Protein AF-A0A7C5DK12-F1 (afdb_monomer)

Foldseek 3Di:
DFDDKAWFKFWEDDFQKIKIWIWIDGPNFIATADIDMDGFPDEQDDPPDPDPPDPPPDDDDDDDDDDDDDDDDDDDDDDPDPPPPPPPPPDRSLVRVLVVPVVDPLLRHEYEYEADPVQKDKDKDQAQDDPVVVVVCCVPPPDDPVQVVVVQKFKWKDADPSNIMMIMMGGHDGSVVVSVQVSCVQPNPHDGHYDFYYHLQLLLLLLCLPQDFDDQQAWEWEFEDAPNWTWIFIDRGSHGDDIDGQDDDDDDPVVVLVSSLVSVVVVCVVVVDDLHAEYEYAADQQDPVSQVSVCVSSDDSHDGHYRARVSNDDYPDDPDDCDSNVCRNCSRRVSRRVCRVPVVDPSHGVTGGPRVVSVVVPDPDPCDPVNVVVVVVVVVCVVVVVVVVVVVVVVVVVVVVVVVVVVVVVVVVVVVVVVVVVVVVVVVVVVVVVVVVCVVCPCVLLVVVVVVLVVVLCVVQVQKDWDDWDDDDFKIKTKIKGLDPVSLVVVQPSAAPKDFPDWDWDADPNRIMIITMIMHGGHDPVVSPCVVPPDDDDDDDDDDDDDDDDDDDDDDDDDDDDDDDDDFFWKKKKFWQFQDPVSVVVVQVVCVVVVFHWDWDWDDDDPGITIMTIGPDIDGPVVSVVVQVVVCVVDVSTPHMDMDRPPPPPPPPLVVLLVVLVVCVSVVVLVSSLVSLVVSCVVPVPDPCVLVSLLSNLVSCVVVLVLVVSLVSLVVSCVDDDDCVLVSLQSNLVSCVSVVNNVSNLVSLVVSCVVPVPDPCNVVSVVSNVVVVVD

pLDDT: mean 76.7, std 19.41, range [23.55, 97.31]

Mean predicted aligned error: 22.56 Å

Radius of gyration: 59.05 Å; Cα contacts (8 Å, |Δi|>4): 1019; chains: 1; bounding box: 171×76×158 Å

Nearest PDB structures (foldseek):
  5eou-assembly1_A  TM=6.798E-01  e=9.961E-12  Pseudomonas aeruginosa PAO1
  3qky-assembly1_A  TM=8.166E-01  e=4.936E-05  Rhodothermus marinus DSM 4252
  5efr-assembly1_A  TM=6.012E-01  e=1.527E-05  Rhodothermus marinus
  4r7s-assembly1_A  TM=8.345E-01  e=3.339E-03  Parabacteroides merdae ATCC 43184
  5a31-assembly1_C  TM=7.356E-01  e=2.697E-03  Homo sapiens

Sequence (775 aa):
MSKKEQFAFGIFQDGLTVKIAQLVSSNEKIKIQQLLDTNLSHHLFLDDKTDEKDFLGLKDIEDEFTGEASPSEEISEFEIAEEVNEEEEEESGKSELQSLLVNFPLDRGKISLNASEEQISYHKFDKSYTKSKIIKYIKKEVLSKDEIKKNNYSFGMIFNKDKSSLAFVHKGENDLLNAVQELNFQYSRKKYIYSYIDTNEISLMNLVRYNYEYTDQDFVMILYIGKEYKSAIVMRGKDHFKTLPIIVPEAEPERTRQSIFSKILLEQDISNFPITQNILIAGEFVSKKDIEFFAKKFGSMSKVSRLELPQIDEIEATEAEITDEKIAQYAIPIALAWKTLDHKNKNFYSTNLLPKDIIERQKHFKVAWHGFVVLAAIFFFALTGTIRNLQINRDIIEVNKIIGTLDGELTQTKQLILKINEVKEKQGHFQKNLELIDKITGNKNQWYYILNVISEAFNKYKISWLNDLKSSANKFQITGYTSNRRNILKFAELFPNGRISRIIKENIEDVEVWKFDISYSYPKKEVSLAKNLNIPEKEPSIMDLGKESEEKTEDETEVPVSSDLSSKSLYEVSFFVGNDHTQAGKTNNILENAGYNSRIEEFTDGDEIAYKLVLNETFSKTEAENMGDQVKKQFNEIDYFQISEKEIQKTVNIPEIYNDIAELFFSRKIDEAYDKLNGFIKDFPGHRLVYNANYLRGECLYYRKEYTAARKIFEKILLQKGNKKPDALMMLGNSYKMENNTEQAVKFWNRLIDEFPENELVEIAEYKIKALKEN

Secondary structure (DSSP, 8-state):
-PPPPEEEEEEEEETTEEEEEEEEEETTEEEEEEEEEEE-SS-SS--S---S----S-----S-----------------------------THHHHHHHHTTS-GGGEEEEEEPPGGGEEEEEE-S---HHHHHHHHHHHTS-HHHHHHT-EEEEEEE-TTS-EEEEEEES--HHHHHHHHHHHHH-SS--EEEEEE-HHHHHHHHHHHH----TT-EEEEEEE-SS-EEEEEEETTEEEEEEE-------HHHHHHHHHHHHHHHHHHHT-PPPSEEEEEES--SHHHHHHHHHHH-TTSEEEE---TT--EE--SSS---HHHHHHTHHHHHHHHHHHSTT-TTS-----S-HHHHHHT-S----HHHHHHHHHHHHHHHHHHHHHHHHHHHHHHHHHHHHHHHHHHHHHHHHHHHHHHHHHHHHHHHHHHHHHHHHHTTHHHHHHHHHHHHHHHHHT-SEEEEEEEE-SSEEEEEEEES-HHHHHHHHTSSTT-EEEEEEEEEETTEEEEEEEEEEEPPPHHHHHHTTS-PPP---------------------------------EEEEEE--S-HHHHHHHHHHHHHTT--EEEEEEEETTEEEEEEEEEEEE-HHHHHHHHHHHHHH-TT---EEEEE--------HHHHHHHHHHHHHTT-HHHHHHHHHHHHHHSTTSTTHHHHHHHHHHHHHHTT-HHHHHHHHHHHHHS-SS-HHHHHHHHHHHHHTTT-HHHHHHHHHHHHHH-TTSTHHHHHHHHHHHTT--

Solvent-accessible surface area (backbone atoms only — not comparable to full-atom values): 44781 Å² total; per-residue (Å²): 133,82,74,79,70,45,42,16,30,3,40,31,74,39,79,49,33,41,34,38,21,37,31,38,37,49,90,90,41,44,28,53,55,50,75,54,72,47,70,36,93,32,55,80,62,84,72,98,69,74,68,104,73,76,96,82,81,85,79,90,86,90,74,90,89,86,82,85,90,86,84,88,89,88,86,82,93,74,84,84,70,82,79,68,79,72,70,78,71,80,69,51,19,53,62,50,51,48,63,58,51,71,78,46,74,54,70,74,27,35,38,15,37,55,51,55,65,94,39,50,49,81,45,80,36,84,56,78,67,56,70,71,56,55,54,55,46,42,67,66,78,72,50,52,77,60,44,64,71,71,57,40,56,31,59,35,62,51,77,37,94,85,38,25,31,45,36,37,36,39,51,58,81,48,60,71,59,50,54,56,47,50,52,35,71,76,72,42,100,50,83,64,42,78,74,42,19,42,48,64,63,61,27,46,49,28,48,48,40,63,57,50,93,60,52,85,82,42,38,36,30,40,40,36,36,49,85,62,58,28,36,40,38,33,27,39,29,81,32,88,71,50,76,43,81,52,92,71,78,93,57,63,70,71,56,38,54,52,50,53,54,53,50,52,51,53,52,37,63,76,64,72,59,78,84,44,40,37,36,32,28,23,22,70,67,42,48,73,68,43,44,52,52,51,28,66,69,69,29,98,73,25,52,52,41,67,43,74,62,85,77,55,75,48,75,56,65,69,95,51,88,84,42,69,56,57,49,14,49,37,42,50,16,43,28,36,11,49,45,65,74,55,66,84,44,84,48,46,74,95,56,50,44,56,52,65,68,61,64,54,72,70,48,93,74,84,74,50,74,66,53,57,52,50,52,52,48,52,51,50,54,51,52,54,50,51,54,50,49,57,48,52,56,50,52,51,53,52,52,51,52,52,50,54,52,51,54,50,52,52,50,54,50,52,53,50,52,51,53,52,50,54,51,50,49,53,49,53,50,52,51,53,51,50,54,52,48,49,70,74,47,61,66,55,55,50,51,53,49,51,53,50,55,49,51,55,50,39,67,73,46,66,65,34,52,82,77,48,78,47,81,51,99,74,35,39,34,45,30,31,40,24,65,50,73,71,52,57,59,60,56,34,67,71,44,53,76,38,40,75,76,45,78,46,82,46,71,57,94,92,39,70,29,36,40,38,34,36,36,27,39,71,70,63,66,66,68,50,48,56,74,74,52,89,74,83,90,82,89,83,88,87,82,92,82,90,87,88,83,88,86,88,88,86,87,90,87,88,85,87,91,84,88,85,91,72,100,68,76,44,21,34,38,31,32,51,48,50,68,41,71,74,52,39,53,53,53,46,53,53,36,42,76,71,71,44,59,58,44,85,40,81,46,72,63,87,96,44,63,34,35,31,40,33,43,75,62,71,29,45,65,72,53,32,55,53,48,45,54,50,52,43,74,74,36,88,83,42,86,52,68,49,76,45,75,60,74,75,73,81,71,80,54,62,69,54,58,53,48,58,38,49,48,31,41,78,68,68,38,37,66,67,19,38,55,49,38,55,48,51,45,69,78,39,68,86,43,84,58,39,62,57,43,49,52,52,43,18,50,33,28,42,77,70,67,38,30,78,60,14,39,63,39,30,57,54,50,63,76,48,92,70,87,60,40,58,60,29,26,48,50,41,12,51,38,28,43,79,70,72,35,55,69,60,12,45,52,30,25,50,49,28,38,72,77,39,71,90,42,84,63,32,65,56,32,52,49,56,51,49,61,67,72,79,107

Structure (mmCIF, N/CA/C/O backbone):
data_AF-A0A7C5DK12-F1
#
_entry.id   AF-A0A7C5DK12-F1
#
loop_
_atom_site.group_PDB
_atom_site.id
_atom_site.type_symbol
_atom_site.label_atom_id
_atom_site.label_alt_id
_atom_site.label_comp_id
_atom_site.label_asym_id
_atom_site.label_entity_id
_atom_site.label_seq_id
_atom_site.pdbx_PDB_ins_code
_atom_site.Cartn_x
_atom_site.Cartn_y
_atom_site.Cartn_z
_atom_site.occupancy
_atom_site.B_iso_or_equiv
_atom_site.auth_seq_id
_atom_site.auth_comp_id
_atom_site.auth_asym_id
_atom_site.auth_atom_id
_atom_site.pdbx_PDB_model_num
ATOM 1 N N . MET A 1 1 ? -23.810 9.285 -14.756 1.00 38.72 1 MET A N 1
ATOM 2 C CA . MET A 1 1 ? -22.566 9.271 -13.952 1.00 38.72 1 MET A CA 1
ATOM 3 C C . MET A 1 1 ? -21.385 9.182 -14.903 1.00 38.72 1 MET A C 1
ATOM 5 O O . MET A 1 1 ? -21.325 8.211 -15.645 1.00 38.72 1 MET A O 1
ATOM 9 N N . SER A 1 2 ? -20.489 10.174 -14.918 1.00 39.16 2 SER A N 1
ATOM 10 C CA . SER A 1 2 ? -19.222 10.053 -15.658 1.00 39.16 2 SER A CA 1
ATOM 11 C C . SER A 1 2 ? -18.292 9.074 -14.931 1.00 39.16 2 SER A C 1
ATOM 13 O O . SER A 1 2 ? -18.246 9.088 -13.697 1.00 39.16 2 SER A O 1
ATOM 15 N N . LYS A 1 3 ? -17.569 8.211 -15.659 1.00 52.38 3 LYS A N 1
ATOM 16 C CA . LYS A 1 3 ? -16.524 7.365 -15.059 1.00 52.38 3 LYS A CA 1
ATOM 17 C C . LYS A 1 3 ? -15.387 8.276 -14.593 1.00 52.38 3 LYS A C 1
ATOM 19 O O . LYS A 1 3 ? -14.833 9.023 -15.388 1.00 52.38 3 LYS A O 1
ATOM 24 N N . LYS A 1 4 ? -15.039 8.204 -13.306 1.00 66.69 4 LYS A N 1
ATOM 25 C CA . LYS A 1 4 ? -13.916 8.959 -12.738 1.00 66.69 4 LYS A CA 1
ATOM 26 C C . LYS A 1 4 ? -12.609 8.528 -13.409 1.00 66.69 4 LYS A C 1
ATOM 28 O O . LYS A 1 4 ? -12.293 7.338 -13.405 1.00 66.69 4 LYS A O 1
ATOM 33 N N . GLU A 1 5 ? -11.875 9.497 -13.943 1.00 80.56 5 GLU A N 1
ATOM 34 C CA . GLU A 1 5 ? -10.579 9.288 -14.591 1.00 80.56 5 GLU A CA 1
ATOM 35 C C . GLU A 1 5 ? -9.564 8.679 -13.620 1.00 80.56 5 GLU A C 1
ATOM 37 O O . GLU A 1 5 ? -9.565 8.977 -12.419 1.00 80.56 5 GLU A O 1
ATOM 42 N N . GLN A 1 6 ? -8.713 7.795 -14.140 1.00 87.88 6 GLN A N 1
ATOM 43 C CA . GLN A 1 6 ? -7.672 7.123 -13.363 1.00 87.88 6 GLN A CA 1
ATOM 44 C C . GLN A 1 6 ? -6.302 7.460 -13.940 1.00 87.88 6 GLN A C 1
ATOM 46 O O . GLN A 1 6 ? -6.025 7.142 -15.094 1.00 87.88 6 GLN A O 1
ATOM 51 N N . PHE A 1 7 ? -5.455 8.069 -13.113 1.00 91.19 7 PHE A N 1
ATOM 52 C CA . PHE A 1 7 ? -4.072 8.399 -13.444 1.00 91.19 7 PHE A CA 1
ATOM 53 C C . PHE A 1 7 ? -3.145 7.239 -13.068 1.00 91.19 7 PHE A C 1
ATOM 55 O O . PHE A 1 7 ? -3.257 6.669 -11.974 1.00 91.19 7 PHE A O 1
ATOM 62 N N . ALA A 1 8 ? -2.207 6.913 -13.951 1.00 93.56 8 ALA A N 1
ATOM 63 C CA . ALA A 1 8 ? -1.102 6.011 -13.668 1.00 93.56 8 ALA A CA 1
ATOM 64 C C . ALA A 1 8 ? 0.223 6.623 -14.122 1.00 93.56 8 ALA A C 1
ATOM 66 O O . ALA A 1 8 ? 0.309 7.236 -15.185 1.00 93.56 8 ALA A O 1
ATOM 67 N N . PHE A 1 9 ? 1.251 6.401 -13.313 1.00 95.81 9 PHE A N 1
ATOM 68 C CA . PHE A 1 9 ? 2.602 6.887 -13.528 1.00 95.81 9 PHE A CA 1
ATOM 69 C C . PHE A 1 9 ? 3.547 5.694 -13.588 1.00 95.81 9 PHE A C 1
ATOM 71 O O . PHE A 1 9 ? 3.549 4.855 -12.685 1.00 95.81 9 PHE A O 1
ATOM 78 N N . GLY A 1 10 ? 4.331 5.608 -14.654 1.00 96.06 10 GLY A N 1
ATOM 79 C CA . GLY A 1 10 ? 5.417 4.648 -14.781 1.00 96.06 10 GLY A CA 1
ATOM 80 C C . GLY A 1 10 ? 6.734 5.393 -14.704 1.00 96.06 10 GLY A C 1
ATOM 81 O O . GLY A 1 10 ? 6.966 6.262 -15.542 1.00 96.06 10 GLY A O 1
ATOM 82 N N . ILE A 1 11 ? 7.564 5.079 -13.712 1.00 96.12 11 ILE A N 1
ATOM 83 C CA . ILE A 1 11 ? 8.901 5.664 -13.552 1.00 96.12 11 ILE A CA 1
ATOM 84 C C . ILE A 1 11 ? 9.927 4.580 -13.877 1.00 96.12 11 ILE A C 1
ATOM 86 O O . ILE A 1 11 ? 9.795 3.436 -13.441 1.00 96.12 11 ILE A O 1
ATOM 90 N N . PHE A 1 12 ? 10.918 4.942 -14.678 1.00 95.69 12 PHE A N 1
ATOM 91 C CA . PHE A 1 12 ? 11.954 4.058 -15.180 1.00 95.69 12 PHE A CA 1
ATOM 92 C C . PHE A 1 12 ? 13.321 4.706 -14.973 1.00 95.69 12 PHE A C 1
ATOM 94 O O . PHE A 1 12 ? 13.553 5.797 -15.490 1.00 95.69 12 PHE A O 1
ATOM 101 N N . GLN A 1 13 ? 14.205 4.031 -14.245 1.00 93.44 13 GLN A N 1
ATOM 102 C CA . GLN A 1 13 ? 15.612 4.397 -14.108 1.00 93.44 13 GLN A CA 1
ATOM 103 C C . GLN A 1 13 ? 16.492 3.485 -14.976 1.00 93.44 13 GLN A C 1
ATOM 105 O O . GLN A 1 13 ? 16.347 2.260 -14.943 1.00 93.44 13 GLN A O 1
ATOM 110 N N . ASP A 1 14 ? 17.409 4.101 -15.717 1.00 90.69 14 ASP A N 1
ATOM 111 C CA . ASP A 1 14 ? 18.430 3.501 -16.580 1.00 90.69 14 ASP A CA 1
ATOM 112 C C . ASP A 1 14 ? 19.748 4.224 -16.278 1.00 90.69 14 ASP A C 1
ATOM 114 O O . ASP A 1 14 ? 20.009 5.310 -16.808 1.00 90.69 14 ASP A O 1
ATOM 118 N N . GLY A 1 15 ? 20.501 3.683 -15.316 1.00 86.38 15 GLY A N 1
ATOM 119 C CA . GLY A 1 15 ? 21.677 4.337 -14.748 1.00 86.38 15 GLY A CA 1
ATOM 120 C C . GLY A 1 15 ? 21.354 5.658 -14.058 1.00 86.38 15 GLY A C 1
ATOM 121 O O . GLY A 1 15 ? 20.461 5.746 -13.207 1.00 86.38 15 GLY A O 1
ATOM 122 N N . LEU A 1 16 ? 22.056 6.705 -14.493 1.00 88.12 16 LEU A N 1
ATOM 123 C CA . LEU A 1 16 ? 21.813 8.103 -14.127 1.00 88.12 16 LEU A CA 1
ATOM 124 C C . LEU A 1 16 ? 20.635 8.751 -14.878 1.00 88.12 16 LEU A C 1
ATOM 126 O O . LEU A 1 16 ? 20.393 9.940 -14.705 1.00 88.12 16 LEU A O 1
ATOM 130 N N . THR A 1 17 ? 19.895 8.038 -15.731 1.00 91.44 17 THR A N 1
ATOM 131 C CA . THR A 1 17 ? 18.758 8.630 -16.461 1.00 91.44 17 THR A CA 1
ATOM 132 C C . THR A 1 17 ? 17.426 8.144 -15.905 1.00 91.44 17 THR A C 1
ATOM 134 O O . THR A 1 17 ? 17.201 6.941 -15.761 1.00 91.44 17 THR A O 1
ATOM 137 N N . VAL A 1 18 ? 16.522 9.075 -15.585 1.00 93.31 18 VAL A N 1
ATOM 138 C CA . VAL A 1 18 ? 15.182 8.762 -15.068 1.00 93.31 18 VAL A CA 1
ATOM 139 C C . VAL A 1 18 ? 14.124 9.304 -16.018 1.00 93.31 18 VAL A C 1
ATOM 141 O O . VAL A 1 18 ? 14.086 10.493 -16.330 1.00 93.31 18 VAL A O 1
ATOM 144 N N . LYS A 1 19 ? 13.231 8.420 -16.463 1.00 94.94 19 LYS A N 1
ATOM 145 C CA . LYS A 1 19 ? 12.109 8.717 -17.356 1.00 94.94 19 LYS A CA 1
ATOM 146 C C . LYS A 1 19 ? 10.789 8.445 -16.650 1.00 94.94 19 LYS A C 1
ATOM 148 O O . LYS A 1 19 ? 10.638 7.428 -15.976 1.00 94.94 19 LYS A O 1
ATOM 153 N N . ILE A 1 20 ? 9.801 9.302 -16.870 1.00 95.56 20 ILE A N 1
ATOM 154 C CA . ILE A 1 20 ? 8.447 9.143 -16.339 1.00 95.56 20 ILE A CA 1
ATOM 155 C C . ILE A 1 20 ? 7.402 9.294 -17.449 1.00 95.56 20 ILE A C 1
ATOM 157 O O . ILE A 1 20 ? 7.504 10.160 -18.320 1.00 95.56 20 ILE A O 1
ATOM 161 N N . ALA A 1 21 ? 6.388 8.429 -17.411 1.00 93.81 21 ALA A N 1
ATOM 162 C CA . ALA A 1 21 ? 5.227 8.475 -18.292 1.00 93.81 21 ALA A CA 1
ATOM 163 C C . ALA A 1 21 ? 3.930 8.577 -17.481 1.00 93.81 21 ALA A C 1
ATOM 165 O O . ALA A 1 21 ? 3.672 7.741 -16.610 1.00 93.81 21 ALA A O 1
ATOM 166 N N . GLN A 1 22 ? 3.101 9.571 -17.805 1.00 93.50 22 GLN A N 1
ATOM 167 C CA . GLN A 1 22 ? 1.757 9.759 -17.259 1.00 93.50 22 GLN A CA 1
ATOM 168 C C . GLN A 1 22 ? 0.709 9.294 -18.269 1.00 93.50 22 GLN A C 1
ATOM 170 O O . GLN A 1 22 ? 0.589 9.849 -19.366 1.00 93.50 22 GLN A O 1
ATOM 175 N N . LEU A 1 23 ? -0.076 8.292 -17.872 1.00 91.56 23 LEU A N 1
ATOM 176 C CA . LEU A 1 23 ? -1.212 7.780 -18.632 1.00 91.56 23 LEU A CA 1
ATOM 177 C C . LEU A 1 23 ? -2.520 8.022 -17.871 1.00 91.56 23 LEU A C 1
ATOM 179 O O . LEU A 1 23 ? -2.575 7.928 -16.640 1.00 91.56 23 LEU A O 1
ATOM 183 N N . VAL A 1 24 ? -3.591 8.263 -18.624 1.00 90.81 24 VAL A N 1
ATOM 184 C CA . VAL A 1 24 ? -4.951 8.448 -18.104 1.00 90.81 24 VAL A CA 1
ATOM 185 C C . VAL A 1 24 ? -5.878 7.413 -18.724 1.00 90.81 24 VAL A C 1
ATOM 187 O O . VAL A 1 24 ? -5.888 7.226 -19.940 1.00 90.81 24 VAL A O 1
ATOM 190 N N . SER A 1 25 ? -6.687 6.753 -17.893 1.00 86.75 25 SER A N 1
ATOM 191 C CA . SER A 1 25 ? -7.834 5.972 -18.358 1.00 86.75 25 SER A CA 1
ATOM 192 C C . SER A 1 25 ? -9.122 6.780 -18.219 1.00 86.75 25 SER A C 1
ATOM 194 O O . SER A 1 25 ? -9.522 7.129 -17.103 1.00 86.75 25 SER A O 1
ATOM 196 N N . SER A 1 26 ? -9.787 7.026 -19.349 1.00 79.81 26 SER A N 1
ATOM 197 C CA . SER A 1 26 ? -11.099 7.672 -19.431 1.00 79.81 26 SER A CA 1
ATOM 198 C C . SER A 1 26 ? -11.993 6.862 -20.372 1.00 79.81 26 SER A C 1
ATOM 200 O O . SER A 1 26 ? -11.602 6.528 -21.486 1.00 79.81 26 SER A O 1
ATOM 202 N N . ASN A 1 27 ? -13.184 6.471 -19.905 1.00 68.94 27 ASN A N 1
ATOM 203 C CA . ASN A 1 27 ? -14.142 5.638 -20.652 1.00 68.94 27 ASN A CA 1
ATOM 204 C C . ASN A 1 27 ? -13.563 4.346 -21.280 1.00 68.94 27 ASN A C 1
ATOM 206 O O . ASN A 1 27 ? -13.951 3.974 -22.379 1.00 68.94 27 ASN A O 1
ATOM 210 N N . GLU A 1 28 ? -12.673 3.645 -20.563 1.00 69.25 28 GLU A N 1
ATOM 211 C CA . GLU A 1 28 ? -11.955 2.425 -21.015 1.00 69.25 28 GLU A CA 1
ATOM 212 C C . GLU A 1 28 ? -10.927 2.642 -22.140 1.00 69.25 28 GLU A C 1
ATOM 214 O O . GLU A 1 28 ? -10.147 1.734 -22.416 1.00 69.25 28 GLU A O 1
ATOM 219 N N . LYS A 1 29 ? -10.815 3.861 -22.678 1.00 79.75 29 LYS A N 1
ATOM 220 C CA . LYS A 1 29 ? -9.680 4.287 -23.500 1.00 79.75 29 LYS A CA 1
ATOM 221 C C . LYS A 1 29 ? -8.498 4.685 -22.616 1.00 79.75 29 LYS A C 1
ATOM 223 O O . LYS A 1 29 ? -8.685 5.201 -21.509 1.00 79.75 29 LYS A O 1
ATOM 228 N N . ILE A 1 30 ? -7.283 4.456 -23.106 1.00 85.75 30 ILE A N 1
ATOM 229 C CA . ILE A 1 30 ? -6.031 4.841 -22.442 1.00 85.75 30 ILE A CA 1
ATOM 230 C C . ILE A 1 30 ? -5.323 5.875 -23.315 1.00 85.75 30 ILE A C 1
ATOM 232 O O . ILE A 1 30 ? -5.121 5.642 -24.507 1.00 85.75 30 ILE A O 1
ATOM 236 N N . LYS A 1 31 ? -4.962 7.008 -22.708 1.00 87.38 31 LYS A N 1
ATOM 237 C CA . LYS A 1 31 ? -4.261 8.128 -23.347 1.00 87.38 31 LYS A CA 1
ATOM 238 C C . LYS A 1 31 ? -2.912 8.363 -22.674 1.00 87.38 31 LYS A C 1
ATOM 240 O O . LYS A 1 31 ? -2.800 8.217 -21.455 1.00 87.38 31 LYS A O 1
ATOM 245 N N . ILE A 1 32 ? -1.907 8.757 -23.454 1.00 87.56 32 ILE A N 1
ATOM 246 C CA . ILE A 1 32 ? -0.654 9.320 -22.930 1.00 87.56 32 ILE A CA 1
ATOM 247 C C . ILE A 1 32 ? -0.875 10.826 -22.776 1.00 87.56 32 ILE A C 1
ATOM 249 O O . ILE A 1 32 ? -1.297 11.473 -23.732 1.00 87.56 32 ILE A O 1
ATOM 253 N N . GLN A 1 33 ? -0.599 11.361 -21.586 1.00 85.81 33 GLN A N 1
ATOM 254 C CA . GLN A 1 33 ? -0.770 12.785 -21.282 1.00 85.81 33 GLN A CA 1
ATOM 255 C C . GLN A 1 33 ? 0.565 13.539 -21.271 1.00 85.81 33 GLN A C 1
ATOM 257 O O . GLN A 1 33 ? 0.643 14.665 -21.753 1.00 85.81 33 GLN A O 1
ATOM 262 N N . GLN A 1 34 ? 1.617 12.931 -20.712 1.00 87.62 34 GLN A N 1
ATOM 263 C CA . GLN A 1 34 ? 2.916 13.586 -20.547 1.00 87.62 34 GLN A CA 1
ATOM 264 C C . GLN A 1 34 ? 4.047 12.556 -20.438 1.00 87.62 34 GLN A C 1
ATOM 266 O O . GLN A 1 34 ? 3.896 11.517 -19.789 1.00 87.62 34 GLN A O 1
ATOM 271 N N . LEU A 1 35 ? 5.181 12.861 -21.071 1.00 90.50 35 LEU A N 1
ATOM 272 C CA . LEU A 1 35 ? 6.425 12.090 -21.040 1.00 90.50 35 LEU A CA 1
ATOM 273 C C . LEU A 1 35 ? 7.566 13.066 -20.722 1.00 90.50 35 LEU A C 1
ATOM 275 O O . LEU A 1 35 ? 7.782 13.994 -21.499 1.00 90.50 35 LEU A O 1
ATOM 279 N N . LEU A 1 36 ? 8.285 12.873 -19.614 1.00 91.50 36 LEU A N 1
ATOM 280 C CA . LEU A 1 36 ? 9.458 13.686 -19.256 1.00 91.50 36 LEU A CA 1
ATOM 281 C C . LEU A 1 36 ? 10.625 12.808 -18.804 1.00 91.50 36 LEU A C 1
ATOM 283 O O . LEU A 1 36 ? 10.439 11.693 -18.317 1.00 91.50 36 LEU A O 1
ATOM 287 N N . ASP A 1 37 ? 11.833 13.314 -19.001 1.00 91.06 37 ASP A N 1
ATOM 288 C CA . ASP A 1 37 ? 13.095 12.694 -18.623 1.00 91.06 37 ASP A CA 1
ATOM 289 C C . ASP A 1 37 ? 14.024 13.695 -17.929 1.00 91.06 37 ASP A C 1
ATOM 291 O O . ASP A 1 37 ? 13.938 14.900 -18.158 1.00 91.06 37 ASP A O 1
ATOM 295 N N . THR A 1 38 ? 14.895 13.182 -17.063 1.00 91.75 38 THR A N 1
ATOM 296 C CA . THR A 1 38 ? 15.993 13.929 -16.443 1.00 91.75 38 THR A CA 1
ATOM 297 C C . THR A 1 38 ? 17.248 13.059 -16.383 1.00 91.75 38 THR A C 1
ATOM 299 O O . THR A 1 38 ? 17.155 11.827 -16.329 1.00 91.75 38 THR A O 1
ATOM 302 N N . ASN A 1 39 ? 18.412 13.703 -16.369 1.00 90.25 39 ASN A N 1
ATOM 303 C CA . ASN A 1 39 ? 19.689 13.061 -16.081 1.00 90.25 39 ASN A CA 1
ATOM 304 C C . ASN A 1 39 ? 20.134 13.531 -14.695 1.00 90.25 39 ASN A C 1
ATOM 306 O O . ASN A 1 39 ? 20.124 14.730 -14.426 1.00 90.25 39 ASN A O 1
ATOM 310 N N . LEU A 1 40 ? 20.498 12.587 -13.839 1.00 87.06 40 LEU A N 1
ATOM 311 C CA . LEU A 1 40 ? 21.022 12.833 -12.505 1.00 87.06 40 LEU A CA 1
ATOM 312 C C . LEU A 1 40 ? 22.519 13.157 -12.603 1.00 87.06 40 LEU A C 1
ATOM 314 O O . LEU A 1 40 ? 23.223 12.550 -13.415 1.00 87.06 40 LEU A O 1
ATOM 318 N N . SER A 1 41 ? 23.002 14.082 -11.777 1.00 81.75 41 SER A N 1
ATOM 319 C CA . SER A 1 41 ? 24.439 14.340 -11.594 1.00 81.75 41 SER A CA 1
ATOM 320 C C . SER A 1 41 ? 25.159 13.124 -10.999 1.00 81.75 41 SER A C 1
ATOM 322 O O . SER A 1 41 ? 26.202 12.708 -11.502 1.00 81.75 41 SER A O 1
ATOM 324 N N . HIS A 1 42 ? 24.545 12.515 -9.983 1.00 82.06 42 HIS A N 1
ATOM 325 C CA . HIS A 1 42 ? 25.078 11.399 -9.207 1.00 82.06 42 HIS A CA 1
ATOM 326 C C . HIS A 1 42 ? 24.040 10.279 -9.039 1.00 82.06 42 HIS A C 1
ATOM 328 O O . HIS A 1 42 ? 22.846 10.449 -9.311 1.00 82.06 42 HIS A O 1
ATOM 334 N N . HIS A 1 43 ? 24.482 9.110 -8.570 1.00 80.25 43 HIS A N 1
ATOM 335 C CA . HIS A 1 43 ? 23.584 7.994 -8.268 1.00 80.25 43 HIS A CA 1
ATOM 336 C C . HIS A 1 43 ? 22.575 8.372 -7.162 1.00 80.25 43 HIS A C 1
ATOM 338 O O . HIS A 1 43 ? 22.831 9.226 -6.313 1.00 80.25 43 HIS A O 1
ATOM 344 N N . LEU A 1 44 ? 21.398 7.730 -7.162 1.00 73.88 44 LEU A N 1
ATOM 345 C CA . LEU A 1 44 ? 20.343 8.005 -6.169 1.00 73.88 44 LEU A CA 1
ATOM 346 C C . LEU A 1 44 ? 20.742 7.625 -4.733 1.00 73.88 44 LEU A C 1
ATOM 348 O O . LEU A 1 44 ? 20.126 8.111 -3.785 1.00 73.88 44 LEU A O 1
ATOM 352 N N . PHE A 1 45 ? 21.746 6.761 -4.585 1.00 65.00 45 PHE A N 1
ATOM 353 C CA . PHE A 1 45 ? 22.355 6.360 -3.323 1.00 65.00 45 PHE A CA 1
ATOM 354 C C . PHE A 1 45 ? 23.869 6.370 -3.496 1.00 65.00 45 PHE A C 1
ATOM 356 O O . PHE A 1 45 ? 24.377 6.039 -4.568 1.00 65.00 45 PHE A O 1
ATOM 363 N N . LEU A 1 46 ? 24.560 6.743 -2.425 1.00 52.34 46 LEU A N 1
ATOM 364 C CA . LEU A 1 46 ? 25.993 6.547 -2.282 1.00 52.34 46 LEU A CA 1
ATOM 365 C C . LEU A 1 46 ? 26.212 5.074 -1.927 1.00 52.34 46 LEU A C 1
ATOM 367 O O . LEU A 1 46 ? 25.555 4.547 -1.025 1.00 52.34 46 LEU A O 1
ATOM 371 N N . ASP A 1 47 ? 27.091 4.395 -2.659 1.00 44.44 47 ASP A N 1
ATOM 372 C CA . ASP A 1 47 ? 27.482 3.030 -2.324 1.00 44.44 47 ASP A CA 1
ATOM 373 C C . ASP A 1 47 ? 28.357 3.067 -1.060 1.00 44.44 47 ASP A C 1
ATOM 375 O O . ASP A 1 47 ? 29.495 3.533 -1.106 1.00 44.44 47 ASP A O 1
ATOM 379 N N . ASP A 1 48 ? 27.874 2.479 0.041 1.00 35.88 48 ASP A N 1
ATOM 380 C CA . ASP A 1 48 ? 28.624 2.167 1.282 1.00 35.88 48 ASP A CA 1
ATOM 381 C C . ASP A 1 48 ? 29.722 1.084 1.043 1.00 35.88 48 ASP A C 1
ATOM 383 O O . ASP A 1 48 ? 29.985 0.199 1.863 1.00 35.88 48 ASP A O 1
ATOM 387 N N . LYS A 1 49 ? 30.325 1.089 -0.152 1.00 34.28 49 LYS A N 1
ATOM 388 C CA . LYS A 1 49 ? 31.317 0.140 -0.670 1.00 34.28 49 LYS A CA 1
ATOM 389 C C . LYS A 1 49 ? 32.483 0.850 -1.357 1.00 34.28 49 LYS A C 1
ATOM 391 O O . LYS A 1 49 ? 33.004 0.372 -2.365 1.00 34.28 49 LYS A O 1
ATOM 396 N N . THR A 1 50 ? 32.949 1.949 -0.782 1.00 26.98 50 THR A N 1
ATOM 397 C CA . THR A 1 50 ? 34.373 2.264 -0.896 1.00 26.98 50 THR A CA 1
ATOM 398 C C . THR A 1 50 ? 35.162 1.216 -0.101 1.00 26.98 50 THR A C 1
ATOM 400 O O . THR A 1 50 ? 34.827 0.877 1.033 1.00 26.98 50 THR A O 1
ATOM 403 N N . ASP A 1 51 ? 36.150 0.605 -0.757 1.00 28.34 51 ASP A N 1
ATOM 404 C CA . ASP A 1 51 ? 36.930 -0.521 -0.233 1.00 28.34 51 ASP A CA 1
ATOM 405 C C . ASP A 1 51 ? 37.629 -0.218 1.111 1.00 28.34 51 ASP A C 1
ATOM 407 O O . ASP A 1 51 ? 37.961 0.925 1.420 1.00 28.34 51 ASP A O 1
ATOM 411 N N . GLU A 1 52 ? 38.001 -1.273 1.854 1.00 31.22 52 GLU A N 1
ATOM 412 C CA . GLU A 1 52 ? 38.914 -1.238 3.021 1.00 31.22 52 GLU A CA 1
ATOM 413 C C . GLU A 1 52 ? 40.371 -0.837 2.648 1.00 31.22 52 GLU A C 1
ATOM 415 O O . GLU A 1 52 ? 41.348 -1.441 3.104 1.00 31.22 52 GLU A O 1
ATOM 420 N N . LYS A 1 53 ? 40.552 0.157 1.773 1.00 31.61 53 LYS A N 1
ATOM 421 C CA . LYS A 1 53 ? 41.841 0.645 1.274 1.00 31.61 53 LYS A CA 1
ATOM 422 C C . LYS A 1 53 ? 41.833 2.161 1.100 1.00 31.61 53 LYS A C 1
ATOM 424 O O . LYS A 1 53 ? 41.704 2.654 -0.010 1.00 31.61 53 LYS A O 1
ATOM 429 N N . ASP A 1 54 ? 42.001 2.863 2.218 1.00 28.88 54 ASP A N 1
ATOM 430 C CA . ASP A 1 54 ? 43.131 3.798 2.388 1.00 28.88 54 ASP A CA 1
ATOM 431 C C . ASP A 1 54 ? 43.300 4.286 3.845 1.00 28.88 54 ASP A C 1
ATOM 433 O O . ASP A 1 54 ? 43.771 5.384 4.123 1.00 28.88 54 ASP A O 1
ATOM 437 N N . PHE A 1 55 ? 43.038 3.412 4.828 1.00 27.11 55 PHE A N 1
ATOM 438 C CA . PHE A 1 55 ? 43.401 3.654 6.236 1.00 27.11 55 PHE A CA 1
ATOM 439 C C . PHE A 1 55 ? 44.858 3.234 6.545 1.00 27.11 55 PHE A C 1
ATOM 441 O O . PHE A 1 55 ? 45.153 2.554 7.529 1.00 27.11 55 PHE A O 1
ATOM 448 N N . LEU A 1 56 ? 45.787 3.620 5.663 1.00 30.36 56 LEU A N 1
ATOM 449 C CA . LEU A 1 56 ? 47.231 3.350 5.750 1.00 30.36 56 LEU A CA 1
ATOM 450 C C . LEU A 1 56 ? 48.040 4.609 5.394 1.00 30.36 56 LEU A C 1
ATOM 452 O O . LEU A 1 56 ? 48.868 4.607 4.487 1.00 30.36 56 LEU A O 1
ATOM 456 N N . GLY A 1 57 ? 47.790 5.701 6.121 1.00 31.45 57 GLY A N 1
ATOM 457 C CA . GLY A 1 57 ? 48.391 6.992 5.784 1.00 31.45 57 GLY A CA 1
ATOM 458 C C . GLY A 1 57 ? 48.383 8.064 6.869 1.00 31.45 57 GLY A C 1
ATOM 459 O O . GLY A 1 57 ? 48.465 9.225 6.507 1.00 31.45 57 GLY A O 1
ATOM 460 N N . LEU A 1 58 ? 48.281 7.711 8.158 1.00 28.48 58 LEU A N 1
ATOM 461 C CA . LEU A 1 58 ? 48.533 8.625 9.290 1.00 28.48 58 LEU A CA 1
ATOM 462 C C . LEU A 1 58 ? 48.826 7.819 10.569 1.00 28.48 58 LEU A C 1
ATOM 464 O O . LEU A 1 58 ? 48.050 7.736 11.519 1.00 28.48 58 LEU A O 1
ATOM 468 N N . LYS A 1 59 ? 49.988 7.172 10.550 1.00 28.28 59 LYS A N 1
ATOM 469 C CA . LYS A 1 59 ? 50.737 6.790 11.745 1.00 28.28 59 LYS A CA 1
ATOM 470 C C . LYS A 1 59 ? 52.095 7.467 11.591 1.00 28.28 59 LYS A C 1
ATOM 472 O O . LYS A 1 59 ? 52.584 7.515 10.467 1.00 28.28 59 LYS A O 1
ATOM 477 N N . ASP A 1 60 ? 52.634 7.987 12.689 1.00 28.66 60 ASP A N 1
ATOM 478 C CA . ASP A 1 60 ? 53.740 8.958 12.740 1.00 28.66 60 ASP A CA 1
ATOM 479 C C . ASP A 1 60 ? 53.269 10.416 12.527 1.00 28.66 60 ASP A C 1
ATOM 481 O O . ASP A 1 60 ? 53.289 10.936 11.418 1.00 28.66 60 ASP A O 1
ATOM 485 N N . ILE A 1 61 ? 52.788 11.041 13.614 1.00 28.41 61 ILE A N 1
ATOM 486 C CA . ILE A 1 61 ? 53.219 12.331 14.212 1.00 28.41 61 ILE A CA 1
ATOM 487 C C . ILE A 1 61 ? 52.456 12.438 15.554 1.00 28.41 61 ILE A C 1
ATOM 489 O O . ILE A 1 61 ? 51.442 13.113 15.688 1.00 28.41 61 ILE A O 1
ATOM 493 N N . GLU A 1 62 ? 52.928 11.689 16.551 1.00 25.56 62 GLU A N 1
ATOM 494 C CA . GLU A 1 62 ? 52.637 11.909 17.977 1.00 25.56 62 GLU A CA 1
ATOM 495 C C . GLU A 1 62 ? 53.951 11.730 18.746 1.00 25.56 62 GLU A C 1
ATOM 497 O O . GLU A 1 62 ? 54.171 10.732 19.422 1.00 25.56 62 GLU A O 1
ATOM 502 N N . ASP A 1 63 ? 54.863 12.682 18.557 1.00 28.22 63 ASP A N 1
ATOM 503 C CA . ASP A 1 63 ? 55.943 13.034 19.482 1.00 28.22 63 ASP A CA 1
ATOM 504 C C . ASP A 1 63 ? 56.512 14.400 19.038 1.00 28.22 63 ASP A C 1
ATOM 506 O O . ASP A 1 63 ? 56.448 14.744 17.861 1.00 28.22 63 ASP A O 1
ATOM 510 N N . GLU A 1 64 ? 57.041 15.180 19.988 1.00 26.45 64 GLU A N 1
ATOM 511 C CA . GLU A 1 64 ? 57.545 16.564 19.827 1.00 26.45 64 GLU A CA 1
ATOM 512 C C . GLU A 1 64 ? 56.509 17.662 19.469 1.00 26.45 64 GLU A C 1
ATOM 514 O O . GLU A 1 64 ? 56.381 18.073 18.322 1.00 26.45 64 GLU A O 1
ATOM 519 N N . PHE A 1 65 ? 55.907 18.302 20.485 1.00 25.28 65 PHE A N 1
ATOM 520 C CA . PHE A 1 65 ? 56.430 19.610 20.937 1.00 25.28 65 PHE A CA 1
ATOM 521 C C . PHE A 1 65 ? 55.845 20.071 22.286 1.00 25.28 65 PHE A C 1
ATOM 523 O O . PHE A 1 65 ? 54.650 20.318 22.433 1.00 25.28 65 PHE A O 1
ATOM 530 N N . THR A 1 66 ? 56.721 20.283 23.268 1.00 27.20 66 THR A N 1
ATOM 531 C CA . THR A 1 66 ? 56.433 21.044 24.496 1.00 27.20 66 THR A CA 1
ATOM 532 C C . THR A 1 66 ? 57.275 22.320 24.487 1.00 27.20 66 THR A C 1
ATOM 534 O O . THR A 1 66 ? 58.499 22.206 24.456 1.00 27.20 66 THR A O 1
ATOM 537 N N . GLY A 1 67 ? 56.678 23.517 24.562 1.00 27.61 67 GLY A N 1
ATOM 538 C CA . GLY A 1 67 ? 57.477 24.751 24.651 1.00 27.61 67 GLY A CA 1
ATOM 539 C C . GLY A 1 67 ? 56.721 26.081 24.533 1.00 27.61 67 GLY A C 1
ATOM 540 O O . GLY A 1 67 ? 56.460 26.536 23.433 1.00 27.61 67 GLY A O 1
ATOM 541 N N . GLU A 1 68 ? 56.423 26.669 25.695 1.00 26.92 68 GLU A N 1
ATOM 542 C CA . GLU A 1 68 ? 56.411 28.101 26.083 1.00 26.92 68 GLU A CA 1
ATOM 543 C C . GLU A 1 68 ? 55.955 29.256 25.139 1.00 26.92 68 GLU A C 1
ATOM 545 O O . GLU A 1 68 ? 56.348 29.407 23.989 1.00 26.92 68 GLU A O 1
ATOM 550 N N . ALA A 1 69 ? 55.181 30.169 25.750 1.00 23.91 69 ALA A N 1
ATOM 551 C CA . ALA A 1 69 ? 54.811 31.532 25.320 1.00 23.91 69 ALA A CA 1
ATOM 552 C C . ALA A 1 69 ? 56.044 32.479 25.197 1.00 23.91 69 ALA A C 1
ATOM 554 O O . ALA A 1 69 ? 57.088 32.154 25.750 1.00 23.91 69 ALA A O 1
ATOM 555 N N . SER A 1 70 ? 56.074 33.697 24.618 1.00 24.27 70 SER A N 1
ATOM 556 C CA . SER A 1 70 ? 55.133 34.738 24.110 1.00 24.27 70 SER A CA 1
ATOM 557 C C . SER A 1 70 ? 56.016 35.859 23.446 1.00 24.27 70 SER A C 1
ATOM 559 O O . SER A 1 70 ? 57.237 35.705 23.483 1.00 24.27 70 SER A O 1
ATOM 561 N N . PRO A 1 71 ? 55.557 37.078 23.058 1.00 41.19 71 PRO A N 1
ATOM 562 C CA . PRO A 1 71 ? 54.404 37.524 22.255 1.00 41.19 71 PRO A CA 1
ATOM 563 C C . PRO A 1 71 ? 54.814 38.537 21.121 1.00 41.19 71 PRO A C 1
ATOM 565 O O . PRO A 1 71 ? 55.994 38.730 20.849 1.00 41.19 71 PRO A O 1
ATOM 568 N N . SER A 1 72 ? 53.824 39.259 20.561 1.00 25.84 72 SER A N 1
ATOM 569 C CA . SER A 1 72 ? 53.874 40.515 19.756 1.00 25.84 72 SER A CA 1
ATOM 570 C C . SER A 1 72 ? 54.368 40.497 18.295 1.00 25.84 72 SER A C 1
ATOM 572 O O . SER A 1 72 ? 55.557 40.353 18.044 1.00 25.84 72 SER A O 1
ATOM 574 N N . GLU A 1 73 ? 53.462 40.822 17.359 1.00 27.83 73 GLU A N 1
ATOM 575 C CA . GLU A 1 73 ? 53.432 42.131 16.665 1.00 27.83 73 GLU A CA 1
ATOM 576 C C . GLU A 1 73 ? 52.020 42.440 16.098 1.00 27.83 73 GLU A C 1
ATOM 578 O O . GLU A 1 73 ? 51.134 41.588 16.126 1.00 27.83 73 GLU A O 1
ATOM 583 N N . GLU A 1 74 ? 51.793 43.686 15.670 1.00 26.11 74 GLU A N 1
ATOM 584 C CA . GLU A 1 74 ? 50.488 44.346 15.427 1.00 26.11 74 GLU A CA 1
ATOM 585 C C . GLU A 1 74 ? 50.600 45.159 14.098 1.00 26.11 74 GLU A C 1
ATOM 587 O O . GLU A 1 74 ? 51.719 45.437 13.673 1.00 26.11 74 GLU A O 1
ATOM 592 N N . ILE A 1 75 ? 49.580 45.594 13.334 1.00 24.86 75 ILE A N 1
ATOM 593 C CA . ILE A 1 75 ? 48.170 45.967 13.586 1.00 24.86 75 ILE A CA 1
ATOM 594 C C . ILE A 1 75 ? 47.311 45.647 12.317 1.00 24.86 75 ILE A C 1
ATOM 596 O O . ILE A 1 75 ? 47.848 45.341 11.256 1.00 24.86 75 ILE A O 1
ATOM 600 N N . SER A 1 76 ? 45.986 45.847 12.404 1.00 23.55 76 SER A N 1
ATOM 601 C CA . SER A 1 76 ? 45.010 46.182 11.330 1.00 23.55 76 SER A CA 1
ATOM 602 C C . SER A 1 76 ? 44.397 45.088 10.433 1.00 23.55 76 SER A C 1
ATOM 604 O O . SER A 1 76 ? 44.890 44.773 9.358 1.00 23.55 76 SER A O 1
ATOM 606 N N . GLU A 1 77 ? 43.197 44.660 10.846 1.00 34.19 77 GLU A N 1
ATOM 607 C CA . GLU A 1 77 ? 41.933 44.989 10.153 1.00 34.19 77 GLU A CA 1
ATOM 608 C C . GLU A 1 77 ? 41.885 44.741 8.630 1.00 34.19 77 GLU A C 1
ATOM 610 O O . GLU A 1 77 ? 42.008 45.657 7.817 1.00 34.19 77 GLU A O 1
ATOM 615 N N . PHE A 1 78 ? 41.593 43.491 8.264 1.00 25.48 78 PHE A N 1
ATOM 616 C CA . PHE A 1 78 ? 40.911 43.153 7.016 1.00 25.48 78 PHE A CA 1
ATOM 617 C C . PHE A 1 78 ? 39.725 42.231 7.315 1.00 25.48 78 PHE A C 1
ATOM 619 O O . PHE A 1 78 ? 39.704 41.543 8.337 1.00 25.48 78 PHE A O 1
ATOM 626 N N . GLU A 1 79 ? 38.714 42.284 6.453 1.00 24.27 79 GLU A N 1
ATOM 627 C CA . GLU A 1 79 ? 37.413 41.642 6.645 1.00 24.27 79 GLU A CA 1
ATOM 628 C C . GLU A 1 79 ? 37.552 40.128 6.859 1.00 24.27 79 GLU A C 1
ATOM 630 O O . GLU A 1 79 ? 38.142 39.428 6.035 1.00 24.27 79 GLU A O 1
ATOM 635 N N . ILE A 1 80 ? 36.963 39.610 7.945 1.00 25.28 80 ILE A N 1
ATOM 636 C CA . ILE A 1 80 ? 36.719 38.171 8.077 1.00 25.28 80 ILE A CA 1
ATOM 637 C C . ILE A 1 80 ? 35.599 37.843 7.093 1.00 25.28 80 ILE A C 1
ATOM 639 O O . ILE A 1 80 ? 34.416 37.974 7.412 1.00 25.28 80 ILE A O 1
ATOM 643 N N . ALA A 1 81 ? 35.989 37.449 5.883 1.00 26.36 81 ALA A N 1
ATOM 644 C CA . ALA A 1 81 ? 35.133 36.628 5.052 1.00 26.36 81 ALA A CA 1
ATOM 645 C C . ALA A 1 81 ? 34.752 35.390 5.869 1.00 26.36 81 ALA A C 1
ATOM 647 O O . ALA A 1 81 ? 35.606 34.781 6.518 1.00 26.36 81 ALA A O 1
ATOM 648 N N . GLU A 1 82 ? 33.470 35.038 5.858 1.00 25.30 82 GLU A N 1
ATOM 649 C CA . GLU A 1 82 ? 33.028 33.752 6.373 1.00 25.30 82 GLU A CA 1
ATOM 650 C C . GLU A 1 82 ? 33.686 32.668 5.510 1.00 25.30 82 GLU A C 1
ATOM 652 O O . GLU A 1 82 ? 33.204 32.358 4.421 1.00 25.30 82 GLU A O 1
ATOM 657 N N . GLU A 1 83 ? 34.782 32.077 5.998 1.00 24.73 83 GLU A N 1
ATOM 658 C CA . GLU A 1 83 ? 35.126 30.699 5.654 1.00 24.73 83 GLU A CA 1
ATOM 659 C C . GLU A 1 83 ? 34.010 29.824 6.224 1.00 24.73 83 GLU A C 1
ATOM 661 O O . GLU A 1 83 ? 34.082 29.253 7.316 1.00 24.73 83 GLU A O 1
ATOM 666 N N . VAL A 1 84 ? 32.918 29.782 5.460 1.00 26.39 84 VAL A N 1
ATOM 667 C CA . VAL A 1 84 ? 32.006 28.658 5.441 1.00 26.39 84 VAL A CA 1
ATOM 668 C C . VAL A 1 84 ? 32.898 27.454 5.185 1.00 26.39 84 VAL A C 1
ATOM 670 O O . VAL A 1 84 ? 33.436 27.294 4.091 1.00 26.39 84 VAL A O 1
ATOM 673 N N . ASN A 1 85 ? 33.078 26.623 6.212 1.00 25.48 85 ASN A N 1
ATOM 674 C CA . ASN A 1 85 ? 33.420 25.233 5.981 1.00 25.48 85 ASN A CA 1
ATOM 675 C C . ASN A 1 85 ? 32.243 24.663 5.188 1.00 25.48 85 ASN A C 1
ATOM 677 O O . ASN A 1 85 ? 31.235 24.244 5.762 1.00 25.48 85 ASN A O 1
ATOM 681 N N . GLU A 1 86 ? 32.364 24.715 3.865 1.00 27.00 86 GLU A N 1
ATOM 682 C CA . GLU A 1 86 ? 31.668 23.812 2.969 1.00 27.00 86 GLU A CA 1
ATOM 683 C C . GLU A 1 86 ? 32.200 22.419 3.330 1.00 27.00 86 GLU A C 1
ATOM 685 O O . GLU A 1 86 ? 33.185 21.931 2.783 1.00 27.00 86 GLU A O 1
ATOM 690 N N . GLU A 1 87 ? 31.569 21.798 4.334 1.00 28.70 87 GLU A N 1
ATOM 691 C CA . GLU A 1 87 ? 31.399 20.351 4.301 1.00 28.70 87 GLU A CA 1
ATOM 692 C C . GLU A 1 87 ? 30.799 20.078 2.922 1.00 28.70 87 GLU A C 1
ATOM 694 O O . GLU A 1 87 ? 29.685 20.528 2.649 1.00 28.70 87 GLU A O 1
ATOM 699 N N . GLU A 1 88 ? 31.580 19.459 2.031 1.00 29.72 88 GLU A N 1
ATOM 700 C CA . GLU A 1 88 ? 31.127 19.080 0.696 1.00 29.72 88 GLU A CA 1
ATOM 701 C C . GLU A 1 88 ? 29.888 18.189 0.876 1.00 29.72 88 GLU A C 1
ATOM 703 O O . GLU A 1 88 ? 30.001 17.006 1.201 1.00 29.72 88 GLU A O 1
ATOM 708 N N . GLU A 1 89 ? 28.688 18.772 0.741 1.00 34.91 89 GLU A N 1
ATOM 709 C CA . GLU A 1 89 ? 27.445 18.009 0.719 1.00 34.91 89 GLU A CA 1
ATOM 710 C C . GLU A 1 89 ? 27.547 17.078 -0.490 1.00 34.91 89 GLU A C 1
ATOM 712 O O . GLU A 1 89 ? 27.472 17.536 -1.629 1.00 34.91 89 GLU A O 1
ATOM 717 N N . GLU A 1 90 ? 27.747 15.777 -0.253 1.00 40.69 90 GLU A N 1
ATOM 718 C CA . GLU A 1 90 ? 27.758 14.773 -1.316 1.00 40.69 90 GLU A CA 1
ATOM 719 C C . GLU A 1 90 ? 26.430 14.863 -2.089 1.00 40.69 90 GLU A C 1
ATOM 721 O O . GLU A 1 90 ? 25.377 14.425 -1.609 1.00 40.69 90 GLU A O 1
ATOM 726 N N . GLU A 1 91 ? 26.473 15.488 -3.272 1.00 50.91 91 GLU A N 1
ATOM 727 C CA . GLU A 1 91 ? 25.302 15.874 -4.061 1.00 50.91 91 GLU A CA 1
ATOM 728 C C . GLU A 1 91 ? 24.526 14.638 -4.540 1.00 50.91 91 GLU A C 1
ATOM 730 O O . GLU A 1 91 ? 24.687 14.165 -5.663 1.00 50.91 91 GLU A O 1
ATOM 735 N N . SER A 1 92 ? 23.641 14.081 -3.713 1.00 64.25 92 SER A N 1
ATOM 736 C CA . SER A 1 92 ? 22.805 12.965 -4.160 1.00 64.25 92 SER A CA 1
ATOM 737 C C . SER A 1 92 ? 21.878 13.422 -5.295 1.00 64.25 92 SER A C 1
ATOM 739 O O . SER A 1 92 ? 21.190 14.439 -5.159 1.00 64.25 92 SER A O 1
ATOM 741 N N . GLY A 1 93 ? 21.742 12.617 -6.358 1.00 72.12 93 GLY A N 1
ATOM 742 C CA . GLY A 1 93 ? 20.866 12.903 -7.513 1.00 72.12 93 GLY A CA 1
ATOM 743 C C . GLY A 1 93 ? 19.357 12.967 -7.196 1.00 72.12 93 GLY A C 1
ATOM 744 O O . GLY A 1 93 ? 18.499 12.911 -8.079 1.00 72.12 93 GLY A O 1
ATOM 745 N N . LYS A 1 94 ? 18.982 13.029 -5.916 1.00 80.19 94 LYS A N 1
ATOM 746 C CA . LYS A 1 94 ? 17.601 13.132 -5.439 1.00 80.19 94 LYS A CA 1
ATOM 747 C C . LYS A 1 94 ? 16.983 14.498 -5.766 1.00 80.19 94 LYS A C 1
ATOM 749 O O . LYS A 1 94 ? 15.760 14.568 -5.895 1.00 80.19 94 LYS A O 1
ATOM 754 N N . SER A 1 95 ? 17.786 15.553 -5.948 1.00 81.31 95 SER A N 1
ATOM 755 C CA . SER A 1 95 ? 17.295 16.908 -6.259 1.00 81.31 95 SER A CA 1
ATOM 756 C C . SER A 1 95 ? 16.689 17.000 -7.671 1.00 81.31 95 SER A C 1
ATOM 758 O O . SER A 1 95 ? 15.616 17.574 -7.881 1.00 81.31 95 SER A O 1
ATOM 760 N N . GLU A 1 96 ? 17.315 16.335 -8.639 1.00 85.50 96 GLU A N 1
ATOM 761 C CA . GLU A 1 96 ? 16.904 16.285 -10.039 1.00 85.50 96 GLU A CA 1
ATOM 762 C C . GLU A 1 96 ? 15.745 15.305 -10.231 1.00 85.50 96 GLU A C 1
ATOM 764 O O . GLU A 1 96 ? 14.836 15.550 -11.029 1.00 85.50 96 GLU A O 1
ATOM 769 N N . LEU A 1 97 ? 15.711 14.230 -9.436 1.00 86.81 97 LEU A N 1
ATOM 770 C CA . LEU A 1 97 ? 14.527 13.384 -9.319 1.00 86.81 97 LEU A CA 1
ATOM 771 C C . LEU A 1 97 ? 13.341 14.175 -8.739 1.00 86.81 97 LEU A C 1
ATOM 773 O O . LEU A 1 97 ? 12.229 14.077 -9.260 1.00 86.81 97 LEU A O 1
ATOM 777 N N . GLN A 1 98 ? 13.551 14.986 -7.697 1.00 85.06 98 GLN A N 1
ATOM 778 C CA . GLN A 1 98 ? 12.505 15.833 -7.120 1.00 85.06 98 GLN A CA 1
ATOM 779 C C . GLN A 1 98 ? 11.962 16.830 -8.153 1.00 85.06 98 GLN A C 1
ATOM 781 O O . GLN A 1 98 ? 10.742 16.915 -8.325 1.00 85.06 98 GLN A O 1
ATOM 786 N N . SER A 1 99 ? 12.837 17.555 -8.859 1.00 84.69 99 SER A N 1
ATOM 787 C CA . SER A 1 99 ? 12.421 18.551 -9.854 1.00 84.69 99 SER A CA 1
ATOM 788 C C . SER A 1 99 ? 11.646 17.919 -11.016 1.00 84.69 99 SER A C 1
ATOM 790 O O . SER A 1 99 ? 10.660 18.503 -11.470 1.00 84.69 99 SER A O 1
ATOM 792 N N . LEU A 1 100 ? 11.993 16.691 -11.425 1.00 87.75 100 LEU A N 1
ATOM 793 C CA . LEU A 1 100 ? 11.207 15.905 -12.377 1.00 87.75 100 LEU A CA 1
ATOM 794 C C . LEU A 1 100 ? 9.817 15.552 -11.817 1.00 87.75 100 LEU A C 1
ATOM 796 O O . LEU A 1 100 ? 8.815 15.783 -12.499 1.00 87.75 100 LEU A O 1
ATOM 800 N N . LEU A 1 101 ? 9.739 15.006 -10.597 1.00 87.56 101 LEU A N 1
ATOM 801 C CA . LEU A 1 101 ? 8.493 14.488 -10.011 1.00 87.56 101 LEU A CA 1
ATOM 802 C C . LEU A 1 101 ? 7.469 15.577 -9.659 1.00 87.56 101 LEU A C 1
ATOM 804 O O . LEU A 1 101 ? 6.270 15.305 -9.726 1.00 87.56 101 LEU A O 1
ATOM 808 N N . VAL A 1 102 ? 7.905 16.802 -9.344 1.00 87.00 102 VAL A N 1
ATOM 809 C CA . VAL A 1 102 ? 7.011 17.951 -9.074 1.00 87.00 102 VAL A CA 1
ATOM 810 C C . VAL A 1 102 ? 6.106 18.284 -10.271 1.00 87.00 102 VAL A C 1
ATOM 812 O O . VAL A 1 102 ? 4.995 18.776 -10.076 1.00 87.00 102 VAL A O 1
ATOM 815 N N . ASN A 1 103 ? 6.517 17.948 -11.498 1.00 86.19 103 ASN A N 1
ATOM 816 C CA . ASN A 1 103 ? 5.708 18.167 -12.704 1.00 86.19 103 ASN A CA 1
ATOM 817 C C . ASN A 1 103 ? 4.483 17.236 -12.810 1.00 86.19 103 ASN A C 1
ATOM 819 O O . ASN A 1 103 ? 3.657 17.426 -13.701 1.00 86.19 103 ASN A O 1
ATOM 823 N N . PHE A 1 104 ? 4.349 16.234 -11.931 1.00 87.12 104 PHE A N 1
ATOM 824 C CA . PHE A 1 104 ? 3.345 15.174 -12.033 1.00 87.12 104 PHE A CA 1
ATOM 825 C C . PHE A 1 104 ? 2.431 15.123 -10.794 1.00 87.12 104 PHE A C 1
ATOM 827 O O . PHE A 1 104 ? 2.920 15.103 -9.664 1.00 87.12 104 PHE A O 1
ATOM 834 N N . PRO A 1 105 ? 1.093 15.015 -10.949 1.00 86.31 105 PRO A N 1
ATOM 835 C CA . PRO A 1 105 ? 0.158 14.909 -9.825 1.00 86.31 105 PRO A CA 1
ATOM 836 C C . PRO A 1 105 ? 0.120 13.479 -9.248 1.00 86.31 105 PRO A C 1
ATOM 838 O O . PRO A 1 105 ? -0.910 12.793 -9.276 1.00 86.31 105 PRO A O 1
ATOM 841 N N . LEU A 1 106 ? 1.264 13.021 -8.728 1.00 86.75 106 LEU A N 1
ATOM 842 C CA . LEU A 1 106 ? 1.497 11.666 -8.209 1.00 86.75 106 LEU A CA 1
ATOM 843 C C . LEU A 1 106 ? 0.507 11.261 -7.102 1.00 86.75 106 LEU A C 1
ATOM 845 O O . LEU A 1 106 ? 0.150 10.088 -6.985 1.00 86.75 106 LEU A O 1
ATOM 849 N N . ASP A 1 107 ? -0.009 12.230 -6.340 1.00 83.62 107 ASP A N 1
ATOM 850 C CA . ASP A 1 107 ? -0.998 12.030 -5.276 1.00 83.62 107 ASP A CA 1
ATOM 851 C C . ASP A 1 107 ? -2.397 11.612 -5.775 1.00 83.62 107 ASP A C 1
ATOM 853 O O . ASP A 1 107 ? -3.228 11.154 -4.983 1.00 83.62 107 ASP A O 1
ATOM 857 N N . ARG A 1 108 ? -2.683 11.788 -7.073 1.00 85.50 108 ARG A N 1
ATOM 858 C CA . ARG A 1 108 ? -3.988 11.485 -7.694 1.00 85.50 108 ARG A CA 1
ATOM 859 C C . ARG A 1 108 ? -4.029 10.144 -8.418 1.00 85.50 108 ARG A C 1
ATOM 861 O O . ARG A 1 108 ? -5.111 9.721 -8.831 1.00 85.50 108 ARG A O 1
ATOM 868 N N . GLY A 1 109 ? -2.882 9.494 -8.589 1.00 87.31 109 GLY A N 1
ATOM 869 C CA . GLY A 1 109 ? -2.750 8.274 -9.376 1.00 87.31 109 GLY A CA 1
ATOM 870 C C . GLY A 1 109 ? -2.069 7.133 -8.637 1.00 87.31 109 GLY A C 1
ATOM 871 O O . GLY A 1 109 ? -1.924 7.129 -7.416 1.00 87.31 109 GLY A O 1
ATOM 872 N N . LYS A 1 110 ? -1.678 6.129 -9.417 1.00 93.00 110 LYS A N 1
ATOM 873 C CA . LYS A 1 110 ? -0.890 4.986 -8.956 1.00 93.00 110 LYS A CA 1
ATOM 874 C C . LYS A 1 110 ? 0.469 4.984 -9.636 1.00 93.00 110 LYS A C 1
ATOM 876 O O . LYS A 1 110 ? 0.538 5.174 -10.847 1.00 93.00 110 LYS A O 1
ATOM 881 N N . ILE A 1 111 ? 1.515 4.721 -8.869 1.00 94.94 111 ILE A N 1
ATOM 882 C CA . ILE A 1 111 ? 2.899 4.678 -9.335 1.00 94.94 111 ILE A CA 1
ATOM 883 C C . ILE A 1 111 ? 3.319 3.220 -9.531 1.00 94.94 111 ILE A C 1
ATOM 885 O O . ILE A 1 111 ? 3.039 2.368 -8.681 1.00 94.94 111 ILE A O 1
ATOM 889 N N . SER A 1 112 ? 4.015 2.942 -10.627 1.00 96.38 112 SER A N 1
ATOM 890 C CA . SER A 1 112 ? 4.728 1.687 -10.856 1.00 96.38 112 SER A CA 1
ATOM 891 C C . SER A 1 112 ? 6.148 1.96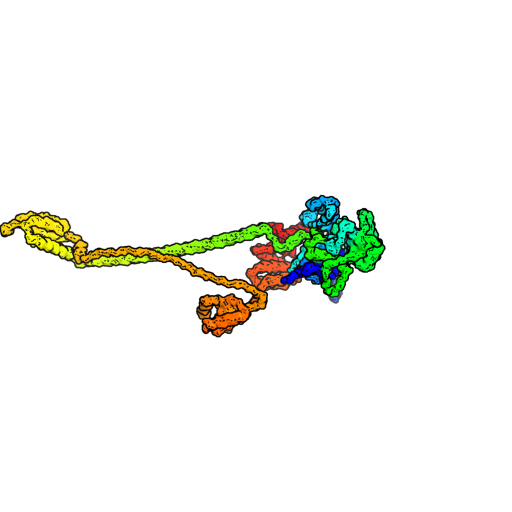2 -11.343 1.00 96.38 112 SER A C 1
ATOM 893 O O . SER A 1 112 ? 6.380 2.941 -12.051 1.00 96.38 112 SER A O 1
ATOM 895 N N . LEU A 1 113 ? 7.091 1.116 -10.934 1.00 96.19 113 LEU A N 1
ATOM 896 C CA . LEU A 1 113 ? 8.534 1.339 -11.085 1.00 96.19 113 LEU A CA 1
ATOM 897 C C . LEU A 1 113 ? 9.204 0.148 -11.783 1.00 96.19 113 LEU A C 1
ATOM 899 O O . LEU A 1 113 ? 8.673 -0.968 -11.743 1.00 96.19 113 LEU A O 1
ATOM 903 N N . ASN A 1 114 ? 10.384 0.346 -12.369 1.00 95.44 114 ASN A N 1
ATOM 904 C CA . ASN A 1 114 ? 11.238 -0.782 -12.736 1.00 95.44 114 ASN A CA 1
ATOM 905 C C . ASN A 1 114 ? 12.017 -1.330 -11.528 1.00 95.44 114 ASN A C 1
ATOM 907 O O . ASN A 1 114 ? 12.283 -0.638 -10.546 1.00 95.44 114 ASN A O 1
ATOM 911 N N . ALA A 1 115 ? 12.371 -2.609 -11.600 1.00 91.62 115 ALA A N 1
ATOM 912 C CA . ALA A 1 115 ? 13.294 -3.240 -10.667 1.00 91.62 115 ALA A CA 1
ATOM 913 C C . ALA A 1 115 ? 14.754 -2.838 -10.976 1.00 91.62 115 ALA A C 1
ATOM 915 O O . ALA A 1 115 ? 15.135 -2.876 -12.145 1.00 91.62 115 ALA A O 1
ATOM 916 N N . SER A 1 116 ? 15.561 -2.505 -9.953 1.00 86.75 116 SER A N 1
ATOM 917 C CA . SER A 1 116 ? 17.009 -2.256 -10.082 1.00 86.75 116 SER A CA 1
ATOM 918 C C . SER A 1 116 ? 17.688 -3.472 -10.711 1.00 86.75 116 SER A C 1
ATOM 920 O O . SER A 1 116 ? 17.626 -4.563 -10.145 1.00 86.75 116 SER A O 1
ATOM 922 N N . GLU A 1 117 ? 18.288 -3.318 -11.891 1.00 81.12 117 GLU A N 1
ATOM 923 C CA . GLU A 1 117 ? 18.672 -4.459 -12.733 1.00 81.12 117 GLU A CA 1
ATOM 924 C C . GLU A 1 117 ? 19.784 -5.319 -12.122 1.00 81.12 117 GLU A C 1
ATOM 926 O O . GLU A 1 117 ? 19.684 -6.546 -12.120 1.00 81.12 117 GLU A O 1
ATOM 931 N N . GLU A 1 118 ? 20.785 -4.680 -11.516 1.00 80.38 118 GLU A N 1
ATOM 932 C CA . GLU A 1 118 ? 21.923 -5.330 -10.849 1.00 80.38 118 GLU A CA 1
ATOM 933 C C . GLU A 1 118 ? 21.501 -6.277 -9.714 1.00 80.38 118 GLU A C 1
ATOM 935 O O . GLU A 1 118 ? 22.189 -7.245 -9.385 1.00 80.38 118 GLU A O 1
ATOM 940 N N . GLN A 1 119 ? 20.327 -6.021 -9.136 1.00 83.69 119 GLN A N 1
ATOM 941 C CA . GLN A 1 119 ? 19.745 -6.783 -8.038 1.00 83.69 119 GLN A CA 1
ATOM 942 C C . GLN A 1 119 ? 18.859 -7.954 -8.514 1.00 83.69 119 GLN A C 1
ATOM 944 O O . GLN A 1 119 ? 18.325 -8.699 -7.683 1.00 83.69 119 GLN A O 1
ATOM 949 N N . ILE A 1 120 ? 18.671 -8.143 -9.830 1.00 87.88 120 ILE A N 1
ATOM 950 C CA . ILE A 1 120 ? 17.800 -9.184 -10.400 1.00 87.88 120 ILE A CA 1
ATOM 951 C C . ILE A 1 120 ? 18.605 -10.418 -10.819 1.00 87.88 120 ILE A C 1
ATOM 953 O O . ILE A 1 120 ? 19.565 -10.359 -11.580 1.00 87.88 120 ILE A O 1
ATOM 957 N N . SER A 1 121 ? 18.137 -11.591 -10.393 1.00 85.50 121 SER A N 1
ATOM 958 C CA . SER A 1 121 ? 18.670 -12.893 -10.809 1.00 85.50 121 SER A CA 1
ATOM 959 C C . SER A 1 121 ? 17.619 -13.716 -11.561 1.00 85.50 121 SER A C 1
ATOM 961 O O . SER A 1 121 ? 16.520 -13.962 -11.056 1.00 85.50 121 SER A O 1
ATOM 963 N N . TYR A 1 122 ? 17.955 -14.145 -12.784 1.00 86.44 122 TYR A N 1
ATOM 964 C CA . TYR A 1 122 ? 17.072 -14.892 -13.688 1.00 86.44 122 TYR A CA 1
ATOM 965 C C . TYR A 1 122 ? 17.346 -16.400 -13.664 1.00 86.44 122 TYR A C 1
ATOM 967 O O . TYR A 1 122 ? 18.473 -16.850 -13.862 1.00 86.44 122 TYR A O 1
ATOM 975 N N . HIS A 1 123 ? 16.288 -17.199 -13.508 1.00 85.94 123 HIS A N 1
ATOM 976 C CA . HIS A 1 123 ? 16.355 -18.660 -13.452 1.00 85.94 123 HIS A CA 1
ATOM 977 C C . HIS A 1 123 ? 15.313 -19.291 -14.385 1.00 85.94 123 HIS A C 1
ATOM 979 O O . HIS A 1 123 ? 14.105 -19.232 -14.136 1.00 85.94 123 HIS A O 1
ATOM 985 N N . LYS A 1 124 ? 15.784 -19.916 -15.470 1.00 82.44 124 LYS A N 1
ATOM 986 C CA . LYS A 1 124 ? 14.946 -20.648 -16.430 1.00 82.44 124 LYS A CA 1
ATOM 987 C C . LYS A 1 124 ? 14.808 -22.117 -16.021 1.00 82.44 124 LYS A C 1
ATOM 989 O O . LYS A 1 124 ? 15.780 -22.755 -15.627 1.00 82.44 124 LYS A O 1
ATOM 994 N N . PHE A 1 125 ? 13.600 -22.657 -16.156 1.00 82.19 125 PHE A N 1
ATOM 995 C CA . PHE A 1 125 ? 13.289 -24.063 -15.917 1.00 82.19 125 PHE A CA 1
ATOM 996 C C . PHE A 1 125 ? 12.596 -24.656 -17.147 1.00 82.19 125 PHE A C 1
ATOM 998 O O . PHE A 1 125 ? 11.476 -24.268 -17.480 1.00 82.19 125 PHE A O 1
ATOM 1005 N N . ASP A 1 126 ? 13.228 -25.637 -17.792 1.00 74.38 126 ASP A N 1
ATOM 1006 C CA . ASP A 1 126 ? 12.700 -26.276 -19.012 1.00 74.38 126 ASP A CA 1
ATOM 1007 C C . ASP A 1 126 ? 11.692 -27.407 -18.733 1.00 74.38 126 ASP A C 1
ATOM 1009 O O . ASP A 1 126 ? 11.113 -27.986 -19.650 1.00 74.38 126 ASP A O 1
ATOM 1013 N N . LYS A 1 127 ? 11.476 -27.752 -17.457 1.00 73.31 127 LYS A N 1
ATOM 1014 C CA . LYS A 1 127 ? 10.521 -28.781 -17.020 1.00 73.31 127 LYS A CA 1
ATOM 1015 C C . LYS A 1 127 ? 9.369 -28.147 -16.252 1.00 73.31 127 LYS A C 1
ATOM 1017 O O . LYS A 1 127 ? 9.561 -27.194 -15.505 1.00 73.31 127 LYS A O 1
ATOM 1022 N N . SER A 1 128 ? 8.190 -28.758 -16.361 1.00 72.62 128 SER A N 1
ATOM 1023 C CA . SER A 1 128 ? 6.993 -28.334 -15.630 1.00 72.62 128 SER A CA 1
ATOM 1024 C C . SER A 1 128 ? 7.163 -28.524 -14.117 1.00 72.62 128 SER A C 1
ATOM 1026 O O . SER A 1 128 ? 6.950 -29.614 -13.577 1.00 72.62 128 SER A O 1
ATOM 1028 N N . TYR A 1 129 ? 7.554 -27.458 -13.418 1.00 74.44 129 TYR A N 1
ATOM 1029 C CA . TYR A 1 129 ? 7.611 -27.421 -11.960 1.00 74.44 129 TYR A CA 1
ATOM 1030 C C . TYR A 1 129 ? 6.409 -26.668 -11.390 1.00 74.44 129 TYR A C 1
ATOM 1032 O O . TYR A 1 129 ? 6.057 -25.573 -11.817 1.00 74.44 129 TYR A O 1
ATOM 1040 N N . THR A 1 130 ? 5.794 -27.235 -10.352 1.00 76.50 130 THR A N 1
ATOM 1041 C CA . THR A 1 130 ? 4.784 -26.533 -9.554 1.00 76.50 130 THR A CA 1
ATOM 1042 C C . THR A 1 130 ? 5.409 -25.310 -8.878 1.00 76.50 130 THR A C 1
ATOM 1044 O O . THR A 1 130 ? 6.512 -25.417 -8.337 1.00 76.50 130 THR A O 1
ATOM 1047 N N . LYS A 1 131 ? 4.670 -24.194 -8.800 1.00 78.31 131 LYS A N 1
ATOM 1048 C CA . LYS A 1 131 ? 5.056 -22.946 -8.108 1.00 78.31 131 LYS A CA 1
ATOM 1049 C C . LYS A 1 131 ? 5.801 -23.174 -6.781 1.00 78.31 131 LYS A C 1
ATOM 1051 O O . LYS A 1 131 ? 6.873 -22.618 -6.572 1.00 78.31 131 LYS A O 1
ATOM 1056 N N . SER A 1 132 ? 5.303 -24.063 -5.919 1.00 78.94 132 SER A N 1
ATOM 1057 C CA . SER A 1 132 ? 5.924 -24.378 -4.621 1.00 78.94 132 SER A CA 1
ATOM 1058 C C . SER A 1 132 ? 7.321 -25.014 -4.717 1.00 78.94 132 SER A C 1
ATOM 1060 O O . SER A 1 132 ? 8.146 -24.797 -3.832 1.00 78.94 132 SER A O 1
ATOM 1062 N N . LYS A 1 133 ? 7.615 -25.786 -5.777 1.00 80.56 133 LYS A N 1
ATOM 1063 C CA . LYS A 1 133 ? 8.948 -26.375 -6.007 1.00 80.56 133 LYS A CA 1
ATOM 1064 C C . LYS A 1 133 ? 9.952 -25.311 -6.454 1.00 80.56 133 LYS A C 1
ATOM 1066 O O . LYS A 1 133 ? 11.054 -25.285 -5.920 1.00 80.56 133 LYS A O 1
ATOM 1071 N N . ILE A 1 134 ? 9.541 -24.409 -7.350 1.00 79.81 134 ILE A N 1
ATOM 1072 C CA . ILE A 1 134 ? 10.354 -23.269 -7.810 1.00 79.81 134 ILE A CA 1
ATOM 1073 C C . ILE A 1 134 ? 10.699 -22.353 -6.624 1.00 79.81 134 ILE A C 1
ATOM 1075 O O . ILE A 1 134 ? 11.860 -22.022 -6.410 1.00 79.81 134 ILE A O 1
ATOM 1079 N N . ILE A 1 135 ? 9.717 -22.031 -5.774 1.00 82.25 135 ILE A N 1
ATOM 1080 C CA . ILE A 1 135 ? 9.941 -21.225 -4.560 1.00 82.25 135 ILE A CA 1
ATOM 1081 C C . ILE A 1 135 ? 10.918 -21.919 -3.597 1.00 82.25 135 ILE A C 1
ATOM 1083 O O . ILE A 1 135 ? 11.791 -21.264 -3.030 1.00 82.25 135 ILE A O 1
ATOM 1087 N N . LYS A 1 136 ? 10.802 -23.243 -3.414 1.00 81.94 136 LYS A N 1
ATOM 1088 C CA . LYS A 1 136 ? 11.723 -24.010 -2.559 1.00 81.94 136 LYS A CA 1
ATOM 1089 C C . LYS A 1 136 ? 13.146 -24.062 -3.127 1.00 81.94 136 LYS A C 1
ATOM 1091 O O . LYS A 1 136 ? 14.088 -24.076 -2.344 1.00 81.94 136 LYS A O 1
ATOM 1096 N N . TYR A 1 137 ? 13.293 -24.084 -4.452 1.00 83.00 137 TYR A N 1
ATOM 1097 C CA . TYR A 1 137 ? 14.582 -23.991 -5.137 1.00 83.00 137 TYR A CA 1
ATOM 1098 C C . TYR A 1 137 ? 15.242 -22.628 -4.883 1.00 83.00 137 TYR A C 1
ATOM 1100 O O . TYR A 1 137 ? 16.328 -22.570 -4.310 1.00 83.00 137 TYR A O 1
ATOM 1108 N N . ILE A 1 138 ? 14.529 -21.535 -5.181 1.00 82.50 138 ILE A N 1
ATOM 1109 C CA . ILE A 1 138 ? 14.991 -20.151 -4.970 1.00 82.50 138 ILE A CA 1
ATOM 1110 C C . ILE A 1 138 ? 15.451 -19.928 -3.520 1.00 82.50 138 ILE A C 1
ATOM 1112 O O . ILE A 1 138 ? 16.571 -19.483 -3.278 1.00 82.50 138 ILE A O 1
ATOM 1116 N N . LYS A 1 139 ? 14.631 -20.330 -2.540 1.00 80.44 139 LYS A N 1
ATOM 1117 C CA . LYS A 1 139 ? 14.947 -20.196 -1.105 1.00 80.44 139 LYS A CA 1
ATOM 1118 C C . LYS A 1 139 ? 16.098 -21.070 -0.597 1.00 80.44 139 LYS A C 1
ATOM 1120 O O . LYS A 1 139 ? 16.459 -20.944 0.568 1.00 80.44 139 LYS A O 1
ATOM 1125 N N . LYS A 1 140 ? 16.615 -21.996 -1.405 1.00 79.62 140 LYS A N 1
ATOM 1126 C CA . LYS A 1 140 ? 17.694 -22.912 -1.012 1.00 79.62 140 LYS A CA 1
ATOM 1127 C C . LYS A 1 140 ? 19.005 -22.613 -1.742 1.00 79.62 140 LYS A C 1
ATOM 1129 O O . LYS A 1 140 ? 20.061 -22.801 -1.151 1.00 79.62 140 LYS A O 1
ATOM 1134 N N . GLU A 1 141 ? 18.930 -22.216 -3.011 1.00 77.44 141 GLU A N 1
ATOM 1135 C CA . GLU A 1 141 ? 20.096 -22.129 -3.905 1.00 77.44 141 GLU A CA 1
ATOM 1136 C C . GLU A 1 141 ? 20.367 -20.713 -4.431 1.00 77.44 141 GLU A C 1
ATOM 1138 O O . GLU A 1 141 ? 21.459 -20.468 -4.929 1.00 77.44 141 GLU A O 1
ATOM 1143 N N . VAL A 1 142 ? 19.417 -19.776 -4.300 1.00 76.62 142 VAL A N 1
ATOM 1144 C CA . VAL A 1 142 ? 19.545 -18.405 -4.836 1.00 76.62 142 VAL A CA 1
ATOM 1145 C C . VAL A 1 142 ? 19.669 -17.358 -3.728 1.00 76.62 142 VAL A C 1
ATOM 1147 O O . VAL A 1 142 ? 20.448 -16.417 -3.872 1.00 76.62 142 VAL A O 1
ATOM 1150 N N . LEU A 1 143 ? 18.916 -17.508 -2.634 1.00 78.00 143 LEU A N 1
ATOM 1151 C CA . LEU A 1 143 ? 18.890 -16.556 -1.517 1.00 78.00 143 LEU A CA 1
ATOM 1152 C C . LEU A 1 143 ? 19.864 -16.938 -0.392 1.00 78.00 143 LEU A C 1
ATOM 1154 O O . LEU A 1 143 ? 19.989 -18.113 -0.033 1.00 78.00 143 LEU A O 1
ATOM 1158 N N . SER A 1 144 ? 20.504 -15.934 0.206 1.00 75.81 144 SER A N 1
ATOM 1159 C CA . SER A 1 144 ? 21.352 -16.090 1.390 1.00 75.81 144 SER A CA 1
ATOM 1160 C C . SER A 1 144 ? 20.515 -16.317 2.658 1.00 75.81 144 SER A C 1
ATOM 1162 O O . SER A 1 144 ? 19.320 -16.014 2.721 1.00 75.81 144 SER A O 1
ATOM 1164 N N . LYS A 1 145 ? 21.139 -16.851 3.718 1.00 68.88 145 LYS A N 1
ATOM 1165 C CA . LYS A 1 145 ? 20.440 -17.081 4.996 1.00 68.88 145 LYS A CA 1
ATOM 1166 C C . LYS A 1 145 ? 19.934 -15.785 5.629 1.00 68.88 145 LYS A C 1
ATOM 1168 O O . LYS A 1 145 ? 18.913 -15.825 6.312 1.00 68.88 145 LYS A O 1
ATOM 1173 N N . ASP A 1 146 ? 20.618 -14.667 5.407 1.00 65.88 146 ASP A N 1
ATOM 1174 C CA . ASP A 1 146 ? 20.299 -13.394 6.051 1.00 65.88 146 ASP A CA 1
ATOM 1175 C C . ASP A 1 146 ? 19.308 -12.556 5.226 1.00 65.88 146 ASP A C 1
ATOM 1177 O O . ASP A 1 146 ? 18.414 -11.953 5.816 1.00 65.88 146 ASP A O 1
ATOM 1181 N N . GLU A 1 147 ? 19.327 -12.653 3.888 1.00 71.94 147 GLU A N 1
ATOM 1182 C CA . GLU A 1 147 ? 18.231 -12.182 3.012 1.00 71.94 147 GLU A CA 1
ATOM 1183 C C . GLU A 1 147 ? 16.891 -12.836 3.400 1.00 71.94 147 GLU A C 1
ATOM 1185 O O . GLU A 1 147 ? 15.855 -12.174 3.492 1.00 71.94 147 GLU A O 1
ATOM 1190 N N . ILE A 1 148 ? 16.910 -14.146 3.689 1.00 73.12 148 ILE A N 1
ATOM 1191 C CA . ILE A 1 148 ? 15.717 -14.898 4.106 1.00 73.12 148 ILE A CA 1
ATOM 1192 C C . ILE A 1 148 ? 15.211 -14.444 5.484 1.00 73.12 148 ILE A C 1
ATOM 1194 O O . ILE A 1 148 ? 13.995 -14.382 5.669 1.00 73.12 148 ILE A O 1
ATOM 1198 N N . LYS A 1 149 ? 16.108 -14.126 6.433 1.00 71.62 149 LYS A N 1
ATOM 1199 C CA . LYS A 1 149 ? 15.740 -13.606 7.766 1.00 71.62 149 LYS A CA 1
ATOM 1200 C C . LYS A 1 149 ? 15.165 -12.193 7.692 1.00 71.62 149 LYS A C 1
ATOM 1202 O O . LYS A 1 149 ? 14.106 -11.957 8.259 1.00 71.62 149 LYS A O 1
ATOM 1207 N N . LYS A 1 150 ? 15.842 -11.283 6.979 1.00 72.50 150 LYS A N 1
ATOM 1208 C CA . LYS A 1 150 ? 15.404 -9.888 6.786 1.00 72.50 150 LYS A CA 1
ATOM 1209 C C . LYS A 1 150 ? 14.159 -9.770 5.895 1.00 72.50 150 LYS A C 1
ATOM 1211 O O . LYS A 1 150 ? 13.598 -8.691 5.784 1.00 72.50 150 LYS A O 1
ATOM 1216 N N . ASN A 1 151 ? 13.739 -10.861 5.241 1.00 74.69 151 ASN A N 1
ATOM 1217 C CA . ASN A 1 151 ? 12.637 -10.905 4.272 1.00 74.69 151 ASN A CA 1
ATOM 1218 C C . ASN A 1 151 ? 12.810 -9.927 3.084 1.00 74.69 151 ASN A C 1
ATOM 1220 O O . ASN A 1 151 ? 11.852 -9.638 2.370 1.00 74.69 151 ASN A O 1
ATOM 1224 N N . ASN A 1 152 ? 14.042 -9.468 2.841 1.00 77.69 152 ASN A N 1
ATOM 1225 C CA . ASN A 1 152 ? 14.367 -8.437 1.858 1.00 77.69 152 ASN A CA 1
ATOM 1226 C C . ASN A 1 152 ? 14.627 -9.045 0.467 1.00 77.69 152 ASN A C 1
ATOM 1228 O O . ASN A 1 152 ? 15.747 -9.069 -0.045 1.00 77.69 152 ASN A O 1
ATOM 1232 N N . TYR A 1 153 ? 13.582 -9.665 -0.083 1.00 83.75 153 TYR A N 1
ATOM 1233 C CA . TYR A 1 153 ? 13.573 -10.232 -1.428 1.00 83.75 153 TYR A CA 1
ATOM 1234 C C . TYR A 1 153 ? 12.148 -10.280 -1.984 1.00 83.75 153 TYR A C 1
ATOM 1236 O O . TYR A 1 153 ? 11.177 -10.585 -1.278 1.00 83.75 153 TYR A O 1
ATOM 1244 N N . SER A 1 154 ? 12.022 -10.091 -3.292 1.00 85.62 154 SER A N 1
ATOM 1245 C CA . SER A 1 154 ? 10.787 -10.352 -4.027 1.00 85.62 154 SER A CA 1
ATOM 1246 C C . SER A 1 154 ? 11.071 -11.255 -5.226 1.00 85.62 154 SER A C 1
ATOM 1248 O O . SER A 1 154 ? 12.207 -11.405 -5.671 1.00 85.62 154 SER A O 1
ATOM 1250 N N . PHE A 1 155 ? 10.053 -11.963 -5.719 1.00 86.56 155 PHE A N 1
ATOM 1251 C CA . PHE A 1 155 ? 10.235 -12.839 -6.874 1.00 86.56 155 PHE A CA 1
ATOM 1252 C C . PHE A 1 155 ? 8.990 -12.901 -7.752 1.00 86.56 155 PHE A C 1
ATOM 1254 O O . PHE A 1 155 ? 7.863 -13.079 -7.276 1.00 86.56 155 PHE A O 1
ATOM 1261 N N . GLY A 1 156 ? 9.220 -12.808 -9.056 1.00 85.56 156 GLY A N 1
ATOM 1262 C CA . GLY A 1 156 ? 8.233 -13.036 -10.095 1.00 85.56 156 GLY A CA 1
ATOM 1263 C C . GLY A 1 156 ? 8.430 -14.393 -10.761 1.00 85.56 156 GLY A C 1
ATOM 1264 O O . GLY A 1 156 ? 9.456 -15.061 -10.617 1.00 85.56 156 GLY A O 1
ATOM 1265 N N . MET A 1 157 ? 7.401 -14.834 -11.477 1.00 87.25 157 MET A N 1
ATOM 1266 C CA . MET A 1 157 ? 7.467 -16.025 -12.316 1.00 87.25 157 MET A CA 1
ATOM 1267 C C . MET A 1 157 ? 6.460 -15.926 -13.452 1.00 87.25 157 MET A C 1
ATOM 1269 O O . MET A 1 157 ? 5.316 -15.516 -13.237 1.00 87.25 157 MET A O 1
ATOM 1273 N N . ILE A 1 158 ? 6.882 -16.356 -14.632 1.00 87.06 158 ILE A N 1
ATOM 1274 C CA . ILE A 1 158 ? 6.029 -16.561 -15.799 1.00 87.06 158 ILE A CA 1
ATOM 1275 C C . ILE A 1 158 ? 6.018 -18.048 -16.160 1.00 87.06 158 ILE A C 1
ATOM 1277 O O . ILE A 1 158 ? 7.010 -18.756 -15.979 1.00 87.06 158 ILE A O 1
ATOM 1281 N N . PHE A 1 159 ? 4.871 -18.521 -16.641 1.00 83.69 159 PHE A N 1
ATOM 1282 C CA . PHE A 1 159 ? 4.661 -19.898 -17.079 1.00 83.69 159 PHE A CA 1
ATOM 1283 C C . PHE A 1 159 ? 4.229 -19.866 -18.542 1.00 83.69 159 PHE A C 1
ATOM 1285 O O . PHE A 1 159 ? 3.191 -19.286 -18.856 1.00 83.69 159 PHE A O 1
ATOM 1292 N N . ASN A 1 160 ? 5.022 -20.489 -19.407 1.00 81.06 160 ASN A N 1
ATOM 1293 C CA . ASN A 1 160 ? 4.752 -20.581 -20.838 1.00 81.06 160 ASN A CA 1
ATOM 1294 C C . ASN A 1 160 ? 3.814 -21.769 -21.136 1.00 81.06 160 ASN A C 1
ATOM 1296 O O . ASN A 1 160 ? 3.751 -22.738 -20.366 1.00 81.06 160 ASN A O 1
ATOM 1300 N N . LYS A 1 161 ? 3.146 -21.755 -22.295 1.00 75.19 161 LYS A N 1
ATOM 1301 C CA . LYS A 1 161 ? 2.334 -22.878 -22.812 1.00 75.19 161 LYS A CA 1
ATOM 1302 C C . LYS A 1 161 ? 3.145 -24.173 -22.916 1.00 75.19 161 LYS A C 1
ATOM 1304 O O . LYS A 1 161 ? 2.655 -25.240 -22.546 1.00 75.19 161 LYS A O 1
ATOM 1309 N N . ASP A 1 162 ? 4.411 -24.054 -23.322 1.00 71.06 162 ASP A N 1
ATOM 1310 C CA . ASP A 1 162 ? 5.385 -25.151 -23.453 1.00 71.06 162 ASP A CA 1
ATOM 1311 C C . ASP A 1 162 ? 5.801 -25.774 -22.095 1.00 71.06 162 ASP A C 1
ATOM 1313 O O . ASP A 1 162 ? 6.663 -26.649 -22.038 1.00 71.06 162 ASP A O 1
ATOM 1317 N N . LYS A 1 163 ? 5.173 -25.355 -20.983 1.00 72.75 163 LYS A N 1
ATOM 1318 C CA . LYS A 1 163 ? 5.419 -25.783 -19.592 1.00 72.75 163 LYS A CA 1
ATOM 1319 C C . LYS A 1 163 ? 6.789 -25.404 -19.024 1.00 72.75 163 LYS A C 1
ATOM 1321 O O . LYS A 1 163 ? 7.068 -25.756 -17.875 1.00 72.75 163 LYS A O 1
ATOM 1326 N N . SER A 1 164 ? 7.610 -24.691 -19.790 1.00 81.25 164 SER A N 1
ATOM 1327 C CA . SER A 1 164 ? 8.772 -23.979 -19.269 1.00 81.25 164 SER A CA 1
ATOM 1328 C C . SER A 1 164 ? 8.327 -22.798 -18.403 1.00 81.25 164 SER A C 1
ATOM 1330 O O . SER A 1 164 ? 7.236 -22.244 -18.571 1.00 81.25 164 SER A O 1
ATOM 1332 N N . SER A 1 165 ? 9.166 -22.419 -17.445 1.00 83.44 165 SER A N 1
ATOM 1333 C CA . SER A 1 165 ? 8.929 -21.252 -16.596 1.00 83.44 165 SER A CA 1
ATOM 1334 C C . SER A 1 165 ? 10.212 -20.465 -16.395 1.00 83.44 165 SER A C 1
ATOM 1336 O O . SER A 1 165 ? 11.258 -21.056 -16.123 1.00 83.44 165 SER A O 1
ATOM 1338 N N . LEU A 1 166 ? 10.115 -19.142 -16.462 1.00 86.12 166 LEU A N 1
ATOM 1339 C CA . LEU A 1 166 ? 11.166 -18.227 -16.032 1.00 86.12 166 LEU A CA 1
ATOM 1340 C C . LEU A 1 166 ? 10.759 -17.671 -14.668 1.00 86.12 166 LEU A C 1
ATOM 1342 O O . LEU A 1 166 ? 9.677 -17.097 -14.531 1.00 86.12 166 LEU A O 1
ATOM 1346 N N . ALA A 1 167 ? 11.613 -17.848 -13.667 1.00 87.06 167 ALA A N 1
ATOM 1347 C CA . ALA A 1 167 ? 11.511 -17.145 -12.397 1.00 87.06 167 ALA A CA 1
ATOM 1348 C C . ALA A 1 167 ? 12.607 -16.084 -12.321 1.00 87.06 167 ALA A C 1
ATOM 1350 O O . ALA A 1 167 ? 13.701 -16.275 -12.851 1.00 87.06 167 ALA A O 1
ATOM 1351 N N . PHE A 1 168 ? 12.310 -14.981 -11.650 1.00 89.50 168 PHE A N 1
ATOM 1352 C CA . PHE A 1 168 ? 13.255 -13.896 -11.435 1.00 89.50 168 PHE A CA 1
ATOM 1353 C C . PHE A 1 168 ? 13.123 -13.383 -10.008 1.00 89.50 168 PHE A C 1
ATOM 1355 O O . PHE A 1 168 ? 12.013 -13.309 -9.474 1.00 89.50 168 PHE A O 1
ATOM 1362 N N . VAL A 1 169 ? 14.258 -13.100 -9.377 1.00 88.25 169 VAL A N 1
ATOM 1363 C CA . VAL A 1 169 ? 14.355 -12.752 -7.957 1.00 88.25 169 VAL A CA 1
ATOM 1364 C C . VAL A 1 169 ? 15.091 -11.429 -7.844 1.00 88.25 169 VAL A C 1
ATOM 1366 O O . VAL A 1 169 ? 16.233 -11.340 -8.287 1.00 88.25 169 VAL A O 1
ATOM 1369 N N . HIS A 1 170 ? 14.430 -10.437 -7.258 1.00 89.00 170 HIS A N 1
ATOM 1370 C CA . HIS A 1 170 ? 15.019 -9.158 -6.876 1.00 89.00 170 HIS A CA 1
ATOM 1371 C C . HIS A 1 170 ? 15.485 -9.269 -5.417 1.00 89.00 170 HIS A C 1
ATOM 1373 O O . HIS A 1 170 ? 14.757 -9.806 -4.569 1.00 89.00 170 HIS A O 1
ATOM 1379 N N . LYS A 1 171 ? 16.732 -8.874 -5.160 1.00 85.12 171 LYS A N 1
ATOM 1380 C CA . LYS A 1 171 ? 17.422 -9.023 -3.873 1.00 85.12 171 LYS A CA 1
ATOM 1381 C C . LYS A 1 171 ? 17.777 -7.658 -3.301 1.00 85.12 171 LYS A C 1
ATOM 1383 O O . LYS A 1 171 ? 18.405 -6.869 -3.993 1.00 85.12 171 LYS A O 1
ATOM 1388 N N . GLY A 1 172 ? 17.494 -7.441 -2.021 1.00 80.31 172 GLY A N 1
ATOM 1389 C CA . GLY A 1 172 ? 17.723 -6.134 -1.413 1.00 80.31 172 GLY A CA 1
ATOM 1390 C C . GLY A 1 172 ? 16.628 -5.130 -1.769 1.00 80.31 172 GLY A C 1
ATOM 1391 O O . GLY A 1 172 ? 15.555 -5.495 -2.257 1.00 80.31 172 GLY A O 1
ATOM 1392 N N . GLU A 1 173 ? 16.894 -3.865 -1.461 1.00 81.88 173 GLU A N 1
ATOM 1393 C CA . GLU A 1 173 ? 15.924 -2.781 -1.602 1.00 81.88 173 GLU A CA 1
ATOM 1394 C C . GLU A 1 173 ? 16.040 -2.119 -2.969 1.00 81.88 173 GLU A C 1
ATOM 1396 O O . GLU A 1 173 ? 17.127 -1.983 -3.516 1.00 81.88 173 GLU A O 1
ATOM 1401 N N . ASN A 1 174 ? 14.902 -1.712 -3.525 1.00 87.31 174 ASN A N 1
ATOM 1402 C CA . ASN A 1 174 ? 14.867 -1.033 -4.809 1.00 87.31 174 ASN A CA 1
ATOM 1403 C C . ASN A 1 174 ? 15.151 0.459 -4.602 1.00 87.31 174 ASN A C 1
ATOM 1405 O O . ASN A 1 174 ? 14.364 1.164 -3.972 1.00 87.31 174 ASN A O 1
ATOM 1409 N N . ASP A 1 175 ? 16.253 0.925 -5.168 1.00 86.81 175 ASP A N 1
ATOM 1410 C CA . ASP A 1 175 ? 16.796 2.269 -4.963 1.00 86.81 175 ASP A CA 1
ATOM 1411 C C . ASP A 1 175 ? 15.791 3.345 -5.403 1.00 86.81 175 ASP A C 1
ATOM 1413 O O . ASP A 1 175 ? 15.400 4.216 -4.624 1.00 86.81 175 ASP A O 1
ATOM 1417 N N . LEU A 1 176 ? 15.252 3.217 -6.620 1.00 89.56 176 LEU A N 1
ATOM 1418 C CA . LEU A 1 176 ? 14.226 4.119 -7.147 1.00 89.56 176 LEU A CA 1
ATOM 1419 C C . LEU A 1 176 ? 12.977 4.178 -6.245 1.00 89.56 176 LEU A C 1
ATOM 1421 O O . LEU A 1 176 ? 12.416 5.251 -6.023 1.00 89.56 176 LEU A O 1
ATOM 1425 N N . LEU A 1 177 ? 12.533 3.043 -5.701 1.00 91.19 177 LEU A N 1
ATOM 1426 C CA . LEU A 1 177 ? 11.405 2.969 -4.768 1.00 91.19 177 LEU A CA 1
ATOM 1427 C C . LEU A 1 177 ? 11.707 3.696 -3.461 1.00 91.19 177 LEU A C 1
ATOM 1429 O O . LEU A 1 177 ? 10.844 4.437 -2.988 1.00 91.19 177 LEU A O 1
ATOM 1433 N N . ASN A 1 178 ? 12.901 3.499 -2.903 1.00 89.62 178 ASN A N 1
ATOM 1434 C CA . ASN A 1 178 ? 13.337 4.150 -1.673 1.00 89.62 178 ASN A CA 1
ATOM 1435 C C . ASN A 1 178 ? 13.424 5.671 -1.869 1.00 89.62 178 ASN A C 1
ATOM 1437 O O . ASN A 1 178 ? 12.783 6.410 -1.124 1.00 89.62 178 ASN A O 1
ATOM 1441 N N . ALA A 1 179 ? 14.078 6.142 -2.935 1.00 87.19 179 ALA A N 1
ATOM 1442 C CA . ALA A 1 179 ? 14.161 7.568 -3.261 1.00 87.19 179 ALA A CA 1
ATOM 1443 C C . ALA A 1 179 ? 12.768 8.205 -3.456 1.00 87.19 179 ALA A C 1
ATOM 1445 O O . ALA A 1 179 ? 12.469 9.257 -2.890 1.00 87.19 179 ALA A O 1
ATOM 1446 N N . VAL A 1 180 ? 11.855 7.545 -4.183 1.00 89.44 180 VAL A N 1
ATOM 1447 C CA . VAL A 1 180 ? 10.473 8.039 -4.353 1.00 89.44 180 VAL A CA 1
ATOM 1448 C C . VAL A 1 180 ? 9.671 7.975 -3.038 1.00 89.44 180 VAL A C 1
ATOM 1450 O O . VAL A 1 180 ? 8.743 8.765 -2.855 1.00 89.44 180 VAL A O 1
ATOM 1453 N N . GLN A 1 181 ? 9.984 7.064 -2.110 1.00 88.75 181 GLN A N 1
ATOM 1454 C CA . GLN A 1 181 ? 9.358 7.006 -0.780 1.00 88.75 181 GLN A CA 1
ATOM 1455 C C . GLN A 1 181 ? 9.865 8.096 0.168 1.00 88.75 181 GLN A C 1
ATOM 1457 O O . GLN A 1 181 ? 9.047 8.695 0.869 1.00 88.75 181 GLN A O 1
ATOM 1462 N N . GLU A 1 182 ? 11.162 8.390 0.157 1.00 84.81 182 GLU A N 1
ATOM 1463 C CA . GLU A 1 182 ? 11.758 9.504 0.898 1.00 84.81 182 GLU A CA 1
ATOM 1464 C C . GLU A 1 182 ? 11.178 10.841 0.422 1.00 84.81 182 GLU A C 1
ATOM 1466 O O . GLU A 1 182 ? 10.628 11.590 1.229 1.00 84.81 182 GLU A O 1
ATOM 1471 N N . LEU A 1 183 ? 11.158 11.089 -0.895 1.00 83.88 183 LEU A N 1
ATOM 1472 C CA . LEU A 1 183 ? 10.572 12.306 -1.471 1.00 83.88 183 LEU A CA 1
ATOM 1473 C C . LEU A 1 183 ? 9.064 12.437 -1.168 1.00 83.88 183 LEU A C 1
ATOM 1475 O O . LEU A 1 183 ? 8.573 13.532 -0.897 1.00 83.88 183 LEU A O 1
ATOM 1479 N N . ASN A 1 184 ? 8.315 11.329 -1.156 1.00 84.69 184 ASN A N 1
ATOM 1480 C CA . ASN A 1 184 ? 6.908 11.300 -0.728 1.00 84.69 184 ASN A CA 1
ATOM 1481 C C . ASN A 1 184 ? 6.758 11.685 0.755 1.00 84.69 184 ASN A C 1
ATOM 1483 O O . ASN A 1 184 ? 5.902 12.501 1.087 1.00 84.69 184 ASN A O 1
ATOM 1487 N N . PHE A 1 185 ? 7.599 11.138 1.639 1.00 79.06 185 PHE A N 1
ATOM 1488 C CA . PHE A 1 185 ? 7.592 11.456 3.071 1.00 79.06 185 PHE A CA 1
ATOM 1489 C C . PHE A 1 185 ? 7.989 12.913 3.355 1.00 79.06 185 PHE A C 1
ATOM 1491 O O . PHE A 1 185 ? 7.396 13.547 4.226 1.00 79.06 185 PHE A O 1
ATOM 1498 N N . GLN A 1 186 ? 8.960 13.442 2.610 1.00 72.62 186 GLN A N 1
ATOM 1499 C CA . GLN A 1 186 ? 9.526 14.773 2.812 1.00 72.62 186 GLN A CA 1
ATOM 1500 C C . GLN A 1 186 ? 8.663 15.899 2.217 1.00 72.62 186 GLN A C 1
ATOM 1502 O O . GLN A 1 186 ? 8.612 16.982 2.797 1.00 72.62 186 GLN A O 1
ATOM 1507 N N . TYR A 1 187 ? 7.969 15.659 1.093 1.00 64.50 187 TYR A N 1
ATOM 1508 C CA . TYR A 1 187 ? 7.298 16.724 0.329 1.00 64.50 187 TYR A CA 1
ATOM 1509 C C . TYR A 1 187 ? 5.790 16.528 0.083 1.00 64.50 187 TYR A C 1
ATOM 1511 O O . TYR A 1 187 ? 5.116 17.496 -0.274 1.00 64.50 187 TYR A O 1
ATOM 1519 N N . SER A 1 188 ? 5.212 15.331 0.270 1.00 59.78 188 SER A N 1
ATOM 1520 C CA . SER A 1 188 ? 3.790 15.088 -0.035 1.00 59.78 188 SER A CA 1
ATOM 1521 C C . SER A 1 188 ? 2.909 14.935 1.208 1.00 59.78 188 SER A C 1
ATOM 1523 O O . SER A 1 188 ? 3.016 13.982 1.979 1.00 59.78 188 SER A O 1
ATOM 1525 N N . ARG A 1 189 ? 1.893 15.803 1.335 1.00 59.22 189 ARG A N 1
ATOM 1526 C CA . ARG A 1 189 ? 0.840 15.673 2.366 1.00 59.22 189 ARG A CA 1
ATOM 1527 C C . ARG A 1 189 ? -0.053 14.429 2.185 1.00 59.22 189 ARG A C 1
ATOM 1529 O O . ARG A 1 189 ? -0.816 14.088 3.090 1.00 59.22 189 ARG A O 1
ATOM 1536 N N . LYS A 1 190 ? -0.014 13.760 1.024 1.00 69.69 190 LYS A N 1
ATOM 1537 C CA . LYS A 1 190 ? -0.788 12.539 0.732 1.00 69.69 190 LYS A CA 1
ATOM 1538 C C . LYS A 1 190 ? 0.136 11.396 0.334 1.00 69.69 190 LYS A C 1
ATOM 1540 O O . LYS A 1 190 ? 0.946 11.531 -0.575 1.00 69.69 190 LYS A O 1
ATOM 1545 N N . LYS A 1 191 ? -0.077 10.228 0.938 1.00 80.25 191 LYS A N 1
ATOM 1546 C CA . LYS A 1 191 ? 0.684 9.018 0.616 1.00 80.25 191 LYS A CA 1
ATOM 1547 C C . LYS A 1 191 ? 0.462 8.606 -0.841 1.00 80.25 191 LYS A C 1
ATOM 1549 O O . LYS A 1 191 ? -0.664 8.265 -1.207 1.00 80.25 191 LYS A O 1
ATOM 1554 N N . TYR A 1 192 ? 1.534 8.580 -1.630 1.00 88.88 192 TYR A N 1
ATOM 1555 C CA . TYR A 1 192 ? 1.531 7.946 -2.951 1.00 88.88 192 TYR A CA 1
ATOM 1556 C C . TYR A 1 192 ? 1.123 6.468 -2.870 1.00 88.88 192 TYR A C 1
ATOM 1558 O O . TYR A 1 192 ? 1.377 5.792 -1.869 1.00 88.88 192 TYR A O 1
ATOM 1566 N N . ILE A 1 193 ? 0.494 5.974 -3.941 1.00 88.81 193 ILE A N 1
ATOM 1567 C CA . ILE A 1 193 ? 0.008 4.595 -4.041 1.00 88.81 193 ILE A CA 1
ATOM 1568 C C . ILE A 1 193 ? 0.870 3.826 -5.046 1.00 88.81 193 ILE A C 1
ATOM 1570 O O . ILE A 1 19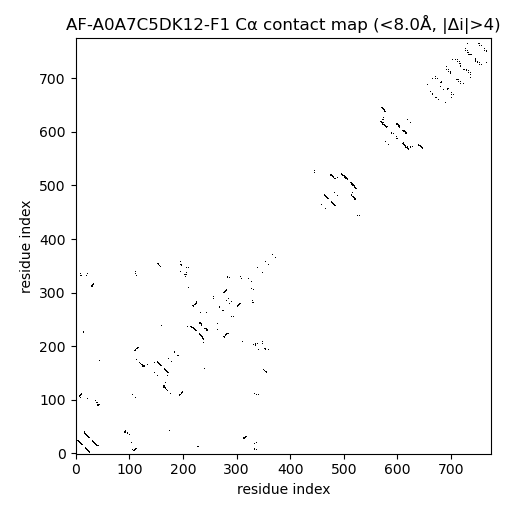3 ? 0.742 4.012 -6.254 1.00 88.81 193 ILE A O 1
ATOM 1574 N N . TYR A 1 194 ? 1.715 2.927 -4.553 1.00 92.62 194 TYR A N 1
ATOM 1575 C CA . TYR A 1 194 ? 2.562 2.041 -5.350 1.00 92.62 194 TYR A CA 1
ATOM 1576 C C . TYR A 1 194 ? 1.791 0.773 -5.735 1.00 92.62 194 TYR A C 1
ATOM 1578 O O . TYR A 1 194 ? 1.266 0.069 -4.864 1.00 92.62 194 TYR A O 1
ATOM 1586 N N . SER A 1 195 ? 1.730 0.472 -7.033 1.00 90.12 195 SER A N 1
ATOM 1587 C CA . SER A 1 195 ? 0.943 -0.637 -7.584 1.00 90.12 195 SER A CA 1
ATOM 1588 C C . SER A 1 195 ? 1.809 -1.820 -8.021 1.00 90.12 195 SER A C 1
ATOM 1590 O O . SER A 1 195 ? 1.566 -2.946 -7.573 1.00 90.12 195 SER A O 1
ATOM 1592 N N . TYR A 1 196 ? 2.811 -1.589 -8.874 1.00 91.69 196 TYR A N 1
ATOM 1593 C CA . TYR A 1 196 ? 3.672 -2.641 -9.419 1.00 91.69 196 TYR A CA 1
ATOM 1594 C C . TYR A 1 196 ? 5.150 -2.254 -9.411 1.00 91.69 196 TYR A C 1
ATOM 1596 O O . TYR A 1 196 ? 5.508 -1.102 -9.641 1.00 91.69 196 TYR A O 1
ATOM 1604 N N . ILE A 1 197 ? 6.001 -3.256 -9.206 1.00 94.12 197 ILE A N 1
ATOM 1605 C CA . ILE A 1 197 ? 7.388 -3.235 -9.673 1.00 94.12 197 ILE A CA 1
ATOM 1606 C C . ILE A 1 197 ? 7.555 -4.430 -10.611 1.00 94.12 197 ILE A C 1
ATOM 1608 O O . ILE A 1 197 ? 7.094 -5.528 -10.292 1.00 94.12 197 ILE A O 1
ATOM 1612 N N . ASP A 1 198 ? 8.174 -4.233 -11.768 1.00 93.69 198 ASP A N 1
ATOM 1613 C CA . ASP A 1 198 ? 8.456 -5.289 -12.748 1.00 93.69 198 ASP A CA 1
ATOM 1614 C C . ASP A 1 198 ? 9.858 -5.123 -13.341 1.00 93.69 198 ASP A C 1
ATOM 1616 O O . ASP A 1 198 ? 10.474 -4.064 -13.238 1.00 93.69 198 ASP A O 1
ATOM 1620 N N . THR A 1 199 ? 10.366 -6.175 -13.985 1.00 94.06 199 THR A N 1
ATOM 1621 C CA . THR A 1 199 ? 11.613 -6.082 -14.753 1.00 94.06 199 THR A CA 1
ATOM 1622 C C . THR A 1 199 ? 11.376 -5.387 -16.096 1.00 94.06 199 THR A C 1
ATOM 1624 O O . THR A 1 199 ? 10.249 -5.353 -16.619 1.00 94.06 199 THR A O 1
ATOM 1627 N N . ASN A 1 200 ? 12.449 -4.858 -16.679 1.00 94.44 200 ASN A N 1
ATOM 1628 C CA . ASN A 1 200 ? 12.422 -4.173 -17.968 1.00 94.44 200 ASN A CA 1
ATOM 1629 C C . ASN A 1 200 ? 11.915 -5.102 -19.092 1.00 94.44 200 ASN A C 1
ATOM 1631 O O . ASN A 1 200 ? 11.081 -4.713 -19.909 1.00 94.44 200 ASN A O 1
ATOM 1635 N N . GLU A 1 201 ? 12.349 -6.363 -19.095 1.00 92.88 201 GLU A N 1
ATOM 1636 C CA . GLU A 1 201 ? 11.956 -7.399 -20.053 1.00 92.88 201 GLU A CA 1
ATOM 1637 C C . GLU A 1 201 ? 10.469 -7.706 -19.981 1.00 92.88 201 GLU A C 1
ATOM 1639 O O . GLU A 1 201 ? 9.791 -7.709 -21.005 1.00 92.88 201 GLU A O 1
ATOM 1644 N N . ILE A 1 202 ? 9.947 -7.948 -18.776 1.00 93.25 202 ILE A N 1
ATOM 1645 C CA . ILE A 1 202 ? 8.529 -8.259 -18.591 1.00 93.25 202 ILE A CA 1
ATOM 1646 C C . ILE A 1 202 ? 7.667 -7.068 -19.018 1.00 93.25 202 ILE A C 1
ATOM 1648 O O . ILE A 1 202 ? 6.631 -7.266 -19.654 1.00 93.25 202 ILE A O 1
ATOM 1652 N N . SER A 1 203 ? 8.119 -5.844 -18.743 1.00 94.69 203 SER A N 1
ATOM 1653 C CA . SER A 1 203 ? 7.463 -4.601 -19.164 1.00 94.69 203 SER A CA 1
ATOM 1654 C C . SER A 1 203 ? 7.426 -4.453 -20.694 1.00 94.69 203 SER A C 1
ATOM 1656 O O . SER A 1 203 ? 6.364 -4.211 -21.266 1.00 94.69 203 SER A O 1
ATOM 1658 N N . LEU A 1 204 ? 8.538 -4.708 -21.386 1.00 94.81 204 LEU A N 1
ATOM 1659 C CA . LEU A 1 204 ? 8.599 -4.685 -22.854 1.00 94.81 204 LEU A CA 1
ATOM 1660 C C . LEU A 1 204 ? 7.761 -5.801 -23.498 1.00 94.81 204 LEU A C 1
ATOM 1662 O O . LEU A 1 204 ? 6.970 -5.548 -24.408 1.00 94.81 204 LEU A O 1
ATOM 1666 N N . MET A 1 205 ? 7.866 -7.031 -22.989 1.00 93.75 205 MET A N 1
ATOM 1667 C CA . MET A 1 205 ? 7.048 -8.159 -23.441 1.00 93.75 205 MET A CA 1
ATOM 1668 C C . MET A 1 205 ? 5.548 -7.899 -23.253 1.00 93.75 205 MET A C 1
ATOM 1670 O O . MET A 1 205 ? 4.742 -8.312 -24.085 1.00 93.75 205 MET A O 1
ATOM 1674 N N . ASN A 1 206 ? 5.163 -7.225 -22.167 1.00 93.50 206 ASN A N 1
ATOM 1675 C CA . ASN A 1 206 ? 3.781 -6.848 -21.880 1.00 93.50 206 ASN A CA 1
ATOM 1676 C C . ASN A 1 206 ? 3.195 -5.942 -22.975 1.00 93.50 206 ASN A C 1
ATOM 1678 O O . ASN A 1 206 ? 2.071 -6.192 -23.412 1.00 93.50 206 ASN A O 1
ATOM 1682 N N . LEU A 1 207 ? 3.953 -4.955 -23.474 1.00 92.69 207 LEU A N 1
ATOM 1683 C CA . LEU A 1 207 ? 3.515 -4.126 -24.605 1.00 92.69 207 LEU A CA 1
ATOM 1684 C C . LEU A 1 207 ? 3.309 -4.954 -25.871 1.00 92.69 207 LEU A C 1
ATOM 1686 O O . LEU A 1 207 ? 2.284 -4.798 -26.538 1.00 92.69 207 LEU A O 1
ATOM 1690 N N . VAL A 1 208 ? 4.244 -5.857 -26.180 1.00 92.69 208 VAL A N 1
ATOM 1691 C CA . VAL A 1 208 ? 4.171 -6.675 -27.398 1.00 92.69 208 VAL A CA 1
ATOM 1692 C C . VAL A 1 208 ? 2.995 -7.651 -27.351 1.00 92.69 208 VAL A C 1
ATOM 1694 O O . VAL A 1 208 ? 2.239 -7.736 -28.315 1.00 92.69 208 VAL A O 1
ATOM 1697 N N . ARG A 1 209 ? 2.758 -8.318 -26.212 1.00 91.31 209 ARG A N 1
ATOM 1698 C CA . ARG A 1 209 ? 1.611 -9.233 -26.018 1.00 91.31 209 ARG A CA 1
ATOM 1699 C C . ARG A 1 209 ? 0.249 -8.542 -26.128 1.00 91.31 209 ARG A C 1
ATOM 1701 O O . ARG A 1 209 ? -0.734 -9.231 -26.429 1.00 91.31 209 ARG A O 1
ATOM 1708 N N . TYR A 1 210 ? 0.196 -7.238 -25.843 1.00 90.25 210 TYR A N 1
ATOM 1709 C CA . TYR A 1 210 ? -1.006 -6.408 -25.915 1.00 90.25 210 TYR A CA 1
ATOM 1710 C C . TYR A 1 210 ? -1.250 -5.851 -27.323 1.00 90.25 210 TYR A C 1
ATOM 1712 O O . TYR A 1 210 ? -2.370 -5.924 -27.814 1.00 90.25 210 TYR A O 1
ATOM 1720 N N . ASN A 1 211 ? -0.213 -5.307 -27.967 1.00 89.56 211 ASN A N 1
ATOM 1721 C CA . ASN A 1 211 ? -0.345 -4.539 -29.209 1.00 89.56 211 ASN A CA 1
ATOM 1722 C C . ASN A 1 211 ? -0.193 -5.370 -30.490 1.00 89.56 211 ASN A C 1
ATOM 1724 O O . ASN A 1 211 ? -0.635 -4.924 -31.546 1.00 89.56 211 ASN A O 1
ATOM 1728 N N . TYR A 1 212 ? 0.414 -6.559 -30.413 1.00 89.88 212 TYR A N 1
ATOM 1729 C CA . TYR A 1 212 ? 0.713 -7.388 -31.579 1.00 89.88 212 TYR A CA 1
ATOM 1730 C C . TYR A 1 212 ? 0.156 -8.810 -31.435 1.00 89.88 212 TYR A C 1
ATOM 1732 O O . TYR A 1 212 ? 0.201 -9.434 -30.367 1.00 89.88 212 TYR A O 1
ATOM 1740 N N . GLU A 1 213 ? -0.334 -9.355 -32.548 1.00 85.81 213 GLU A N 1
ATOM 1741 C CA . GLU A 1 213 ? -0.773 -10.745 -32.653 1.00 85.81 213 GLU A CA 1
ATOM 1742 C C . GLU A 1 213 ? 0.207 -11.545 -33.514 1.00 85.81 213 GLU A C 1
ATOM 1744 O O . GLU A 1 213 ? 0.265 -11.392 -34.731 1.00 85.81 213 GLU A O 1
ATOM 1749 N N . TYR A 1 214 ? 0.979 -12.405 -32.852 1.00 86.62 214 TYR A N 1
ATOM 1750 C CA . TYR A 1 214 ? 1.925 -13.335 -33.464 1.00 86.62 214 TYR A CA 1
ATOM 1751 C C . TYR A 1 214 ? 1.496 -14.778 -33.185 1.00 86.62 214 TYR A C 1
ATOM 1753 O O . TYR A 1 214 ? 0.926 -15.073 -32.127 1.00 86.62 214 TYR A O 1
ATOM 1761 N N . THR A 1 215 ? 1.780 -15.686 -34.115 1.00 83.19 215 THR A N 1
ATOM 1762 C CA . THR A 1 215 ? 1.490 -17.115 -33.963 1.00 83.19 215 THR A CA 1
ATOM 1763 C C . THR A 1 215 ? 2.520 -17.793 -33.055 1.00 83.19 215 THR A C 1
ATOM 1765 O O . THR A 1 215 ? 3.647 -17.326 -32.905 1.00 83.19 215 THR A O 1
ATOM 1768 N N . ASP A 1 216 ? 2.180 -18.951 -32.479 1.00 78.88 216 ASP A N 1
ATOM 1769 C CA . ASP A 1 216 ? 3.089 -19.725 -31.609 1.00 78.88 216 ASP A CA 1
ATOM 1770 C C . ASP A 1 216 ? 4.323 -20.319 -32.352 1.00 78.88 216 ASP A C 1
ATOM 1772 O O . ASP A 1 216 ? 5.144 -21.029 -31.758 1.00 78.88 216 ASP A O 1
ATOM 1776 N N . GLN A 1 217 ? 4.471 -20.052 -33.655 1.00 81.06 217 GLN A N 1
ATOM 1777 C CA . GLN A 1 217 ? 5.642 -20.413 -34.464 1.00 81.06 217 GLN A CA 1
ATOM 1778 C C . GLN A 1 217 ? 6.564 -19.219 -34.761 1.00 81.06 217 GLN A C 1
ATOM 1780 O O . GLN A 1 217 ? 7.724 -19.436 -35.116 1.00 81.06 217 GLN A O 1
ATOM 1785 N N . ASP A 1 218 ? 6.091 -17.985 -34.578 1.00 86.62 218 ASP A N 1
ATOM 1786 C CA . ASP A 1 218 ? 6.836 -16.784 -34.952 1.00 86.62 218 ASP A CA 1
ATOM 1787 C C . ASP A 1 218 ? 7.856 -16.413 -33.870 1.00 86.62 218 ASP A C 1
ATOM 1789 O O . ASP A 1 218 ? 7.530 -16.323 -32.682 1.00 86.62 218 ASP A O 1
ATOM 1793 N N . PHE A 1 219 ? 9.096 -16.161 -34.294 1.00 88.25 219 PHE A N 1
ATOM 1794 C CA . PHE A 1 219 ? 10.156 -15.642 -33.432 1.00 88.25 219 PHE A CA 1
ATOM 1795 C C . PHE A 1 219 ? 10.236 -14.121 -33.560 1.00 88.25 219 PHE A C 1
ATOM 1797 O O . PHE A 1 219 ? 10.545 -13.586 -34.632 1.00 88.25 219 PHE A O 1
ATOM 1804 N N . VAL A 1 220 ? 9.977 -13.439 -32.447 1.00 91.69 220 VAL A N 1
ATOM 1805 C CA . VAL A 1 220 ? 9.929 -11.976 -32.341 1.00 91.69 220 VAL A CA 1
ATOM 1806 C C . VAL A 1 220 ? 11.042 -11.525 -31.407 1.00 91.69 220 VAL A C 1
ATOM 1808 O O . VAL A 1 220 ? 11.158 -12.038 -30.296 1.00 91.69 220 VAL A O 1
ATOM 1811 N N . MET A 1 221 ? 11.860 -10.572 -31.839 1.00 92.38 221 MET A N 1
ATOM 1812 C CA . MET A 1 221 ? 12.868 -9.929 -31.000 1.00 92.38 221 MET A CA 1
ATOM 1813 C C . MET A 1 221 ? 12.400 -8.533 -30.607 1.00 92.38 221 MET A C 1
ATOM 1815 O O . MET A 1 221 ? 12.015 -7.746 -31.467 1.00 92.38 221 MET A O 1
ATOM 1819 N N . ILE A 1 222 ? 12.494 -8.208 -29.323 1.00 94.81 222 ILE A N 1
ATOM 1820 C CA . ILE A 1 222 ? 12.443 -6.837 -28.826 1.00 94.81 222 ILE A CA 1
ATOM 1821 C C . ILE A 1 222 ? 13.883 -6.422 -28.549 1.00 94.81 222 ILE A C 1
ATOM 1823 O O . ILE A 1 222 ? 14.522 -6.987 -27.663 1.00 94.81 222 ILE A O 1
ATOM 1827 N N . LEU A 1 223 ? 14.399 -5.474 -29.321 1.00 94.19 223 LEU A N 1
ATOM 1828 C CA . LEU A 1 223 ? 15.721 -4.895 -29.130 1.00 94.19 223 LEU A CA 1
ATOM 1829 C C . LEU A 1 223 ? 15.559 -3.561 -28.399 1.00 94.19 223 LEU A C 1
ATOM 1831 O O . LEU A 1 223 ? 15.168 -2.562 -29.004 1.00 94.19 223 LEU A O 1
ATOM 1835 N N . TYR A 1 224 ? 15.838 -3.559 -27.097 1.00 94.62 224 TYR A N 1
ATOM 1836 C CA . TYR A 1 224 ? 15.875 -2.341 -26.297 1.00 94.62 224 TYR A CA 1
ATOM 1837 C C . TYR A 1 224 ? 17.317 -1.855 -26.158 1.00 94.62 224 TYR A C 1
ATOM 1839 O O . TYR A 1 224 ? 18.195 -2.620 -25.749 1.00 94.62 224 TYR A O 1
ATOM 1847 N N . ILE A 1 225 ? 17.559 -0.592 -26.506 1.00 92.56 225 ILE A N 1
ATOM 1848 C CA . ILE A 1 225 ? 18.880 0.041 -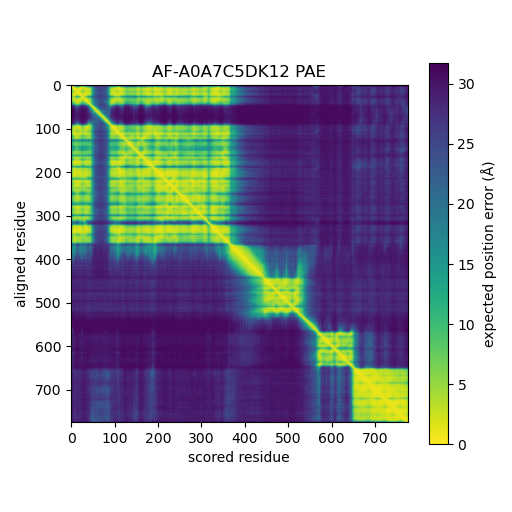26.428 1.00 92.56 225 ILE A CA 1
ATOM 1849 C C . ILE A 1 225 ? 18.748 1.326 -25.604 1.00 92.56 225 ILE A C 1
ATOM 1851 O O . ILE A 1 225 ? 18.461 2.391 -26.149 1.00 92.56 225 ILE A O 1
ATOM 1855 N N . GLY A 1 226 ? 18.905 1.202 -24.290 1.00 88.94 226 GLY A N 1
ATOM 1856 C CA . GLY A 1 226 ? 18.973 2.310 -23.342 1.00 88.94 226 GLY A CA 1
ATOM 1857 C C . GLY A 1 226 ? 20.378 2.897 -23.203 1.00 88.94 226 GLY A C 1
ATOM 1858 O O . GLY A 1 226 ? 21.263 2.644 -24.032 1.00 88.94 226 GLY A O 1
ATOM 1859 N N . LYS A 1 227 ? 20.568 3.680 -22.139 1.00 86.00 227 LYS A N 1
ATOM 1860 C CA . LYS A 1 227 ? 21.850 4.305 -21.779 1.00 86.00 227 LYS A CA 1
ATOM 1861 C C . LYS A 1 227 ? 22.795 3.268 -21.200 1.00 86.00 227 LYS A C 1
ATOM 1863 O O . LYS A 1 227 ? 23.826 2.983 -21.807 1.00 86.00 227 LYS A O 1
ATOM 1868 N N . GLU A 1 228 ? 22.385 2.592 -20.135 1.00 86.19 228 GLU A N 1
ATOM 1869 C CA . GLU A 1 228 ? 23.100 1.456 -19.562 1.00 86.19 228 GLU A CA 1
ATOM 1870 C C . GLU A 1 228 ? 22.425 0.155 -20.001 1.00 86.19 228 GLU A C 1
ATOM 1872 O O . GLU A 1 228 ? 23.064 -0.645 -20.699 1.00 86.19 228 GLU A O 1
ATOM 1877 N N . TYR A 1 229 ? 21.120 0.009 -19.740 1.00 90.38 229 TYR A N 1
ATOM 1878 C CA . TYR A 1 229 ? 20.341 -1.188 -20.059 1.00 90.38 229 TYR A CA 1
ATOM 1879 C C . TYR A 1 229 ? 20.196 -1.417 -21.568 1.00 90.38 229 TYR A C 1
ATOM 1881 O O . TYR A 1 229 ? 19.512 -0.682 -22.286 1.00 90.38 229 TYR A O 1
ATOM 1889 N N . LYS A 1 230 ? 20.797 -2.501 -22.065 1.00 91.56 230 LYS A N 1
ATOM 1890 C CA . LYS A 1 230 ? 20.733 -2.911 -23.475 1.00 91.56 230 LYS A CA 1
ATOM 1891 C C . LYS A 1 230 ? 20.469 -4.412 -23.544 1.00 91.56 230 LYS A C 1
ATOM 1893 O O . LYS A 1 230 ? 21.243 -5.211 -23.017 1.00 91.56 230 LYS A O 1
ATOM 1898 N N . SER A 1 231 ? 19.380 -4.813 -24.195 1.00 92.06 231 SER A N 1
ATOM 1899 C CA . SER A 1 231 ? 18.909 -6.202 -24.169 1.00 92.06 231 SER A CA 1
ATOM 1900 C C . SER A 1 231 ? 18.115 -6.571 -25.421 1.00 92.06 231 SER A C 1
ATOM 1902 O O . SER A 1 231 ? 17.286 -5.795 -25.903 1.00 92.06 231 SER A O 1
ATOM 1904 N N . ALA A 1 232 ? 18.350 -7.779 -25.936 1.00 92.00 232 ALA A N 1
ATOM 1905 C CA . ALA A 1 232 ? 17.528 -8.407 -26.966 1.00 92.00 232 ALA A CA 1
ATOM 1906 C C . ALA A 1 232 ? 16.674 -9.520 -26.340 1.00 92.00 232 ALA A C 1
ATOM 1908 O O . ALA A 1 232 ? 17.168 -10.583 -25.954 1.00 92.00 232 ALA A O 1
ATOM 1909 N N . ILE A 1 233 ? 15.369 -9.281 -26.247 1.00 92.44 233 ILE A N 1
ATOM 1910 C CA . ILE A 1 233 ? 14.393 -10.206 -25.666 1.00 92.44 233 ILE A CA 1
ATOM 1911 C C . ILE A 1 233 ? 13.717 -10.961 -26.803 1.00 92.44 233 ILE A C 1
ATOM 1913 O O . ILE A 1 233 ? 13.007 -10.376 -27.616 1.00 92.44 233 ILE A O 1
ATOM 1917 N N . VAL A 1 234 ? 13.921 -12.271 -26.859 1.00 91.62 234 VAL A N 1
ATOM 1918 C CA . VAL A 1 234 ? 13.329 -13.148 -27.869 1.00 91.62 234 VAL A CA 1
ATOM 1919 C C . VAL A 1 234 ? 12.088 -13.817 -27.293 1.00 91.62 234 VAL A C 1
ATOM 1921 O O . VAL A 1 234 ? 12.129 -14.495 -26.259 1.00 91.62 234 VAL A O 1
ATOM 1924 N N . MET A 1 235 ? 10.984 -13.641 -28.003 1.00 91.00 235 MET A N 1
ATOM 1925 C CA . MET A 1 235 ? 9.689 -14.254 -27.752 1.00 91.00 235 MET A CA 1
ATOM 1926 C C . MET A 1 235 ? 9.367 -15.281 -28.836 1.00 91.00 235 MET A C 1
ATOM 1928 O O . MET A 1 235 ? 9.793 -15.147 -29.986 1.00 91.00 235 MET A O 1
ATOM 1932 N N . ARG A 1 236 ? 8.572 -16.284 -28.465 1.00 89.25 236 ARG A N 1
ATOM 1933 C CA . ARG A 1 236 ? 7.950 -17.231 -29.394 1.00 89.25 236 ARG A CA 1
ATOM 1934 C C . ARG A 1 236 ? 6.436 -17.067 -29.280 1.00 89.25 236 ARG A C 1
ATOM 1936 O O . ARG A 1 236 ? 5.861 -17.384 -28.236 1.00 89.25 236 ARG A O 1
ATOM 1943 N N . GLY A 1 237 ? 5.801 -16.514 -30.310 1.00 86.31 237 GLY A N 1
ATOM 1944 C CA . GLY A 1 237 ? 4.421 -16.031 -30.216 1.00 86.31 237 GLY A CA 1
ATOM 1945 C C . GLY A 1 237 ? 4.254 -15.038 -29.060 1.00 86.31 237 GLY A C 1
ATOM 1946 O O . GLY A 1 237 ? 4.832 -13.953 -29.077 1.00 86.31 237 GLY A O 1
ATOM 1947 N N . LYS A 1 238 ? 3.485 -15.417 -28.028 1.00 85.88 238 LYS A N 1
ATOM 1948 C CA . LYS A 1 238 ? 3.259 -14.592 -26.821 1.00 85.88 238 LYS A CA 1
ATOM 1949 C C . LYS A 1 238 ? 4.117 -14.971 -25.599 1.00 85.88 238 LYS A C 1
ATOM 1951 O O . LYS A 1 238 ? 4.021 -14.276 -24.587 1.00 85.88 238 LYS A O 1
ATOM 1956 N N . ASP A 1 239 ? 4.954 -16.006 -25.687 1.00 87.31 239 ASP A N 1
ATOM 1957 C CA . ASP A 1 239 ? 5.709 -16.570 -24.556 1.00 87.31 239 ASP A CA 1
ATOM 1958 C C . ASP A 1 239 ? 7.202 -16.173 -24.578 1.00 87.31 239 ASP A C 1
ATOM 1960 O O . ASP A 1 239 ? 7.781 -15.909 -25.636 1.00 87.31 239 ASP A O 1
ATOM 1964 N N . HIS A 1 240 ? 7.853 -16.140 -23.405 1.00 90.06 240 HIS A N 1
ATOM 1965 C CA . HIS A 1 240 ? 9.301 -15.884 -23.301 1.00 90.06 240 HIS A CA 1
ATOM 1966 C C . HIS A 1 240 ? 10.108 -17.060 -23.850 1.00 90.06 240 HIS A C 1
ATOM 1968 O O . HIS A 1 240 ? 9.901 -18.198 -23.424 1.00 90.06 240 HIS A O 1
ATOM 1974 N N . PHE A 1 241 ? 11.071 -16.790 -24.734 1.00 86.94 241 PHE A N 1
ATOM 1975 C CA . PHE A 1 241 ? 12.002 -17.807 -25.217 1.00 86.94 241 PHE A CA 1
ATOM 1976 C C . PHE A 1 241 ? 13.396 -17.659 -24.589 1.00 86.94 241 PHE A C 1
ATOM 1978 O O . PHE A 1 241 ? 13.887 -18.599 -23.944 1.00 86.94 241 PHE A O 1
ATOM 1985 N N . LYS A 1 242 ? 14.037 -16.493 -24.760 1.00 87.06 242 LYS A N 1
ATOM 1986 C CA . LYS A 1 242 ? 15.366 -16.176 -24.205 1.00 87.06 242 LYS A CA 1
ATOM 1987 C C . LYS A 1 242 ? 15.574 -14.658 -24.114 1.00 87.06 242 LYS A C 1
ATOM 1989 O O . LYS A 1 242 ? 15.116 -13.933 -24.985 1.00 87.06 242 LYS A O 1
ATOM 1994 N N . THR A 1 243 ? 16.298 -14.193 -23.099 1.00 88.31 243 THR A N 1
ATOM 1995 C CA . THR A 1 243 ? 16.818 -12.814 -23.014 1.00 88.31 243 THR A CA 1
ATOM 1996 C C . THR A 1 243 ? 18.322 -12.837 -23.279 1.00 88.31 243 THR A C 1
ATOM 1998 O O . THR A 1 243 ? 19.001 -13.759 -22.819 1.00 88.31 243 THR A O 1
ATOM 2001 N N . LEU A 1 244 ? 18.827 -11.857 -24.027 1.00 87.38 244 LEU A N 1
ATOM 2002 C CA . LEU A 1 244 ? 20.230 -11.710 -24.411 1.00 87.38 244 LEU A CA 1
ATOM 2003 C C . LEU A 1 244 ? 20.738 -10.328 -23.947 1.00 87.38 244 LEU A C 1
ATOM 2005 O O . LEU A 1 244 ? 20.400 -9.333 -24.591 1.00 87.38 244 LEU A O 1
ATOM 2009 N N . PRO A 1 245 ? 21.516 -10.231 -22.852 1.00 84.88 245 PRO A N 1
ATOM 2010 C CA . PRO A 1 245 ? 22.086 -8.960 -22.407 1.00 84.88 245 PRO A CA 1
ATOM 2011 C C . PRO A 1 245 ? 23.180 -8.481 -23.375 1.00 84.88 245 PRO A C 1
ATOM 2013 O O . PRO A 1 245 ? 23.998 -9.272 -23.857 1.00 84.88 245 PRO A O 1
ATOM 2016 N N . ILE A 1 246 ? 23.205 -7.178 -23.663 1.00 84.69 246 ILE A N 1
ATOM 2017 C CA . ILE A 1 246 ? 24.067 -6.568 -24.685 1.00 84.69 246 ILE A CA 1
ATOM 2018 C C . ILE A 1 246 ? 25.051 -5.603 -24.019 1.00 84.69 246 ILE A C 1
ATOM 2020 O O . ILE A 1 246 ? 24.887 -4.386 -24.034 1.00 84.69 246 ILE A O 1
ATOM 2024 N N . ILE A 1 247 ? 26.121 -6.159 -23.455 1.00 81.69 247 ILE A N 1
ATOM 2025 C CA . ILE A 1 247 ? 27.220 -5.366 -22.894 1.00 81.69 247 ILE A CA 1
ATOM 2026 C C . ILE A 1 247 ? 28.108 -4.893 -24.053 1.00 81.69 247 ILE A C 1
ATOM 2028 O O . ILE A 1 247 ? 28.834 -5.683 -24.659 1.00 81.69 247 ILE A O 1
ATOM 2032 N N . VAL A 1 248 ? 28.009 -3.606 -24.384 1.00 81.56 248 VAL A N 1
ATOM 2033 C CA . VAL A 1 248 ? 28.788 -2.919 -25.426 1.00 81.56 248 VAL A CA 1
ATOM 2034 C C . VAL A 1 248 ? 29.288 -1.598 -24.831 1.00 81.56 248 VAL A C 1
ATOM 2036 O O . VAL A 1 248 ? 28.460 -0.859 -24.295 1.00 81.56 248 VAL A O 1
ATOM 2039 N N . PRO A 1 249 ? 30.601 -1.294 -24.897 1.00 73.12 249 PRO A N 1
ATOM 2040 C CA . PRO A 1 249 ? 31.145 -0.041 -24.378 1.00 73.12 249 PRO A CA 1
ATOM 2041 C C . PRO A 1 249 ? 30.627 1.155 -25.179 1.00 73.12 249 PRO A C 1
ATOM 2043 O O . PRO A 1 249 ? 30.345 1.033 -26.375 1.00 73.12 249 PRO A O 1
ATOM 2046 N N . GLU A 1 250 ? 30.538 2.315 -24.532 1.00 71.75 250 GLU A N 1
ATOM 2047 C CA . GLU A 1 250 ? 30.123 3.541 -25.207 1.00 71.75 250 GLU A CA 1
ATOM 2048 C C . GLU A 1 250 ? 31.113 3.939 -26.309 1.00 71.75 250 GLU A C 1
ATOM 2050 O O . GLU A 1 250 ? 32.334 3.924 -26.141 1.00 71.75 250 GLU A O 1
ATOM 2055 N N . ALA A 1 251 ? 30.564 4.261 -27.477 1.00 76.81 251 ALA A N 1
ATOM 2056 C CA . ALA A 1 251 ? 31.303 4.629 -28.673 1.00 76.81 251 ALA A CA 1
ATOM 2057 C C . ALA A 1 251 ? 30.416 5.482 -29.593 1.00 76.81 251 ALA A C 1
ATOM 2059 O O . ALA A 1 251 ? 29.211 5.626 -29.369 1.00 76.81 251 ALA A O 1
ATOM 2060 N N . GLU A 1 252 ? 31.003 6.003 -30.677 1.00 80.44 252 GLU A N 1
ATOM 2061 C CA . GLU A 1 252 ? 30.260 6.676 -31.750 1.00 80.44 252 GLU A CA 1
ATOM 2062 C C . GLU A 1 252 ? 29.026 5.848 -32.175 1.00 80.44 252 GLU A C 1
ATOM 2064 O O . GLU A 1 252 ? 29.164 4.635 -32.374 1.00 80.44 252 GLU A O 1
ATOM 2069 N N . PRO A 1 253 ? 27.843 6.461 -32.394 1.00 81.75 253 PRO A N 1
ATOM 2070 C CA . PRO A 1 253 ? 26.599 5.729 -32.642 1.00 81.75 253 PRO A CA 1
ATOM 2071 C C . PRO A 1 253 ? 26.669 4.658 -33.745 1.00 81.75 253 PRO A C 1
ATOM 2073 O O . PRO A 1 253 ? 26.074 3.595 -33.594 1.00 81.75 253 PRO A O 1
ATOM 2076 N N . GLU A 1 254 ? 27.437 4.879 -34.821 1.00 83.75 254 GLU A N 1
ATOM 2077 C CA . GLU A 1 254 ? 27.665 3.867 -35.872 1.00 83.75 254 GLU A CA 1
ATOM 2078 C C . GLU A 1 254 ? 28.419 2.626 -35.370 1.00 83.75 254 GLU A C 1
ATOM 2080 O O . GLU A 1 254 ? 28.074 1.493 -35.716 1.00 83.75 254 GLU A O 1
ATOM 2085 N N . ARG A 1 255 ? 29.447 2.821 -34.533 1.00 83.44 255 ARG A N 1
ATOM 2086 C CA . ARG A 1 255 ? 30.216 1.717 -33.940 1.00 83.44 255 ARG A CA 1
ATOM 2087 C C . ARG A 1 255 ? 29.351 0.951 -32.951 1.00 83.44 255 ARG A C 1
ATOM 2089 O O . ARG A 1 255 ? 29.328 -0.275 -32.998 1.00 83.44 255 ARG A O 1
ATOM 2096 N N . THR A 1 256 ? 28.587 1.666 -32.129 1.00 83.88 256 THR A N 1
ATOM 2097 C CA . THR A 1 256 ? 27.633 1.087 -31.175 1.00 83.88 256 THR A CA 1
ATOM 2098 C C . THR A 1 256 ? 26.586 0.233 -31.897 1.00 83.88 256 THR A C 1
ATOM 2100 O O . THR A 1 256 ? 26.438 -0.945 -31.570 1.00 83.88 256 THR A O 1
ATOM 2103 N N . ARG A 1 257 ? 25.960 0.749 -32.968 1.00 86.12 257 ARG A N 1
ATOM 2104 C CA . ARG A 1 257 ? 25.048 -0.014 -33.845 1.00 86.12 257 ARG A CA 1
ATOM 2105 C C . ARG A 1 257 ? 25.684 -1.297 -34.400 1.00 86.12 257 ARG A C 1
ATOM 2107 O O . ARG A 1 257 ? 25.080 -2.370 -34.327 1.00 86.12 257 ARG A O 1
ATOM 2114 N N . GLN A 1 258 ? 26.906 -1.213 -34.932 1.00 85.94 258 GLN A N 1
ATOM 2115 C CA . GLN A 1 258 ? 27.619 -2.369 -35.489 1.00 85.94 258 GLN A CA 1
ATOM 2116 C C . GLN A 1 258 ? 27.986 -3.409 -34.415 1.00 85.94 258 GLN A C 1
ATOM 2118 O O . GLN A 1 258 ? 27.847 -4.610 -34.665 1.00 85.94 258 GLN A O 1
ATOM 2123 N N . SER A 1 259 ? 28.422 -2.977 -33.231 1.00 86.19 259 SER A N 1
ATOM 2124 C CA . SER A 1 259 ? 28.746 -3.859 -32.102 1.00 86.19 259 SER A CA 1
A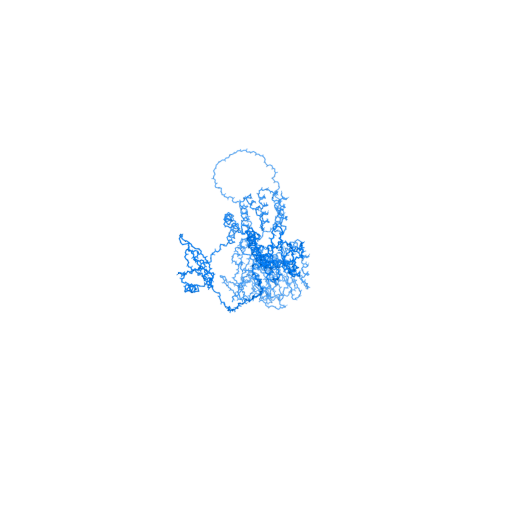TOM 2125 C C . SER A 1 259 ? 27.507 -4.581 -31.569 1.00 86.19 259 SER A C 1
ATOM 2127 O O . SER A 1 259 ? 27.543 -5.802 -31.413 1.00 86.19 259 SER A O 1
ATOM 2129 N N . ILE A 1 260 ? 26.391 -3.863 -31.389 1.00 87.31 260 ILE A N 1
ATOM 2130 C CA . ILE A 1 260 ? 25.092 -4.428 -30.986 1.00 87.31 260 ILE A CA 1
ATOM 2131 C C . ILE A 1 260 ? 24.650 -5.516 -31.975 1.00 87.31 260 ILE A C 1
ATOM 2133 O O . ILE A 1 260 ? 24.396 -6.648 -31.568 1.00 87.31 260 ILE A O 1
ATOM 2137 N N . PHE A 1 261 ? 24.636 -5.214 -33.278 1.00 87.69 261 PHE A N 1
ATOM 2138 C CA . PHE A 1 261 ? 24.281 -6.185 -34.319 1.00 87.69 261 PHE A CA 1
ATOM 2139 C C . PHE A 1 261 ? 25.169 -7.441 -34.278 1.00 87.69 261 PHE A C 1
ATOM 2141 O O . PHE A 1 261 ? 24.666 -8.563 -34.304 1.00 87.69 261 PHE A O 1
ATOM 2148 N N . SER A 1 262 ? 26.488 -7.256 -34.159 1.00 85.62 262 SER A N 1
ATOM 2149 C CA . SER A 1 262 ? 27.453 -8.365 -34.144 1.00 85.62 262 SER A CA 1
ATOM 2150 C C . SER A 1 262 ? 27.291 -9.253 -32.902 1.00 85.62 262 SER A C 1
ATOM 2152 O O . SER A 1 262 ? 27.391 -10.475 -33.002 1.00 85.62 262 SER A O 1
ATOM 2154 N N . LYS A 1 263 ? 26.991 -8.654 -31.741 1.00 85.31 263 LYS A N 1
ATOM 2155 C CA . LYS A 1 263 ? 26.716 -9.373 -30.489 1.00 85.31 263 LYS A CA 1
ATOM 2156 C C . LYS A 1 263 ? 25.405 -10.160 -30.560 1.00 85.31 263 LYS A C 1
ATOM 2158 O O . LYS A 1 263 ? 25.381 -11.303 -30.115 1.00 85.31 263 LYS A O 1
ATOM 2163 N N . ILE A 1 264 ? 24.351 -9.594 -31.155 1.00 86.75 264 ILE A N 1
ATOM 2164 C CA . ILE A 1 264 ? 23.065 -10.285 -31.345 1.00 86.75 264 ILE A CA 1
ATOM 2165 C C . ILE A 1 264 ? 23.233 -11.535 -32.217 1.00 86.75 264 ILE A C 1
ATOM 2167 O O . ILE A 1 264 ? 22.762 -12.597 -31.819 1.00 86.75 264 ILE A O 1
ATOM 2171 N N . LEU A 1 265 ? 23.931 -11.435 -33.357 1.00 83.94 265 LEU A N 1
ATOM 2172 C CA . LEU A 1 265 ? 24.190 -12.595 -34.221 1.00 83.94 265 LEU A CA 1
ATOM 2173 C C . LEU A 1 265 ? 24.991 -13.685 -33.495 1.00 83.94 265 LEU A C 1
ATOM 2175 O O . LEU A 1 265 ? 24.593 -14.845 -33.503 1.00 83.94 265 LEU A O 1
ATOM 2179 N N . LEU A 1 266 ? 26.070 -13.308 -32.803 1.00 83.88 266 LEU A N 1
ATOM 2180 C CA . LEU A 1 266 ? 26.888 -14.246 -32.030 1.00 83.88 266 LEU A CA 1
ATOM 2181 C C . LEU A 1 266 ? 26.068 -14.974 -30.950 1.00 83.88 266 LEU A C 1
ATOM 2183 O O . LEU A 1 266 ? 26.205 -16.183 -30.775 1.00 83.88 266 LEU A O 1
ATOM 2187 N N . GLU A 1 267 ? 25.183 -14.265 -30.248 1.00 79.69 267 GLU A N 1
ATOM 2188 C CA . GLU A 1 267 ? 24.286 -14.878 -29.265 1.00 79.69 267 GLU A CA 1
ATOM 2189 C C . GLU A 1 267 ? 23.188 -15.743 -29.907 1.00 79.69 267 GLU A C 1
ATOM 2191 O O . GLU A 1 267 ? 22.804 -16.758 -29.320 1.00 79.69 267 GLU A O 1
ATOM 2196 N N . GLN A 1 268 ? 22.691 -15.391 -31.100 1.00 81.00 268 GLN A N 1
ATOM 2197 C CA . GLN A 1 268 ? 21.769 -16.230 -31.879 1.00 81.00 268 GLN A CA 1
ATOM 2198 C C . GLN A 1 268 ? 22.431 -17.557 -32.272 1.00 81.00 268 GLN A C 1
ATOM 2200 O O . GLN A 1 268 ? 21.874 -18.616 -31.969 1.00 81.00 268 GLN A O 1
ATOM 2205 N N . ASP A 1 269 ? 23.640 -17.504 -32.836 1.00 81.69 269 ASP A N 1
ATOM 2206 C CA . ASP A 1 269 ? 24.416 -18.676 -33.257 1.00 81.69 269 ASP A CA 1
ATOM 2207 C C . ASP A 1 269 ? 24.740 -19.603 -32.072 1.00 81.69 269 ASP A C 1
ATOM 2209 O O . ASP A 1 269 ? 24.472 -20.805 -32.131 1.00 81.69 269 ASP A O 1
ATOM 2213 N N . ILE A 1 270 ? 25.227 -19.051 -30.949 1.00 81.50 270 ILE A N 1
ATOM 2214 C CA . ILE A 1 270 ? 25.488 -19.810 -29.706 1.00 81.50 270 ILE A CA 1
ATOM 2215 C C . ILE A 1 270 ? 24.215 -20.490 -29.183 1.00 81.50 270 ILE A C 1
ATOM 2217 O O . ILE A 1 270 ? 24.264 -21.586 -28.621 1.00 81.50 270 ILE A O 1
ATOM 2221 N N . SER A 1 271 ? 23.067 -19.832 -29.335 1.00 76.75 271 SER A N 1
ATOM 2222 C CA . SER A 1 271 ? 21.786 -20.302 -28.802 1.00 76.75 271 SER A CA 1
ATOM 2223 C C . SER A 1 271 ? 21.022 -21.236 -29.744 1.00 76.75 271 SER A C 1
ATOM 2225 O O . SER A 1 271 ? 20.024 -21.815 -29.313 1.00 76.75 271 SER A O 1
ATOM 2227 N N . ASN A 1 272 ? 21.467 -21.367 -30.999 1.00 77.31 272 ASN A N 1
ATOM 2228 C CA . ASN A 1 272 ? 20.916 -22.242 -32.034 1.00 77.31 272 ASN A CA 1
ATOM 2229 C C . ASN A 1 272 ? 19.379 -22.150 -32.186 1.00 77.31 272 ASN A C 1
ATOM 2231 O O . ASN A 1 272 ? 18.679 -23.167 -32.204 1.00 77.31 272 ASN A O 1
ATOM 2235 N N . PHE A 1 273 ? 18.842 -20.925 -32.261 1.00 77.56 273 PHE A N 1
ATOM 2236 C CA . PHE A 1 273 ? 17.429 -20.673 -32.584 1.00 77.56 273 PHE A CA 1
ATOM 2237 C C . PHE A 1 273 ? 17.282 -19.922 -33.919 1.00 77.56 273 PHE A C 1
ATOM 2239 O O . PHE A 1 273 ? 18.238 -19.287 -34.364 1.00 77.56 273 PHE A O 1
ATOM 2246 N N . PRO A 1 274 ? 16.114 -19.995 -34.590 1.00 74.06 274 PRO A N 1
ATOM 2247 C CA . PRO A 1 274 ? 15.931 -19.392 -35.909 1.00 74.06 274 PRO A CA 1
ATOM 2248 C C . PRO A 1 274 ? 16.116 -17.872 -35.909 1.00 74.06 274 PRO A C 1
ATOM 2250 O O . PRO A 1 274 ? 15.783 -17.198 -34.932 1.00 74.06 274 PRO A O 1
ATOM 2253 N N . ILE A 1 275 ? 16.556 -17.329 -37.048 1.00 73.31 27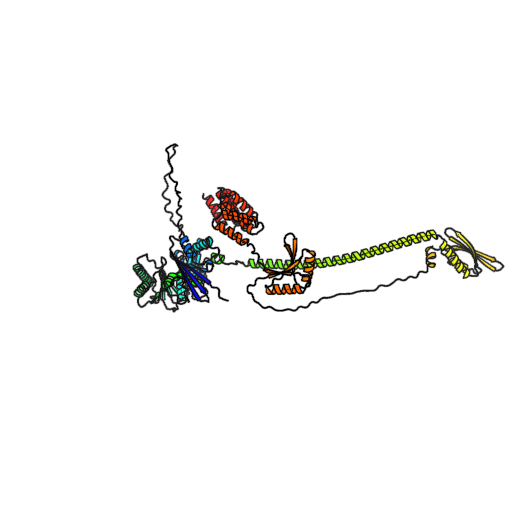5 ILE A N 1
ATOM 2254 C CA . ILE A 1 275 ? 16.605 -15.880 -37.278 1.00 73.31 275 ILE A CA 1
ATOM 2255 C C . ILE A 1 275 ? 15.214 -15.287 -37.010 1.00 73.31 275 ILE A C 1
ATOM 2257 O O . ILE A 1 275 ? 14.203 -15.742 -37.549 1.00 73.31 275 ILE A O 1
ATOM 2261 N N . THR A 1 276 ? 15.167 -14.276 -36.147 1.00 78.81 276 THR A N 1
ATOM 2262 C CA . THR A 1 276 ? 13.931 -13.616 -35.717 1.00 78.81 276 THR A CA 1
ATOM 2263 C C . THR A 1 276 ? 13.304 -12.842 -36.870 1.00 78.81 276 THR A C 1
ATOM 2265 O O . THR A 1 276 ? 13.922 -11.941 -37.439 1.00 78.81 276 THR A O 1
ATOM 2268 N N . GLN A 1 277 ? 12.065 -13.193 -37.205 1.00 82.38 277 GLN A N 1
ATOM 2269 C CA . GLN A 1 277 ? 11.350 -12.688 -38.381 1.00 82.38 277 GLN A CA 1
ATOM 2270 C C . GLN A 1 277 ? 10.844 -11.258 -38.182 1.00 82.38 277 GLN A C 1
ATOM 2272 O O . GLN A 1 277 ? 10.761 -10.493 -39.137 1.00 82.38 277 GLN A O 1
ATOM 2277 N N . ASN A 1 278 ? 10.513 -10.896 -36.942 1.00 88.62 278 ASN A N 1
ATOM 2278 C CA . ASN A 1 278 ? 10.072 -9.558 -36.563 1.00 88.62 278 ASN A CA 1
ATOM 2279 C C . ASN A 1 278 ? 11.016 -9.023 -35.484 1.00 88.62 278 ASN A C 1
ATOM 2281 O O . ASN A 1 278 ? 11.240 -9.696 -34.477 1.00 88.62 278 ASN A O 1
ATOM 2285 N N . ILE A 1 279 ? 11.572 -7.832 -35.697 1.00 91.31 279 ILE A N 1
ATOM 2286 C CA . ILE A 1 279 ? 12.477 -7.159 -34.762 1.00 91.31 279 ILE A CA 1
ATOM 2287 C C . ILE A 1 279 ? 11.886 -5.782 -34.455 1.00 91.31 279 ILE A C 1
ATOM 2289 O O . ILE A 1 279 ? 11.817 -4.921 -35.331 1.00 91.31 279 ILE A O 1
ATOM 2293 N N . LEU A 1 280 ? 11.445 -5.597 -33.213 1.00 93.75 280 LEU A N 1
ATOM 2294 C CA . LEU A 1 280 ? 10.873 -4.358 -32.693 1.00 93.75 280 LEU A CA 1
ATOM 2295 C C . LEU A 1 280 ? 11.951 -3.606 -31.910 1.00 93.75 280 LEU A C 1
ATOM 2297 O O . LEU A 1 280 ? 12.492 -4.150 -30.946 1.00 93.75 280 LEU A O 1
ATOM 2301 N N . ILE A 1 281 ? 12.268 -2.376 -32.313 1.00 94.25 281 ILE A N 1
ATOM 2302 C CA . ILE A 1 281 ? 13.313 -1.558 -31.678 1.00 94.25 281 ILE A CA 1
ATOM 2303 C C . ILE A 1 281 ? 12.689 -0.496 -30.760 1.00 94.25 281 ILE A C 1
ATOM 2305 O O . ILE A 1 281 ? 11.744 0.195 -31.151 1.00 94.25 281 ILE A O 1
ATOM 2309 N N . ALA A 1 282 ? 13.233 -0.373 -29.547 1.00 94.50 282 ALA A N 1
ATOM 2310 C CA . ALA A 1 282 ? 12.830 0.575 -28.506 1.00 94.50 282 ALA A CA 1
ATOM 2311 C C . ALA A 1 282 ? 14.057 1.133 -27.745 1.00 94.50 282 ALA A C 1
ATOM 2313 O O . ALA A 1 282 ? 15.163 0.600 -27.856 1.00 94.50 282 ALA A O 1
ATOM 2314 N N . GLY A 1 283 ? 13.863 2.193 -26.957 1.00 91.81 283 GLY A N 1
ATOM 2315 C CA . GLY A 1 283 ? 14.950 2.924 -26.290 1.00 91.81 283 GLY A CA 1
ATOM 2316 C C . GLY A 1 283 ? 15.474 4.089 -27.137 1.00 91.81 283 GLY A C 1
ATOM 2317 O O . GLY A 1 283 ? 14.713 4.695 -27.883 1.00 91.81 283 GLY A O 1
ATOM 2318 N N . GLU A 1 284 ? 16.758 4.417 -27.022 1.00 89.62 284 GLU A N 1
ATOM 2319 C CA . GLU A 1 284 ? 17.378 5.613 -27.614 1.00 89.62 284 GLU A CA 1
ATOM 2320 C C . GLU A 1 284 ? 17.575 5.503 -29.139 1.00 89.62 284 GLU A C 1
ATOM 2322 O O . GLU A 1 284 ? 17.334 6.455 -29.880 1.00 89.62 284 GLU A O 1
ATOM 2327 N N . PHE A 1 285 ? 17.987 4.328 -29.628 1.00 87.81 285 PHE A N 1
ATOM 2328 C CA . PHE A 1 285 ? 18.374 4.085 -31.030 1.00 87.81 285 PHE A CA 1
ATOM 2329 C C . PHE A 1 285 ? 17.165 3.739 -31.916 1.00 87.81 285 PHE A C 1
ATOM 2331 O O . PHE A 1 285 ? 17.105 2.684 -32.550 1.00 87.81 285 PHE A O 1
ATOM 2338 N N . VAL A 1 286 ? 16.170 4.625 -31.932 1.00 89.75 286 VAL A N 1
ATOM 2339 C CA . VAL A 1 286 ? 14.882 4.432 -32.625 1.00 89.75 286 VAL A CA 1
ATOM 2340 C C . VAL A 1 286 ? 14.669 5.380 -33.807 1.00 89.75 286 VAL A C 1
ATOM 2342 O O . VAL A 1 286 ? 13.585 5.369 -34.401 1.00 89.75 286 VAL A O 1
ATOM 2345 N N . SER A 1 287 ? 15.663 6.192 -34.178 1.00 88.75 287 SER A N 1
ATOM 2346 C CA . SER A 1 287 ? 15.543 7.135 -35.297 1.00 88.75 287 SER A CA 1
ATOM 2347 C C . SER A 1 287 ? 15.414 6.403 -36.636 1.00 88.75 287 SER A C 1
ATOM 2349 O O . SER A 1 287 ? 15.804 5.241 -36.771 1.00 88.75 287 SER A O 1
ATOM 2351 N N . LYS A 1 288 ? 14.913 7.082 -37.678 1.00 88.00 288 LYS A N 1
ATOM 2352 C CA . LYS A 1 288 ? 14.791 6.482 -39.026 1.00 88.00 288 LYS A CA 1
ATOM 2353 C C . LYS A 1 288 ? 16.110 5.869 -39.524 1.00 88.00 288 LYS A C 1
ATOM 2355 O O . LYS A 1 288 ? 16.096 4.782 -40.093 1.00 88.00 288 LYS A O 1
ATOM 2360 N N . LYS A 1 289 ? 17.248 6.512 -39.224 1.00 88.88 289 LYS A N 1
ATOM 2361 C CA . LYS A 1 289 ? 18.593 6.023 -39.578 1.00 88.88 289 LYS A CA 1
ATOM 2362 C C . LYS A 1 289 ? 18.954 4.718 -38.863 1.00 88.88 289 LYS A C 1
ATOM 2364 O O . LYS A 1 289 ? 19.598 3.861 -39.463 1.00 88.88 289 LYS A O 1
ATOM 2369 N N . ASP A 1 290 ? 18.540 4.557 -37.606 1.00 89.81 290 ASP A N 1
ATOM 2370 C CA . ASP A 1 290 ? 18.788 3.336 -36.831 1.00 89.81 290 ASP A CA 1
ATOM 2371 C C . ASP A 1 290 ? 17.981 2.163 -37.391 1.00 89.81 290 ASP A C 1
ATOM 2373 O O . ASP A 1 290 ? 18.540 1.097 -37.659 1.00 89.81 290 ASP A O 1
ATOM 2377 N N . ILE A 1 291 ? 16.685 2.382 -37.648 1.00 89.94 291 ILE A N 1
ATOM 2378 C CA . ILE A 1 291 ? 15.807 1.368 -38.244 1.00 89.94 291 ILE A CA 1
ATOM 2379 C C . ILE A 1 291 ? 16.335 0.944 -39.624 1.00 89.94 291 ILE A C 1
ATOM 2381 O O . ILE A 1 291 ? 16.448 -0.252 -39.889 1.00 89.94 291 ILE A O 1
ATOM 2385 N N . GLU A 1 292 ? 16.732 1.896 -40.477 1.00 90.25 292 GLU A N 1
ATOM 2386 C CA . GLU A 1 292 ? 17.336 1.618 -41.790 1.00 90.25 292 GLU A CA 1
ATOM 2387 C C . GLU A 1 292 ? 18.660 0.840 -41.686 1.00 90.25 292 GLU A C 1
ATOM 2389 O O . GLU A 1 292 ? 18.879 -0.100 -42.457 1.00 90.25 292 GLU A O 1
ATOM 2394 N N . PHE A 1 293 ? 19.531 1.179 -40.725 1.00 90.62 293 PHE A N 1
ATOM 2395 C CA . PHE A 1 293 ? 20.777 0.446 -40.480 1.00 90.62 293 PHE A CA 1
ATOM 2396 C C . PHE A 1 293 ? 20.497 -1.016 -40.118 1.00 90.62 293 PHE A C 1
ATOM 2398 O O . PHE A 1 293 ? 21.035 -1.924 -40.760 1.00 90.62 293 PHE A O 1
ATOM 2405 N N . PHE A 1 294 ? 19.648 -1.256 -39.114 1.00 88.94 294 PHE A N 1
ATOM 2406 C CA . PHE A 1 294 ? 19.358 -2.610 -38.650 1.00 88.94 294 PHE A CA 1
ATOM 2407 C C . PHE A 1 294 ? 18.595 -3.410 -39.716 1.00 88.94 294 PHE A C 1
ATOM 2409 O O . PHE A 1 294 ? 18.979 -4.548 -39.990 1.00 88.94 294 PHE A O 1
ATOM 2416 N N . ALA A 1 295 ? 17.615 -2.815 -40.407 1.00 90.00 295 ALA A N 1
ATOM 2417 C CA . ALA A 1 295 ? 16.914 -3.449 -41.529 1.00 90.00 295 ALA A CA 1
ATOM 2418 C C . ALA A 1 295 ? 17.881 -3.902 -42.637 1.00 90.00 295 ALA A C 1
ATOM 2420 O O . ALA A 1 295 ? 17.812 -5.038 -43.109 1.00 90.00 295 ALA A O 1
ATOM 2421 N N . LYS A 1 296 ? 18.842 -3.048 -43.013 1.00 88.62 296 LYS A N 1
ATOM 2422 C CA . LYS A 1 296 ? 19.863 -3.378 -44.018 1.00 88.62 296 LYS A CA 1
ATOM 2423 C C . LYS A 1 296 ? 20.818 -4.488 -43.562 1.00 88.62 296 LYS A C 1
ATOM 2425 O O . LYS A 1 296 ? 21.332 -5.219 -44.407 1.00 88.62 296 LYS A O 1
ATOM 2430 N N . LYS A 1 297 ? 21.087 -4.594 -42.257 1.00 87.75 297 LYS A N 1
ATOM 2431 C CA . LYS A 1 297 ? 22.041 -5.551 -41.672 1.00 87.75 297 LYS A CA 1
ATOM 2432 C C . LYS A 1 297 ? 21.433 -6.932 -41.421 1.00 87.75 297 LYS A C 1
ATOM 2434 O O . LYS A 1 297 ? 22.077 -7.920 -41.758 1.00 87.75 297 LYS A O 1
ATOM 2439 N N . PHE A 1 298 ? 20.209 -7.007 -40.894 1.00 83.88 298 PHE A N 1
ATOM 2440 C CA . PHE A 1 298 ? 19.473 -8.273 -40.756 1.00 83.88 298 PHE A CA 1
ATOM 2441 C C . PHE A 1 298 ? 18.939 -8.792 -42.106 1.00 83.88 298 PHE A C 1
ATOM 2443 O O . PHE A 1 298 ? 18.789 -9.999 -42.291 1.00 83.88 298 PHE A O 1
ATOM 2450 N N . GLY A 1 299 ? 18.723 -7.901 -43.080 1.00 80.88 299 GLY A N 1
ATOM 2451 C CA . GLY A 1 299 ? 18.346 -8.259 -44.446 1.00 80.88 299 GLY A CA 1
ATOM 2452 C C . GLY A 1 299 ? 16.885 -8.696 -44.593 1.00 80.88 299 GLY A C 1
ATOM 2453 O O . GLY A 1 299 ? 16.087 -8.645 -43.661 1.00 80.88 299 GLY A O 1
ATOM 2454 N N . SER A 1 300 ? 16.518 -9.143 -45.796 1.00 71.88 300 SER A N 1
ATOM 2455 C CA . SER A 1 300 ? 15.116 -9.338 -46.204 1.00 71.88 300 SER A CA 1
ATOM 2456 C C . SER A 1 300 ? 14.347 -10.455 -45.482 1.00 71.88 300 SER A C 1
ATOM 2458 O O . SER A 1 300 ? 13.159 -10.622 -45.742 1.00 71.88 300 SER A O 1
ATOM 2460 N N . MET A 1 301 ? 14.999 -11.241 -44.618 1.00 69.50 301 MET A N 1
ATOM 2461 C CA . MET A 1 301 ? 14.352 -12.292 -43.815 1.00 69.50 301 MET A CA 1
ATOM 2462 C C . MET A 1 301 ? 13.778 -11.770 -42.487 1.00 69.50 301 MET A C 1
ATOM 2464 O O . MET A 1 301 ? 12.981 -12.468 -41.863 1.00 69.50 301 MET A O 1
ATOM 2468 N N . SER A 1 302 ? 14.147 -10.553 -42.076 1.00 81.62 302 SER A N 1
ATOM 2469 C CA . SER A 1 302 ? 13.703 -9.934 -40.826 1.00 81.62 302 SER A CA 1
ATOM 2470 C C . SER A 1 302 ? 13.054 -8.579 -41.094 1.00 81.62 302 SER A C 1
ATOM 2472 O O . SER A 1 302 ? 13.698 -7.640 -41.562 1.00 81.62 302 SER A O 1
ATOM 2474 N N . LYS A 1 303 ? 11.777 -8.440 -40.736 1.00 87.25 303 LYS A N 1
ATOM 2475 C CA . LYS A 1 303 ? 11.100 -7.146 -40.680 1.00 87.25 303 LYS A CA 1
ATOM 2476 C C . LYS A 1 303 ? 11.568 -6.404 -39.429 1.00 87.25 303 LYS A C 1
ATOM 2478 O O . LYS A 1 303 ? 11.177 -6.756 -38.318 1.00 87.25 303 LYS A O 1
ATOM 2483 N N . VAL A 1 304 ? 12.388 -5.376 -39.618 1.00 90.44 304 VAL A N 1
ATOM 2484 C CA . VAL A 1 304 ? 12.776 -4.445 -38.552 1.00 90.44 304 VAL A CA 1
ATOM 2485 C C . VAL A 1 304 ? 11.818 -3.257 -38.559 1.00 90.44 304 VAL A C 1
ATOM 2487 O O . VAL A 1 304 ? 11.627 -2.624 -39.599 1.00 90.44 304 VAL A O 1
ATOM 2490 N N . SER A 1 305 ? 11.219 -2.943 -37.415 1.00 91.00 305 SER A N 1
ATOM 2491 C CA . SER A 1 305 ? 10.408 -1.739 -37.224 1.00 91.00 305 SER A CA 1
ATOM 2492 C C . SER A 1 305 ? 10.623 -1.146 -35.836 1.00 91.00 305 SER A C 1
ATOM 2494 O O . SER A 1 305 ? 11.162 -1.785 -34.931 1.00 91.00 305 SER A O 1
ATOM 2496 N N . ARG A 1 306 ? 10.179 0.096 -35.657 1.00 93.12 306 ARG A N 1
ATOM 2497 C CA . ARG A 1 306 ? 10.038 0.691 -34.330 1.00 93.12 306 ARG A CA 1
ATOM 2498 C C . ARG A 1 306 ? 8.947 -0.058 -33.546 1.00 93.12 306 ARG A C 1
ATOM 2500 O O . ARG A 1 306 ? 8.058 -0.666 -34.149 1.00 93.12 306 ARG A O 1
ATOM 2507 N N . LEU A 1 307 ? 9.030 -0.046 -32.217 1.00 90.69 307 LEU A N 1
ATOM 2508 C CA . LEU A 1 307 ? 7.919 -0.452 -31.359 1.00 90.69 307 LEU A CA 1
ATOM 2509 C C . LEU A 1 307 ? 6.831 0.632 -31.406 1.00 90.69 307 LEU A C 1
ATOM 2511 O O . LEU A 1 307 ? 7.072 1.780 -31.045 1.00 90.69 307 LEU A O 1
ATOM 2515 N N . GLU A 1 308 ? 5.641 0.245 -31.851 1.00 87.44 308 GLU A N 1
ATOM 2516 C CA . GLU A 1 308 ? 4.459 1.094 -32.010 1.00 87.44 308 GLU A CA 1
ATOM 2517 C C . GLU A 1 308 ? 3.358 0.610 -31.056 1.00 87.44 308 GLU A C 1
ATOM 2519 O O . GLU A 1 308 ? 3.304 -0.573 -30.704 1.00 87.44 308 GLU A O 1
ATOM 2524 N N . LEU A 1 309 ? 2.471 1.514 -30.631 1.00 86.88 309 LEU A N 1
ATOM 2525 C CA . LEU A 1 309 ? 1.398 1.224 -29.671 1.00 86.88 309 LEU A CA 1
ATOM 2526 C C . LEU A 1 309 ? 0.006 1.474 -30.290 1.00 86.88 309 LEU A C 1
ATOM 2528 O O . LEU A 1 309 ? -0.712 2.364 -29.837 1.00 86.88 309 LEU A O 1
ATOM 2532 N N . PRO A 1 310 ? -0.401 0.705 -31.323 1.00 76.31 310 PRO A N 1
ATOM 2533 C CA . PRO A 1 310 ? -1.646 0.916 -32.074 1.00 76.31 310 PRO A CA 1
ATOM 2534 C C . PRO A 1 310 ? -2.938 0.786 -31.250 1.00 76.31 310 PRO A C 1
ATOM 2536 O O . PRO A 1 310 ? -4.003 1.113 -31.760 1.00 76.31 310 PRO A O 1
ATOM 2539 N N . GLN A 1 311 ? -2.872 0.285 -30.011 1.00 76.00 311 GLN A N 1
ATOM 2540 C CA . GLN A 1 311 ? -4.019 0.195 -29.096 1.00 76.00 311 GLN A CA 1
ATOM 2541 C C . GLN A 1 311 ? -4.127 1.398 -28.131 1.00 76.00 311 GLN A C 1
ATOM 2543 O O . GLN A 1 311 ? -4.945 1.367 -27.212 1.00 76.00 311 GLN A O 1
ATOM 2548 N N . ILE A 1 312 ? -3.302 2.442 -28.294 1.00 78.31 312 ILE A N 1
ATOM 2549 C CA . ILE A 1 312 ? -3.457 3.722 -27.583 1.00 78.31 312 ILE A CA 1
ATOM 2550 C C . ILE A 1 312 ? -4.346 4.634 -28.428 1.00 78.31 312 ILE A C 1
ATOM 2552 O O . ILE A 1 312 ? -4.003 5.003 -29.546 1.00 78.31 312 ILE A O 1
ATOM 2556 N N . ASP A 1 313 ? -5.511 4.961 -27.878 1.00 60.34 313 ASP A N 1
ATOM 2557 C CA . ASP A 1 313 ? -6.654 5.461 -28.646 1.00 60.34 313 ASP A CA 1
ATOM 2558 C C . ASP A 1 313 ? -6.556 6.946 -29.035 1.00 60.34 313 ASP A C 1
ATOM 2560 O O . ASP A 1 313 ? -7.090 7.340 -30.065 1.00 60.34 313 ASP A O 1
ATOM 2564 N N . GLU A 1 314 ? -5.923 7.779 -28.202 1.00 57.62 314 GLU A N 1
ATOM 2565 C CA . GLU A 1 314 ? -5.803 9.230 -28.399 1.00 57.62 314 GLU A CA 1
ATOM 2566 C C . GLU A 1 314 ? -4.585 9.776 -27.631 1.00 57.62 314 GLU A C 1
ATOM 2568 O O . GLU A 1 314 ? -4.376 9.456 -26.458 1.00 57.62 314 GLU A O 1
ATOM 2573 N N . ILE A 1 315 ? -3.801 10.635 -28.284 1.00 59.34 315 ILE A N 1
ATOM 2574 C CA . ILE A 1 315 ? -2.708 11.403 -27.675 1.00 59.34 315 ILE A CA 1
ATOM 2575 C C . ILE A 1 315 ? -3.248 12.807 -27.383 1.00 59.34 315 ILE A C 1
ATOM 2577 O O . ILE A 1 315 ? -3.436 13.603 -28.303 1.00 59.34 315 ILE A O 1
ATOM 2581 N N . GLU A 1 316 ? -3.497 13.128 -26.113 1.00 50.19 316 GLU A N 1
ATOM 2582 C CA . GLU A 1 316 ? -3.806 14.504 -25.702 1.00 50.19 316 GLU A CA 1
ATOM 2583 C C . GLU A 1 316 ? -2.493 15.274 -25.545 1.00 50.19 316 GLU A C 1
ATOM 2585 O O . GLU A 1 316 ? -1.899 15.338 -24.471 1.00 50.19 316 GLU A O 1
ATOM 2590 N N . ALA A 1 317 ? -2.012 15.815 -26.666 1.00 46.38 317 ALA A N 1
ATOM 2591 C CA . ALA A 1 317 ? -0.766 16.563 -26.736 1.00 46.38 317 ALA A CA 1
ATOM 2592 C C . ALA A 1 317 ? -0.891 17.934 -26.049 1.00 46.38 317 ALA A C 1
ATOM 2594 O O . ALA A 1 317 ? -1.214 18.943 -26.679 1.00 46.38 317 ALA A O 1
ATOM 2595 N N . THR A 1 318 ? -0.586 17.982 -24.753 1.00 44.94 318 THR A N 1
ATOM 2596 C CA . THR A 1 318 ? -0.198 19.230 -24.087 1.00 44.94 318 THR A CA 1
ATOM 2597 C C . THR A 1 318 ? 1.236 19.595 -24.489 1.00 44.94 318 THR A C 1
ATOM 2599 O O . THR A 1 318 ? 2.195 18.953 -24.072 1.00 44.94 318 THR A O 1
ATOM 2602 N N . GLU A 1 319 ? 1.352 20.628 -25.328 1.00 46.97 319 GLU A N 1
ATOM 2603 C CA . GLU A 1 319 ? 2.556 21.419 -25.665 1.00 46.97 319 GLU A CA 1
ATOM 2604 C C . GLU A 1 319 ? 3.739 20.736 -26.388 1.00 46.97 319 GLU A C 1
ATOM 2606 O O . GLU A 1 319 ? 4.522 21.444 -27.020 1.00 46.97 319 GLU A O 1
ATOM 2611 N N . ALA A 1 320 ? 3.845 19.404 -26.418 1.00 49.53 320 ALA A N 1
ATOM 2612 C CA . ALA A 1 320 ? 4.847 18.690 -27.221 1.00 49.53 320 ALA A CA 1
ATOM 2613 C C . ALA A 1 320 ? 4.214 17.650 -28.163 1.00 49.53 320 ALA A C 1
ATOM 2615 O O . ALA A 1 320 ? 3.372 16.851 -27.752 1.00 49.53 320 ALA A O 1
ATOM 2616 N N . GLU A 1 321 ? 4.659 17.612 -29.426 1.00 62.44 321 GLU A N 1
ATOM 2617 C CA . GLU A 1 321 ? 4.281 16.559 -30.378 1.00 62.44 321 GLU A CA 1
ATOM 2618 C C . GLU A 1 321 ? 4.852 15.204 -29.919 1.00 62.44 321 GLU A C 1
ATOM 2620 O O . GLU A 1 321 ? 6.022 14.884 -30.145 1.00 62.44 321 GLU A O 1
ATOM 2625 N N . ILE A 1 322 ? 4.024 14.383 -29.263 1.00 74.50 322 ILE A N 1
ATOM 2626 C CA . ILE A 1 322 ? 4.382 13.007 -28.896 1.00 74.50 322 ILE A CA 1
ATOM 2627 C C . ILE A 1 322 ? 4.427 12.171 -30.181 1.00 74.50 322 ILE A C 1
ATOM 2629 O O . ILE A 1 322 ? 3.418 11.664 -30.665 1.00 74.50 322 ILE A O 1
ATOM 2633 N N . THR A 1 323 ? 5.623 12.060 -30.752 1.00 83.50 323 THR A N 1
ATOM 2634 C CA . THR A 1 323 ? 5.902 11.236 -31.933 1.00 83.50 323 THR A CA 1
ATOM 2635 C C . THR A 1 323 ? 6.060 9.759 -31.567 1.00 83.50 323 THR A C 1
ATOM 2637 O O . THR A 1 323 ? 6.461 9.426 -30.449 1.00 83.50 323 THR A O 1
ATOM 2640 N N . ASP A 1 324 ? 5.876 8.862 -32.543 1.00 83.62 324 ASP A N 1
ATOM 2641 C CA . ASP A 1 324 ? 6.168 7.424 -32.390 1.00 83.62 324 ASP A CA 1
ATOM 2642 C C . ASP A 1 324 ? 7.603 7.162 -31.898 1.00 83.62 324 ASP A C 1
ATOM 2644 O O . ASP A 1 324 ? 7.884 6.154 -31.254 1.00 83.62 324 ASP A O 1
ATOM 2648 N N . GLU A 1 325 ? 8.531 8.076 -32.199 1.00 88.12 325 GLU A N 1
ATOM 2649 C CA . GLU A 1 325 ? 9.920 8.020 -31.745 1.00 88.12 325 GLU A CA 1
ATOM 2650 C C . GLU A 1 325 ? 10.030 8.236 -30.229 1.00 88.12 325 GLU A C 1
ATOM 2652 O O . GLU A 1 325 ? 10.648 7.420 -29.542 1.00 88.12 325 GLU A O 1
ATOM 2657 N N . LYS A 1 326 ? 9.345 9.255 -29.685 1.00 88.38 326 LYS A N 1
ATOM 2658 C CA . LYS A 1 326 ? 9.262 9.483 -28.232 1.00 88.38 326 LYS A CA 1
ATOM 2659 C C . LYS A 1 326 ? 8.479 8.352 -27.545 1.00 88.38 326 LYS A C 1
ATOM 2661 O O . LYS A 1 326 ? 8.872 7.925 -26.466 1.00 88.38 326 LYS A O 1
ATOM 2666 N N . ILE A 1 327 ? 7.450 7.779 -28.179 1.00 89.88 327 ILE A N 1
ATOM 2667 C CA . ILE A 1 327 ? 6.747 6.590 -27.651 1.00 89.88 327 ILE A CA 1
ATOM 2668 C C . ILE A 1 327 ? 7.714 5.402 -27.492 1.00 89.88 327 ILE A C 1
ATOM 2670 O O . ILE A 1 327 ? 7.768 4.788 -26.426 1.00 89.88 327 ILE A O 1
ATOM 2674 N N . ALA A 1 328 ? 8.529 5.106 -28.508 1.00 91.19 328 ALA A N 1
ATOM 2675 C CA . ALA A 1 328 ? 9.492 4.004 -28.454 1.00 91.19 328 ALA A CA 1
ATOM 2676 C C . ALA A 1 328 ? 10.652 4.248 -27.464 1.00 91.19 328 ALA A C 1
ATOM 2678 O O . ALA A 1 328 ? 11.119 3.299 -26.827 1.00 91.19 328 ALA A O 1
ATOM 2679 N N . GLN A 1 329 ? 11.071 5.505 -27.267 1.00 92.81 329 GLN A N 1
ATOM 2680 C CA . GLN A 1 329 ? 12.033 5.911 -26.225 1.00 92.81 329 GLN A CA 1
ATOM 2681 C C . GLN A 1 329 ? 11.503 5.726 -24.792 1.00 92.81 329 GLN A C 1
ATOM 2683 O O . GLN A 1 329 ? 12.301 5.610 -23.858 1.00 92.81 329 GLN A O 1
ATOM 2688 N N . TYR A 1 330 ? 10.176 5.703 -24.613 1.00 94.19 330 TYR A N 1
ATOM 2689 C CA . TYR A 1 330 ? 9.483 5.620 -23.319 1.00 94.19 330 TYR A CA 1
ATOM 2690 C C . TYR A 1 330 ? 8.717 4.304 -23.147 1.00 94.19 330 TYR A C 1
ATOM 2692 O O . TYR A 1 330 ? 7.872 4.186 -22.259 1.00 94.19 330 TYR A O 1
ATOM 2700 N N . ALA A 1 331 ? 9.026 3.285 -23.953 1.00 94.62 331 ALA A N 1
ATOM 2701 C CA . ALA A 1 331 ? 8.316 2.009 -23.940 1.00 94.62 331 ALA A CA 1
ATOM 2702 C C . ALA A 1 331 ? 8.221 1.389 -22.528 1.00 94.62 331 ALA A C 1
ATOM 2704 O O . ALA A 1 331 ? 7.138 0.989 -22.112 1.00 94.62 331 ALA A O 1
ATOM 2705 N N . ILE A 1 332 ? 9.309 1.360 -21.746 1.00 95.94 332 ILE A N 1
ATOM 2706 C CA . ILE A 1 332 ? 9.291 0.793 -20.382 1.00 95.94 332 ILE A CA 1
ATOM 2707 C C . ILE A 1 332 ? 8.387 1.595 -19.419 1.00 95.94 332 ILE A C 1
ATOM 2709 O O . ILE A 1 332 ? 7.462 0.991 -18.867 1.00 95.94 332 ILE A O 1
ATOM 2713 N N . PRO A 1 333 ? 8.559 2.920 -19.217 1.00 95.88 333 PRO A N 1
ATOM 2714 C CA . PRO A 1 333 ? 7.668 3.675 -18.332 1.00 95.88 333 PRO A CA 1
ATOM 2715 C C . PRO A 1 333 ? 6.205 3.680 -18.820 1.00 95.88 333 PRO A C 1
ATOM 2717 O O . PRO A 1 333 ? 5.294 3.541 -18.003 1.00 95.88 333 PRO A O 1
ATOM 2720 N N . ILE A 1 334 ? 5.945 3.712 -20.135 1.00 94.25 334 ILE A N 1
ATOM 2721 C CA . ILE A 1 334 ? 4.582 3.551 -20.678 1.00 94.25 334 ILE A CA 1
ATOM 2722 C C . ILE A 1 334 ? 4.004 2.172 -20.312 1.00 94.25 334 ILE A C 1
ATOM 2724 O O . ILE A 1 334 ? 2.853 2.089 -19.886 1.00 94.25 334 ILE A O 1
ATOM 2728 N N . ALA A 1 335 ? 4.785 1.091 -20.408 1.00 94.56 335 ALA A N 1
ATOM 2729 C CA . ALA A 1 335 ? 4.344 -0.257 -20.042 1.00 94.56 335 ALA A CA 1
ATOM 2730 C C . ALA A 1 335 ? 3.969 -0.385 -18.557 1.00 94.56 335 ALA A C 1
ATOM 2732 O O . ALA A 1 335 ? 2.942 -0.987 -18.227 1.00 94.56 335 ALA A O 1
ATOM 2733 N N . LEU A 1 336 ? 4.779 0.201 -17.668 1.00 95.50 336 LEU A N 1
ATOM 2734 C CA . LEU A 1 336 ? 4.544 0.221 -16.220 1.00 95.50 336 LEU A CA 1
ATOM 2735 C C . LEU A 1 336 ? 3.250 0.979 -15.874 1.00 95.50 336 LEU A C 1
ATOM 2737 O O . LEU A 1 336 ? 2.415 0.486 -15.104 1.00 95.50 336 LEU A O 1
ATOM 2741 N N . ALA A 1 337 ? 3.034 2.141 -16.496 1.00 94.56 337 ALA A N 1
ATOM 2742 C CA . ALA A 1 337 ? 1.802 2.913 -16.349 1.00 94.56 337 ALA A CA 1
ATOM 2743 C C . ALA A 1 337 ? 0.577 2.162 -16.913 1.00 94.56 337 ALA A C 1
ATOM 2745 O O . ALA A 1 337 ? -0.441 2.021 -16.233 1.00 94.56 337 ALA A O 1
ATOM 2746 N N . TRP A 1 338 ? 0.679 1.597 -18.120 1.00 92.88 338 TRP A N 1
ATOM 2747 C CA . TRP A 1 338 ? -0.423 0.892 -18.791 1.00 92.88 338 TRP A CA 1
ATOM 2748 C C . TRP A 1 338 ? -0.860 -0.350 -18.008 1.00 92.88 338 TRP A C 1
ATOM 2750 O O . TRP A 1 338 ? -2.049 -0.508 -17.711 1.00 92.88 338 TRP A O 1
ATOM 2760 N N . LYS A 1 339 ? 0.092 -1.187 -17.570 1.00 92.69 339 LYS A N 1
ATOM 2761 C CA . LYS A 1 339 ? -0.197 -2.352 -16.718 1.00 92.69 339 LYS A CA 1
ATOM 2762 C C . LYS A 1 339 ? -0.925 -1.955 -15.431 1.00 92.69 339 LYS A C 1
ATOM 2764 O O . LYS A 1 339 ? -1.737 -2.727 -14.931 1.00 92.69 339 LYS A O 1
ATOM 2769 N N . THR A 1 340 ? -0.679 -0.757 -14.906 1.00 91.56 340 THR A N 1
ATOM 2770 C CA . THR A 1 340 ? -1.349 -0.249 -13.701 1.00 91.56 340 THR A CA 1
ATOM 2771 C C . THR A 1 340 ? -2.833 0.055 -13.936 1.00 91.56 340 THR A C 1
ATOM 2773 O O . THR A 1 340 ? -3.664 -0.227 -13.064 1.00 91.56 340 THR A O 1
ATOM 2776 N N . LEU A 1 341 ? -3.178 0.578 -15.118 1.00 89.50 341 LEU A N 1
ATOM 2777 C CA . LEU A 1 341 ? -4.557 0.872 -15.522 1.00 89.50 341 LEU A CA 1
ATOM 2778 C C . LEU A 1 341 ? -5.336 -0.416 -15.841 1.00 89.50 341 LEU A C 1
ATOM 2780 O O . LEU A 1 341 ? -6.374 -0.667 -15.226 1.00 89.50 341 LEU A O 1
ATOM 2784 N N . ASP A 1 342 ? -4.805 -1.277 -16.716 1.00 85.88 342 ASP A N 1
ATOM 2785 C CA . ASP A 1 342 ? -5.497 -2.478 -17.226 1.00 85.88 342 ASP A CA 1
ATOM 2786 C C . ASP A 1 342 ? -4.893 -3.807 -16.709 1.00 85.88 342 ASP A C 1
ATOM 2788 O O . ASP A 1 342 ? -4.775 -4.811 -17.410 1.00 85.88 342 ASP A O 1
ATOM 2792 N N . HIS A 1 343 ? -4.530 -3.849 -15.423 1.00 79.00 343 HIS A N 1
ATOM 2793 C CA . HIS A 1 343 ? -3.931 -5.020 -14.753 1.00 79.00 343 HIS A CA 1
ATOM 2794 C C . HIS A 1 343 ? -4.757 -6.323 -14.805 1.00 79.00 343 HIS A C 1
ATOM 2796 O O . HIS A 1 343 ? -4.262 -7.383 -14.415 1.00 79.00 343 HIS A O 1
ATOM 2802 N N . LYS A 1 344 ? -6.031 -6.262 -15.215 1.00 79.00 344 LYS A N 1
ATOM 2803 C CA . LYS A 1 344 ? -6.922 -7.432 -15.327 1.00 79.00 344 LYS A CA 1
ATOM 2804 C C . LYS A 1 344 ? -6.816 -8.130 -16.684 1.00 79.00 344 LYS A C 1
ATOM 2806 O O . LYS A 1 344 ? -7.350 -9.231 -16.838 1.00 79.00 344 LYS A O 1
ATOM 2811 N N . ASN A 1 345 ? -6.148 -7.513 -17.655 1.00 84.12 345 ASN A N 1
ATOM 2812 C CA . ASN A 1 345 ? -6.023 -8.046 -18.999 1.00 84.12 345 ASN A CA 1
ATOM 2813 C C . ASN A 1 345 ? -5.106 -9.277 -19.045 1.00 84.12 345 ASN A C 1
ATOM 2815 O O . ASN A 1 345 ? -3.986 -9.269 -18.535 1.00 84.12 345 ASN A O 1
ATOM 2819 N N . LYS A 1 346 ? -5.563 -10.340 -19.716 1.00 81.12 346 LYS A N 1
ATOM 2820 C CA . LYS A 1 346 ? -4.814 -11.602 -19.869 1.00 81.12 346 LYS A CA 1
ATOM 2821 C C . LYS A 1 346 ? -3.556 -11.452 -20.741 1.00 81.12 346 LYS A C 1
ATOM 2823 O O . LYS A 1 346 ? -2.669 -12.310 -20.688 1.00 81.12 346 LYS A O 1
ATOM 2828 N N . ASN A 1 347 ? -3.473 -10.380 -21.532 1.00 84.25 347 ASN A N 1
ATOM 2829 C CA . ASN A 1 347 ? -2.292 -10.052 -22.329 1.00 84.25 347 ASN A CA 1
ATOM 2830 C C . ASN A 1 347 ? -1.110 -9.560 -21.474 1.00 84.25 347 ASN A C 1
ATOM 2832 O O . ASN A 1 347 ? 0.022 -9.645 -21.940 1.00 84.25 347 ASN A O 1
ATOM 2836 N N . PHE A 1 348 ? -1.326 -9.138 -20.223 1.00 87.19 348 PHE A N 1
ATOM 2837 C CA . PHE A 1 348 ? -0.240 -8.822 -19.293 1.00 87.19 348 PHE A CA 1
ATOM 2838 C C . PHE A 1 348 ? 0.204 -10.039 -18.475 1.00 87.19 348 PHE A C 1
ATOM 2840 O O . PHE A 1 348 ? -0.544 -10.995 -18.260 1.00 87.19 348 PHE A O 1
ATOM 2847 N N . TYR A 1 349 ? 1.464 -10.050 -18.043 1.00 87.88 349 TYR A N 1
ATOM 2848 C CA . TYR A 1 349 ? 1.970 -11.023 -17.078 1.00 87.88 349 TYR A CA 1
ATOM 2849 C C . TYR A 1 349 ? 1.574 -10.607 -15.658 1.00 87.88 349 TYR A C 1
ATOM 2851 O O . TYR A 1 349 ? 1.793 -9.467 -15.243 1.00 87.88 349 TYR A O 1
ATOM 2859 N N . SER A 1 350 ? 1.031 -11.553 -14.884 1.00 84.12 350 SER A N 1
ATOM 2860 C CA . SER A 1 350 ? 0.591 -11.358 -13.493 1.00 84.12 350 SER A CA 1
ATOM 2861 C C . SER A 1 350 ? 1.759 -11.368 -12.491 1.00 84.12 350 SER A C 1
ATOM 2863 O O . SER A 1 350 ? 1.726 -12.060 -11.469 1.00 84.12 350 SER A O 1
ATOM 2865 N N . THR A 1 351 ? 2.828 -10.660 -12.830 1.00 88.31 351 THR A N 1
ATOM 2866 C CA . THR A 1 351 ? 4.047 -10.471 -12.040 1.00 88.31 351 THR A CA 1
ATOM 2867 C C . THR A 1 351 ? 3.920 -9.224 -11.166 1.00 88.31 351 THR A C 1
ATOM 2869 O O . THR A 1 351 ? 3.188 -8.294 -11.513 1.00 88.31 351 THR A O 1
ATOM 2872 N N . ASN A 1 352 ? 4.577 -9.223 -10.007 1.00 91.62 352 ASN A N 1
ATOM 2873 C CA . ASN A 1 352 ? 4.787 -8.029 -9.192 1.00 91.62 352 ASN A CA 1
ATOM 2874 C C . ASN A 1 352 ? 5.959 -8.287 -8.233 1.00 91.62 352 ASN A C 1
ATOM 2876 O O . ASN A 1 352 ? 5.927 -9.268 -7.486 1.00 91.62 352 ASN A O 1
ATOM 2880 N N . LEU A 1 353 ? 6.968 -7.423 -8.272 1.00 91.06 353 LEU A N 1
ATOM 2881 C CA . LEU A 1 353 ? 8.145 -7.412 -7.403 1.00 91.06 353 LEU A CA 1
ATOM 2882 C C . LEU A 1 353 ? 8.017 -6.411 -6.241 1.00 91.06 353 LEU A C 1
ATOM 2884 O O . LEU A 1 353 ? 8.915 -6.344 -5.407 1.00 91.06 353 LEU A O 1
ATOM 2888 N N . LEU A 1 354 ? 6.912 -5.661 -6.147 1.00 90.12 354 LEU A N 1
ATOM 2889 C CA . LEU A 1 354 ? 6.669 -4.729 -5.043 1.00 90.12 354 LEU A CA 1
ATOM 2890 C C . LEU A 1 354 ? 6.711 -5.481 -3.693 1.00 90.12 354 LEU A C 1
ATOM 2892 O O . LEU A 1 354 ? 5.952 -6.446 -3.519 1.00 90.12 354 LEU A O 1
ATOM 2896 N N . PRO A 1 355 ? 7.562 -5.063 -2.733 1.00 87.94 355 PRO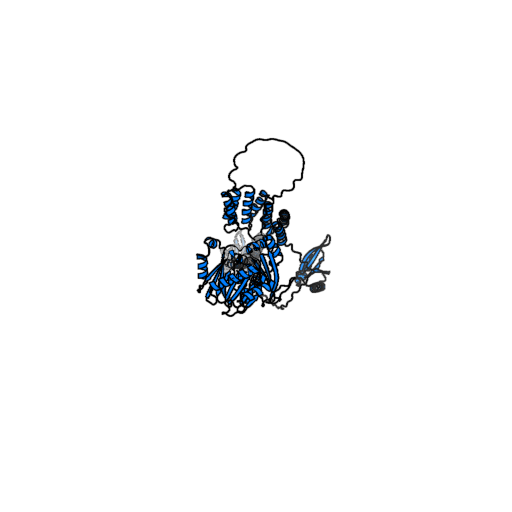 A N 1
ATOM 2897 C CA . PRO A 1 355 ? 7.665 -5.709 -1.430 1.00 87.94 355 PRO A CA 1
ATOM 2898 C C . PRO A 1 355 ? 6.316 -5.843 -0.718 1.00 87.94 355 PRO A C 1
ATOM 2900 O O . PRO A 1 355 ? 5.480 -4.932 -0.709 1.00 87.94 355 PRO A O 1
ATOM 2903 N N . LYS A 1 356 ? 6.097 -7.002 -0.087 1.00 83.06 356 LYS A N 1
ATOM 2904 C CA . LYS A 1 356 ? 4.824 -7.323 0.581 1.00 83.06 356 LYS A CA 1
ATOM 2905 C C . LYS A 1 356 ? 4.486 -6.331 1.682 1.00 83.06 356 LYS A C 1
ATOM 2907 O O . LYS A 1 356 ? 3.320 -5.979 1.835 1.00 83.06 356 LYS A O 1
ATOM 2912 N N . ASP A 1 357 ? 5.493 -5.857 2.399 1.00 81.31 357 ASP A N 1
ATOM 2913 C CA . ASP A 1 357 ? 5.328 -4.925 3.508 1.00 81.31 357 ASP A CA 1
ATOM 2914 C C . ASP A 1 357 ? 4.759 -3.585 3.022 1.00 81.31 357 ASP A C 1
ATOM 2916 O O . ASP A 1 357 ? 3.873 -3.022 3.663 1.00 81.31 357 ASP A O 1
ATOM 2920 N N . ILE A 1 358 ? 5.141 -3.136 1.821 1.00 85.12 358 ILE A N 1
ATOM 2921 C CA . ILE A 1 358 ? 4.575 -1.950 1.161 1.00 85.12 358 ILE A CA 1
ATOM 2922 C C . ILE A 1 358 ? 3.140 -2.226 0.684 1.00 85.12 358 ILE A C 1
ATOM 2924 O O . ILE A 1 358 ? 2.243 -1.413 0.917 1.00 85.12 358 ILE A O 1
ATOM 2928 N N . ILE A 1 359 ? 2.868 -3.395 0.089 1.00 85.31 359 ILE A N 1
ATOM 2929 C CA . ILE A 1 359 ? 1.497 -3.814 -0.276 1.00 85.31 359 ILE A CA 1
ATOM 2930 C C . ILE A 1 359 ? 0.580 -3.850 0.961 1.00 85.31 359 ILE A C 1
ATOM 2932 O O . ILE A 1 359 ? -0.612 -3.552 0.871 1.00 85.31 359 ILE A O 1
ATOM 2936 N N . GLU A 1 360 ? 1.107 -4.214 2.129 1.00 80.44 360 GLU A N 1
ATOM 2937 C CA . GLU A 1 360 ? 0.347 -4.266 3.374 1.00 80.44 360 GLU A CA 1
ATOM 2938 C C . GLU A 1 360 ? 0.206 -2.924 4.094 1.00 80.44 360 GLU A C 1
ATOM 2940 O O . GLU A 1 360 ? -0.867 -2.667 4.645 1.00 80.44 360 GLU A O 1
ATOM 2945 N N . ARG A 1 361 ? 1.237 -2.069 4.087 1.00 80.75 361 ARG A N 1
ATOM 2946 C CA . ARG A 1 361 ? 1.187 -0.699 4.638 1.00 80.75 361 ARG A CA 1
ATOM 2947 C C . ARG A 1 361 ? 0.141 0.169 3.923 1.00 80.75 361 ARG A C 1
ATOM 2949 O O . ARG A 1 361 ? -0.419 1.070 4.538 1.00 80.75 361 ARG A O 1
ATOM 2956 N N . GLN A 1 362 ? -0.169 -0.135 2.661 1.00 84.38 362 GLN A N 1
ATOM 2957 C CA . GLN A 1 362 ? -1.164 0.580 1.848 1.00 84.38 362 GLN A CA 1
ATOM 2958 C C . GLN A 1 362 ? -2.624 0.116 2.049 1.00 84.38 362 GLN A C 1
ATOM 2960 O O . GLN A 1 362 ? -3.542 0.686 1.459 1.00 84.38 362 GLN A O 1
ATOM 2965 N N . LYS A 1 363 ? -2.892 -0.904 2.879 1.00 78.94 363 LYS A N 1
ATOM 2966 C CA . LYS A 1 363 ? -4.267 -1.369 3.152 1.00 78.94 363 LYS A CA 1
ATOM 2967 C C . LYS A 1 363 ? -4.913 -0.528 4.256 1.00 78.94 363 LYS A C 1
ATOM 2969 O O . LYS A 1 363 ? -4.561 -0.675 5.422 1.00 78.94 363 LYS A O 1
ATOM 2974 N N . HIS A 1 364 ? -5.923 0.273 3.905 1.00 58.19 364 HIS A N 1
ATOM 2975 C CA . HIS A 1 364 ? -6.645 1.148 4.846 1.00 58.19 364 HIS A CA 1
ATOM 2976 C C . HIS A 1 364 ? -7.257 0.435 6.067 1.00 58.19 364 HIS A C 1
ATOM 2978 O O . HIS A 1 364 ? -7.374 1.045 7.124 1.00 58.19 364 HIS A O 1
ATOM 2984 N N . PHE A 1 365 ? -7.640 -0.841 5.942 1.00 58.44 365 PHE A N 1
ATOM 2985 C CA . PHE A 1 365 ? -8.252 -1.614 7.025 1.00 58.44 365 PHE A CA 1
ATOM 2986 C C . PHE A 1 365 ? -7.547 -2.961 7.218 1.00 58.44 365 PHE A C 1
ATOM 2988 O O . PHE A 1 365 ? -7.846 -3.940 6.534 1.00 58.44 365 PHE A O 1
ATOM 2995 N N . LYS A 1 366 ? -6.645 -3.033 8.204 1.00 57.50 366 LYS A N 1
ATOM 2996 C CA . LYS A 1 366 ? -6.103 -4.294 8.740 1.00 57.50 366 LYS A CA 1
ATOM 2997 C C . LYS A 1 366 ? -6.999 -4.842 9.865 1.00 57.50 366 LYS A C 1
ATOM 2999 O O . LYS A 1 366 ? -6.540 -5.034 10.989 1.00 57.50 366 LYS A O 1
ATOM 3004 N N . VAL A 1 367 ? -8.283 -5.097 9.592 1.00 59.09 367 VAL A N 1
ATOM 3005 C CA . VAL A 1 367 ? -9.140 -5.788 10.574 1.00 59.09 367 VAL A CA 1
ATOM 3006 C C . VAL A 1 367 ? -8.797 -7.278 10.552 1.00 59.09 367 VAL A C 1
ATOM 3008 O O . VAL A 1 367 ? -9.314 -8.044 9.740 1.00 59.09 367 VAL A O 1
ATOM 3011 N N . ALA A 1 368 ? -7.887 -7.689 11.437 1.00 65.31 368 ALA A N 1
ATOM 3012 C CA . ALA A 1 368 ? -7.661 -9.100 11.734 1.00 65.31 368 ALA A CA 1
ATOM 3013 C C . ALA A 1 368 ? -8.967 -9.748 12.226 1.00 65.31 368 ALA A C 1
ATOM 3015 O O . ALA A 1 368 ? -9.821 -9.067 12.792 1.00 65.31 368 ALA A O 1
ATOM 3016 N N . TRP A 1 369 ? -9.123 -11.065 12.065 1.00 74.88 369 TRP A N 1
ATOM 3017 C CA . TRP A 1 369 ? -10.377 -11.753 12.411 1.00 74.88 369 TRP A CA 1
ATOM 3018 C C . TRP A 1 369 ? -10.810 -11.530 13.874 1.00 74.88 369 TRP A C 1
ATOM 3020 O O . TRP A 1 369 ? -11.994 -11.337 14.141 1.00 74.88 369 TRP A O 1
ATOM 3030 N N . HIS A 1 370 ? -9.851 -11.428 14.802 1.00 80.06 370 HIS A N 1
ATOM 3031 C CA . HIS A 1 370 ? -10.086 -11.045 16.198 1.00 80.06 370 HIS A CA 1
ATOM 3032 C C . HIS A 1 370 ? -10.779 -9.677 16.357 1.00 80.06 370 HIS A C 1
ATOM 3034 O O . HIS A 1 370 ? -11.576 -9.503 17.271 1.00 80.06 370 HIS A O 1
ATOM 3040 N N . GLY A 1 371 ? -10.524 -8.711 15.469 1.00 80.94 371 GLY A N 1
ATOM 3041 C CA . GLY A 1 371 ? -11.164 -7.392 15.497 1.00 80.94 371 GLY A CA 1
ATOM 3042 C C . GLY A 1 371 ? -12.672 -7.464 15.247 1.00 80.94 371 GLY A C 1
ATOM 3043 O O . GLY A 1 371 ? -13.435 -6.770 15.915 1.00 80.94 371 GLY A O 1
ATOM 3044 N N . PHE A 1 372 ? -13.120 -8.368 14.368 1.00 85.62 372 PHE A N 1
ATOM 3045 C CA . PHE A 1 372 ? -14.549 -8.650 14.190 1.00 85.62 372 PHE A CA 1
ATOM 3046 C C . PHE A 1 372 ? -15.157 -9.340 15.420 1.00 85.62 372 PHE A C 1
ATOM 3048 O O . PHE A 1 372 ? -16.284 -9.025 15.793 1.00 85.62 372 PHE A O 1
ATOM 3055 N N . VAL A 1 373 ? -14.405 -10.219 16.096 1.00 89.31 373 VAL A N 1
ATOM 3056 C CA . VAL A 1 373 ? -14.839 -10.848 17.359 1.00 89.31 373 VAL A CA 1
ATOM 3057 C C . VAL A 1 373 ? -14.986 -9.807 18.475 1.00 89.31 373 VAL A C 1
ATOM 3059 O O . VAL A 1 373 ? -15.993 -9.811 19.179 1.00 89.31 373 VAL A O 1
ATOM 3062 N N . VAL A 1 374 ? -14.038 -8.874 18.605 1.00 90.06 374 VAL A N 1
ATOM 3063 C CA . VAL A 1 374 ? -14.116 -7.766 19.575 1.00 90.06 374 VAL A CA 1
ATOM 3064 C C . VAL A 1 374 ? -15.290 -6.837 19.258 1.00 90.06 374 VAL A C 1
ATOM 3066 O O . VAL A 1 374 ? -16.031 -6.476 20.169 1.00 90.06 374 VAL A O 1
ATOM 3069 N N . LEU A 1 375 ? -15.521 -6.497 17.986 1.00 90.00 375 LEU A N 1
ATOM 3070 C CA . LEU A 1 375 ? -16.667 -5.677 17.578 1.00 90.00 375 LEU A CA 1
ATOM 3071 C C . LEU A 1 375 ? -18.006 -6.360 17.911 1.00 90.00 375 LEU A C 1
ATOM 3073 O O . LEU A 1 375 ? -18.901 -5.723 18.467 1.00 90.00 375 LEU A O 1
ATOM 3077 N N . ALA A 1 376 ? -18.124 -7.664 17.639 1.00 92.50 376 ALA A N 1
ATOM 3078 C CA . ALA A 1 376 ? -19.297 -8.457 17.998 1.00 92.50 376 ALA A CA 1
ATOM 3079 C C . ALA A 1 376 ? -19.496 -8.545 19.523 1.00 92.50 376 ALA A C 1
ATOM 3081 O O . ALA A 1 376 ? -20.626 -8.439 19.999 1.00 92.50 376 ALA A O 1
ATOM 3082 N N . ALA A 1 377 ? -18.414 -8.671 20.299 1.00 94.62 377 ALA A N 1
ATOM 3083 C CA . ALA A 1 377 ? -18.471 -8.655 21.759 1.00 94.62 377 ALA A CA 1
ATOM 3084 C C . ALA A 1 377 ? -18.938 -7.293 22.302 1.00 94.62 377 ALA A C 1
ATOM 3086 O O . ALA A 1 377 ? -19.829 -7.256 23.147 1.00 94.62 377 ALA A O 1
ATOM 3087 N N . ILE A 1 378 ? -18.406 -6.176 21.786 1.00 94.88 378 ILE A N 1
ATOM 3088 C CA . ILE A 1 378 ? -18.847 -4.817 22.151 1.00 94.88 378 ILE A CA 1
ATOM 3089 C C . ILE A 1 378 ? -20.345 -4.648 21.869 1.00 94.88 378 ILE A C 1
ATOM 3091 O O . ILE A 1 378 ? -21.083 -4.191 22.741 1.00 94.88 378 ILE A O 1
ATOM 3095 N N . PHE A 1 379 ? -20.808 -5.072 20.689 1.00 96.31 379 PHE A N 1
ATOM 3096 C CA . PHE A 1 379 ? -22.226 -5.025 20.331 1.00 96.31 379 PHE A CA 1
ATOM 3097 C C . PHE A 1 379 ? -23.091 -5.884 21.269 1.00 96.31 379 PHE A C 1
ATOM 3099 O O . PHE A 1 379 ? -24.127 -5.423 21.746 1.00 96.31 379 PHE A O 1
ATOM 3106 N N . PHE A 1 380 ? -22.647 -7.099 21.603 1.00 96.31 380 PHE A N 1
ATOM 3107 C CA . PHE A 1 380 ? -23.346 -7.987 22.535 1.00 96.31 380 PHE A CA 1
ATOM 3108 C C . PHE A 1 380 ? -23.441 -7.400 23.954 1.00 96.31 380 PHE A C 1
ATOM 3110 O O . PHE A 1 380 ? -24.516 -7.429 24.558 1.00 96.31 380 PHE A O 1
ATOM 3117 N N . PHE A 1 381 ? -22.357 -6.824 24.484 1.00 96.50 381 PHE A N 1
ATOM 3118 C CA . PHE A 1 381 ? -22.366 -6.167 25.797 1.00 96.50 381 PHE A CA 1
ATOM 3119 C C . PHE A 1 381 ? -23.237 -4.904 25.811 1.00 96.50 381 PHE A C 1
ATOM 3121 O O . PHE A 1 381 ? -23.972 -4.689 26.774 1.00 96.50 381 PHE A O 1
ATOM 3128 N N . ALA A 1 382 ? -23.223 -4.105 24.740 1.00 95.69 382 ALA A N 1
ATOM 3129 C CA . ALA A 1 382 ? -24.108 -2.949 24.608 1.00 95.69 382 ALA A CA 1
ATOM 3130 C C . ALA A 1 382 ? -25.589 -3.370 24.559 1.00 95.69 382 ALA A C 1
ATOM 3132 O O . ALA A 1 382 ? -26.409 -2.826 25.294 1.00 95.69 382 ALA A O 1
ATOM 3133 N N . LEU A 1 383 ? -25.931 -4.380 23.753 1.00 96.44 383 LEU A N 1
ATOM 3134 C CA . LEU A 1 383 ? -27.300 -4.881 23.619 1.00 96.44 383 LEU A CA 1
ATOM 3135 C C . LEU A 1 383 ? -27.827 -5.474 24.936 1.00 96.44 383 LEU A C 1
ATOM 3137 O O . LEU A 1 383 ? -28.916 -5.118 25.384 1.00 96.44 383 LEU A O 1
ATOM 3141 N N . THR A 1 384 ? -27.046 -6.343 25.584 1.00 96.19 384 THR A N 1
ATOM 3142 C CA . THR A 1 384 ? -27.424 -6.950 26.873 1.00 96.19 384 THR A CA 1
ATOM 3143 C C . THR A 1 384 ? -27.502 -5.919 28.001 1.00 96.19 384 THR A C 1
ATOM 3145 O O . THR A 1 384 ? -28.423 -5.986 28.815 1.00 96.19 384 THR A O 1
ATOM 3148 N N . GLY A 1 385 ? -26.607 -4.925 28.018 1.00 96.00 385 GLY A N 1
ATOM 3149 C CA . GLY A 1 385 ? -26.673 -3.782 28.930 1.00 96.00 385 GLY A CA 1
ATOM 3150 C C . GLY A 1 385 ? -27.954 -2.962 28.752 1.00 96.00 385 GLY A C 1
ATOM 3151 O O . GLY A 1 385 ? -28.639 -2.682 29.735 1.00 96.00 385 GLY A O 1
ATOM 3152 N N . THR A 1 386 ? -28.331 -2.649 27.509 1.00 96.25 386 THR A N 1
ATOM 3153 C CA . THR A 1 386 ? -29.569 -1.918 27.191 1.00 96.25 386 THR A CA 1
ATOM 3154 C C . THR A 1 386 ? -30.817 -2.700 27.603 1.00 96.25 386 THR A C 1
ATOM 3156 O O . THR A 1 386 ? -31.683 -2.142 28.276 1.00 96.25 386 THR A O 1
ATOM 3159 N N . ILE A 1 387 ? -30.897 -3.998 27.284 1.00 95.12 387 ILE A N 1
ATOM 3160 C CA . ILE A 1 387 ? -32.022 -4.861 27.693 1.00 95.12 387 ILE A CA 1
ATOM 3161 C C . ILE A 1 387 ? -32.146 -4.902 29.222 1.00 95.12 387 ILE A C 1
ATOM 3163 O O . ILE A 1 387 ? -33.240 -4.721 29.756 1.00 95.12 387 ILE A O 1
ATOM 3167 N N . ARG A 1 388 ? -31.026 -5.074 29.937 1.00 94.44 388 ARG A N 1
ATOM 3168 C CA . ARG A 1 388 ? -31.010 -5.102 31.404 1.00 94.44 388 ARG A CA 1
ATOM 3169 C C . ARG A 1 388 ? -31.415 -3.760 32.020 1.00 94.44 388 ARG A C 1
ATOM 3171 O O . ARG A 1 388 ? -32.119 -3.751 33.023 1.00 94.44 388 ARG A O 1
ATOM 3178 N N . ASN A 1 389 ? -31.014 -2.638 31.421 1.00 95.25 389 ASN A N 1
ATOM 3179 C CA . ASN A 1 389 ? -31.429 -1.304 31.861 1.00 95.25 389 ASN A CA 1
ATOM 3180 C C . ASN A 1 389 ? -32.949 -1.104 31.690 1.00 95.25 389 ASN A C 1
ATOM 3182 O O . ASN A 1 389 ? -33.624 -0.640 32.604 1.00 95.25 389 ASN A O 1
ATOM 3186 N N . LEU A 1 390 ? -33.515 -1.536 30.556 1.00 94.12 390 LEU A N 1
ATOM 3187 C CA . LEU A 1 390 ? -34.964 -1.498 30.319 1.00 94.12 390 LEU A CA 1
ATOM 3188 C C . LEU A 1 390 ? -35.752 -2.393 31.293 1.00 94.12 390 LEU A C 1
ATOM 3190 O O . LEU A 1 390 ? -36.847 -2.012 31.705 1.00 94.12 390 LEU A O 1
ATOM 3194 N N . GLN A 1 391 ? -35.203 -3.548 31.685 1.00 93.44 391 GLN A N 1
ATOM 3195 C CA . GLN A 1 391 ? -35.782 -4.403 32.730 1.00 93.44 391 GLN A CA 1
ATOM 3196 C C . GLN A 1 391 ? -35.768 -3.705 34.096 1.00 93.44 391 GLN A C 1
ATOM 3198 O O . GLN A 1 391 ? -36.827 -3.526 34.684 1.00 93.44 391 GLN A O 1
ATOM 3203 N N . ILE A 1 392 ? -34.612 -3.201 34.543 1.00 92.00 392 ILE A N 1
ATOM 3204 C CA . ILE A 1 392 ? -34.485 -2.487 35.827 1.00 92.00 392 ILE A CA 1
ATOM 3205 C C . ILE A 1 392 ? -35.444 -1.287 35.899 1.00 92.00 392 ILE A C 1
ATOM 3207 O O . ILE A 1 392 ? -36.094 -1.077 36.921 1.00 92.00 392 ILE A O 1
ATOM 3211 N N . ASN A 1 393 ? -35.591 -0.523 34.812 1.00 91.38 393 ASN A N 1
ATOM 3212 C CA . ASN A 1 393 ? -36.525 0.604 34.770 1.00 91.38 393 ASN A CA 1
ATOM 3213 C C . ASN A 1 393 ? -37.997 0.164 34.884 1.00 91.38 393 ASN A C 1
ATOM 3215 O O . ASN A 1 393 ? -38.791 0.877 35.494 1.00 91.38 393 ASN A O 1
ATOM 3219 N N . ARG A 1 394 ? -38.369 -1.009 34.350 1.00 91.69 394 ARG A N 1
ATOM 3220 C CA . ARG A 1 394 ? -39.704 -1.596 34.558 1.00 91.69 394 ARG A CA 1
ATOM 3221 C C . ARG A 1 394 ? -39.910 -2.039 36.005 1.00 91.69 394 ARG A C 1
ATOM 3223 O O . ARG A 1 394 ? -40.926 -1.673 36.590 1.00 91.69 394 ARG A O 1
ATOM 3230 N N . ASP A 1 395 ? -38.933 -2.729 36.589 1.00 92.19 395 ASP A N 1
ATOM 3231 C CA . ASP A 1 395 ? -38.989 -3.190 37.981 1.00 92.19 395 ASP A CA 1
ATOM 3232 C C . ASP A 1 395 ? -39.143 -2.000 38.952 1.00 92.19 395 ASP A C 1
ATOM 3234 O O . ASP A 1 395 ? -39.941 -2.049 39.886 1.00 92.19 395 ASP A O 1
ATOM 3238 N N . ILE A 1 396 ? -38.447 -0.882 38.697 1.00 90.56 396 ILE A N 1
ATOM 3239 C CA . ILE A 1 396 ? -38.583 0.368 39.468 1.00 90.56 396 ILE A CA 1
ATOM 3240 C C . ILE A 1 396 ? -40.012 0.930 39.386 1.00 90.56 396 ILE A C 1
ATOM 3242 O O . ILE A 1 396 ? -40.555 1.372 40.400 1.00 90.56 396 ILE A O 1
ATOM 3246 N N . ILE A 1 397 ? -40.643 0.914 38.206 1.00 91.31 397 ILE A N 1
ATOM 3247 C CA . ILE A 1 397 ? -42.030 1.382 38.032 1.00 91.31 397 ILE A CA 1
ATOM 3248 C C . ILE A 1 397 ? -43.007 0.483 38.807 1.00 91.31 397 ILE A C 1
ATOM 3250 O O . ILE A 1 397 ? -43.909 0.995 39.474 1.00 91.31 397 ILE A O 1
ATOM 3254 N N . GLU A 1 398 ? -42.817 -0.838 38.770 1.00 90.75 398 GLU A N 1
ATOM 3255 C CA . GLU A 1 398 ? -43.655 -1.788 39.510 1.00 90.75 398 GLU A CA 1
ATOM 3256 C C . GLU A 1 398 ? -43.496 -1.636 41.033 1.00 90.75 398 GLU A C 1
ATOM 3258 O O . GLU A 1 398 ? -44.494 -1.525 41.749 1.00 90.75 398 GLU A O 1
ATOM 3263 N N . VAL A 1 399 ? -42.262 -1.518 41.532 1.00 90.06 399 VAL A N 1
ATOM 3264 C CA . VAL A 1 399 ? -41.987 -1.272 42.959 1.00 90.06 399 VAL A CA 1
ATOM 3265 C C . VAL A 1 399 ? -42.587 0.059 43.423 1.00 90.06 399 VAL A C 1
ATOM 3267 O O . VAL A 1 399 ? -43.225 0.102 44.475 1.00 90.06 399 VAL A O 1
ATOM 3270 N N . ASN A 1 400 ? -42.473 1.132 42.633 1.00 88.81 400 ASN A N 1
ATOM 3271 C CA . ASN A 1 400 ? -43.100 2.418 42.959 1.00 88.81 400 ASN A CA 1
ATOM 3272 C C . ASN A 1 400 ? -44.636 2.331 42.990 1.00 88.81 400 ASN A C 1
ATOM 3274 O O . ASN A 1 400 ? -45.269 2.954 43.845 1.00 88.81 400 ASN A O 1
ATOM 3278 N N . LYS A 1 401 ? -45.249 1.519 42.117 1.00 88.38 401 LYS A N 1
ATOM 3279 C CA . LYS A 1 401 ? -46.693 1.243 42.154 1.00 88.38 401 LYS A CA 1
ATOM 3280 C C . LYS A 1 401 ? -47.093 0.512 43.443 1.00 88.38 401 LYS A C 1
ATOM 3282 O O . LYS A 1 401 ? -48.086 0.894 44.060 1.00 88.38 401 LYS A O 1
ATOM 3287 N N . ILE A 1 402 ? -46.303 -0.474 43.877 1.00 91.38 402 ILE A N 1
ATOM 3288 C CA . ILE A 1 402 ? -46.512 -1.201 45.143 1.00 91.38 402 ILE A CA 1
ATOM 3289 C C . ILE A 1 402 ? -46.399 -0.252 46.350 1.00 91.38 402 ILE A C 1
ATOM 3291 O O . ILE A 1 402 ? -47.268 -0.269 47.226 1.00 91.38 402 ILE A O 1
ATOM 3295 N N . ILE A 1 403 ? -45.387 0.624 46.374 1.00 88.06 403 ILE A N 1
ATOM 3296 C CA . ILE A 1 403 ? -45.231 1.660 47.411 1.00 88.06 403 ILE A CA 1
ATOM 3297 C C . ILE A 1 403 ? -46.469 2.569 47.452 1.00 88.06 403 ILE A C 1
ATOM 3299 O O . ILE A 1 403 ? -47.053 2.751 48.519 1.00 88.06 403 ILE A O 1
ATOM 3303 N N . GLY A 1 404 ? -46.938 3.050 46.295 1.00 86.12 404 GLY A N 1
ATOM 3304 C CA . GLY A 1 404 ? -48.152 3.868 46.206 1.00 86.12 404 GLY A CA 1
ATOM 3305 C C . GLY A 1 404 ? -49.409 3.169 46.741 1.00 86.12 404 GLY A C 1
ATOM 3306 O O . GLY A 1 404 ? -50.218 3.800 47.424 1.00 86.12 404 GLY A O 1
ATOM 3307 N N . THR A 1 405 ? -49.568 1.860 46.502 1.00 88.88 405 THR A N 1
ATOM 3308 C CA . THR A 1 405 ? -50.684 1.092 47.088 1.00 88.88 405 THR A CA 1
ATOM 3309 C C . THR A 1 405 ? -50.570 0.952 48.609 1.00 88.88 405 THR A C 1
ATOM 3311 O O . THR A 1 405 ? -51.560 1.169 49.308 1.00 88.88 405 THR A O 1
ATOM 3314 N N . LEU A 1 406 ? -49.368 0.686 49.134 1.00 88.44 406 LEU A N 1
ATOM 3315 C CA . LEU A 1 406 ? -49.108 0.575 50.576 1.00 88.44 406 LEU A CA 1
ATOM 3316 C C . LEU A 1 406 ? -49.335 1.903 51.315 1.00 88.44 406 LEU A C 1
ATOM 3318 O O . LEU A 1 406 ? -49.918 1.909 52.400 1.00 88.44 406 LEU A O 1
ATOM 3322 N N . ASP A 1 407 ? -48.945 3.037 50.728 1.00 87.06 407 ASP A N 1
ATOM 3323 C CA . ASP A 1 407 ? -49.237 4.364 51.289 1.00 87.06 407 ASP A CA 1
ATOM 3324 C C . ASP A 1 407 ? -50.745 4.672 51.296 1.00 87.06 407 ASP A C 1
ATOM 3326 O O . ASP A 1 407 ? -51.254 5.294 52.240 1.00 87.06 407 ASP A O 1
ATOM 3330 N N . GLY A 1 408 ? -51.487 4.178 50.299 1.00 86.50 408 GLY A N 1
ATOM 3331 C CA . GLY A 1 408 ? -52.951 4.202 50.281 1.00 86.50 408 GLY A CA 1
ATOM 3332 C C . GLY A 1 408 ? -53.564 3.426 51.453 1.00 86.50 408 GLY A C 1
ATOM 3333 O O . GLY A 1 408 ? -54.359 3.983 52.217 1.00 86.50 408 GLY A O 1
ATOM 3334 N N . GLU A 1 409 ? -53.149 2.173 51.653 1.00 87.75 409 GLU A N 1
ATOM 3335 C CA . GLU A 1 409 ? -53.591 1.323 52.772 1.00 87.75 409 GLU A CA 1
ATOM 3336 C C . GLU A 1 409 ? -53.219 1.915 54.142 1.00 87.75 409 GLU A C 1
ATOM 3338 O O . GLU A 1 409 ? -54.046 1.953 55.062 1.00 87.75 409 GLU A O 1
ATOM 3343 N N . LEU A 1 410 ? -52.002 2.453 54.285 1.00 85.19 410 LEU A N 1
ATOM 3344 C CA . LEU A 1 410 ? -51.564 3.161 55.490 1.00 85.19 410 LEU A CA 1
ATOM 3345 C C . LEU A 1 410 ? -52.420 4.401 55.761 1.00 85.19 410 LEU A C 1
ATOM 3347 O O . LEU A 1 410 ? -52.743 4.684 56.918 1.00 85.19 410 LEU A O 1
ATOM 3351 N N . THR A 1 411 ? -52.812 5.138 54.722 1.00 86.81 411 THR A N 1
ATOM 3352 C CA . THR A 1 411 ? -53.680 6.317 54.850 1.00 86.81 411 THR A CA 1
ATOM 3353 C C . THR A 1 411 ? -55.087 5.926 55.299 1.00 86.81 411 THR A C 1
ATOM 3355 O O . THR A 1 411 ? -55.608 6.525 56.244 1.00 86.81 411 THR A O 1
ATOM 3358 N N . GLN A 1 412 ? -55.675 4.875 54.719 1.00 84.62 412 GLN A N 1
ATOM 3359 C CA . GLN A 1 412 ? -56.959 4.325 55.175 1.00 84.62 412 GLN A CA 1
ATOM 3360 C C . GLN A 1 412 ? -56.882 3.835 56.629 1.00 84.62 412 GLN A C 1
ATOM 3362 O O . GLN A 1 412 ? -57.740 4.169 57.449 1.00 84.62 412 GLN A O 1
ATOM 3367 N N . THR A 1 413 ? -55.816 3.118 56.989 1.00 84.88 413 THR A N 1
ATOM 3368 C CA . THR A 1 413 ? -55.594 2.613 58.353 1.00 84.88 413 THR A CA 1
ATOM 3369 C C . THR A 1 413 ? -55.465 3.758 59.363 1.00 84.88 413 THR A C 1
ATOM 3371 O O . THR A 1 413 ? -56.091 3.723 60.424 1.00 84.88 413 THR A O 1
ATOM 3374 N N . LYS A 1 414 ? -54.738 4.833 59.023 1.00 86.25 414 LYS A N 1
ATOM 3375 C CA . LYS A 1 414 ? -54.663 6.061 59.838 1.00 86.25 414 LYS A CA 1
ATOM 3376 C C . LYS A 1 414 ? -56.041 6.713 60.015 1.00 86.25 414 LYS A C 1
ATOM 3378 O O . LYS A 1 414 ? -56.383 7.098 61.132 1.00 86.25 414 LYS A O 1
ATOM 3383 N N . GLN A 1 415 ? -56.860 6.791 58.963 1.00 82.19 415 GLN A N 1
ATOM 3384 C CA . GLN A 1 415 ? -58.232 7.313 59.063 1.00 82.19 415 GLN A CA 1
ATOM 3385 C C . GLN A 1 415 ? -59.133 6.444 59.958 1.00 82.19 415 GLN A C 1
ATOM 3387 O O . GLN A 1 415 ? -59.933 6.984 60.725 1.00 82.19 415 GLN A O 1
ATOM 3392 N N . LEU A 1 416 ? -58.994 5.115 59.913 1.00 85.12 416 LEU A N 1
ATOM 3393 C CA . LEU A 1 416 ? -59.704 4.207 60.822 1.00 85.12 416 LEU A CA 1
ATOM 3394 C C . LEU A 1 416 ? -59.278 4.421 62.282 1.00 85.12 416 LEU A C 1
ATOM 3396 O O . LEU A 1 416 ? -60.141 4.503 63.154 1.00 85.12 416 LEU A O 1
ATOM 3400 N N . ILE A 1 417 ? -57.981 4.599 62.552 1.00 84.88 417 ILE A N 1
ATOM 3401 C CA . ILE A 1 417 ? -57.469 4.918 63.897 1.00 84.88 417 ILE A CA 1
ATOM 3402 C C . ILE A 1 417 ? -58.046 6.248 64.412 1.00 84.88 417 ILE A C 1
ATOM 3404 O O . ILE A 1 417 ? -58.461 6.322 65.570 1.00 84.88 417 ILE A O 1
ATOM 3408 N N . LEU A 1 418 ? -58.142 7.280 63.565 1.00 85.06 418 LEU A N 1
ATOM 3409 C CA . LEU A 1 418 ? -58.775 8.553 63.938 1.00 85.06 418 LEU A CA 1
ATOM 3410 C C . LEU A 1 418 ? -60.260 8.372 64.299 1.00 85.06 418 LEU A C 1
ATOM 3412 O O . LEU A 1 418 ? -60.685 8.854 65.348 1.00 85.06 418 LEU A O 1
ATOM 3416 N N . LYS A 1 419 ? -61.025 7.609 63.503 1.00 85.44 419 LYS A N 1
ATOM 3417 C CA . LYS A 1 419 ? -62.431 7.276 63.813 1.00 85.44 419 LYS A CA 1
ATOM 3418 C C . LYS A 1 419 ? -62.568 6.492 65.125 1.00 85.44 419 LYS A C 1
ATOM 3420 O O . LYS A 1 419 ? -63.463 6.779 65.916 1.00 85.44 419 LYS A O 1
ATOM 3425 N N . ILE A 1 420 ? -61.676 5.534 65.390 1.00 86.94 420 ILE A N 1
ATOM 3426 C CA . ILE A 1 420 ? -61.649 4.775 66.653 1.00 86.94 420 ILE A CA 1
ATOM 3427 C C . ILE A 1 420 ? -61.394 5.710 67.843 1.00 86.94 420 ILE A C 1
ATOM 3429 O O . ILE A 1 420 ? -62.074 5.594 68.865 1.00 86.94 420 ILE A O 1
ATOM 3433 N N . ASN A 1 421 ? -60.463 6.658 67.715 1.00 83.88 421 ASN A N 1
ATOM 3434 C CA . ASN A 1 421 ? -60.184 7.639 68.765 1.00 83.88 421 ASN A CA 1
ATOM 3435 C C . ASN A 1 421 ? -61.386 8.566 69.016 1.00 83.88 421 ASN A C 1
ATOM 3437 O O . ASN A 1 421 ? -61.767 8.745 70.170 1.00 83.88 421 ASN A O 1
ATOM 3441 N N . GLU A 1 422 ? -62.045 9.065 67.967 1.00 86.19 422 GLU A N 1
ATOM 3442 C CA . GLU A 1 422 ? -63.264 9.882 68.084 1.00 86.19 422 GLU A CA 1
ATOM 3443 C C . GLU A 1 422 ? -64.402 9.122 68.800 1.00 86.19 422 GLU A C 1
ATOM 3445 O O . GLU A 1 422 ? -65.071 9.656 69.689 1.00 86.19 422 GLU A O 1
ATOM 3450 N N . VAL A 1 423 ? -64.605 7.841 68.464 1.00 86.94 423 VAL A N 1
ATOM 3451 C CA . VAL A 1 423 ? -65.579 6.970 69.148 1.00 86.94 423 VAL A CA 1
ATOM 3452 C C . VAL A 1 423 ? -65.197 6.754 70.616 1.00 86.94 423 VAL A C 1
ATOM 3454 O O . VAL A 1 423 ? -66.068 6.802 71.487 1.00 86.94 423 VAL A O 1
ATOM 3457 N N . LYS A 1 424 ? -63.907 6.576 70.917 1.00 80.94 424 LYS A N 1
ATOM 3458 C CA . LYS A 1 424 ? -63.397 6.399 72.284 1.00 80.94 424 LYS A CA 1
ATOM 3459 C C . LYS A 1 424 ? -63.550 7.665 73.136 1.00 80.94 424 LYS A C 1
ATOM 3461 O O . LYS A 1 424 ? -63.889 7.564 74.315 1.00 80.94 424 LYS A O 1
ATOM 3466 N N . GLU A 1 425 ? -63.374 8.850 72.554 1.00 84.38 425 GLU A N 1
ATOM 3467 C CA . GLU A 1 425 ? -63.677 10.120 73.225 1.00 84.38 425 GLU A CA 1
ATOM 3468 C C . GLU A 1 425 ? -65.175 10.261 73.506 1.00 84.38 425 GLU A C 1
ATOM 3470 O O . GLU A 1 425 ? -65.555 10.542 74.646 1.00 84.38 425 GLU A O 1
ATOM 3475 N N . LYS A 1 426 ? -66.039 9.976 72.520 1.00 84.00 426 LYS A N 1
ATOM 3476 C CA . LYS A 1 426 ? -67.500 9.949 72.718 1.00 84.00 426 LYS A CA 1
ATOM 3477 C C . LYS A 1 426 ? -67.893 8.975 73.830 1.00 84.00 426 LYS A C 1
ATOM 3479 O O . LYS A 1 426 ? -68.666 9.351 74.710 1.00 84.00 426 LYS A O 1
ATOM 3484 N N . GLN A 1 427 ? -67.319 7.770 73.859 1.00 83.94 427 GLN A N 1
ATOM 3485 C CA . GLN A 1 427 ? -67.523 6.795 74.935 1.00 83.94 427 GLN A CA 1
ATOM 3486 C C . GLN A 1 427 ? -67.110 7.364 76.303 1.00 83.94 427 GLN A C 1
ATOM 3488 O O . GLN A 1 427 ? -67.884 7.279 77.256 1.00 83.94 427 GLN A O 1
ATOM 3493 N N . GLY A 1 428 ? -65.939 8.002 76.401 1.00 78.62 428 GLY A N 1
ATOM 3494 C CA . GLY A 1 428 ? -65.479 8.661 77.627 1.00 78.62 428 GLY A CA 1
ATOM 3495 C C . GLY A 1 428 ? -66.394 9.808 78.082 1.00 78.62 428 GLY A C 1
ATOM 3496 O O . GLY A 1 428 ? -66.638 9.965 79.280 1.00 78.62 428 GLY A O 1
ATOM 3497 N N . HIS A 1 429 ? -66.956 10.576 77.145 1.00 77.50 429 HIS A N 1
ATOM 3498 C CA . HIS A 1 429 ? -67.968 11.595 77.431 1.00 77.50 429 HIS A CA 1
ATOM 3499 C C . HIS A 1 429 ? -69.287 10.987 77.927 1.00 77.50 429 HIS A C 1
ATOM 3501 O O . HIS A 1 429 ? -69.820 11.449 78.937 1.00 77.50 429 HIS A O 1
ATOM 3507 N N . PHE A 1 430 ? -69.792 9.925 77.290 1.00 74.81 430 PHE A N 1
ATOM 3508 C CA . PHE A 1 430 ? -70.979 9.211 77.772 1.00 74.81 430 PHE A CA 1
ATOM 3509 C C . PHE A 1 430 ? -70.761 8.616 79.166 1.00 74.81 430 PHE A C 1
ATOM 3511 O O . PHE A 1 430 ? -71.636 8.744 80.018 1.00 74.81 430 PHE A O 1
ATOM 3518 N N . GLN A 1 431 ? -69.588 8.042 79.440 1.00 72.00 431 GLN A N 1
ATOM 3519 C CA . GLN A 1 431 ? -69.262 7.473 80.746 1.00 72.00 431 GLN A CA 1
ATOM 3520 C C . GLN A 1 431 ? -69.198 8.549 81.845 1.00 72.00 431 GLN A C 1
ATOM 3522 O O . GLN A 1 431 ? -69.828 8.385 82.889 1.00 72.00 431 GLN A O 1
ATOM 3527 N N . LYS A 1 432 ? -68.562 9.702 81.583 1.00 74.56 432 LYS A N 1
ATOM 3528 C CA . LYS A 1 432 ? -68.599 10.869 82.490 1.00 74.56 432 LYS A CA 1
ATOM 3529 C C . LYS A 1 432 ? -70.024 11.384 82.719 1.00 74.56 432 LYS A C 1
ATOM 3531 O O . LYS A 1 432 ? -70.385 11.695 83.852 1.00 74.56 432 LYS A O 1
ATOM 3536 N N . ASN A 1 433 ? -70.845 11.449 81.672 1.00 74.75 433 ASN A N 1
ATOM 3537 C CA . ASN A 1 433 ? -72.242 11.871 81.789 1.00 74.75 433 ASN A CA 1
ATOM 3538 C C . ASN A 1 433 ? -73.066 10.875 82.622 1.00 74.75 433 ASN A C 1
ATOM 3540 O O . ASN A 1 433 ? -73.862 11.303 83.455 1.00 74.75 433 ASN A O 1
ATOM 3544 N N . LEU A 1 434 ? -72.841 9.567 82.469 1.00 71.62 434 LEU A N 1
ATOM 3545 C CA . LEU A 1 434 ? -73.467 8.531 83.296 1.00 71.62 434 LEU A CA 1
ATOM 3546 C C . LEU A 1 434 ? -73.034 8.625 84.768 1.00 71.62 434 LEU A C 1
ATOM 3548 O O . LEU A 1 434 ? -73.887 8.533 85.647 1.00 71.62 434 LEU A O 1
ATOM 3552 N N . GLU A 1 435 ? -71.756 8.885 85.059 1.00 72.56 435 GLU A N 1
ATOM 3553 C CA . GLU A 1 435 ? -71.281 9.124 86.432 1.00 72.56 435 GLU A CA 1
ATOM 3554 C C . GLU A 1 435 ? -71.898 10.382 87.066 1.00 72.56 435 GLU A C 1
ATOM 3556 O O . GLU A 1 435 ? -72.237 10.380 88.253 1.00 72.56 435 GLU A O 1
ATOM 3561 N N . LEU A 1 436 ? -72.062 11.461 86.293 1.00 69.75 436 LEU A N 1
ATOM 3562 C CA . LEU A 1 436 ? -72.757 12.669 86.745 1.00 69.75 436 LEU A CA 1
ATOM 3563 C C . LEU A 1 436 ? -74.243 12.388 87.007 1.00 69.75 436 LEU A C 1
ATOM 3565 O O . LEU A 1 436 ? -74.764 12.793 88.047 1.00 69.75 436 LEU A O 1
ATOM 3569 N N . ILE A 1 437 ? -74.910 11.643 86.121 1.00 63.00 437 ILE A N 1
ATOM 3570 C CA . ILE A 1 437 ? -76.298 11.203 86.312 1.00 63.00 437 ILE A CA 1
ATOM 3571 C C . ILE A 1 437 ? -76.420 10.330 87.568 1.00 63.00 437 ILE A C 1
ATOM 3573 O O . ILE A 1 437 ? -77.346 10.549 88.349 1.00 63.00 437 ILE A O 1
ATOM 3577 N N . ASP A 1 438 ? -75.496 9.400 87.826 1.00 63.88 438 ASP A N 1
ATOM 3578 C CA . ASP A 1 438 ? -75.545 8.548 89.025 1.00 63.88 438 ASP A CA 1
ATOM 3579 C C . ASP A 1 438 ? -75.363 9.357 90.322 1.00 63.88 438 ASP A C 1
ATOM 3581 O O . ASP A 1 438 ? -76.097 9.156 91.294 1.00 63.88 438 ASP A O 1
ATOM 3585 N N . LYS A 1 439 ? -74.460 10.348 90.313 1.00 64.50 439 LYS A N 1
ATOM 3586 C CA . LYS A 1 439 ? -74.267 11.293 91.430 1.00 64.50 439 LYS A CA 1
ATOM 3587 C C . LYS A 1 439 ? -75.495 12.178 91.682 1.00 64.50 439 LYS A C 1
ATOM 3589 O O . LYS A 1 439 ? -75.813 12.446 92.838 1.00 64.50 439 LYS A O 1
ATOM 3594 N N . ILE A 1 440 ? -76.192 12.620 90.632 1.00 63.84 440 ILE A N 1
ATOM 3595 C CA . ILE A 1 440 ? -77.375 13.497 90.736 1.00 63.84 440 ILE A CA 1
ATOM 3596 C C . ILE A 1 440 ? -78.642 12.710 91.118 1.00 63.84 440 ILE A C 1
ATOM 3598 O O . ILE A 1 440 ? -79.479 13.198 91.885 1.00 63.84 440 ILE A O 1
ATOM 3602 N N . THR A 1 441 ? -78.807 11.494 90.591 1.00 57.69 441 THR A N 1
ATOM 3603 C CA . THR A 1 441 ? -80.024 10.686 90.787 1.00 57.69 441 THR A CA 1
ATOM 3604 C C . THR A 1 441 ? -79.975 9.815 92.044 1.00 57.69 441 THR A C 1
ATOM 3606 O O . THR A 1 441 ? -81.014 9.622 92.687 1.00 57.69 441 THR A O 1
ATOM 3609 N N . GLY A 1 442 ? -78.795 9.331 92.450 1.00 65.12 442 GLY A N 1
ATOM 3610 C CA . GLY A 1 442 ? -78.622 8.489 93.634 1.00 65.12 442 GLY A CA 1
ATOM 3611 C C . GLY A 1 442 ? -79.563 7.277 93.620 1.00 65.12 442 GLY A C 1
ATOM 3612 O O . GLY A 1 442 ? -79.702 6.589 92.612 1.00 65.12 442 GLY A O 1
ATOM 3613 N N . ASN A 1 443 ? -80.269 7.038 94.729 1.00 60.28 443 ASN A N 1
ATOM 3614 C CA . ASN A 1 443 ? -81.232 5.931 94.831 1.00 60.28 443 ASN A CA 1
ATOM 3615 C C . ASN A 1 443 ? -82.672 6.324 94.416 1.00 60.28 443 ASN A C 1
ATOM 3617 O O . ASN A 1 443 ? -83.590 5.515 94.564 1.00 60.28 443 ASN A O 1
ATOM 3621 N N . LYS A 1 444 ? -82.913 7.543 93.900 1.00 62.75 444 LYS A N 1
ATOM 3622 C CA . LYS A 1 444 ? -84.278 8.029 93.588 1.00 62.75 444 LYS A CA 1
ATOM 3623 C C . LYS A 1 444 ? -84.962 7.186 92.503 1.00 62.75 444 LYS A C 1
ATOM 3625 O O . LYS A 1 444 ? -86.118 6.801 92.666 1.00 62.75 444 LYS A O 1
ATOM 3630 N N . ASN A 1 445 ? -84.225 6.815 91.453 1.00 64.19 445 ASN A N 1
ATOM 3631 C CA . ASN A 1 445 ? -84.742 5.981 90.359 1.00 64.19 445 ASN A CA 1
ATOM 3632 C C . ASN A 1 445 ? -85.067 4.545 90.810 1.00 64.19 445 ASN A C 1
ATOM 3634 O O . ASN A 1 445 ? -86.029 3.950 90.326 1.00 64.19 445 ASN A O 1
ATOM 3638 N N . GLN A 1 446 ? -84.312 3.998 91.772 1.00 70.62 446 GLN A N 1
ATOM 3639 C CA . GLN A 1 446 ? -84.594 2.675 92.340 1.00 70.62 446 GLN A CA 1
ATOM 3640 C C . GLN A 1 446 ? -85.900 2.684 93.142 1.00 70.62 446 GLN A C 1
ATOM 3642 O O . GLN A 1 446 ? -86.696 1.760 93.006 1.00 70.62 446 GLN A O 1
ATOM 3647 N N . TRP A 1 447 ? -86.157 3.733 93.932 1.00 76.94 447 TRP A N 1
ATOM 3648 C CA . TRP A 1 447 ? -87.416 3.862 94.673 1.00 76.94 447 TRP A CA 1
ATOM 3649 C C . TRP A 1 447 ? -88.625 4.074 93.767 1.00 76.94 447 TRP A C 1
ATOM 3651 O O . TRP A 1 447 ? -89.658 3.465 94.024 1.00 76.94 447 TRP A O 1
ATOM 3661 N N . TYR A 1 448 ? -88.498 4.844 92.681 1.00 77.75 448 TYR A N 1
ATOM 3662 C CA . TYR A 1 448 ? -89.559 4.948 91.673 1.00 77.75 448 TYR A CA 1
ATOM 3663 C C . TYR A 1 448 ? -89.913 3.573 91.079 1.00 77.75 448 TYR A C 1
ATOM 3665 O O . TYR A 1 448 ? -91.080 3.184 91.081 1.00 77.75 448 TYR A O 1
ATOM 3673 N N . TYR A 1 449 ? -88.907 2.792 90.665 1.00 77.12 449 TYR A N 1
ATOM 3674 C CA . TYR A 1 449 ? -89.115 1.431 90.160 1.00 77.12 449 TYR A CA 1
ATOM 3675 C C . TYR A 1 449 ? -89.747 0.502 91.213 1.00 77.12 449 TYR A C 1
ATOM 3677 O O . TYR A 1 449 ? -90.713 -0.198 90.914 1.00 77.12 449 TYR A O 1
ATOM 3685 N N . ILE A 1 450 ? -89.238 0.512 92.452 1.00 82.31 450 ILE A N 1
ATOM 3686 C CA . ILE A 1 450 ? -89.765 -0.310 93.555 1.00 82.31 450 ILE A CA 1
ATOM 3687 C C . ILE A 1 450 ? -91.229 0.036 93.844 1.00 82.31 450 ILE A C 1
ATOM 3689 O O . ILE A 1 450 ? -92.061 -0.866 93.917 1.00 82.31 450 ILE A O 1
ATOM 3693 N N . LEU A 1 451 ? -91.560 1.322 93.975 1.00 83.12 451 LEU A N 1
ATOM 3694 C CA . LEU A 1 451 ? -92.922 1.767 94.263 1.00 83.12 451 LEU A CA 1
ATOM 3695 C C . LEU A 1 451 ? -93.880 1.449 93.111 1.00 83.12 451 LEU A C 1
ATOM 3697 O O . LEU A 1 451 ? -94.989 0.989 93.379 1.00 83.12 451 LEU A O 1
ATOM 3701 N N . ASN A 1 452 ? -93.461 1.613 91.851 1.00 83.19 452 ASN A N 1
ATOM 3702 C CA . ASN A 1 452 ? -94.316 1.282 90.711 1.00 83.19 452 ASN A CA 1
ATOM 3703 C C . ASN A 1 452 ? -94.577 -0.233 90.606 1.00 83.19 452 ASN A C 1
ATOM 3705 O O . ASN A 1 452 ? -95.727 -0.647 90.489 1.00 83.19 452 ASN A O 1
ATOM 3709 N N . VAL A 1 453 ? -93.546 -1.074 90.757 1.00 83.19 453 VAL A N 1
ATOM 3710 C CA . VAL A 1 453 ? -93.700 -2.544 90.741 1.00 83.19 453 VAL A CA 1
ATOM 3711 C C . VAL A 1 453 ? -94.538 -3.047 91.923 1.00 83.19 453 VAL A C 1
ATOM 3713 O O . VAL A 1 453 ? -95.363 -3.944 91.746 1.00 83.19 453 VAL A O 1
ATOM 3716 N N . ILE A 1 454 ? -94.387 -2.462 93.119 1.00 85.31 454 ILE A N 1
ATOM 3717 C CA . ILE A 1 454 ? -95.268 -2.756 94.263 1.00 85.31 454 ILE A CA 1
ATOM 3718 C C . ILE A 1 454 ? -96.710 -2.339 93.936 1.00 85.31 454 ILE A C 1
ATOM 3720 O O . ILE A 1 454 ? -97.623 -3.144 94.110 1.00 85.31 454 ILE A O 1
ATOM 3724 N N . SER A 1 455 ? -96.926 -1.127 93.420 1.00 84.81 455 SER A N 1
ATOM 3725 C CA . SER A 1 455 ? -98.256 -0.619 93.055 1.00 84.81 455 SER A CA 1
ATOM 3726 C C . SER A 1 455 ? -98.965 -1.531 92.044 1.00 84.81 455 SER A C 1
ATOM 3728 O O . SER A 1 455 ? -100.081 -1.994 92.297 1.00 84.81 455 SER A O 1
ATOM 3730 N N . GLU A 1 456 ? -98.291 -1.889 90.946 1.00 84.88 456 GLU A N 1
ATOM 3731 C CA . GLU A 1 456 ? -98.804 -2.821 89.934 1.00 84.88 456 GLU A CA 1
ATOM 3732 C C . GLU A 1 456 ? -99.128 -4.202 90.528 1.00 84.88 456 GLU A C 1
ATOM 3734 O O . GLU A 1 456 ? -100.187 -4.770 90.245 1.00 84.88 456 GLU A O 1
ATOM 3739 N N . ALA A 1 457 ? -98.254 -4.740 91.386 1.00 84.69 457 ALA A N 1
ATOM 3740 C CA . ALA A 1 457 ? -98.448 -6.051 91.999 1.00 84.69 457 ALA A CA 1
ATOM 3741 C C . ALA A 1 457 ? -99.647 -6.086 92.960 1.00 84.69 457 ALA A C 1
ATOM 3743 O O . ALA A 1 457 ? -100.458 -7.012 92.894 1.00 84.69 457 ALA A O 1
ATOM 3744 N N . PHE A 1 458 ? -99.799 -5.087 93.831 1.00 84.44 458 PHE A N 1
ATOM 3745 C CA . PHE A 1 458 ? -100.929 -5.027 94.763 1.00 84.44 458 PHE A CA 1
ATOM 3746 C C . PHE A 1 458 ? -102.252 -4.700 94.043 1.00 84.44 458 PHE A C 1
ATOM 3748 O O . PHE A 1 458 ? -103.276 -5.300 94.370 1.00 84.44 458 PHE A O 1
ATOM 3755 N N . ASN A 1 459 ? -102.236 -3.878 92.984 1.00 84.94 459 ASN A N 1
ATOM 3756 C CA . ASN A 1 459 ? -103.405 -3.665 92.118 1.00 84.94 459 ASN A CA 1
ATOM 3757 C C . ASN A 1 459 ? -103.827 -4.955 91.377 1.00 84.94 459 ASN A C 1
ATOM 3759 O O . ASN A 1 459 ? -105.018 -5.234 91.218 1.00 84.94 459 ASN A O 1
ATOM 3763 N N . LYS A 1 460 ? -102.863 -5.793 90.970 1.00 84.06 460 LYS A N 1
ATOM 3764 C CA . LYS A 1 460 ? -103.129 -7.108 90.361 1.00 84.06 460 LYS A CA 1
ATOM 3765 C C . LYS A 1 460 ? -103.687 -8.129 91.363 1.00 84.06 460 LYS A C 1
ATOM 3767 O O . LYS A 1 460 ? -104.542 -8.931 90.994 1.00 84.06 460 LYS A O 1
ATOM 3772 N N . TYR A 1 461 ? -103.248 -8.093 92.622 1.00 84.56 461 TYR A N 1
ATOM 3773 C CA . TYR A 1 461 ? -103.635 -9.045 93.675 1.00 84.56 461 TYR A CA 1
ATOM 3774 C C . TYR A 1 461 ? -104.498 -8.398 94.777 1.00 84.56 461 TYR A C 1
ATOM 3776 O O . TYR A 1 461 ? -104.189 -8.522 95.964 1.00 84.56 461 TYR A O 1
ATOM 3784 N N . LYS A 1 462 ? -105.612 -7.767 94.371 1.00 80.69 462 LYS A N 1
ATOM 3785 C CA . LYS A 1 462 ? -106.502 -6.875 95.158 1.00 80.69 462 LYS A CA 1
ATOM 3786 C C . LYS A 1 462 ? -106.924 -7.324 96.567 1.00 80.69 462 LYS A C 1
ATOM 3788 O O . LYS A 1 462 ? -107.277 -6.484 97.382 1.00 80.69 462 LYS A O 1
ATOM 3793 N N . ILE A 1 463 ? -106.885 -8.620 96.877 1.00 82.75 463 ILE A N 1
ATOM 3794 C CA . ILE A 1 463 ? -107.145 -9.189 98.219 1.00 82.75 463 ILE A CA 1
ATOM 3795 C C . ILE A 1 463 ? -105.901 -9.159 99.130 1.00 82.75 463 ILE A C 1
ATOM 3797 O O . ILE A 1 463 ? -105.652 -10.073 99.924 1.00 82.75 463 ILE A O 1
ATOM 3801 N N . SER A 1 464 ? -105.055 -8.150 98.943 1.00 85.44 464 SER A N 1
ATOM 3802 C CA . SER A 1 464 ? -103.787 -7.972 99.644 1.00 85.44 464 SER A CA 1
ATOM 3803 C C . SER A 1 464 ? -103.512 -6.482 99.791 1.00 85.44 464 SER A C 1
ATOM 3805 O O . SER A 1 464 ? -103.784 -5.726 98.859 1.00 85.44 464 SER A O 1
ATOM 3807 N N . TRP A 1 465 ? -102.928 -6.059 100.909 1.00 87.31 465 TRP A N 1
ATOM 3808 C CA . TRP A 1 465 ? -102.528 -4.665 101.117 1.00 87.31 465 TRP A CA 1
ATOM 3809 C C . TRP A 1 465 ? -101.189 -4.558 101.845 1.00 87.31 465 TRP A C 1
ATOM 3811 O O . TRP A 1 465 ? -100.747 -5.483 102.533 1.00 87.31 465 TRP A O 1
ATOM 3821 N N . LEU A 1 466 ? -100.527 -3.421 101.646 1.00 86.56 466 LEU A N 1
ATOM 3822 C CA . LEU A 1 466 ? -99.260 -3.069 102.274 1.00 86.56 466 LEU A CA 1
ATOM 3823 C C . LEU A 1 466 ? -99.535 -2.247 103.541 1.00 86.56 466 LEU A C 1
ATOM 3825 O O . LEU A 1 466 ? -100.402 -1.378 103.526 1.00 86.56 466 LEU A O 1
ATOM 3829 N N . ASN A 1 467 ? -98.798 -2.517 104.618 1.00 85.12 467 ASN A N 1
ATOM 3830 C CA . ASN A 1 467 ? -98.967 -1.850 105.912 1.00 85.12 467 ASN A CA 1
ATOM 3831 C C . ASN A 1 467 ? -97.736 -1.031 106.333 1.00 85.12 467 ASN A C 1
ATOM 3833 O O . ASN A 1 467 ? -97.880 0.034 106.919 1.00 85.12 467 ASN A O 1
ATOM 3837 N N . ASP A 1 468 ? -96.525 -1.519 106.047 1.00 82.50 468 ASP A N 1
ATOM 3838 C CA . ASP A 1 468 ? -95.273 -0.829 106.390 1.00 82.50 468 ASP A CA 1
ATOM 3839 C C . ASP A 1 468 ? -94.198 -1.135 105.333 1.00 82.50 468 ASP A C 1
ATOM 3841 O O . ASP A 1 468 ? -94.148 -2.246 104.790 1.00 82.50 468 ASP A O 1
ATOM 3845 N N . LEU A 1 469 ? -93.341 -0.156 105.052 1.00 85.38 469 LEU A N 1
ATOM 3846 C CA . LEU A 1 469 ? -92.256 -0.212 104.074 1.00 85.38 469 LEU A CA 1
ATOM 3847 C C . LEU A 1 469 ? -91.003 0.402 104.704 1.00 85.38 469 LEU A C 1
ATOM 3849 O O . LEU A 1 469 ? -90.879 1.622 104.809 1.00 85.38 469 LEU A O 1
ATOM 3853 N N . LYS A 1 470 ? -90.049 -0.446 105.103 1.00 83.12 470 LYS A N 1
ATOM 3854 C CA . LYS A 1 470 ? -88.821 -0.008 105.782 1.00 83.12 470 LYS A CA 1
ATOM 3855 C C . LYS A 1 470 ? -87.623 -0.061 104.853 1.00 83.12 470 LYS A C 1
ATOM 3857 O O . LYS A 1 470 ? -87.296 -1.106 104.291 1.00 83.12 470 LYS A O 1
ATOM 3862 N N . SER A 1 471 ? -86.949 1.078 104.745 1.00 82.00 471 SER A N 1
ATOM 3863 C CA . SER A 1 471 ? -85.663 1.225 104.071 1.00 82.00 471 SER A CA 1
ATOM 3864 C C . SER A 1 471 ? -84.513 0.935 105.039 1.00 82.00 471 SER A C 1
ATOM 3866 O O . SER A 1 471 ? -84.520 1.388 106.183 1.00 82.00 471 SER A O 1
ATOM 3868 N N . SER A 1 472 ? -83.508 0.201 104.572 1.00 76.62 472 SER A N 1
ATOM 3869 C CA . SER A 1 472 ? -82.197 0.059 105.207 1.00 76.62 472 SER A CA 1
ATOM 3870 C C . SER A 1 472 ? -81.104 0.210 104.140 1.00 76.62 472 SER A C 1
ATOM 3872 O O . SER A 1 472 ? -81.401 0.240 102.944 1.00 76.62 472 SER A O 1
ATOM 3874 N N . ALA A 1 473 ? -79.835 0.303 104.545 1.00 66.81 473 ALA A N 1
ATOM 3875 C CA . ALA A 1 473 ? -78.728 0.676 103.657 1.00 66.81 473 ALA A CA 1
ATOM 3876 C C . ALA A 1 473 ? -78.597 -0.222 102.407 1.00 66.81 473 ALA A C 1
ATOM 3878 O O . ALA A 1 473 ? -78.440 0.292 101.306 1.00 66.81 473 ALA A O 1
ATOM 3879 N N . ASN A 1 474 ? -78.737 -1.548 102.563 1.00 70.50 474 ASN A N 1
ATOM 3880 C CA . ASN A 1 474 ? -78.567 -2.531 101.476 1.00 70.50 474 ASN A CA 1
ATOM 3881 C C . ASN A 1 474 ? -79.806 -3.407 101.197 1.00 70.50 474 ASN A C 1
ATOM 3883 O O . ASN A 1 474 ? -79.764 -4.278 100.323 1.00 70.50 474 ASN A O 1
ATOM 3887 N N . LYS A 1 475 ? -80.897 -3.223 101.947 1.00 81.38 475 LYS A N 1
ATOM 3888 C CA . LYS A 1 475 ? -82.141 -3.998 101.825 1.00 81.38 475 LYS A CA 1
ATOM 3889 C C . LYS A 1 475 ? -83.346 -3.123 102.140 1.00 81.38 475 LYS A C 1
ATOM 3891 O O . LYS A 1 475 ? -83.230 -2.196 102.937 1.00 81.38 475 LYS A O 1
ATOM 3896 N N . PHE A 1 476 ? -84.502 -3.482 101.601 1.00 86.06 476 PHE A N 1
ATOM 3897 C CA . PHE A 1 476 ? -85.787 -2.953 102.055 1.00 86.06 476 PHE A CA 1
ATOM 3898 C C . PHE A 1 476 ? -86.715 -4.101 102.457 1.00 86.06 476 PHE A C 1
ATOM 3900 O O . PHE A 1 476 ? -86.564 -5.233 101.988 1.00 86.06 476 PHE A O 1
ATOM 3907 N N . GLN A 1 477 ? -87.649 -3.822 103.359 1.00 86.00 477 GLN A N 1
ATOM 3908 C CA . GLN A 1 477 ? -88.606 -4.797 103.872 1.00 86.00 477 GLN A CA 1
ATOM 3909 C C . GLN A 1 477 ? -90.026 -4.267 103.704 1.00 86.00 477 GLN A C 1
ATOM 3911 O O . GLN A 1 477 ? -90.313 -3.132 104.084 1.00 86.00 477 GLN A O 1
ATOM 3916 N N . ILE A 1 478 ? -90.905 -5.112 103.170 1.00 88.38 478 ILE A N 1
ATOM 3917 C CA . ILE A 1 478 ? -92.346 -4.870 103.144 1.00 88.38 478 ILE A CA 1
ATOM 3918 C C . ILE A 1 478 ? -93.017 -5.692 104.238 1.00 88.38 478 ILE A C 1
ATOM 3920 O O . ILE A 1 478 ? -92.640 -6.844 104.477 1.00 88.38 478 ILE A O 1
ATOM 3924 N N . THR A 1 479 ? -94.033 -5.113 104.868 1.00 86.94 479 THR A N 1
ATOM 3925 C CA . THR A 1 479 ? -94.980 -5.848 105.710 1.00 86.94 479 THR A CA 1
ATOM 3926 C C . THR A 1 479 ? -96.383 -5.614 105.171 1.00 86.94 479 THR A C 1
ATOM 3928 O O . THR A 1 479 ? -96.748 -4.482 104.839 1.00 86.94 479 THR A O 1
ATOM 3931 N N . GLY A 1 480 ? -97.159 -6.680 105.032 1.00 87.69 480 GLY A N 1
ATOM 3932 C CA . GLY A 1 480 ? -98.486 -6.618 104.436 1.00 87.69 480 GLY A CA 1
ATOM 3933 C C . GLY A 1 480 ? -99.355 -7.791 104.852 1.00 87.69 480 GLY A C 1
ATOM 3934 O O . GLY A 1 480 ? -98.923 -8.685 105.583 1.00 87.69 480 GLY A O 1
ATOM 3935 N N . TYR A 1 481 ? -100.589 -7.773 104.373 1.00 85.94 481 TYR A N 1
ATOM 3936 C CA . TYR A 1 481 ? -101.597 -8.782 104.662 1.00 85.94 481 TYR A CA 1
ATOM 3937 C C . TYR A 1 481 ? -102.207 -9.298 103.363 1.00 85.94 481 TYR A C 1
ATOM 3939 O O . TYR A 1 481 ? -102.278 -8.578 102.364 1.00 85.94 481 TYR A O 1
ATOM 3947 N N . THR A 1 482 ? -102.655 -10.551 103.360 1.00 86.38 482 THR A N 1
ATOM 3948 C CA . THR A 1 482 ? -103.468 -11.107 102.273 1.00 86.38 482 THR A CA 1
ATOM 3949 C C . THR A 1 482 ? -104.376 -12.226 102.765 1.00 86.38 482 THR A C 1
ATOM 3951 O O . THR A 1 482 ? -103.974 -13.041 103.596 1.00 86.38 482 THR A O 1
ATOM 3954 N N . SER A 1 483 ? -105.584 -12.320 102.212 1.00 82.25 483 SER A N 1
ATOM 3955 C CA . SER A 1 483 ? -106.483 -13.456 102.463 1.00 82.25 483 SER A CA 1
ATOM 3956 C C . SER A 1 483 ? -106.036 -14.728 101.722 1.00 82.25 483 SER A C 1
ATOM 3958 O O . SER A 1 483 ? -106.425 -15.831 102.097 1.00 82.25 483 SER A O 1
ATOM 3960 N N . ASN A 1 484 ? -105.187 -14.620 100.687 1.00 83.44 484 ASN A N 1
ATOM 3961 C CA . ASN A 1 484 ? -104.700 -15.771 99.920 1.00 83.44 484 ASN A CA 1
ATOM 3962 C C . ASN A 1 484 ? -103.190 -15.974 100.091 1.00 83.44 484 ASN A C 1
ATOM 3964 O O . ASN A 1 484 ? -102.370 -15.291 99.476 1.00 83.44 484 ASN A O 1
ATOM 3968 N N . ARG A 1 485 ? -102.820 -17.009 100.854 1.00 81.06 485 ARG A N 1
ATOM 3969 C CA . ARG A 1 485 ? -101.426 -17.392 101.136 1.00 81.06 485 ARG A CA 1
ATOM 3970 C C . ARG A 1 485 ? -100.549 -17.562 99.882 1.00 81.06 485 ARG A C 1
ATOM 3972 O O . ARG A 1 485 ? -99.341 -17.352 99.970 1.00 81.06 485 ARG A O 1
ATOM 3979 N N . ARG A 1 486 ? -101.113 -17.903 98.711 1.00 84.12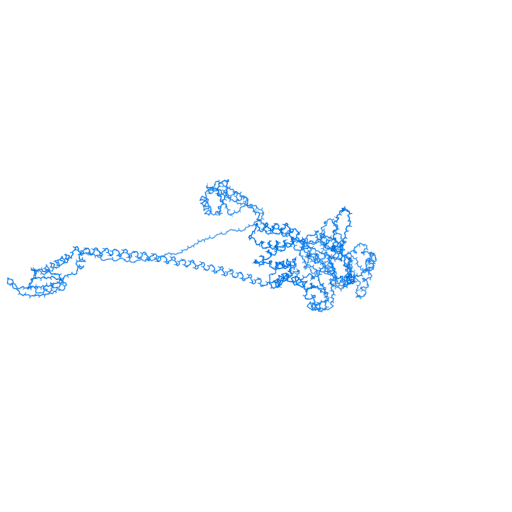 486 ARG A N 1
ATOM 3980 C CA . ARG A 1 486 ? -100.341 -18.029 97.454 1.00 84.12 486 ARG A CA 1
ATOM 3981 C C . ARG A 1 486 ? -99.799 -16.686 96.947 1.00 84.12 486 ARG A C 1
ATOM 3983 O O . ARG A 1 486 ? -98.749 -16.680 96.308 1.00 84.12 486 ARG A O 1
ATOM 3990 N N . ASN A 1 487 ? -100.444 -15.563 97.271 1.00 86.00 487 ASN A N 1
ATOM 3991 C CA . ASN A 1 487 ? -99.984 -14.234 96.855 1.00 86.00 487 ASN A CA 1
ATOM 3992 C C . ASN A 1 487 ? -98.641 -13.869 97.509 1.00 86.00 487 ASN A C 1
ATOM 3994 O O . ASN A 1 487 ? -97.815 -13.224 96.875 1.00 86.00 487 ASN A O 1
ATOM 3998 N N . ILE A 1 488 ? -98.371 -14.358 98.727 1.00 82.31 488 ILE A N 1
ATOM 3999 C CA . ILE A 1 488 ? -97.112 -14.118 99.460 1.00 82.31 488 ILE A CA 1
ATOM 4000 C C . ILE A 1 488 ? -95.898 -14.618 98.660 1.00 82.31 488 ILE A C 1
ATOM 4002 O O . ILE A 1 488 ? -94.875 -13.939 98.602 1.00 82.31 488 ILE A O 1
ATOM 4006 N N . LEU A 1 489 ? -96.023 -15.771 97.990 1.00 83.25 489 LEU A N 1
ATOM 4007 C CA . LEU A 1 489 ? -94.976 -16.306 97.112 1.00 83.25 489 LEU A CA 1
ATOM 4008 C C . LEU A 1 489 ? -94.745 -15.391 95.901 1.00 83.25 489 LEU A C 1
ATOM 4010 O O . LEU A 1 489 ? -93.605 -15.118 95.544 1.00 83.25 489 LEU A O 1
ATOM 4014 N N . LYS A 1 490 ? -95.821 -14.859 95.308 1.00 83.38 490 LYS A N 1
ATOM 4015 C CA . LYS A 1 490 ? -95.734 -13.937 94.166 1.00 83.38 490 LYS A CA 1
ATOM 4016 C C . LYS A 1 490 ? -95.212 -12.555 94.549 1.00 83.38 490 LYS A C 1
ATOM 4018 O O . LYS A 1 490 ? -94.553 -11.930 93.728 1.00 83.38 490 LYS A O 1
ATOM 4023 N N . PHE A 1 491 ? -95.436 -12.106 95.783 1.00 85.88 491 PHE A N 1
ATOM 4024 C CA . PHE A 1 491 ? -94.780 -10.915 96.315 1.00 85.88 491 PHE A CA 1
ATOM 4025 C C . PHE A 1 491 ? -93.281 -11.160 96.539 1.00 85.88 491 PHE A C 1
ATOM 4027 O O . PHE A 1 491 ? -92.470 -10.356 96.092 1.00 85.88 491 PHE A O 1
ATOM 4034 N N . ALA A 1 492 ? -92.891 -12.305 97.112 1.00 84.25 492 ALA A N 1
ATOM 4035 C CA . ALA A 1 492 ? -91.481 -12.654 97.308 1.00 84.25 492 ALA A CA 1
ATOM 4036 C C . ALA A 1 492 ? -90.666 -12.726 95.998 1.00 84.25 492 ALA A C 1
ATOM 4038 O O . ALA A 1 492 ? -89.468 -12.462 96.012 1.00 84.25 492 ALA A O 1
ATOM 4039 N N . GLU A 1 493 ? -91.306 -13.019 94.865 1.00 83.69 493 GLU A N 1
ATOM 4040 C CA . GLU A 1 493 ? -90.680 -13.026 93.534 1.00 83.69 493 GLU A CA 1
ATOM 4041 C C . GLU A 1 493 ? -90.494 -11.624 92.900 1.00 83.69 493 GLU A C 1
ATOM 4043 O O . GLU A 1 493 ? -89.829 -11.523 91.870 1.00 83.69 493 GLU A O 1
ATOM 4048 N N . LEU A 1 494 ? -91.042 -10.538 93.470 1.00 82.75 494 LEU A N 1
ATOM 4049 C CA . LEU A 1 494 ? -91.051 -9.208 92.823 1.00 82.75 494 LEU A CA 1
ATOM 4050 C C . LEU A 1 494 ? -89.668 -8.565 92.647 1.00 82.75 494 LEU A C 1
ATOM 4052 O O . LEU A 1 494 ? -89.467 -7.795 91.707 1.00 82.75 494 LEU A O 1
ATOM 4056 N N . PHE A 1 495 ? -88.728 -8.834 93.557 1.00 84.19 495 PHE A N 1
ATOM 4057 C CA . PHE A 1 495 ? -87.406 -8.203 93.562 1.00 84.19 495 PHE A CA 1
ATOM 4058 C C . PHE A 1 495 ? -86.296 -9.205 93.914 1.00 84.19 495 PHE A C 1
ATOM 4060 O O . PHE A 1 495 ? -86.558 -10.211 94.581 1.00 84.19 495 PHE A O 1
ATOM 4067 N N . PRO A 1 496 ? -85.035 -8.937 93.513 1.00 76.50 496 PRO A N 1
ATOM 4068 C CA . PRO A 1 496 ? -83.921 -9.841 93.772 1.00 76.50 496 PRO A CA 1
ATOM 4069 C C . PRO A 1 496 ? -83.753 -10.183 95.257 1.00 76.50 496 PRO A C 1
ATOM 4071 O O . PRO A 1 496 ? -83.839 -9.320 96.134 1.00 76.50 496 PRO A O 1
ATOM 4074 N N . ASN A 1 497 ? -83.447 -11.454 95.529 1.00 78.75 497 ASN A N 1
ATOM 4075 C CA . ASN A 1 497 ? -83.239 -12.001 96.874 1.00 78.75 497 ASN A CA 1
ATOM 4076 C C . ASN A 1 497 ? -84.433 -11.839 97.834 1.00 78.75 497 ASN A C 1
ATOM 4078 O O . ASN A 1 497 ? -84.220 -11.787 99.048 1.00 78.75 497 ASN A O 1
ATOM 4082 N N . GLY A 1 498 ? -85.666 -11.784 97.319 1.00 82.88 498 GLY A N 1
ATOM 4083 C CA . GLY A 1 498 ? -86.874 -11.786 98.139 1.00 82.88 498 GLY A CA 1
ATOM 4084 C C . GLY A 1 498 ? -86.942 -12.998 99.068 1.00 82.88 498 GLY A C 1
ATOM 4085 O O . GLY A 1 498 ? -87.082 -14.140 98.631 1.00 82.88 498 GLY A O 1
ATOM 4086 N N . ARG A 1 499 ? -86.821 -12.754 100.374 1.00 80.88 499 ARG A N 1
ATOM 4087 C CA . ARG A 1 499 ? -86.921 -13.769 101.428 1.00 80.88 499 ARG A CA 1
ATOM 4088 C C . ARG A 1 499 ? -88.074 -13.424 102.350 1.00 80.88 499 ARG A C 1
ATOM 4090 O O . ARG A 1 499 ? -88.079 -12.363 102.977 1.00 80.88 499 ARG A O 1
ATOM 4097 N N . ILE A 1 500 ? -89.030 -14.345 102.439 1.00 85.19 500 ILE A N 1
ATOM 4098 C CA . ILE A 1 500 ? -90.133 -14.273 103.395 1.00 85.19 500 ILE A CA 1
ATOM 4099 C C . ILE A 1 500 ? -89.539 -14.507 104.787 1.00 85.19 500 ILE A C 1
ATOM 4101 O O . ILE A 1 500 ? -89.132 -15.619 105.117 1.00 85.19 500 ILE A O 1
ATOM 4105 N N . SER A 1 501 ? -89.450 -13.444 105.578 1.00 82.06 501 SER A N 1
ATOM 4106 C CA . SER A 1 501 ? -88.861 -13.454 106.917 1.00 82.06 501 SER A CA 1
ATOM 4107 C C . SER A 1 501 ? -89.814 -14.055 107.949 1.00 82.06 501 SER A C 1
ATOM 4109 O O . SER A 1 501 ? -89.367 -14.693 108.899 1.00 82.06 501 SER A O 1
ATOM 4111 N N . ARG A 1 502 ? -91.127 -13.836 107.787 1.00 78.50 502 ARG A N 1
ATOM 4112 C CA . ARG A 1 502 ? -92.157 -14.314 108.717 1.00 78.50 502 ARG A CA 1
ATOM 4113 C C . ARG A 1 502 ? -93.526 -14.381 108.037 1.00 78.50 502 ARG A C 1
ATOM 4115 O O . ARG A 1 502 ? -93.851 -13.526 107.216 1.00 78.50 502 ARG A O 1
ATOM 4122 N N . ILE A 1 503 ? -94.330 -15.378 108.409 1.00 84.31 503 ILE A N 1
ATOM 4123 C CA . ILE A 1 503 ? -95.760 -15.469 108.085 1.00 84.31 503 ILE A CA 1
ATOM 4124 C C . ILE A 1 503 ? -96.508 -15.759 109.389 1.00 84.31 503 ILE A C 1
ATOM 4126 O O . ILE A 1 503 ? -96.135 -16.687 110.104 1.00 84.31 503 ILE A O 1
ATOM 4130 N N . ILE A 1 504 ? -97.554 -14.990 109.686 1.00 83.00 504 ILE A N 1
ATOM 4131 C CA . ILE A 1 504 ? -98.446 -15.193 110.838 1.00 83.00 504 ILE A CA 1
ATOM 4132 C C . ILE A 1 504 ? -99.888 -15.252 110.326 1.00 83.00 504 ILE A C 1
ATOM 4134 O O . ILE A 1 504 ? -100.256 -14.505 109.420 1.00 83.00 504 ILE A O 1
ATOM 4138 N N . LYS A 1 505 ? -100.691 -16.155 110.895 1.00 81.88 505 LYS A N 1
ATOM 4139 C CA . LYS A 1 505 ? -102.140 -16.198 110.680 1.00 81.88 505 LYS A CA 1
ATOM 4140 C C . LYS A 1 505 ? -102.811 -15.320 111.737 1.00 81.88 505 LYS A C 1
ATOM 4142 O O . LYS A 1 505 ? -102.531 -15.490 112.921 1.00 81.88 505 LYS A O 1
ATOM 4147 N N . GLU A 1 506 ? -103.650 -14.392 111.309 1.00 81.75 506 GLU A N 1
ATOM 4148 C CA . GLU A 1 506 ? -104.302 -13.394 112.159 1.00 81.75 506 GLU A CA 1
ATOM 4149 C C . GLU A 1 506 ? -105.753 -13.248 111.676 1.00 81.75 506 GLU A C 1
ATOM 4151 O O . GLU A 1 506 ? -105.997 -13.258 110.469 1.00 81.75 506 GLU A O 1
ATOM 4156 N N . ASN A 1 507 ? -106.723 -13.162 112.588 1.00 78.44 507 ASN A N 1
ATOM 4157 C CA . ASN A 1 507 ? -108.117 -12.913 112.216 1.00 78.44 507 ASN A CA 1
ATOM 4158 C C . ASN A 1 507 ? -108.400 -11.421 112.372 1.00 78.44 507 ASN A C 1
ATOM 4160 O O . ASN A 1 507 ? -108.185 -10.863 113.448 1.00 78.44 507 ASN A O 1
ATOM 4164 N N . ILE A 1 508 ? -108.884 -10.793 111.304 1.00 77.06 508 ILE A N 1
ATOM 4165 C CA . ILE A 1 508 ? -109.334 -9.401 111.306 1.00 77.06 508 ILE A CA 1
ATOM 4166 C C . ILE A 1 508 ? -110.823 -9.436 110.975 1.00 77.06 508 ILE A C 1
ATOM 4168 O O . ILE A 1 508 ? -111.187 -9.905 109.901 1.00 77.06 508 ILE A O 1
ATOM 4172 N N . GLU A 1 509 ? -111.661 -8.987 111.914 1.00 68.88 509 GLU A N 1
ATOM 4173 C CA . GLU A 1 509 ? -113.126 -8.891 111.758 1.00 68.88 509 GLU A CA 1
ATOM 4174 C C . GLU A 1 509 ? -113.756 -10.186 111.195 1.00 68.88 509 GLU A C 1
ATOM 4176 O O . GLU A 1 509 ? -114.429 -10.191 110.170 1.00 68.88 509 GLU A O 1
ATOM 4181 N N . ASP A 1 510 ? -113.462 -11.310 111.861 1.00 68.25 510 ASP A N 1
ATOM 4182 C CA . ASP A 1 510 ? -113.886 -12.681 111.516 1.00 68.25 510 ASP A CA 1
ATOM 4183 C C . ASP A 1 510 ? -113.438 -13.222 110.138 1.00 68.25 510 ASP A C 1
ATOM 4185 O O . ASP A 1 510 ? -113.823 -14.325 109.741 1.00 68.25 510 ASP A O 1
ATOM 4189 N N . VAL A 1 511 ? -112.530 -12.527 109.442 1.00 73.06 511 VAL A N 1
ATOM 4190 C CA . VAL A 1 511 ? -111.868 -13.015 108.221 1.00 73.06 511 VAL A CA 1
ATOM 4191 C C . VAL A 1 511 ? -110.439 -13.476 108.524 1.00 73.06 511 VAL A C 1
ATOM 4193 O O . VAL A 1 511 ? -109.621 -12.732 109.071 1.00 73.06 511 VAL A O 1
ATOM 4196 N N . GLU A 1 512 ? -110.103 -14.706 108.121 1.00 78.81 512 GLU A N 1
ATOM 4197 C CA . GLU A 1 512 ? -108.738 -15.229 108.239 1.00 78.81 512 GLU A CA 1
ATOM 4198 C C . GLU A 1 512 ? -107.794 -14.546 107.235 1.00 78.81 512 GLU A C 1
ATOM 4200 O O . GLU A 1 512 ? -107.954 -14.679 106.016 1.00 78.81 512 GLU A O 1
ATOM 4205 N N . VAL A 1 513 ? -106.759 -13.863 107.729 1.00 86.19 513 VAL A N 1
ATOM 4206 C CA . VAL A 1 513 ? -105.720 -13.242 106.896 1.00 86.19 513 VAL A CA 1
ATOM 4207 C C . VAL A 1 513 ? -104.316 -13.693 107.290 1.00 86.19 513 VAL A C 1
ATOM 4209 O O . VAL A 1 513 ? -104.036 -14.152 108.399 1.00 86.19 513 VAL A O 1
ATOM 4212 N N . TRP A 1 514 ? -103.398 -13.575 106.336 1.00 85.44 514 TRP A N 1
ATOM 4213 C CA . TRP A 1 514 ? -101.995 -13.922 106.500 1.00 85.44 514 TRP A CA 1
ATOM 4214 C C . TRP A 1 514 ? -101.154 -12.653 106.474 1.00 85.44 514 TRP A C 1
ATOM 4216 O O . TRP A 1 514 ? -101.005 -12.022 105.424 1.00 85.44 514 TRP A O 1
ATOM 4226 N N . LYS A 1 515 ? -100.583 -12.302 107.625 1.00 86.75 515 LYS A N 1
ATOM 4227 C CA . LYS A 1 515 ? -99.578 -11.248 107.753 1.00 86.75 515 LYS A CA 1
ATOM 4228 C C . LYS A 1 515 ? -98.235 -11.781 107.277 1.00 86.75 515 LYS A C 1
ATOM 4230 O O . LYS A 1 515 ? -97.802 -12.846 107.724 1.00 86.75 515 LYS A O 1
ATOM 4235 N N . PHE A 1 516 ? -97.570 -11.051 106.391 1.00 88.00 516 PHE A N 1
ATOM 4236 C CA . PHE A 1 516 ? -96.271 -11.422 105.845 1.00 88.00 516 PHE A CA 1
ATOM 4237 C C . PHE A 1 516 ? -95.248 -10.300 105.999 1.00 88.00 516 PHE A C 1
ATOM 4239 O O . PHE A 1 516 ? -95.536 -9.134 105.739 1.00 88.00 516 PHE A O 1
ATOM 4246 N N . ASP A 1 517 ? -94.029 -10.694 106.356 1.00 87.25 517 ASP A N 1
ATOM 4247 C CA . ASP A 1 517 ? -92.843 -9.845 106.371 1.00 87.25 517 ASP A CA 1
ATOM 4248 C C . ASP A 1 517 ? -91.878 -10.374 105.297 1.00 87.25 517 ASP A C 1
ATOM 4250 O O . ASP A 1 517 ? -91.434 -11.521 105.390 1.00 87.25 517 ASP A O 1
ATOM 4254 N N . ILE A 1 518 ? -91.549 -9.578 104.272 1.00 87.25 518 ILE A N 1
ATOM 4255 C CA . ILE A 1 518 ? -90.640 -9.988 103.182 1.00 87.25 518 ILE A CA 1
ATOM 4256 C C . ILE A 1 518 ? -89.518 -8.963 103.029 1.00 87.25 518 ILE A C 1
ATOM 4258 O O . ILE A 1 518 ? -89.772 -7.765 102.909 1.00 87.25 518 ILE A O 1
ATOM 4262 N N . SER A 1 519 ? -88.276 -9.444 103.014 1.00 86.56 519 SER A N 1
ATOM 4263 C CA . SER A 1 519 ? -87.074 -8.632 102.795 1.00 86.56 519 SER A CA 1
ATOM 4264 C C . SER A 1 519 ? -86.501 -8.849 101.393 1.00 86.56 519 SER A C 1
ATOM 4266 O O . SER A 1 519 ? -86.438 -9.984 100.927 1.00 86.56 519 SER A O 1
ATOM 4268 N N . TYR A 1 520 ? -86.051 -7.775 100.742 1.00 88.06 520 TYR A N 1
ATOM 4269 C CA . TYR A 1 520 ? -85.468 -7.792 99.395 1.00 88.06 520 TYR A CA 1
ATOM 4270 C C . TYR A 1 520 ? -84.114 -7.077 99.362 1.00 88.06 520 TYR A C 1
ATOM 4272 O O . TYR A 1 520 ? -83.830 -6.203 100.188 1.00 88.06 520 TYR A O 1
ATOM 4280 N N . SER A 1 521 ? -83.291 -7.405 98.366 1.00 82.62 521 SER A N 1
ATOM 4281 C CA . SER A 1 521 ? -82.175 -6.552 97.944 1.00 82.62 521 SER A CA 1
ATOM 4282 C C . SER A 1 521 ? -82.672 -5.463 96.989 1.00 82.62 521 SER A C 1
ATOM 4284 O O . SER A 1 521 ? -83.625 -5.676 96.239 1.00 82.62 521 SER A O 1
ATOM 4286 N N . TYR A 1 522 ? -82.005 -4.305 96.966 1.00 79.56 522 TYR A N 1
ATOM 4287 C CA . TYR A 1 522 ? -82.281 -3.292 95.943 1.00 79.56 522 TYR A CA 1
ATOM 4288 C C . TYR A 1 522 ? -81.995 -3.837 94.528 1.00 79.56 522 TYR A C 1
ATOM 4290 O O . TYR A 1 522 ? -81.001 -4.546 94.338 1.00 79.56 522 TYR A O 1
ATOM 4298 N N . PRO A 1 523 ? -82.824 -3.505 93.519 1.00 73.38 523 PRO A N 1
ATOM 4299 C CA . PRO A 1 523 ? -82.550 -3.853 92.129 1.00 73.38 523 PRO A CA 1
ATOM 4300 C C . PRO A 1 523 ? -81.322 -3.087 91.611 1.00 73.38 523 PRO A C 1
ATOM 4302 O O . PRO A 1 523 ? -81.055 -1.959 92.033 1.00 73.38 523 PRO A O 1
ATOM 4305 N N . LYS A 1 524 ? -80.573 -3.683 90.672 1.00 67.31 524 LYS A N 1
ATOM 4306 C CA . LYS A 1 524 ? -79.423 -3.020 90.031 1.00 67.31 524 LYS A CA 1
ATOM 4307 C C . LYS A 1 524 ? -79.863 -1.707 89.364 1.00 67.31 524 LYS A C 1
ATOM 4309 O O . LYS A 1 524 ? -80.880 -1.676 88.667 1.00 67.31 524 LYS A O 1
ATOM 4314 N N . LYS A 1 525 ? -79.079 -0.636 89.547 1.00 60.22 525 LYS A N 1
ATOM 4315 C CA . LYS A 1 525 ? -79.388 0.712 89.030 1.00 60.22 525 LYS A CA 1
ATOM 4316 C C . LYS A 1 525 ? -79.626 0.725 87.512 1.00 60.22 525 LYS A C 1
ATOM 4318 O O . LYS A 1 525 ? -80.601 1.310 87.057 1.00 60.22 525 LYS A O 1
ATOM 4323 N N . GLU A 1 526 ? -78.805 0.003 86.752 1.00 58.19 526 GLU A N 1
ATOM 4324 C CA . GLU A 1 526 ? -78.877 -0.110 85.282 1.00 58.19 526 GLU A CA 1
ATOM 4325 C C . GLU A 1 526 ? -80.240 -0.622 84.786 1.00 58.19 526 GLU A C 1
ATOM 4327 O O . GLU A 1 526 ? -80.843 -0.035 83.891 1.00 58.19 526 GLU A O 1
ATOM 4332 N N . VAL A 1 527 ? -80.786 -1.662 85.430 1.00 54.19 527 VAL A N 1
ATOM 4333 C CA . VAL A 1 527 ? -82.103 -2.243 85.092 1.00 54.19 527 VAL A CA 1
ATOM 4334 C C . VAL A 1 527 ? -83.242 -1.253 85.375 1.00 54.19 527 VAL A C 1
ATOM 4336 O O . VAL A 1 527 ? -84.272 -1.275 84.705 1.00 54.19 527 VAL A O 1
ATOM 4339 N N . SER A 1 528 ? -83.037 -0.348 86.338 1.00 52.88 528 SER A N 1
ATOM 4340 C CA . SER A 1 528 ? -83.987 0.722 86.681 1.00 52.88 528 SER A CA 1
ATOM 4341 C C . SER A 1 528 ? -83.999 1.845 85.631 1.00 52.88 528 SER A C 1
ATOM 4343 O O . SER A 1 528 ? -85.002 2.534 85.486 1.00 52.88 528 SER A O 1
ATOM 4345 N N . LEU A 1 529 ? -82.887 2.039 84.911 1.00 51.91 529 LEU A N 1
ATOM 4346 C CA . LEU A 1 529 ? -82.722 3.043 83.853 1.00 51.91 529 LEU A CA 1
ATOM 4347 C C . LEU A 1 529 ? -83.196 2.521 82.491 1.00 51.91 529 LEU A C 1
ATOM 4349 O O . LEU A 1 529 ? -83.980 3.192 81.823 1.00 51.91 529 LEU A O 1
ATOM 4353 N N . ALA A 1 530 ? -82.779 1.310 82.107 1.00 50.41 530 ALA A N 1
ATOM 4354 C CA . ALA A 1 530 ? -83.061 0.734 80.790 1.00 50.41 530 ALA A CA 1
ATOM 4355 C C . ALA A 1 530 ? -84.565 0.589 80.493 1.00 50.41 530 ALA A C 1
ATOM 4357 O O . ALA A 1 530 ? -84.993 0.776 79.361 1.00 50.41 530 ALA A O 1
ATOM 4358 N N . LYS A 1 531 ? -85.392 0.317 81.511 1.00 52.31 531 LYS A N 1
ATOM 4359 C CA . LYS A 1 531 ? -86.849 0.178 81.340 1.00 52.31 531 LYS A CA 1
ATOM 4360 C C . LYS A 1 531 ? -87.601 1.512 81.217 1.00 52.31 531 LYS A C 1
ATOM 4362 O O . LYS A 1 531 ? -88.738 1.514 80.759 1.00 52.31 531 LYS A O 1
ATOM 4367 N N . ASN A 1 532 ? -86.978 2.624 81.618 1.00 50.50 532 ASN A N 1
ATOM 4368 C CA . ASN A 1 532 ? -87.541 3.975 81.491 1.00 50.50 532 ASN A CA 1
ATOM 4369 C C . ASN A 1 532 ? -87.172 4.636 80.149 1.00 50.50 532 ASN A C 1
ATOM 4371 O O . ASN A 1 532 ? -87.829 5.586 79.731 1.00 50.50 532 ASN A O 1
ATOM 4375 N N . LEU A 1 533 ? -86.123 4.149 79.480 1.00 49.94 533 LEU A N 1
ATOM 4376 C CA . LEU A 1 533 ? -85.621 4.652 78.201 1.00 49.94 533 LEU A CA 1
ATOM 4377 C C . LEU A 1 533 ? -85.923 3.621 77.110 1.00 49.94 533 LEU A C 1
ATOM 4379 O O . LEU A 1 533 ? -85.123 2.735 76.828 1.00 49.94 533 LEU A O 1
ATOM 4383 N N . ASN A 1 534 ? -87.112 3.735 76.519 1.00 47.09 534 ASN A N 1
ATOM 4384 C CA . ASN A 1 534 ? -87.666 2.781 75.557 1.00 47.09 534 ASN A CA 1
ATOM 4385 C C . ASN A 1 534 ? -86.986 2.908 74.170 1.00 47.09 534 ASN A C 1
ATOM 4387 O O . ASN A 1 534 ? -87.567 3.461 73.236 1.00 47.09 534 ASN A O 1
ATOM 4391 N N . ILE A 1 535 ? -85.728 2.467 74.061 1.00 34.47 535 ILE A N 1
ATOM 4392 C CA . ILE A 1 535 ? -84.866 2.626 72.875 1.00 34.47 535 ILE A CA 1
ATOM 4393 C C . ILE A 1 535 ? -84.838 1.318 72.055 1.00 34.47 535 ILE A C 1
ATOM 4395 O O . ILE A 1 535 ? -84.453 0.285 72.602 1.00 34.47 535 ILE A O 1
ATOM 4399 N N . PRO A 1 536 ? -85.213 1.333 70.760 1.00 32.16 536 PRO A N 1
ATOM 4400 C CA . PRO A 1 536 ? -85.143 0.161 69.888 1.00 32.16 536 PRO A CA 1
ATOM 4401 C C . PRO A 1 536 ? -83.762 -0.009 69.229 1.00 32.16 536 PRO A C 1
ATOM 4403 O O . PRO A 1 536 ? -83.147 0.962 68.790 1.00 32.16 536 PRO A O 1
ATOM 4406 N N . GLU A 1 537 ? -83.309 -1.256 69.095 1.00 34.25 537 GLU A N 1
ATOM 4407 C CA . GLU A 1 537 ? -82.099 -1.625 68.346 1.00 34.25 537 GLU A CA 1
ATOM 4408 C C . GLU A 1 537 ? -82.347 -1.629 66.827 1.00 34.25 537 GLU A C 1
ATOM 4410 O O . GLU A 1 537 ? -83.391 -2.096 66.360 1.00 34.25 537 GLU A O 1
ATOM 4415 N N . LYS A 1 538 ? -81.368 -1.155 66.041 1.00 30.45 538 LYS A N 1
ATOM 4416 C CA . LYS A 1 538 ? -81.286 -1.419 64.595 1.00 30.45 538 LYS A CA 1
ATOM 4417 C C . LYS A 1 538 ? -79.875 -1.191 64.040 1.00 30.45 538 LYS A C 1
ATOM 4419 O O . LYS A 1 538 ? -79.372 -0.071 64.071 1.00 30.45 538 LYS A O 1
ATOM 4424 N N . GLU A 1 539 ? -79.281 -2.238 63.475 1.00 34.47 539 GLU A N 1
ATOM 4425 C CA . GLU A 1 539 ? -78.098 -2.159 62.605 1.00 34.47 539 GLU A CA 1
ATOM 4426 C C . GLU A 1 539 ? -78.513 -1.962 61.131 1.00 34.47 539 GLU A C 1
ATOM 4428 O O . GLU A 1 539 ? -79.588 -2.431 60.736 1.00 34.47 539 GLU A O 1
ATOM 4433 N N . PRO A 1 540 ? -77.666 -1.331 60.293 1.00 30.67 540 PRO A N 1
ATOM 4434 C CA . PRO A 1 540 ? -77.772 -1.417 58.841 1.00 30.67 540 PRO A CA 1
ATOM 4435 C C . PRO A 1 540 ? -76.567 -2.104 58.160 1.00 30.67 540 PRO A C 1
ATOM 4437 O O . PRO A 1 540 ? -75.412 -1.714 58.300 1.00 30.67 540 PRO A O 1
ATOM 4440 N N . SER A 1 541 ? -76.945 -3.102 57.367 1.00 27.67 541 SER A N 1
ATOM 4441 C CA . SER A 1 541 ? -76.292 -3.889 56.306 1.00 27.67 541 SER A CA 1
ATOM 4442 C C . SER A 1 541 ? -75.233 -3.257 55.373 1.00 27.67 541 SER A C 1
ATOM 4444 O O . SER A 1 541 ? -75.185 -2.050 55.155 1.00 27.67 541 SER A O 1
ATOM 4446 N N . ILE A 1 542 ? -74.469 -4.156 54.729 1.00 31.70 542 ILE A N 1
ATOM 4447 C CA . ILE A 1 542 ? -73.379 -3.957 53.746 1.00 31.70 542 ILE A CA 1
ATOM 4448 C C . ILE A 1 542 ? -73.867 -4.211 52.296 1.00 31.70 542 ILE A C 1
ATOM 4450 O O . ILE A 1 542 ? -74.667 -5.121 52.098 1.00 31.70 542 ILE A O 1
ATOM 4454 N N . MET A 1 543 ? -73.316 -3.493 51.301 1.00 27.84 543 MET A N 1
ATOM 4455 C CA . MET A 1 543 ? -73.188 -3.874 49.868 1.00 27.84 543 MET A CA 1
ATOM 4456 C C . MET A 1 543 ? -71.941 -3.141 49.286 1.00 27.84 543 MET A C 1
ATOM 4458 O O . MET A 1 543 ? -71.748 -1.982 49.641 1.00 27.84 543 MET A O 1
ATOM 4462 N N . ASP A 1 544 ? -70.932 -3.754 48.636 1.00 28.22 544 ASP A N 1
ATOM 4463 C CA . ASP A 1 544 ? -70.874 -4.519 47.356 1.00 28.22 544 ASP A CA 1
ATOM 4464 C C . ASP A 1 544 ? -70.778 -3.574 46.121 1.00 28.22 544 ASP A C 1
ATOM 4466 O O . ASP A 1 544 ? -71.594 -2.665 46.027 1.00 28.22 544 ASP A O 1
ATOM 4470 N N . LEU A 1 545 ? -69.910 -3.681 45.095 1.00 26.03 545 LEU A N 1
ATOM 4471 C CA . LEU A 1 545 ? -68.523 -4.150 44.847 1.00 26.03 545 LEU A CA 1
ATOM 4472 C C . LEU A 1 545 ? -68.236 -3.957 43.323 1.00 26.03 545 LEU A C 1
ATOM 4474 O O . LEU A 1 545 ? -69.009 -4.451 42.511 1.00 26.03 545 LEU A O 1
ATOM 4478 N N . GLY A 1 546 ? -67.100 -3.356 42.921 1.00 27.09 546 GLY A N 1
ATOM 4479 C CA . GLY A 1 546 ? -66.536 -3.418 41.542 1.00 27.09 546 GLY A CA 1
ATOM 4480 C C . GLY A 1 546 ? -67.256 -2.630 40.420 1.00 27.09 546 GLY A C 1
ATOM 4481 O O . GLY A 1 546 ? -68.403 -2.239 40.579 1.00 27.09 546 GLY A O 1
ATOM 4482 N N . LYS A 1 547 ? -66.665 -2.358 39.240 1.00 28.62 547 LYS A N 1
ATOM 4483 C CA . LYS A 1 547 ? -65.287 -2.489 38.692 1.00 28.62 547 LYS A CA 1
ATOM 4484 C C . LYS A 1 547 ? -65.169 -1.557 37.456 1.00 28.62 547 LYS A C 1
ATOM 4486 O O . LYS A 1 547 ? -66.150 -1.421 36.737 1.00 28.62 547 LYS A O 1
ATOM 4491 N N . GLU A 1 548 ? -63.974 -1.044 37.145 1.00 23.80 548 GLU A N 1
ATOM 4492 C CA . GLU A 1 548 ? -63.628 -0.418 35.847 1.00 23.80 548 GLU A CA 1
ATOM 4493 C C . GLU A 1 548 ? -62.292 -0.972 35.316 1.00 23.80 548 GLU A C 1
ATOM 4495 O O . GLU A 1 548 ? -61.400 -1.274 36.114 1.00 23.80 548 GLU A O 1
ATOM 4500 N N . SER A 1 549 ? -62.149 -1.086 33.988 1.00 24.92 549 SER A N 1
ATOM 4501 C CA . SER A 1 549 ? -60.887 -1.389 33.289 1.00 24.92 549 SER A CA 1
ATOM 4502 C C . SER A 1 549 ? -60.983 -1.144 31.770 1.00 24.92 549 SER A C 1
ATOM 4504 O O . SER A 1 549 ? -61.983 -1.544 31.183 1.00 24.92 549 SER A O 1
ATOM 4506 N N . GLU A 1 550 ? -59.884 -0.640 31.174 1.00 25.14 550 GLU A N 1
ATOM 4507 C CA . GLU A 1 550 ? -59.453 -0.828 29.758 1.00 25.14 550 GLU A CA 1
ATOM 4508 C C . GLU A 1 550 ? -60.260 -0.122 28.625 1.00 25.14 550 GLU A C 1
ATOM 4510 O O . GLU A 1 550 ? -61.465 0.060 28.736 1.00 25.14 550 GLU A O 1
ATOM 4515 N N . GLU A 1 551 ? -59.686 0.323 27.488 1.00 24.81 551 GLU A N 1
ATOM 4516 C CA . GLU A 1 551 ? -58.280 0.594 27.089 1.00 24.81 551 GLU A CA 1
ATOM 4517 C C . GLU A 1 551 ? -58.220 1.598 25.889 1.00 24.81 551 GLU A C 1
ATOM 4519 O O . GLU A 1 551 ? -59.218 2.238 25.562 1.00 24.81 551 GLU A O 1
ATOM 4524 N N . LYS A 1 552 ? -57.043 1.784 25.261 1.00 26.70 552 LYS A N 1
ATOM 4525 C CA . LYS A 1 552 ? -56.740 2.735 24.157 1.00 26.70 552 LYS A CA 1
ATOM 4526 C C . LYS A 1 552 ? -57.177 2.253 22.758 1.00 26.70 552 LYS A C 1
ATOM 4528 O O . LYS A 1 552 ? -57.278 1.052 22.561 1.00 26.70 552 LYS A O 1
ATOM 4533 N N . THR A 1 553 ? -57.165 3.165 21.767 1.00 24.47 553 THR A N 1
ATOM 4534 C CA . THR A 1 553 ? -56.444 2.967 20.474 1.00 24.47 553 THR A CA 1
ATOM 4535 C C . THR A 1 553 ? -56.220 4.286 19.711 1.00 24.47 553 THR A C 1
ATOM 4537 O O . THR A 1 553 ? -57.083 5.160 19.729 1.00 24.47 553 THR A O 1
ATOM 4540 N N . GLU A 1 554 ? -55.075 4.395 19.031 1.00 26.25 554 GLU A N 1
ATOM 4541 C CA . GLU A 1 554 ? -54.757 5.357 17.954 1.00 26.25 554 GLU A CA 1
ATOM 4542 C C . GLU A 1 554 ? -54.773 4.605 16.607 1.00 26.25 554 GLU A C 1
ATOM 4544 O O . GLU A 1 554 ? -54.703 3.375 16.618 1.00 26.25 554 GLU A O 1
ATOM 4549 N N . ASP A 1 555 ? -54.833 5.310 15.471 1.00 24.50 555 ASP A N 1
ATOM 4550 C CA . ASP A 1 555 ? -54.680 4.708 14.135 1.00 24.50 555 ASP A CA 1
ATOM 4551 C C . ASP A 1 555 ? -53.901 5.652 13.191 1.00 24.50 555 ASP A C 1
ATOM 4553 O O . ASP A 1 555 ? -54.040 6.876 13.268 1.00 24.50 555 ASP A O 1
ATOM 4557 N N . GLU A 1 556 ? -53.049 5.083 12.336 1.00 25.77 556 GLU A N 1
ATOM 4558 C CA . GLU A 1 556 ? -52.058 5.790 11.499 1.00 25.77 556 GLU A CA 1
ATOM 4559 C C . GLU A 1 556 ? -52.582 6.113 10.082 1.00 25.77 556 GLU A C 1
ATOM 4561 O O . GLU A 1 556 ? -53.558 5.532 9.614 1.00 25.77 556 GLU A O 1
ATOM 4566 N N . THR A 1 557 ? -51.890 6.984 9.329 1.00 24.33 557 THR A N 1
ATOM 4567 C CA . THR A 1 557 ? -51.844 6.904 7.847 1.00 24.33 557 THR A CA 1
ATOM 4568 C C . THR A 1 557 ? -50.578 7.554 7.268 1.00 24.33 557 THR A C 1
ATOM 4570 O O . THR A 1 557 ? -50.193 8.656 7.649 1.00 24.33 557 THR A O 1
ATOM 4573 N N . GLU A 1 558 ? -49.930 6.857 6.327 1.00 25.12 558 GLU A N 1
ATOM 4574 C CA . GLU A 1 558 ? -48.682 7.255 5.651 1.00 25.12 558 GLU A CA 1
ATOM 4575 C C . GLU A 1 558 ? -48.911 8.120 4.390 1.00 25.12 558 GLU A C 1
ATOM 4577 O O . GLU A 1 558 ? -49.946 8.011 3.730 1.00 25.12 558 GLU A O 1
ATOM 4582 N N . VAL A 1 559 ? -47.888 8.881 3.967 1.00 24.08 559 VAL A N 1
ATOM 4583 C CA . VAL A 1 559 ? -47.762 9.480 2.615 1.00 24.08 559 VAL A CA 1
ATOM 4584 C C . VAL A 1 559 ? -46.288 9.374 2.140 1.00 24.08 559 VAL A C 1
ATOM 4586 O O . VAL A 1 559 ? -45.393 9.499 2.977 1.00 24.08 559 VAL A O 1
ATOM 4589 N N . PRO A 1 560 ? -45.989 9.096 0.846 1.00 27.67 560 PRO A N 1
ATOM 4590 C CA . PRO A 1 560 ? -44.690 8.539 0.438 1.00 27.67 560 PRO A CA 1
ATOM 4591 C C . PRO A 1 560 ? -43.643 9.532 -0.116 1.00 27.67 560 PRO A C 1
ATOM 4593 O O . PRO A 1 560 ? -43.875 10.722 -0.306 1.00 27.67 560 PRO A O 1
ATOM 4596 N N . VAL A 1 561 ? -42.465 8.968 -0.410 1.00 26.42 561 VAL A N 1
ATOM 4597 C CA . VAL A 1 561 ? -41.202 9.600 -0.839 1.00 26.42 561 VAL A CA 1
ATOM 4598 C C . VAL A 1 561 ? -41.176 10.045 -2.313 1.00 26.42 561 VAL A C 1
ATOM 4600 O O . VAL A 1 561 ? -41.514 9.262 -3.198 1.00 26.42 561 VAL A O 1
ATOM 4603 N N . SER A 1 562 ? -40.574 11.211 -2.595 1.00 27.12 562 SER A N 1
ATOM 4604 C CA . SER A 1 562 ? -39.816 11.456 -3.842 1.00 27.12 562 SER A CA 1
ATOM 4605 C C . SER A 1 562 ? -38.702 12.501 -3.656 1.00 27.12 562 SER A C 1
ATOM 4607 O O . SER A 1 562 ? -38.788 13.352 -2.775 1.00 27.12 562 SER A O 1
ATOM 4609 N N . SER A 1 563 ? -37.647 12.415 -4.472 1.00 28.23 563 SER A N 1
ATOM 4610 C CA . SER A 1 563 ? -36.380 13.153 -4.351 1.00 28.23 563 SER A CA 1
ATOM 4611 C C . SER A 1 563 ? -36.324 14.472 -5.133 1.00 28.23 563 SER A C 1
ATOM 4613 O O . SER A 1 563 ? -36.951 14.587 -6.179 1.00 28.23 563 SER A O 1
ATOM 4615 N N . ASP A 1 564 ? -35.474 15.412 -4.695 1.00 25.98 564 ASP A N 1
ATOM 4616 C CA . ASP A 1 564 ? -34.247 15.771 -5.439 1.00 25.98 564 ASP A CA 1
ATOM 4617 C C . ASP A 1 564 ? -33.355 16.767 -4.673 1.00 25.98 564 ASP A C 1
ATOM 4619 O O . ASP A 1 564 ? -33.835 17.698 -4.028 1.00 25.98 564 ASP A O 1
ATOM 4623 N N . LEU A 1 565 ? -32.029 16.575 -4.753 1.00 31.78 565 LEU A N 1
ATOM 4624 C CA . LEU A 1 565 ? -31.035 17.490 -4.179 1.00 31.78 565 LEU A CA 1
ATOM 4625 C C . LEU A 1 565 ? -30.451 18.414 -5.254 1.00 31.78 565 LEU A C 1
ATOM 4627 O O . LEU A 1 565 ? -29.722 17.972 -6.142 1.00 31.78 565 LEU A O 1
ATOM 4631 N N . SER A 1 566 ? -30.637 19.719 -5.075 1.00 27.70 566 SER A N 1
ATOM 4632 C CA . SER A 1 566 ? -29.712 20.740 -5.569 1.00 27.70 566 SER A CA 1
ATOM 4633 C C . SER A 1 566 ? -29.558 21.832 -4.511 1.00 27.70 566 SER A C 1
ATOM 4635 O O . SER A 1 566 ? -30.472 22.084 -3.727 1.00 27.70 566 SER A O 1
ATOM 4637 N N . SER A 1 567 ? -28.366 22.423 -4.432 1.00 43.41 567 SER A N 1
ATOM 4638 C CA . SER A 1 567 ? -27.960 23.378 -3.395 1.00 43.41 567 SER A CA 1
ATOM 4639 C C . SER A 1 567 ? -28.965 24.522 -3.204 1.00 43.41 567 SER A C 1
ATOM 4641 O O . SER A 1 567 ? -29.005 25.456 -4.006 1.00 43.41 567 SER A O 1
ATOM 4643 N N . LYS A 1 568 ? -29.727 24.474 -2.108 1.00 37.94 568 LYS A N 1
ATOM 4644 C CA . LYS A 1 568 ? -30.542 25.580 -1.599 1.00 37.94 568 LYS A CA 1
ATOM 4645 C C . LYS A 1 568 ? -30.039 25.966 -0.214 1.00 37.94 568 LYS A C 1
ATOM 4647 O O . LYS A 1 568 ? -29.890 25.095 0.641 1.00 37.94 568 LYS A O 1
ATOM 4652 N N . SER A 1 569 ? -29.825 27.260 0.005 1.00 43.16 569 SER A N 1
ATOM 4653 C CA . SER A 1 569 ? -29.677 27.809 1.351 1.00 43.16 569 SER A CA 1
ATOM 4654 C C . SER A 1 569 ? -30.913 27.478 2.185 1.00 43.16 569 SER A C 1
ATOM 4656 O O . SER A 1 569 ? -32.045 27.597 1.706 1.00 43.16 569 SER A O 1
ATOM 4658 N N . LEU A 1 570 ? -30.677 27.039 3.418 1.00 62.94 570 LEU A N 1
ATOM 4659 C CA . LEU A 1 570 ? -31.714 26.734 4.393 1.00 62.94 570 LEU A CA 1
ATOM 4660 C C . LEU A 1 570 ? -31.919 27.949 5.294 1.00 62.94 570 LEU A C 1
ATOM 4662 O O . LEU A 1 570 ? -30.959 28.525 5.807 1.00 62.94 570 LEU A O 1
ATOM 4666 N N . TYR A 1 571 ? -33.176 28.320 5.479 1.00 74.56 571 TYR A N 1
ATOM 4667 C CA . TYR A 1 571 ? -33.603 29.474 6.249 1.00 74.56 571 TYR A CA 1
ATOM 4668 C C . TYR A 1 571 ? -34.367 29.014 7.491 1.00 74.56 571 TYR A C 1
ATOM 4670 O O . TYR A 1 571 ? -35.088 28.014 7.458 1.00 74.56 571 TYR A O 1
ATOM 4678 N N . GLU A 1 572 ? -34.215 29.744 8.586 1.00 82.06 572 GLU A N 1
ATOM 4679 C CA . GLU A 1 572 ? -35.008 29.568 9.803 1.00 82.06 572 GLU A CA 1
ATOM 4680 C C . GLU A 1 572 ? -36.052 30.690 9.899 1.00 82.06 572 GLU A C 1
ATOM 4682 O O . GLU A 1 572 ? -35.799 31.825 9.489 1.00 82.06 572 GLU A O 1
ATOM 4687 N N . VAL A 1 573 ? -37.237 30.369 10.420 1.00 78.94 573 VAL A N 1
ATOM 4688 C CA . VAL A 1 573 ? -38.291 31.355 10.692 1.00 78.94 573 VAL A CA 1
ATOM 4689 C C . VAL A 1 573 ? -38.282 31.651 12.183 1.00 78.94 573 VAL A C 1
ATOM 4691 O O . VAL A 1 573 ? -38.345 30.733 13.005 1.00 78.94 573 VAL A O 1
ATOM 4694 N N . SER A 1 574 ? -38.214 32.933 12.524 1.00 79.38 574 SER A N 1
ATOM 4695 C CA . SER A 1 574 ? -38.245 33.419 13.898 1.00 79.38 574 SER A CA 1
ATOM 4696 C C . SER A 1 574 ? -39.364 34.438 14.101 1.00 79.38 574 SER A C 1
ATOM 4698 O O . SER A 1 574 ? -39.645 35.251 13.223 1.00 79.38 574 SER A O 1
ATOM 4700 N N . PHE A 1 575 ? -40.012 34.391 15.260 1.00 79.06 575 PHE A N 1
ATOM 4701 C CA . PHE A 1 575 ? -41.117 35.262 15.651 1.00 79.06 575 PHE A CA 1
ATOM 4702 C C . PHE A 1 575 ? -40.704 36.076 16.874 1.00 79.06 575 PHE A C 1
ATOM 4704 O O . PHE A 1 575 ? -40.209 35.506 17.846 1.00 79.06 575 PHE A O 1
ATOM 4711 N N . PHE A 1 576 ? -40.892 37.394 16.847 1.00 71.75 576 PHE A N 1
ATOM 4712 C CA . PHE A 1 576 ? -40.589 38.249 17.997 1.00 71.75 576 PHE A CA 1
ATOM 4713 C C . PHE A 1 576 ? -41.723 38.178 19.032 1.00 71.75 576 PHE A C 1
ATOM 4715 O O . PHE A 1 576 ? -42.890 38.283 18.655 1.00 71.75 576 PHE A O 1
ATOM 4722 N N . VAL A 1 577 ? -41.398 37.995 20.320 1.00 66.75 577 VAL A N 1
ATOM 4723 C CA . VAL A 1 577 ? -42.396 37.805 21.402 1.00 66.75 577 VAL A CA 1
ATOM 4724 C C . VAL A 1 577 ? -42.189 38.781 22.577 1.00 66.75 577 VAL A C 1
ATOM 4726 O O . VAL A 1 577 ? -42.757 38.618 23.657 1.00 66.75 577 VAL A O 1
ATOM 4729 N N . GLY A 1 578 ? -41.421 39.853 22.362 1.00 66.81 578 GLY A N 1
ATOM 4730 C CA . GLY A 1 578 ? -41.205 40.911 23.351 1.00 66.81 578 GLY A CA 1
ATOM 4731 C C . GLY A 1 578 ? -40.216 40.540 24.456 1.00 66.81 578 GLY A C 1
ATOM 4732 O O . GLY A 1 578 ? -39.432 39.601 24.328 1.00 66.81 578 GLY A O 1
ATOM 4733 N N . ASN A 1 579 ? -40.248 41.306 25.550 1.00 68.75 579 ASN A N 1
ATOM 4734 C CA . ASN A 1 579 ? -39.172 41.344 26.553 1.00 68.75 579 ASN A CA 1
ATOM 4735 C C . ASN A 1 579 ? -39.518 40.572 27.852 1.00 68.75 579 ASN A C 1
ATOM 4737 O O . ASN A 1 579 ? -38.820 40.697 28.856 1.00 68.75 579 ASN A O 1
ATOM 4741 N N . ASP A 1 580 ? -40.585 39.756 27.854 1.00 70.25 580 ASP A N 1
ATOM 4742 C CA . ASP A 1 580 ? -40.990 38.905 28.989 1.00 70.25 580 ASP A CA 1
ATOM 4743 C C . ASP A 1 580 ? -40.866 37.406 28.653 1.00 70.25 580 ASP A C 1
ATOM 4745 O O . ASP A 1 580 ? -41.641 36.852 27.868 1.00 70.25 580 ASP A O 1
ATOM 4749 N N . HIS A 1 581 ? -39.944 36.717 29.334 1.00 72.19 581 HIS A N 1
ATOM 4750 C CA . HIS A 1 581 ? -39.768 35.259 29.265 1.00 72.19 581 HIS A CA 1
ATOM 4751 C C . HIS A 1 581 ? -41.079 34.497 29.550 1.00 72.19 581 HIS A C 1
ATOM 4753 O O . HIS A 1 581 ? -41.333 33.421 29.001 1.00 72.19 581 HIS A O 1
ATOM 4759 N N . THR A 1 582 ? -41.938 35.026 30.423 1.00 68.31 582 THR A N 1
ATOM 4760 C CA . THR A 1 582 ? -43.219 34.403 30.792 1.00 68.31 582 THR A CA 1
ATOM 4761 C C . THR A 1 582 ? -44.218 34.446 29.638 1.00 68.31 582 THR A C 1
ATOM 4763 O O . THR A 1 582 ? -45.015 33.518 29.473 1.00 68.31 582 THR A O 1
ATOM 4766 N N . GLN A 1 583 ? -44.177 35.509 28.833 1.00 69.81 583 GLN A N 1
ATOM 4767 C CA . GLN A 1 583 ? -44.955 35.645 27.606 1.00 69.81 583 GLN A CA 1
ATOM 4768 C C . GLN A 1 583 ? -44.380 34.744 26.505 1.00 69.81 583 GLN A C 1
ATOM 4770 O O . GLN A 1 583 ? -45.136 33.971 25.919 1.00 69.81 583 GLN A O 1
ATOM 4775 N N . ALA A 1 584 ? -43.054 34.724 26.325 1.00 69.38 584 ALA A N 1
ATOM 4776 C CA . ALA A 1 584 ? -42.377 33.812 25.399 1.00 69.38 584 ALA A CA 1
ATOM 4777 C C . ALA A 1 584 ? -42.717 32.333 25.669 1.00 69.38 584 ALA A C 1
ATOM 4779 O O . ALA A 1 584 ? -43.094 31.609 24.749 1.00 69.38 584 ALA A O 1
ATOM 4780 N N . GLY A 1 585 ? -42.686 31.896 26.934 1.00 69.06 585 GLY A N 1
ATOM 4781 C CA . GLY A 1 585 ? -43.054 30.532 27.333 1.00 69.06 585 GLY A CA 1
ATOM 4782 C C . GLY A 1 585 ? -44.521 30.171 27.068 1.00 69.06 585 GLY A C 1
ATOM 4783 O O . GLY A 1 585 ? -44.814 29.053 26.646 1.00 69.06 585 GLY A O 1
ATOM 4784 N N . LYS A 1 586 ? -45.455 31.113 27.261 1.00 74.56 586 LYS A N 1
ATOM 4785 C CA . LYS A 1 586 ? -46.874 30.901 26.920 1.00 74.56 586 LYS A CA 1
ATOM 4786 C C . LYS A 1 586 ? -47.069 30.757 25.413 1.00 74.56 586 LYS A C 1
ATOM 4788 O O . LYS A 1 586 ? -47.739 29.821 24.988 1.00 74.56 586 LYS A O 1
ATOM 4793 N N . THR A 1 587 ? -46.464 31.641 24.623 1.00 70.25 587 THR A N 1
ATOM 4794 C CA . THR A 1 587 ? -46.571 31.616 23.159 1.00 70.25 587 THR A CA 1
ATOM 4795 C C . THR A 1 587 ? -45.901 30.370 22.568 1.00 70.25 587 THR A C 1
ATOM 4797 O O . THR A 1 587 ? -46.474 29.752 21.676 1.00 70.25 587 THR A O 1
ATOM 4800 N N . ASN A 1 588 ? -44.769 29.918 23.125 1.00 74.50 588 ASN A N 1
ATOM 4801 C CA . ASN A 1 588 ? -44.131 28.653 22.740 1.00 74.50 588 ASN A CA 1
ATOM 4802 C C . ASN A 1 588 ? -45.070 27.455 22.952 1.00 74.50 588 ASN A C 1
ATOM 4804 O O . ASN A 1 588 ? -45.292 26.678 22.031 1.00 74.50 588 ASN A O 1
ATOM 4808 N N . ASN A 1 589 ? -45.703 27.355 24.128 1.00 71.50 589 ASN A N 1
ATOM 4809 C CA . ASN A 1 589 ? -46.677 26.294 24.404 1.00 71.50 589 ASN A CA 1
ATOM 4810 C C . ASN A 1 589 ? -47.900 26.354 23.467 1.00 71.50 589 ASN A C 1
ATOM 4812 O O . ASN A 1 589 ? -48.488 25.319 23.166 1.00 71.50 589 ASN A O 1
ATOM 4816 N N . ILE A 1 590 ? -48.319 27.540 23.013 1.00 75.69 590 ILE A N 1
ATOM 4817 C CA . ILE A 1 590 ? -49.423 27.685 22.048 1.00 75.69 590 ILE A CA 1
ATOM 4818 C C . ILE A 1 590 ? -49.007 27.162 20.663 1.00 75.69 590 ILE A C 1
ATOM 4820 O O . ILE A 1 590 ? -49.779 26.430 20.043 1.00 75.69 590 ILE A O 1
ATOM 4824 N N . LEU A 1 591 ? -47.787 27.475 20.208 1.00 72.44 591 LEU A N 1
ATOM 4825 C CA . LEU A 1 591 ? -47.237 26.961 18.949 1.00 72.44 591 LEU A CA 1
ATOM 4826 C C . LEU A 1 591 ? -47.043 25.437 18.984 1.00 72.44 591 LEU A C 1
ATOM 4828 O O . LEU A 1 591 ? -47.501 24.754 18.066 1.00 72.44 591 LEU A O 1
ATOM 4832 N N . GLU A 1 592 ? -46.470 24.892 20.062 1.00 75.00 592 GLU A N 1
ATOM 4833 C CA . GLU A 1 592 ? -46.270 23.444 20.231 1.00 75.00 592 GLU A CA 1
ATOM 4834 C C . GLU A 1 592 ? -47.602 22.675 20.242 1.00 75.00 592 GLU A C 1
ATOM 4836 O O . GLU A 1 592 ? -47.745 21.681 19.530 1.00 75.00 592 GLU A O 1
ATOM 4841 N N . ASN A 1 593 ? -48.623 23.167 20.960 1.00 70.25 593 ASN A N 1
ATOM 4842 C CA . ASN A 1 593 ? -49.966 22.566 20.948 1.00 70.25 593 ASN A CA 1
ATOM 4843 C C . ASN A 1 593 ? -50.661 22.650 19.573 1.00 70.25 593 ASN A C 1
ATOM 4845 O O . ASN A 1 593 ? -51.585 21.882 19.308 1.00 70.25 593 ASN A O 1
ATOM 4849 N N . ALA A 1 594 ? -50.233 23.565 18.700 1.00 68.25 594 ALA A N 1
ATOM 4850 C CA . ALA A 1 594 ? -50.694 23.671 17.318 1.00 68.25 594 ALA A CA 1
ATOM 4851 C C . ALA A 1 594 ? -49.832 22.870 16.317 1.00 68.25 594 ALA A C 1
ATOM 4853 O O . ALA A 1 594 ? -50.101 22.921 15.117 1.00 68.25 594 ALA A O 1
ATOM 4854 N N . GLY A 1 595 ? -48.825 22.127 16.794 1.00 64.25 595 GLY A N 1
ATOM 4855 C CA . GLY A 1 595 ? -47.939 21.286 15.984 1.00 64.25 595 GLY A CA 1
ATOM 4856 C C . GLY A 1 595 ? -46.657 21.967 15.489 1.00 64.25 595 GLY A C 1
ATOM 4857 O O . GLY A 1 595 ? -45.862 21.322 14.809 1.00 64.25 595 GLY A O 1
ATOM 4858 N N . TYR A 1 596 ? -46.417 23.237 15.832 1.00 76.06 596 TYR A N 1
ATOM 4859 C CA . TYR A 1 596 ? -45.203 23.960 15.447 1.00 76.06 596 TYR A CA 1
ATOM 4860 C C . TYR A 1 596 ? -44.153 23.875 16.563 1.00 76.06 596 TYR A C 1
ATOM 4862 O O . TYR A 1 596 ? -44.229 24.584 17.565 1.00 76.06 596 TYR A O 1
ATOM 4870 N N . ASN A 1 597 ? -43.141 23.024 16.384 1.00 73.12 597 ASN A N 1
ATOM 4871 C CA . ASN A 1 597 ? -42.043 22.894 17.343 1.00 73.12 597 ASN A CA 1
ATOM 4872 C C . ASN A 1 597 ? -41.109 24.116 17.274 1.00 73.12 597 ASN A C 1
ATOM 4874 O O . ASN A 1 597 ? -40.272 24.206 16.370 1.00 73.12 597 ASN A O 1
ATOM 4878 N N . SER A 1 598 ? -41.205 25.023 18.245 1.00 76.25 598 SER A N 1
ATOM 4879 C CA . SER A 1 598 ? -40.304 26.173 18.401 1.00 76.25 598 SER A CA 1
ATOM 4880 C C . SER A 1 598 ? -39.324 26.014 19.569 1.00 76.25 598 SER A C 1
ATOM 4882 O O . SER A 1 598 ? -39.449 25.123 20.405 1.00 76.25 598 SER A O 1
ATOM 4884 N N . ARG A 1 599 ? -38.307 26.876 19.610 1.00 76.50 599 ARG A N 1
ATOM 4885 C CA . ARG A 1 599 ? -37.443 27.100 20.773 1.00 76.50 599 ARG A CA 1
ATOM 4886 C C . ARG A 1 599 ? -37.389 28.587 21.099 1.00 76.50 599 ARG A C 1
ATOM 4888 O O . ARG A 1 599 ? -37.386 29.417 20.191 1.00 76.50 599 ARG A O 1
ATOM 4895 N N . ILE A 1 600 ? -37.304 28.915 22.384 1.00 76.12 600 ILE A N 1
ATOM 4896 C CA . ILE A 1 600 ? -37.072 30.286 22.847 1.00 76.12 600 ILE A CA 1
ATOM 4897 C C . ILE A 1 600 ? -35.577 30.593 22.717 1.00 76.12 600 ILE A C 1
ATOM 4899 O O . ILE A 1 600 ? -34.743 29.847 23.228 1.00 76.12 600 ILE A O 1
ATOM 4903 N N . GLU A 1 601 ? -35.246 31.695 22.051 1.00 76.06 601 GLU A N 1
ATOM 4904 C CA . GLU A 1 601 ? -33.912 32.290 22.046 1.00 76.06 601 GLU A CA 1
ATOM 4905 C C . GLU A 1 601 ? -33.964 33.692 22.654 1.00 76.06 601 GLU A C 1
ATOM 4907 O O . GLU A 1 601 ? -34.758 34.541 22.242 1.00 76.06 601 GLU A O 1
ATOM 4912 N N . GLU A 1 602 ? -33.078 33.927 23.617 1.00 73.62 602 GLU A N 1
ATOM 4913 C CA . GLU A 1 602 ? -32.765 35.251 24.147 1.00 73.62 602 GLU A CA 1
ATOM 4914 C C . GLU A 1 602 ? -31.845 35.996 23.178 1.00 73.62 602 GLU A C 1
ATOM 4916 O O . GLU A 1 602 ? -30.868 35.435 22.671 1.00 73.62 602 GLU A O 1
ATOM 4921 N N . PHE A 1 603 ? -32.126 37.275 22.947 1.00 62.59 603 PHE A N 1
ATOM 4922 C CA . PHE A 1 603 ? -31.202 38.188 22.288 1.00 62.59 603 PHE A CA 1
ATOM 4923 C C . PHE A 1 603 ? -31.246 39.567 22.948 1.00 62.59 603 PHE A C 1
ATOM 4925 O O . PHE A 1 603 ? -32.241 39.953 23.558 1.00 62.59 603 PHE A O 1
ATOM 4932 N N . THR A 1 604 ? -30.144 40.303 22.858 1.00 59.16 604 THR A N 1
ATOM 4933 C CA . THR A 1 604 ? -30.036 41.650 23.425 1.00 59.16 604 THR A CA 1
ATOM 4934 C C . THR A 1 604 ? -30.207 42.673 22.309 1.00 59.16 604 THR A C 1
ATOM 4936 O O . THR A 1 604 ? -29.452 42.635 21.335 1.00 59.16 604 THR A O 1
ATOM 4939 N N . ASP A 1 605 ? -31.174 43.579 22.449 1.00 53.47 605 ASP A N 1
ATOM 4940 C CA . ASP A 1 605 ? -31.344 44.731 21.559 1.00 53.47 605 ASP A CA 1
ATOM 4941 C C . ASP A 1 605 ? -31.006 46.006 22.345 1.00 53.47 605 ASP A C 1
ATOM 4943 O O . ASP A 1 605 ? -31.754 46.459 23.215 1.00 53.47 605 ASP A O 1
ATOM 4947 N N . GLY A 1 606 ? -29.800 46.532 22.121 1.00 64.12 606 GLY A N 1
ATOM 4948 C CA . GLY A 1 606 ? -29.222 47.586 22.958 1.00 64.12 606 GLY A CA 1
ATOM 4949 C C . GLY A 1 606 ? -28.933 47.106 24.387 1.00 64.12 606 GLY A C 1
ATOM 4950 O O . GLY A 1 606 ? -28.127 46.198 24.578 1.00 64.12 606 GLY A O 1
ATOM 4951 N N . ASP A 1 607 ? -29.580 47.735 25.373 1.00 48.06 607 ASP A N 1
ATOM 4952 C CA . ASP A 1 607 ? -29.473 47.405 26.806 1.00 48.06 607 ASP A CA 1
ATOM 4953 C C . ASP A 1 607 ? -30.651 46.537 27.321 1.00 48.06 607 ASP A C 1
ATOM 4955 O O . ASP A 1 607 ? -30.702 46.215 28.510 1.00 48.06 607 ASP A O 1
ATOM 4959 N N . GLU A 1 608 ? -31.605 46.145 26.462 1.00 59.62 608 GLU A N 1
ATOM 4960 C CA . GLU A 1 608 ? -32.768 45.328 26.849 1.00 59.62 608 GLU A CA 1
ATOM 4961 C C . GLU A 1 608 ? -32.671 43.874 26.347 1.00 59.62 608 GLU A C 1
ATOM 4963 O O . GLU A 1 608 ? -32.151 43.590 25.266 1.00 59.62 608 GLU A O 1
ATOM 4968 N N . ILE A 1 609 ? -33.189 42.933 27.147 1.00 65.31 609 ILE A N 1
ATOM 4969 C CA . ILE A 1 609 ? -33.283 41.508 26.793 1.00 65.31 609 ILE A CA 1
ATOM 4970 C C . ILE A 1 609 ? -34.644 41.253 26.146 1.00 65.31 609 ILE A C 1
ATOM 4972 O O . ILE A 1 609 ? -35.682 41.470 26.775 1.00 65.31 609 ILE A O 1
ATOM 4976 N N . ALA A 1 610 ? -34.626 40.736 24.922 1.00 73.00 610 ALA A N 1
ATOM 4977 C CA . ALA A 1 610 ? -35.802 40.351 24.162 1.00 73.00 610 ALA A CA 1
ATOM 4978 C C . ALA A 1 610 ? -35.795 38.850 23.834 1.00 73.00 610 ALA A C 1
ATOM 4980 O O . ALA A 1 610 ? -34.748 38.199 23.785 1.00 73.00 610 ALA A O 1
ATOM 4981 N N . TYR A 1 611 ? -36.981 38.297 23.589 1.00 71.19 611 TYR A N 1
ATOM 4982 C CA . TYR A 1 611 ? -37.184 36.877 23.318 1.00 71.19 611 TYR A CA 1
ATOM 4983 C C . TYR A 1 611 ? -37.780 36.685 21.921 1.00 71.19 611 TYR A C 1
ATOM 4985 O O . TYR A 1 611 ? -38.791 37.298 21.558 1.00 71.19 611 TYR A O 1
ATOM 4993 N N . LYS A 1 612 ? -37.176 35.786 21.141 1.00 78.75 612 LYS A N 1
ATOM 4994 C CA . LYS A 1 612 ? -37.719 35.304 19.864 1.00 78.75 612 LYS A CA 1
ATOM 4995 C C . LYS A 1 612 ? -38.001 33.803 19.934 1.00 78.75 612 LYS A C 1
ATOM 4997 O O . LYS A 1 612 ? -37.269 33.053 20.577 1.00 78.75 612 LYS A O 1
ATOM 5002 N N . LEU A 1 613 ? -39.050 33.357 19.252 1.00 75.44 613 LEU A N 1
ATOM 5003 C CA . LEU A 1 613 ? -39.349 31.941 19.039 1.00 75.44 613 LEU A CA 1
ATOM 5004 C C . LEU A 1 613 ? -38.836 31.531 17.665 1.00 75.44 613 LEU A C 1
ATOM 5006 O O . LEU A 1 613 ? -39.310 32.052 16.661 1.00 75.44 613 LEU A O 1
ATOM 5010 N N . VAL A 1 614 ? -37.878 30.612 17.613 1.00 78.44 614 VAL A N 1
ATOM 5011 C CA . VAL A 1 614 ? -37.321 30.081 16.360 1.00 78.44 614 VAL A CA 1
ATOM 5012 C C . VAL A 1 614 ? -37.933 28.710 16.097 1.00 78.44 614 VAL A C 1
ATOM 5014 O O . VAL A 1 614 ? -37.917 27.860 16.988 1.00 78.44 614 VAL A O 1
ATOM 5017 N N . LEU A 1 615 ? -38.482 28.474 14.903 1.00 78.19 615 LEU A N 1
ATOM 5018 C CA . LEU A 1 615 ? -38.935 27.133 14.517 1.00 78.19 615 LEU A CA 1
ATOM 5019 C C . LEU A 1 615 ? -37.732 26.184 14.423 1.00 78.19 615 LEU A C 1
ATOM 5021 O O . LEU A 1 615 ? -36.688 26.534 13.874 1.00 78.19 615 LEU A O 1
ATOM 5025 N N . ASN A 1 616 ? -37.876 24.967 14.949 1.00 71.38 616 ASN A N 1
ATOM 5026 C CA . ASN A 1 616 ? -36.807 23.964 14.920 1.00 71.38 616 ASN A CA 1
ATOM 5027 C C . ASN A 1 616 ? -36.579 23.377 13.511 1.00 71.38 616 ASN A C 1
ATOM 5029 O O . ASN A 1 616 ? -35.533 22.777 13.251 1.00 71.38 616 ASN A O 1
ATOM 5033 N N . GLU A 1 617 ? -37.539 23.564 12.604 1.00 73.94 617 GLU A N 1
ATOM 5034 C CA . GLU A 1 617 ? -37.454 23.195 11.192 1.00 73.94 617 GLU A CA 1
ATOM 5035 C C . GLU A 1 617 ? -36.782 24.289 10.352 1.00 73.94 617 GLU A C 1
ATOM 5037 O O . GLU A 1 617 ? -36.911 25.484 10.618 1.00 73.94 617 GLU A O 1
ATOM 5042 N N . THR A 1 618 ? -36.069 23.873 9.302 1.00 72.31 618 THR A N 1
ATOM 5043 C CA . THR A 1 618 ? -35.440 24.781 8.334 1.00 72.31 618 THR A CA 1
ATOM 5044 C C . THR A 1 618 ? -36.073 24.621 6.962 1.00 72.31 618 THR A C 1
ATOM 5046 O O . THR A 1 618 ? -36.163 23.505 6.452 1.00 72.31 618 THR A O 1
ATOM 5049 N N . PHE A 1 619 ? -36.421 25.739 6.340 1.00 72.88 619 PHE A N 1
ATOM 5050 C CA . PHE A 1 619 ? -37.205 25.814 5.112 1.00 72.88 619 PHE A CA 1
ATOM 5051 C C . PHE A 1 619 ? -36.362 26.398 3.968 1.00 72.88 619 PHE A C 1
ATOM 5053 O O . PHE A 1 619 ? -35.364 27.080 4.214 1.00 72.88 619 PHE A O 1
ATOM 5060 N N . SER A 1 620 ? -36.743 26.194 2.703 1.00 74.25 620 SER A N 1
ATOM 5061 C CA . SER A 1 620 ? -36.217 27.066 1.641 1.00 74.25 620 SER A CA 1
ATOM 5062 C C . SER A 1 620 ? -36.865 28.453 1.724 1.00 74.25 620 SER A C 1
ATOM 5064 O O . SER A 1 620 ? -37.929 28.603 2.319 1.00 74.25 620 SER A O 1
ATOM 5066 N N . LYS A 1 621 ? -36.244 29.487 1.137 1.00 71.00 621 LYS A N 1
ATOM 5067 C CA . LYS A 1 621 ? -36.677 30.889 1.310 1.00 71.00 621 LYS A CA 1
ATOM 5068 C C . LYS A 1 621 ? -38.186 31.107 1.112 1.00 71.00 621 LYS A C 1
ATOM 5070 O O . LYS A 1 621 ? -38.835 31.724 1.946 1.00 71.00 621 LYS A O 1
ATOM 5075 N N . THR A 1 622 ? -38.748 30.554 0.040 1.00 69.62 622 THR A N 1
ATOM 5076 C CA . THR A 1 622 ? -40.172 30.698 -0.298 1.00 69.62 622 THR A CA 1
ATOM 5077 C C . THR A 1 622 ? -41.092 29.906 0.635 1.00 69.62 622 THR A C 1
ATOM 5079 O O . THR A 1 622 ? -42.229 30.303 0.869 1.00 69.62 622 THR A O 1
ATOM 5082 N N . GLU A 1 623 ? -40.624 28.782 1.182 1.00 75.31 623 GLU A N 1
ATOM 5083 C CA . GLU A 1 623 ? -41.355 28.010 2.197 1.00 75.31 623 GLU A CA 1
ATOM 5084 C C . GLU A 1 623 ? -41.315 28.728 3.554 1.00 75.31 623 GLU A C 1
ATOM 5086 O O . GLU A 1 623 ? -42.335 28.779 4.232 1.00 75.31 623 GLU A O 1
ATOM 5091 N N . ALA A 1 624 ? -40.186 29.354 3.906 1.00 76.62 624 ALA A N 1
ATOM 5092 C CA . ALA A 1 624 ? -40.034 30.175 5.106 1.00 76.62 624 ALA A CA 1
ATOM 5093 C C . ALA A 1 624 ? -40.980 31.392 5.094 1.00 76.62 624 ALA A C 1
ATOM 5095 O O . ALA A 1 624 ? -41.639 31.667 6.095 1.00 76.62 624 ALA A O 1
ATOM 5096 N N . GLU A 1 625 ? -41.084 32.086 3.953 1.00 77.25 625 GLU A N 1
ATOM 5097 C CA . GLU A 1 625 ? -42.008 33.215 3.743 1.00 77.25 625 GLU A CA 1
ATOM 5098 C C . GLU A 1 625 ? -43.470 32.772 3.912 1.00 77.25 625 GLU A C 1
ATOM 5100 O O . GLU A 1 625 ? -44.202 33.354 4.714 1.00 77.25 625 GLU A O 1
ATOM 5105 N N . ASN A 1 626 ? -43.871 31.677 3.256 1.00 77.00 626 ASN A N 1
ATOM 5106 C CA . ASN A 1 626 ? -45.221 31.120 3.388 1.00 77.00 626 ASN A CA 1
ATOM 5107 C C . ASN A 1 626 ? -45.535 30.633 4.816 1.00 77.00 626 ASN A C 1
ATOM 5109 O O . ASN A 1 626 ? -46.646 30.849 5.301 1.00 77.00 626 ASN A O 1
ATOM 5113 N N . MET A 1 627 ? -44.575 29.994 5.496 1.00 77.50 627 MET A N 1
ATOM 5114 C CA . MET A 1 627 ? -44.743 29.490 6.864 1.00 77.50 627 MET A CA 1
ATOM 5115 C C . MET A 1 627 ? -44.891 30.640 7.869 1.00 77.50 627 MET A C 1
ATOM 5117 O O . MET A 1 627 ? -45.795 30.615 8.705 1.00 77.50 627 MET A O 1
ATOM 5121 N N . GLY A 1 628 ? -44.061 31.683 7.754 1.00 75.19 628 GLY A N 1
ATOM 5122 C CA . GLY A 1 628 ? -44.169 32.892 8.573 1.00 75.19 628 GLY A CA 1
ATOM 5123 C C . GLY A 1 628 ? -45.522 33.592 8.410 1.00 75.19 628 GLY A C 1
ATOM 5124 O O . GLY A 1 628 ? -46.175 33.914 9.405 1.00 75.19 628 GLY A O 1
ATOM 5125 N N . ASP A 1 629 ? -45.992 33.746 7.168 1.00 76.88 629 ASP A N 1
ATOM 5126 C CA . ASP A 1 629 ? -47.310 34.316 6.861 1.00 76.88 629 ASP A CA 1
ATOM 5127 C C . ASP A 1 629 ? -48.476 33.448 7.363 1.00 76.88 629 ASP A C 1
ATOM 5129 O O . ASP A 1 629 ? -49.503 33.982 7.795 1.00 76.88 629 ASP A O 1
ATOM 5133 N N . GLN A 1 630 ? -48.353 32.119 7.301 1.00 78.38 630 GLN A N 1
ATOM 5134 C CA . GLN A 1 630 ? -49.366 31.186 7.801 1.00 78.38 630 GLN A CA 1
ATOM 5135 C C . GLN A 1 630 ? -49.500 31.286 9.323 1.00 78.38 630 GLN A C 1
ATOM 5137 O O . GLN A 1 630 ? -50.605 31.500 9.826 1.00 78.38 630 GLN A O 1
ATOM 5142 N N . VAL A 1 631 ? -48.381 31.196 10.047 1.00 73.50 631 VAL A N 1
ATOM 5143 C CA . VAL A 1 631 ? -48.358 31.289 11.513 1.00 73.50 631 VAL A CA 1
ATOM 5144 C C . VAL A 1 631 ? -48.845 32.671 11.969 1.00 73.50 631 VAL A C 1
ATOM 5146 O O . VAL A 1 631 ? -49.699 32.750 12.851 1.00 73.50 631 VAL A O 1
ATOM 5149 N N . LYS A 1 632 ? -48.437 33.761 11.300 1.00 75.25 632 LYS A N 1
ATOM 5150 C CA . LYS A 1 632 ? -48.930 35.117 11.603 1.00 75.25 632 LYS A CA 1
ATOM 5151 C C . LYS A 1 632 ? -50.439 35.294 11.368 1.00 75.25 632 LYS A C 1
ATOM 5153 O O . LYS A 1 632 ? -51.088 36.028 12.106 1.00 75.25 632 LYS A O 1
ATOM 5158 N N . LYS A 1 633 ? -51.028 34.638 10.361 1.00 73.06 633 LYS A N 1
ATOM 5159 C CA . LYS A 1 633 ? -52.494 34.648 10.150 1.00 73.06 633 LYS A CA 1
ATOM 5160 C C . LYS A 1 633 ? -53.252 33.810 11.180 1.00 73.06 633 LYS A C 1
ATOM 5162 O O . LYS A 1 633 ? -54.440 34.049 11.383 1.00 73.06 633 LYS A O 1
ATOM 5167 N N . GLN A 1 634 ? -52.595 32.814 11.770 1.00 73.12 634 GLN A N 1
ATOM 5168 C CA . GLN A 1 634 ? -53.187 31.899 12.742 1.00 73.12 634 GLN A CA 1
ATOM 5169 C C . GLN A 1 634 ? -53.129 32.454 14.177 1.00 73.12 634 GLN A C 1
ATOM 5171 O O . GLN A 1 634 ? -54.042 32.184 14.956 1.00 73.12 634 GLN A O 1
ATOM 5176 N N . PHE A 1 635 ? -52.109 33.256 14.509 1.00 72.62 635 PHE A N 1
ATOM 5177 C CA . PHE A 1 635 ? -51.879 33.798 15.853 1.00 72.62 635 PHE A CA 1
ATOM 5178 C C . PHE A 1 635 ? -51.701 35.321 15.827 1.00 72.62 635 PHE A C 1
ATOM 5180 O O . PHE A 1 635 ? -50.661 35.842 15.422 1.00 72.62 635 PHE A O 1
ATOM 5187 N N . ASN A 1 636 ? -52.720 36.039 16.306 1.00 60.72 636 ASN A N 1
ATOM 5188 C CA . ASN A 1 636 ? -52.720 37.505 16.364 1.00 60.72 636 ASN A CA 1
ATOM 5189 C C . ASN A 1 636 ? -51.723 38.076 17.392 1.00 60.72 636 ASN A C 1
ATOM 5191 O O . ASN A 1 636 ? -51.478 39.279 17.370 1.00 60.72 636 ASN A O 1
ATOM 5195 N N . GLU A 1 637 ? -51.162 37.256 18.289 1.00 62.88 637 GLU A N 1
ATOM 5196 C CA . GLU A 1 637 ? -50.128 37.675 19.247 1.00 62.88 637 GLU A CA 1
ATOM 5197 C C . GLU A 1 637 ? -48.718 37.822 18.632 1.00 62.88 637 GLU A C 1
ATOM 5199 O O . GLU A 1 637 ? -47.775 38.156 19.348 1.00 62.88 637 GLU A O 1
ATOM 5204 N N . ILE A 1 638 ? -48.551 37.562 17.328 1.00 67.06 638 ILE A N 1
ATOM 5205 C CA . ILE A 1 638 ? -47.263 37.626 16.622 1.00 67.06 638 ILE A CA 1
ATOM 5206 C C . ILE A 1 638 ? -47.185 38.909 15.778 1.00 67.06 638 ILE A C 1
ATOM 5208 O O . ILE A 1 638 ? -47.710 38.984 14.661 1.00 67.06 638 ILE A O 1
ATOM 5212 N N . ASP A 1 639 ? -46.475 39.916 16.294 1.00 60.59 639 ASP A N 1
ATOM 5213 C CA . ASP A 1 639 ? -46.343 41.231 15.647 1.00 60.59 639 ASP A CA 1
ATOM 5214 C C . ASP A 1 639 ? -45.662 41.145 14.272 1.00 60.59 639 ASP A C 1
ATOM 5216 O O . ASP A 1 639 ? -46.151 41.695 13.278 1.00 60.59 639 ASP A O 1
ATOM 5220 N N . TYR A 1 640 ? -44.541 40.428 14.177 1.00 69.88 640 TYR A N 1
ATOM 5221 C CA . TYR A 1 640 ? -43.837 40.158 12.923 1.00 69.88 640 TYR A CA 1
ATOM 5222 C C . TYR A 1 640 ? -42.969 38.898 13.018 1.00 69.88 640 TYR A C 1
ATOM 5224 O O . TYR A 1 640 ? -42.628 38.426 14.105 1.00 69.88 640 TYR A O 1
ATOM 5232 N N . PHE A 1 641 ? -42.615 38.361 11.850 1.00 74.19 641 PHE A N 1
ATOM 5233 C CA . PHE A 1 641 ? -41.652 37.278 11.705 1.00 74.19 641 PHE A CA 1
ATOM 5234 C C . PHE A 1 641 ? -40.426 37.767 10.932 1.00 74.19 641 PHE A C 1
ATOM 5236 O O . PHE A 1 641 ? -40.523 38.662 10.089 1.00 74.19 641 PHE A O 1
ATOM 5243 N N . GLN A 1 642 ? -39.278 37.165 11.214 1.00 75.06 642 GLN A N 1
ATOM 5244 C CA . GLN A 1 642 ? -38.017 37.386 10.523 1.00 75.06 642 GLN A CA 1
ATOM 5245 C C . GLN A 1 642 ? -37.475 36.048 10.029 1.00 75.06 642 GLN A C 1
ATOM 5247 O O . GLN A 1 642 ? -37.485 35.048 10.749 1.00 75.06 642 GLN A O 1
ATOM 5252 N N . ILE A 1 643 ? -36.970 36.055 8.798 1.00 75.19 643 ILE A N 1
ATOM 5253 C CA . ILE A 1 643 ? -36.314 34.907 8.181 1.00 75.19 643 ILE A CA 1
ATOM 5254 C C . ILE A 1 643 ? -34.812 35.178 8.154 1.00 75.19 643 ILE A C 1
ATOM 5256 O O . ILE A 1 643 ? -34.370 36.123 7.495 1.00 75.19 643 ILE A O 1
ATOM 5260 N N . SER A 1 644 ? -34.034 34.351 8.848 1.00 68.56 644 SER A N 1
ATOM 5261 C CA . SER A 1 644 ? -32.568 34.345 8.772 1.00 68.56 644 SER A CA 1
ATOM 5262 C C . SER A 1 644 ? -32.106 33.251 7.813 1.00 68.56 644 SER A C 1
ATOM 5264 O O . SER A 1 644 ? -32.608 32.127 7.842 1.00 68.56 644 SER A O 1
ATOM 5266 N N . GLU A 1 645 ? -31.123 33.556 6.963 1.00 63.25 645 GLU A N 1
ATOM 5267 C CA . GLU A 1 645 ? -30.342 32.496 6.324 1.00 63.25 645 GLU A CA 1
ATOM 5268 C C . GLU A 1 645 ? -29.504 31.828 7.407 1.00 63.25 645 GLU A C 1
ATOM 5270 O O . GLU A 1 645 ? -28.836 32.514 8.185 1.00 63.25 645 GLU A O 1
ATOM 5275 N N . LYS A 1 646 ? -29.544 30.497 7.484 1.00 56.53 646 LYS A N 1
ATOM 5276 C CA . LYS A 1 646 ? -28.767 29.764 8.476 1.00 56.53 646 LYS A CA 1
ATOM 5277 C C . LYS A 1 646 ? -27.309 29.732 8.035 1.00 56.53 646 LYS A C 1
ATOM 5279 O O . LYS A 1 646 ? -26.859 28.757 7.430 1.00 56.53 646 LYS A O 1
ATOM 5284 N N . GLU A 1 647 ? -26.578 30.804 8.339 1.00 39.25 647 GLU A N 1
ATOM 5285 C CA . GLU A 1 647 ? -25.126 30.828 8.200 1.00 39.25 647 GLU A CA 1
ATOM 5286 C C . GLU A 1 647 ? -24.557 29.616 8.938 1.00 39.25 647 GLU A C 1
ATOM 5288 O O . GLU A 1 647 ? -24.641 29.492 10.164 1.00 39.25 647 GLU A O 1
ATOM 5293 N N . ILE A 1 648 ? -23.981 28.690 8.171 1.00 38.66 648 ILE A N 1
ATOM 5294 C CA . ILE A 1 648 ? -23.226 27.578 8.729 1.00 38.66 648 ILE A CA 1
ATOM 5295 C C . ILE A 1 648 ? -21.986 28.208 9.351 1.00 38.66 648 ILE A C 1
ATOM 5297 O O . ILE A 1 648 ? -21.002 28.466 8.654 1.00 38.66 648 ILE A O 1
ATOM 5301 N N . GLN A 1 649 ? -22.057 28.483 10.659 1.00 35.38 649 GLN A N 1
ATOM 5302 C CA . GLN A 1 649 ? -20.925 28.964 11.438 1.00 35.38 649 GLN A CA 1
ATOM 5303 C C . GLN A 1 649 ? -19.717 28.109 11.078 1.00 35.38 649 GLN A C 1
ATOM 5305 O O . GLN A 1 649 ? -19.754 26.882 11.205 1.00 35.38 649 GLN A O 1
ATOM 5310 N N . LYS A 1 650 ? -18.669 28.764 10.574 1.00 37.47 650 LYS A N 1
ATOM 5311 C CA . LYS A 1 650 ? -17.461 28.113 10.078 1.00 37.47 650 LYS A CA 1
ATOM 5312 C C . LYS A 1 650 ? -16.770 27.436 11.259 1.00 37.47 650 LYS A C 1
ATOM 5314 O O . LYS A 1 650 ? -15.968 28.059 11.951 1.00 37.47 650 LYS A O 1
ATOM 5319 N N . THR A 1 651 ? -17.141 26.183 11.525 1.00 40.00 651 THR A N 1
ATOM 5320 C CA . THR A 1 651 ? -16.676 25.421 12.684 1.00 40.00 651 THR A CA 1
ATOM 5321 C C . THR A 1 651 ? -15.162 25.423 12.675 1.00 40.00 651 THR A C 1
ATOM 5323 O O . THR A 1 651 ? -14.558 24.907 11.733 1.00 40.00 651 THR A O 1
ATOM 5326 N N . VAL A 1 652 ? -14.556 26.018 13.704 1.00 56.22 652 VAL A N 1
ATOM 5327 C CA . VAL A 1 652 ? -13.102 26.096 13.836 1.00 56.22 652 VAL A CA 1
ATOM 5328 C C . VAL A 1 652 ? -12.557 24.673 13.814 1.00 56.22 652 VAL A C 1
ATOM 5330 O O . VAL A 1 652 ? -12.764 23.897 14.748 1.00 56.22 652 VAL A O 1
ATOM 5333 N N . ASN A 1 653 ? -11.906 24.303 12.713 1.00 71.75 653 ASN A N 1
ATOM 5334 C CA . ASN A 1 653 ? -11.429 22.949 12.492 1.00 71.75 653 ASN A CA 1
ATOM 5335 C C . ASN A 1 653 ? -10.134 22.755 13.292 1.00 71.75 653 ASN A C 1
ATOM 5337 O O . ASN A 1 653 ? -9.032 22.898 12.775 1.00 71.75 653 ASN A O 1
ATOM 5341 N N . ILE A 1 654 ? -10.267 22.476 14.593 1.00 74.31 654 ILE A N 1
ATOM 5342 C CA . ILE A 1 654 ? -9.136 22.320 15.523 1.00 74.31 654 ILE A CA 1
ATOM 5343 C C . ILE A 1 654 ? -8.084 21.310 14.996 1.00 74.31 654 ILE A C 1
ATOM 5345 O O . ILE A 1 654 ? -6.891 21.577 15.141 1.00 74.31 654 ILE A O 1
ATOM 5349 N N . PRO A 1 655 ? -8.457 20.182 14.345 1.00 78.12 655 PRO A N 1
ATOM 5350 C CA . PRO A 1 655 ? -7.505 19.335 13.619 1.00 78.12 655 PRO A CA 1
ATOM 5351 C C . PRO A 1 655 ? -6.713 20.025 12.499 1.00 78.12 655 PRO A C 1
ATOM 5353 O O . PRO A 1 655 ? -5.538 19.723 12.344 1.00 78.12 655 PRO A O 1
ATOM 5356 N N . GLU A 1 656 ? -7.319 20.927 11.731 1.00 78.12 656 GLU A N 1
ATOM 5357 C CA . GLU A 1 656 ? -6.658 21.671 10.645 1.00 78.12 656 GLU A CA 1
ATOM 5358 C C . GLU A 1 656 ? -5.643 22.668 11.209 1.00 78.12 656 GLU A C 1
ATOM 5360 O O . GLU A 1 656 ? -4.476 22.604 10.839 1.00 78.12 656 GLU A O 1
ATOM 5365 N N . ILE A 1 657 ? -6.026 23.441 12.235 1.00 78.94 657 ILE A N 1
ATOM 5366 C CA . ILE A 1 657 ? -5.099 24.327 12.962 1.00 78.94 657 ILE A CA 1
ATOM 5367 C C . ILE A 1 657 ? -3.911 23.532 13.523 1.00 78.94 657 ILE A C 1
ATOM 5369 O O . ILE A 1 657 ? -2.767 23.960 13.410 1.00 78.94 657 ILE A O 1
ATOM 5373 N N . TYR A 1 658 ? -4.157 22.359 14.113 1.00 79.94 658 TYR A N 1
ATOM 5374 C CA . TYR A 1 658 ? -3.078 21.501 14.605 1.00 79.94 658 TYR A CA 1
ATOM 5375 C C . TYR A 1 658 ? -2.151 21.012 13.478 1.00 79.94 658 TYR A C 1
ATOM 5377 O O . TYR A 1 658 ? -0.935 20.953 13.666 1.00 79.94 658 TYR A O 1
ATOM 5385 N N . ASN A 1 659 ? -2.707 20.672 12.312 1.00 79.94 659 ASN A N 1
ATOM 5386 C CA . ASN A 1 659 ? -1.932 20.216 11.159 1.00 79.94 659 ASN A CA 1
ATOM 5387 C C . ASN A 1 659 ? -1.064 21.340 10.571 1.00 79.94 659 ASN A C 1
ATOM 5389 O O . ASN A 1 659 ? 0.102 21.087 10.281 1.00 79.94 659 ASN A O 1
ATOM 5393 N N . ASP A 1 660 ? -1.579 22.570 10.472 1.00 79.06 660 ASP A N 1
ATOM 5394 C CA . ASP A 1 660 ? -0.808 23.743 10.025 1.00 79.06 660 ASP A CA 1
ATOM 5395 C C . ASP A 1 660 ? 0.394 24.012 10.949 1.00 79.06 660 ASP A C 1
ATOM 5397 O O . ASP A 1 660 ? 1.475 24.407 10.513 1.00 79.06 660 ASP A O 1
ATOM 5401 N N . ILE A 1 661 ? 0.220 23.779 12.252 1.00 81.00 661 ILE A N 1
ATOM 5402 C CA . ILE A 1 661 ? 1.284 23.922 13.251 1.00 81.00 661 ILE A CA 1
ATOM 5403 C C . ILE A 1 661 ? 2.313 22.789 13.132 1.00 81.00 661 ILE A C 1
ATOM 5405 O O . ILE A 1 661 ? 3.515 23.031 13.250 1.00 81.00 661 ILE A O 1
ATOM 5409 N N . ALA A 1 662 ? 1.863 21.562 12.859 1.00 79.19 662 ALA A N 1
ATOM 5410 C CA . ALA A 1 662 ? 2.755 20.438 12.596 1.00 79.19 662 ALA A CA 1
ATOM 5411 C C . ALA A 1 662 ? 3.563 20.631 11.299 1.00 79.19 662 ALA A C 1
ATOM 5413 O O . ALA A 1 662 ? 4.745 20.298 11.263 1.00 79.19 662 ALA A O 1
ATOM 5414 N N . GLU A 1 663 ? 2.975 21.225 10.259 1.00 79.75 663 GLU A N 1
ATOM 5415 C CA . GLU A 1 663 ? 3.677 21.540 9.010 1.00 79.75 663 GLU A CA 1
ATOM 5416 C C . GLU A 1 663 ? 4.826 22.538 9.215 1.00 79.75 663 GLU A C 1
ATOM 5418 O O . GLU A 1 663 ? 5.899 22.345 8.641 1.00 79.75 663 GLU A O 1
ATOM 5423 N N . LEU A 1 664 ? 4.661 23.548 10.078 1.00 78.25 664 LEU A N 1
ATOM 5424 C CA . LEU A 1 664 ? 5.757 24.456 10.447 1.00 78.25 664 LEU A CA 1
ATOM 5425 C C . LEU A 1 664 ? 6.928 23.703 11.090 1.00 78.25 664 LEU A C 1
ATOM 5427 O O . LEU A 1 664 ? 8.081 23.936 10.731 1.00 78.25 664 LEU A O 1
ATOM 5431 N N . PHE A 1 665 ? 6.635 22.767 11.997 1.00 79.50 665 PHE A N 1
ATOM 5432 C CA . PHE A 1 665 ? 7.655 21.937 12.636 1.00 79.50 665 PHE A CA 1
ATOM 5433 C C . PHE A 1 665 ? 8.418 21.082 11.613 1.00 79.50 665 PHE A C 1
ATOM 5435 O O . PHE A 1 665 ? 9.649 21.105 11.595 1.00 79.50 665 PHE A O 1
ATOM 5442 N N . PHE A 1 666 ? 7.707 20.385 10.718 1.00 69.50 666 PHE A N 1
ATOM 5443 C CA . PHE A 1 666 ? 8.339 19.578 9.664 1.00 69.50 666 PHE A CA 1
ATOM 5444 C C . PHE A 1 666 ? 9.115 20.430 8.648 1.00 69.50 666 PHE A C 1
ATOM 5446 O O . PHE A 1 666 ? 10.154 19.999 8.155 1.00 69.50 666 PHE A O 1
ATOM 5453 N N . SER A 1 667 ? 8.692 21.675 8.423 1.00 77.81 667 SER A N 1
ATOM 5454 C CA . SER A 1 667 ? 9.389 22.669 7.591 1.00 77.81 667 SER A CA 1
ATOM 5455 C C . SER A 1 667 ? 10.606 23.316 8.283 1.00 77.81 667 SER A C 1
ATOM 5457 O O . SER A 1 667 ? 11.050 24.383 7.866 1.00 77.81 667 SER A O 1
ATOM 5459 N N . ARG A 1 668 ? 11.118 22.724 9.377 1.00 83.38 668 ARG A N 1
ATOM 5460 C CA . ARG A 1 668 ? 12.205 23.238 10.242 1.00 83.38 668 ARG A CA 1
ATOM 5461 C C . ARG A 1 668 ? 11.972 24.643 10.836 1.00 83.38 668 ARG A C 1
ATOM 5463 O O . ARG A 1 668 ? 12.884 25.210 11.433 1.00 83.38 668 ARG A O 1
ATOM 5470 N N . LYS A 1 669 ? 10.751 25.189 10.785 1.00 87.25 669 LYS A N 1
ATOM 5471 C CA . LYS A 1 669 ? 10.367 26.466 11.422 1.00 87.25 669 LYS A CA 1
ATOM 5472 C C . LYS A 1 669 ? 10.045 26.248 12.904 1.00 87.25 669 LYS A C 1
ATOM 5474 O O . LYS A 1 669 ? 8.911 26.427 13.351 1.00 87.25 669 LYS A O 1
ATOM 5479 N N . ILE A 1 670 ? 11.051 25.799 13.656 1.00 88.00 670 ILE A N 1
ATOM 5480 C CA . ILE A 1 670 ? 10.888 25.278 15.021 1.00 88.00 670 ILE A CA 1
ATOM 5481 C C . ILE A 1 670 ? 10.301 26.320 15.984 1.00 88.00 670 ILE A C 1
ATOM 5483 O O . ILE A 1 670 ? 9.435 25.969 16.787 1.00 88.00 670 ILE A O 1
ATOM 5487 N N . ASP A 1 671 ? 10.717 27.584 15.881 1.00 89.50 671 ASP A N 1
ATOM 5488 C CA . ASP A 1 671 ? 10.238 28.660 16.756 1.00 89.50 671 ASP A CA 1
ATOM 5489 C C . ASP A 1 671 ? 8.797 29.084 16.438 1.00 89.50 671 ASP A C 1
ATOM 5491 O O . ASP A 1 671 ? 7.964 29.132 17.342 1.00 89.50 671 ASP A O 1
ATOM 5495 N N . GLU A 1 672 ? 8.450 29.269 15.155 1.00 89.44 672 GLU A N 1
ATOM 5496 C CA . GLU A 1 672 ? 7.060 29.529 14.739 1.00 89.44 672 GLU A CA 1
ATOM 5497 C C . GLU A 1 672 ? 6.120 28.394 15.187 1.00 89.44 672 GLU A C 1
ATOM 5499 O O . GLU A 1 672 ? 5.003 28.642 15.653 1.00 89.44 672 GLU A O 1
ATOM 5504 N N . ALA A 1 673 ? 6.572 27.140 15.069 1.00 84.88 673 ALA A N 1
ATOM 5505 C CA . ALA A 1 673 ? 5.827 25.978 15.536 1.00 84.88 673 ALA A CA 1
ATOM 5506 C C . ALA A 1 673 ? 5.669 25.984 17.066 1.00 84.88 673 ALA A C 1
ATOM 5508 O O . ALA A 1 673 ? 4.563 25.773 17.562 1.00 84.88 673 ALA A O 1
ATOM 5509 N N . TYR A 1 674 ? 6.736 26.271 17.819 1.00 94.12 674 TYR A N 1
ATOM 5510 C CA . TYR A 1 674 ? 6.704 26.350 19.282 1.00 94.12 674 TYR A CA 1
ATOM 5511 C C . TYR A 1 674 ? 5.703 27.403 19.783 1.00 94.12 674 TYR A C 1
ATOM 5513 O O . TYR A 1 674 ? 4.878 27.110 20.656 1.00 94.12 674 TYR A O 1
ATOM 5521 N N . ASP A 1 675 ? 5.718 28.598 19.193 1.00 92.12 675 ASP A N 1
ATOM 5522 C CA . ASP A 1 675 ? 4.825 29.691 19.579 1.00 92.12 675 ASP A CA 1
ATOM 5523 C C . ASP A 1 675 ? 3.362 29.382 19.243 1.00 92.12 675 ASP A C 1
ATOM 5525 O O . ASP A 1 675 ? 2.486 29.529 20.106 1.00 92.12 675 ASP A O 1
ATOM 5529 N N . LYS A 1 676 ? 3.076 28.848 18.046 1.00 88.12 676 LYS A N 1
ATOM 5530 C CA . LYS A 1 676 ? 1.706 28.426 17.719 1.00 88.12 676 LYS A CA 1
ATOM 5531 C C . LYS A 1 676 ? 1.236 27.233 18.558 1.00 88.12 676 LYS A C 1
ATOM 5533 O O . LYS A 1 676 ? 0.056 27.187 18.903 1.00 88.12 676 LYS A O 1
ATOM 5538 N N . LEU A 1 677 ? 2.114 26.303 18.952 1.00 90.75 677 LEU A N 1
ATOM 5539 C CA . LEU A 1 677 ? 1.770 25.221 19.889 1.00 90.75 677 LEU A CA 1
ATOM 5540 C C . LEU A 1 677 ? 1.389 25.763 21.271 1.00 90.75 677 LEU A C 1
ATOM 5542 O O . LEU A 1 677 ? 0.451 25.254 21.888 1.00 90.75 677 LEU A O 1
ATOM 5546 N N . ASN A 1 678 ? 2.071 26.805 21.753 1.00 92.62 678 ASN A N 1
ATOM 5547 C CA . ASN A 1 678 ? 1.707 27.473 23.003 1.00 92.62 678 ASN A CA 1
ATOM 5548 C C . ASN A 1 678 ? 0.327 28.144 22.915 1.00 92.62 678 ASN A C 1
ATOM 5550 O O . ASN A 1 678 ? -0.463 27.995 23.850 1.00 92.62 678 ASN A O 1
ATOM 5554 N N . GLY A 1 679 ? 0.014 28.803 21.792 1.00 88.00 679 GLY A N 1
ATOM 5555 C CA . GLY A 1 679 ? -1.334 29.307 21.498 1.00 88.00 679 GLY A CA 1
ATOM 5556 C C . GLY A 1 679 ? -2.376 28.185 21.493 1.00 88.00 679 GLY A C 1
ATOM 5557 O O . GLY A 1 679 ? -3.279 28.170 22.320 1.00 88.00 679 GLY A O 1
ATOM 5558 N N . PHE A 1 680 ? -2.176 27.155 20.670 1.00 90.38 680 PHE A N 1
ATOM 5559 C CA . PHE A 1 680 ? -3.090 26.015 20.539 1.00 90.38 680 PHE A CA 1
ATOM 5560 C C . PHE A 1 680 ? -3.414 25.316 21.872 1.00 90.38 680 PHE A C 1
ATOM 5562 O O . PHE A 1 680 ? -4.564 24.964 22.133 1.00 90.38 680 PHE A O 1
ATOM 5569 N N . ILE A 1 681 ? -2.414 25.117 22.739 1.00 90.81 681 ILE A N 1
ATOM 5570 C CA . ILE A 1 681 ? -2.606 24.496 24.062 1.00 90.81 681 ILE A CA 1
ATOM 5571 C C . ILE A 1 681 ? -3.382 25.425 25.014 1.00 90.81 681 ILE A C 1
ATOM 5573 O O . ILE A 1 681 ? -4.131 24.932 25.859 1.00 90.81 681 ILE A O 1
ATOM 5577 N N . LYS A 1 682 ? -3.217 26.747 24.886 1.00 89.38 682 LYS A N 1
ATOM 5578 C CA . LYS A 1 682 ? -3.939 27.760 25.670 1.00 89.38 682 LYS A CA 1
ATOM 5579 C C . LYS A 1 682 ? -5.390 27.922 25.208 1.00 89.38 682 LYS A C 1
ATOM 5581 O O . LYS A 1 682 ? -6.269 28.064 26.053 1.00 89.38 682 LYS A O 1
ATOM 5586 N N . ASP A 1 683 ? -5.623 27.878 23.900 1.00 84.38 683 ASP A N 1
ATOM 5587 C CA . ASP A 1 683 ? -6.924 28.150 23.284 1.00 84.38 683 ASP A CA 1
ATOM 5588 C C . ASP A 1 683 ? -7.843 26.913 23.302 1.00 84.38 683 ASP A C 1
ATOM 5590 O O . ASP A 1 683 ? -9.063 27.041 23.400 1.00 84.38 683 ASP A O 1
ATOM 5594 N N . PHE A 1 684 ? -7.272 25.699 23.283 1.00 87.25 684 PHE A N 1
ATOM 5595 C CA . PHE A 1 684 ? -8.026 24.436 23.246 1.00 87.25 684 PHE A CA 1
ATOM 5596 C C . PHE A 1 684 ? -7.676 23.443 24.380 1.00 87.25 684 PHE A C 1
ATOM 5598 O O . PHE A 1 684 ? -7.551 22.248 24.105 1.00 87.25 684 PHE A O 1
ATOM 5605 N N . PRO A 1 685 ? -7.553 23.855 25.660 1.00 81.56 685 PRO A N 1
ATOM 5606 C CA . PRO A 1 685 ? -6.871 23.090 26.718 1.00 81.56 685 PRO A CA 1
ATOM 5607 C C . PRO A 1 685 ? -7.473 21.710 27.040 1.00 81.56 685 PRO A C 1
ATOM 5609 O O . PRO A 1 685 ? -6.772 20.848 27.567 1.00 81.56 685 PRO A O 1
ATOM 5612 N N . GLY A 1 686 ? -8.752 21.478 26.720 1.00 78.69 686 GLY A N 1
ATOM 5613 C CA . GLY A 1 686 ? -9.430 20.185 26.888 1.00 78.69 686 GLY A CA 1
ATOM 5614 C C . GLY A 1 686 ? -9.476 19.295 25.636 1.00 78.69 686 GLY A C 1
ATOM 5615 O O . GLY A 1 686 ? -10.029 18.198 25.692 1.00 78.69 686 GLY A O 1
ATOM 5616 N N . HIS A 1 687 ? -8.954 19.741 24.489 1.00 85.12 687 HIS A N 1
ATOM 5617 C CA . HIS A 1 687 ? -9.095 19.008 23.229 1.00 85.12 687 HIS A CA 1
ATOM 5618 C C . HIS A 1 687 ? -8.124 17.819 23.129 1.00 85.12 687 HIS A C 1
ATOM 5620 O O . HIS A 1 687 ? -6.960 17.907 23.512 1.00 85.12 687 HIS A O 1
ATOM 5626 N N . ARG A 1 688 ? -8.559 16.706 22.518 1.00 82.88 688 ARG A N 1
ATOM 5627 C CA . ARG A 1 688 ? -7.764 15.462 22.411 1.00 82.88 688 ARG A CA 1
ATOM 5628 C C . ARG A 1 688 ? -6.378 15.631 21.771 1.00 82.88 688 ARG A C 1
ATOM 5630 O O . ARG A 1 688 ? -5.474 14.858 22.070 1.00 82.88 688 ARG A O 1
ATOM 5637 N N . LEU A 1 689 ? -6.200 16.628 20.898 1.00 85.38 689 LEU A N 1
ATOM 5638 C CA . LEU A 1 689 ? -4.910 16.911 20.256 1.00 85.38 689 LEU A CA 1
ATOM 5639 C C . LEU A 1 689 ? -3.917 17.643 21.170 1.00 85.38 689 LEU A C 1
ATOM 5641 O O . LEU A 1 689 ? -2.739 17.674 20.839 1.00 85.38 689 LEU A O 1
ATOM 5645 N N . VAL A 1 690 ? -4.332 18.160 22.333 1.00 88.12 690 VAL A N 1
ATOM 5646 C CA . VAL A 1 690 ? -3.426 18.785 23.316 1.00 88.12 690 VAL A CA 1
ATOM 5647 C C . VAL A 1 690 ? -2.347 17.810 23.791 1.00 88.12 690 VAL A C 1
ATOM 5649 O O . VAL A 1 690 ? -1.222 18.235 24.040 1.00 88.12 690 VAL A O 1
ATOM 5652 N N . TYR A 1 691 ? -2.637 16.507 23.859 1.00 85.81 691 TYR A N 1
ATOM 5653 C CA . TYR A 1 691 ? -1.631 15.479 24.150 1.00 85.81 691 TYR A CA 1
ATOM 5654 C C . TYR A 1 691 ? -0.513 15.463 23.089 1.00 85.81 691 TYR A C 1
ATOM 5656 O O . TYR A 1 691 ? 0.666 15.578 23.425 1.00 85.81 691 TYR A O 1
ATOM 5664 N N . ASN A 1 692 ? -0.885 15.428 21.805 1.00 87.19 692 ASN A N 1
ATOM 5665 C CA . ASN A 1 692 ? 0.065 15.446 20.688 1.00 87.19 692 ASN A CA 1
ATOM 5666 C C . ASN A 1 692 ? 0.778 16.804 20.556 1.00 87.19 692 ASN A C 1
ATOM 5668 O O . ASN A 1 692 ? 1.978 16.835 20.306 1.00 87.19 692 ASN A O 1
ATOM 5672 N N . ALA A 1 693 ? 0.075 17.916 20.793 1.00 90.06 693 ALA A N 1
ATOM 5673 C CA . ALA A 1 693 ? 0.647 19.262 20.787 1.00 90.06 693 ALA A CA 1
ATOM 5674 C C . ALA A 1 693 ? 1.677 19.461 21.905 1.00 90.06 693 ALA A C 1
ATOM 5676 O O . ALA A 1 693 ? 2.722 20.066 21.683 1.00 90.06 693 ALA A O 1
ATOM 5677 N N . ASN A 1 694 ? 1.426 18.913 23.100 1.00 91.12 694 ASN A N 1
ATOM 5678 C CA . ASN A 1 694 ? 2.430 18.901 24.158 1.00 91.12 694 ASN A CA 1
ATOM 5679 C C . ASN A 1 694 ? 3.646 18.065 23.755 1.00 91.12 694 ASN A C 1
ATOM 5681 O O . ASN A 1 694 ? 4.758 18.540 23.947 1.00 91.12 694 ASN A O 1
ATOM 5685 N N . TYR A 1 695 ? 3.455 16.878 23.170 1.00 93.31 695 TYR A N 1
ATOM 5686 C CA . TYR A 1 695 ? 4.569 16.064 22.677 1.00 93.31 695 TYR A CA 1
ATOM 5687 C C . TYR A 1 695 ? 5.423 16.829 21.647 1.00 93.31 695 TYR A C 1
ATOM 5689 O O . TYR A 1 695 ? 6.620 17.002 21.871 1.00 93.31 695 TYR A O 1
ATOM 5697 N N . LEU A 1 696 ? 4.797 17.383 20.601 1.00 91.44 696 LEU A N 1
ATOM 5698 C CA . LEU A 1 696 ? 5.477 18.145 19.546 1.00 91.44 696 LEU A CA 1
ATOM 5699 C C . LEU A 1 696 ? 6.203 19.383 20.101 1.00 91.44 696 LEU A C 1
ATOM 5701 O O . LEU A 1 696 ? 7.314 19.698 19.689 1.00 91.44 696 LEU A O 1
ATOM 5705 N N . ARG A 1 697 ? 5.630 20.043 21.118 1.00 96.25 697 ARG A N 1
ATOM 5706 C CA . ARG A 1 697 ? 6.276 21.167 21.815 1.00 96.25 697 ARG A CA 1
ATOM 5707 C C . ARG A 1 697 ? 7.538 20.731 22.567 1.00 96.25 697 ARG A C 1
ATOM 5709 O O . ARG A 1 697 ? 8.486 21.506 22.664 1.00 96.25 697 ARG A O 1
ATOM 5716 N N . GLY A 1 698 ? 7.563 19.504 23.088 1.00 92.62 698 GLY A N 1
ATOM 5717 C CA . GLY A 1 698 ? 8.768 18.893 23.651 1.00 92.62 698 GLY A CA 1
ATOM 5718 C C . GLY A 1 698 ? 9.850 18.675 22.592 1.00 92.62 698 GLY A C 1
ATOM 5719 O O . GLY A 1 698 ? 11.018 18.952 22.853 1.00 92.62 698 GLY A O 1
ATOM 5720 N N . GLU A 1 699 ? 9.469 18.257 21.383 1.00 90.12 699 GLU A N 1
ATOM 5721 C CA . GLU A 1 699 ? 10.403 18.119 20.258 1.00 90.12 699 GLU A CA 1
ATOM 5722 C C . GLU A 1 699 ? 10.931 19.481 19.784 1.00 90.12 699 GLU A C 1
ATOM 5724 O O . GLU A 1 699 ? 12.136 19.614 19.583 1.00 90.12 699 GLU A O 1
ATOM 5729 N N . CYS A 1 700 ? 10.090 20.523 19.707 1.00 92.69 700 CYS A N 1
ATOM 5730 C CA . CYS A 1 700 ? 10.548 21.892 19.435 1.00 92.69 700 CYS A CA 1
ATOM 5731 C C . CYS A 1 700 ? 11.654 22.332 20.409 1.00 92.69 700 CYS A C 1
ATOM 5733 O O . CYS A 1 700 ? 12.691 22.837 19.985 1.00 92.69 700 CYS A O 1
ATOM 5735 N N . LEU A 1 701 ? 11.454 22.111 21.714 1.00 91.31 701 LEU A N 1
ATOM 5736 C CA . LEU A 1 701 ? 12.450 22.443 22.739 1.00 91.31 701 LEU A CA 1
ATOM 5737 C C . LEU A 1 701 ? 13.734 21.619 22.592 1.00 91.31 701 LEU A C 1
ATOM 5739 O O . LEU A 1 701 ? 14.822 22.147 22.807 1.00 91.31 701 LEU A O 1
ATOM 5743 N N . TYR A 1 702 ? 13.630 20.349 22.191 1.00 92.50 702 TYR A N 1
ATOM 5744 C CA . TYR A 1 702 ? 14.799 19.519 21.902 1.00 92.50 702 TYR A CA 1
ATOM 5745 C C . TYR A 1 702 ? 15.621 20.089 20.733 1.00 92.50 702 TYR A C 1
ATOM 5747 O O . TYR A 1 702 ? 16.832 20.248 20.869 1.00 92.50 702 TYR A O 1
ATOM 5755 N N . TYR A 1 703 ? 14.981 20.471 19.622 1.00 90.19 703 TYR A N 1
ATOM 5756 C CA . TYR A 1 703 ? 15.677 21.083 18.480 1.00 90.19 703 TYR A CA 1
ATOM 5757 C C . TYR A 1 703 ? 16.235 22.484 18.788 1.00 90.19 703 TYR A C 1
ATOM 5759 O O . TYR A 1 703 ? 17.302 22.833 18.289 1.00 90.19 703 TYR A O 1
ATOM 5767 N N . ARG A 1 704 ? 15.599 23.240 19.694 1.00 92.25 704 ARG A N 1
ATOM 5768 C CA . ARG A 1 704 ? 16.136 24.488 20.280 1.00 92.25 704 ARG A CA 1
ATOM 5769 C C . ARG A 1 704 ? 17.298 24.272 21.266 1.00 92.25 704 ARG A C 1
ATOM 5771 O O . ARG A 1 704 ? 17.782 25.234 21.853 1.00 92.25 704 ARG A O 1
ATOM 5778 N N . LYS A 1 705 ? 17.754 23.028 21.466 1.00 93.75 705 LYS A N 1
ATOM 5779 C CA . LYS A 1 705 ? 18.783 22.621 22.446 1.00 93.75 705 LYS A CA 1
ATOM 5780 C C . LYS A 1 705 ? 18.390 22.877 23.915 1.00 93.75 705 LYS A C 1
ATOM 5782 O O . LYS A 1 705 ? 19.216 22.770 24.819 1.00 93.75 705 LYS A O 1
ATOM 5787 N N . GLU A 1 706 ? 17.110 23.132 24.194 1.00 94.75 706 GLU A N 1
ATOM 5788 C CA . GLU A 1 706 ? 16.544 23.323 25.538 1.00 94.75 706 GLU A CA 1
ATOM 5789 C C . GLU A 1 706 ? 16.196 21.973 26.199 1.00 94.75 706 GLU A C 1
ATOM 5791 O O . GLU A 1 706 ? 15.073 21.733 26.661 1.00 94.75 706 GLU A O 1
ATOM 5796 N N . TYR A 1 707 ? 17.167 21.055 26.247 1.00 92.94 707 TYR A N 1
ATOM 5797 C CA . TYR A 1 707 ? 16.954 19.655 26.638 1.00 92.94 707 TYR A CA 1
ATOM 5798 C C . TYR A 1 707 ? 16.308 19.506 28.025 1.00 92.94 707 TYR A C 1
ATOM 5800 O O . TYR A 1 707 ? 15.368 18.726 28.194 1.00 92.94 707 TYR A O 1
ATOM 5808 N N . THR A 1 708 ? 16.720 20.308 29.015 1.00 94.00 708 THR A N 1
ATOM 5809 C CA . THR A 1 708 ? 16.105 20.308 30.358 1.00 94.00 708 THR A CA 1
ATOM 5810 C C . THR A 1 708 ? 14.605 20.638 30.349 1.00 94.00 708 THR A C 1
ATOM 5812 O O . THR A 1 708 ? 13.856 20.103 31.173 1.00 94.00 708 THR A O 1
ATOM 5815 N N . ALA A 1 709 ? 14.147 21.499 29.435 1.00 92.25 709 ALA A N 1
ATOM 5816 C CA . ALA A 1 709 ? 12.746 21.880 29.294 1.00 92.25 709 ALA A CA 1
ATOM 5817 C C . ALA A 1 709 ? 11.967 20.831 28.484 1.00 92.25 709 ALA A C 1
ATOM 5819 O O . ALA A 1 709 ? 10.869 20.442 28.892 1.00 92.25 709 ALA A O 1
ATOM 5820 N N . ALA A 1 710 ? 12.573 20.297 27.418 1.00 94.81 710 ALA A N 1
ATOM 5821 C CA . ALA A 1 710 ? 12.036 19.185 26.635 1.00 94.81 710 ALA A CA 1
ATOM 5822 C C . ALA A 1 710 ? 11.736 17.959 27.521 1.00 94.81 710 ALA A C 1
ATOM 5824 O O . ALA A 1 710 ? 10.614 17.444 27.517 1.00 94.81 710 ALA A O 1
ATOM 5825 N N . ARG A 1 711 ? 12.685 17.552 28.381 1.00 96.94 711 ARG A N 1
ATOM 5826 C CA . ARG A 1 711 ? 12.498 16.428 29.320 1.00 96.94 711 ARG A CA 1
ATOM 5827 C C . ARG A 1 711 ? 11.292 16.610 30.243 1.00 96.94 711 ARG A C 1
ATOM 5829 O O . ARG A 1 711 ? 10.482 15.694 30.347 1.00 96.94 711 ARG A O 1
ATOM 5836 N N . LYS A 1 712 ? 11.098 17.802 30.827 1.00 95.44 712 LYS A N 1
ATOM 5837 C CA . LYS A 1 712 ? 9.932 18.111 31.688 1.00 95.44 712 LYS A CA 1
ATOM 5838 C C . LYS A 1 712 ? 8.589 17.961 30.963 1.00 95.44 712 LYS A C 1
ATOM 5840 O O . LYS A 1 712 ? 7.562 17.753 31.612 1.00 95.44 712 LYS A O 1
ATOM 5845 N N . ILE A 1 713 ? 8.567 18.115 29.638 1.00 93.38 713 ILE A N 1
ATOM 5846 C CA . ILE A 1 713 ? 7.381 17.857 28.817 1.00 93.38 713 ILE A CA 1
ATOM 5847 C C . ILE A 1 713 ? 7.222 16.354 28.576 1.00 93.38 713 ILE A C 1
ATOM 5849 O O . ILE A 1 713 ? 6.151 15.813 28.855 1.00 93.38 713 ILE A O 1
ATOM 5853 N N . PHE A 1 714 ? 8.271 15.661 28.128 1.00 96.06 714 PHE A N 1
ATOM 5854 C CA . PHE A 1 714 ? 8.208 14.220 27.864 1.00 96.06 714 PHE A CA 1
ATOM 5855 C C . PHE A 1 714 ? 7.867 13.400 29.122 1.00 96.06 714 PHE A C 1
ATOM 5857 O O . PHE A 1 714 ? 7.026 12.506 29.055 1.00 96.06 714 PHE A O 1
ATOM 5864 N N . GLU A 1 715 ? 8.392 13.760 30.297 1.00 95.12 715 GLU A N 1
ATOM 5865 C CA . GLU A 1 715 ? 8.009 13.163 31.587 1.00 95.12 715 GLU A CA 1
ATOM 5866 C C . GLU A 1 715 ? 6.499 13.282 31.861 1.00 95.12 715 GLU A C 1
ATOM 5868 O O . GLU A 1 715 ? 5.864 12.312 32.279 1.00 95.12 715 GLU A O 1
ATOM 5873 N N . LYS A 1 716 ? 5.884 14.435 31.557 1.00 93.00 716 LYS A N 1
ATOM 5874 C CA . LYS A 1 716 ? 4.425 14.622 31.676 1.00 93.00 716 LYS A CA 1
ATOM 5875 C C . LYS A 1 716 ? 3.647 13.772 30.668 1.00 93.00 716 LYS A C 1
ATOM 5877 O O . LYS A 1 716 ? 2.574 13.278 31.013 1.00 93.00 716 LYS A O 1
ATOM 5882 N N . ILE A 1 717 ? 4.178 13.566 29.460 1.00 93.69 717 ILE A N 1
ATOM 5883 C CA . ILE A 1 717 ? 3.586 12.675 28.446 1.00 93.69 717 ILE A CA 1
ATOM 5884 C C . ILE A 1 717 ? 3.572 11.215 28.931 1.00 93.69 717 ILE A C 1
ATOM 5886 O O . ILE A 1 717 ? 2.576 10.521 28.713 1.00 93.69 717 ILE A O 1
ATOM 5890 N N . LEU A 1 718 ? 4.603 10.758 29.657 1.00 92.12 718 LEU A N 1
ATOM 5891 C CA . LEU A 1 718 ? 4.637 9.403 30.232 1.00 92.12 718 LEU A CA 1
ATOM 5892 C C . LEU A 1 718 ? 3.569 9.166 31.311 1.00 92.12 718 LEU A C 1
ATOM 5894 O O . LEU A 1 718 ? 3.096 8.035 31.458 1.00 92.12 718 LEU A O 1
ATOM 5898 N N . LEU A 1 719 ? 3.170 10.203 32.054 1.00 90.31 719 LEU A N 1
ATOM 5899 C CA . LEU A 1 719 ? 2.128 10.113 33.087 1.00 90.31 719 LEU A CA 1
ATOM 5900 C C . LEU A 1 719 ? 0.708 10.019 32.500 1.00 90.31 719 LEU A C 1
ATOM 5902 O O . LEU A 1 719 ? -0.194 9.485 33.145 1.00 90.31 719 LEU A O 1
ATOM 5906 N N . GLN A 1 720 ? 0.495 10.509 31.278 1.00 84.06 720 GLN A N 1
ATOM 5907 C CA . GLN A 1 720 ? -0.813 10.523 30.617 1.00 84.06 720 GLN A CA 1
ATOM 5908 C C . GLN A 1 720 ? -1.049 9.231 29.815 1.00 84.06 720 GLN A C 1
ATOM 5910 O O . GLN A 1 720 ? -0.109 8.563 29.390 1.00 84.06 720 GLN A O 1
ATOM 5915 N N . LYS A 1 721 ? -2.310 8.835 29.602 1.00 79.25 721 LYS A N 1
ATOM 5916 C CA . LYS A 1 721 ? -2.639 7.705 28.712 1.00 79.25 721 LYS A CA 1
ATOM 5917 C C . LYS A 1 721 ? -2.644 8.189 27.261 1.00 79.25 721 LYS A C 1
ATOM 5919 O O . LYS A 1 721 ? -3.447 9.047 26.918 1.00 79.25 721 LYS A O 1
ATOM 5924 N N . GLY A 1 722 ? -1.800 7.607 26.414 1.00 81.62 722 GLY A N 1
ATOM 5925 C CA . GLY A 1 722 ? -1.743 7.923 24.989 1.00 81.62 722 GLY A CA 1
ATOM 5926 C C . GLY A 1 722 ? -0.655 7.137 24.260 1.00 81.62 722 GLY A C 1
ATOM 5927 O O . GLY A 1 722 ? 0.082 6.366 24.875 1.00 81.62 722 GLY A O 1
ATOM 5928 N N . ASN A 1 723 ? -0.587 7.315 22.942 1.00 84.94 723 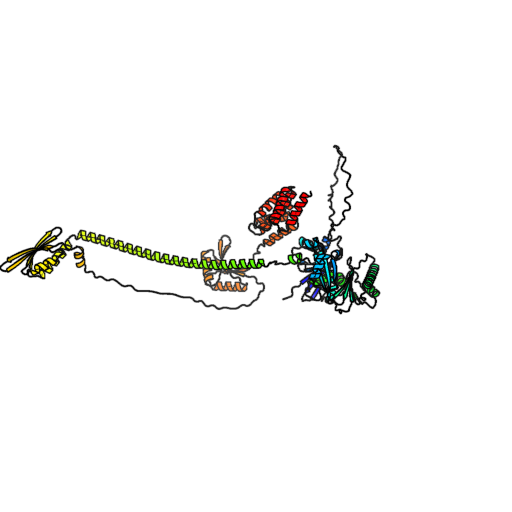ASN A N 1
ATOM 5929 C CA . ASN A 1 723 ? 0.282 6.557 22.038 1.00 84.94 723 ASN A CA 1
ATOM 5930 C C . ASN A 1 723 ? 1.710 7.114 21.907 1.00 84.94 723 ASN A C 1
ATOM 5932 O O . ASN A 1 723 ? 2.543 6.423 21.342 1.00 84.94 723 ASN A O 1
ATOM 5936 N N . LYS A 1 724 ? 2.005 8.309 22.438 1.00 89.62 724 LYS A N 1
ATOM 5937 C CA . LYS A 1 724 ? 3.319 8.977 22.338 1.00 89.62 724 LYS A CA 1
ATOM 5938 C C . LYS A 1 724 ? 4.298 8.620 23.463 1.00 89.62 724 LYS A C 1
ATOM 5940 O O . LYS A 1 724 ? 5.278 9.324 23.689 1.00 89.62 724 LYS A O 1
ATOM 5945 N N . LYS A 1 725 ? 4.039 7.537 24.206 1.00 92.88 725 LYS A N 1
ATOM 5946 C CA . LYS A 1 725 ? 4.947 7.057 25.261 1.00 92.88 725 LYS A CA 1
ATOM 5947 C C . LYS A 1 725 ? 6.273 6.491 24.732 1.00 92.88 725 LYS A C 1
ATOM 5949 O O . LYS A 1 725 ? 7.291 6.876 25.304 1.00 92.88 725 LYS A O 1
ATOM 5954 N N . PRO A 1 726 ? 6.309 5.647 23.679 1.00 92.62 726 PRO A N 1
ATOM 5955 C CA . PRO A 1 726 ? 7.572 5.152 23.129 1.00 92.62 726 PRO A CA 1
ATOM 5956 C C . PRO A 1 726 ? 8.426 6.306 22.595 1.00 92.62 726 PRO A C 1
ATOM 5958 O O . PRO A 1 726 ? 9.593 6.436 22.953 1.00 92.62 726 PRO A O 1
ATOM 5961 N N . ASP A 1 727 ? 7.809 7.215 21.838 1.00 92.56 727 ASP A N 1
ATOM 5962 C CA . ASP A 1 727 ? 8.442 8.411 21.282 1.00 92.56 727 ASP A CA 1
ATOM 5963 C C . ASP A 1 727 ? 9.025 9.298 22.401 1.00 92.56 727 ASP A C 1
ATOM 5965 O O . ASP A 1 727 ? 10.184 9.706 22.349 1.00 92.56 727 ASP A O 1
ATOM 5969 N N . ALA A 1 728 ? 8.262 9.528 23.478 1.00 94.06 728 ALA A N 1
ATOM 5970 C CA . ALA A 1 728 ? 8.726 10.290 24.637 1.00 94.06 728 ALA A CA 1
ATOM 5971 C C . ALA A 1 728 ? 9.885 9.605 25.384 1.00 94.06 728 ALA A C 1
ATOM 5973 O O . ALA A 1 728 ? 10.789 10.303 25.840 1.00 94.06 728 ALA A O 1
ATOM 5974 N N . LEU A 1 729 ? 9.911 8.269 25.495 1.00 94.94 729 LEU A N 1
ATOM 5975 C CA . LEU A 1 729 ? 11.053 7.537 26.068 1.00 94.94 729 LEU A CA 1
ATOM 5976 C C . LEU A 1 729 ? 12.307 7.663 25.188 1.00 94.94 729 LEU A C 1
ATOM 5978 O O . LEU A 1 729 ? 13.391 7.937 25.707 1.00 94.94 729 LEU A O 1
ATOM 5982 N N . MET A 1 730 ? 12.156 7.551 23.864 1.00 95.62 730 MET A N 1
ATOM 5983 C CA . MET A 1 730 ? 13.241 7.763 22.899 1.00 95.62 730 MET A CA 1
ATOM 5984 C C . MET A 1 730 ? 13.810 9.184 23.008 1.00 95.62 730 MET A C 1
ATOM 5986 O O . MET A 1 730 ? 15.028 9.359 23.107 1.00 95.62 730 MET A O 1
ATOM 5990 N N . MET A 1 731 ? 12.938 10.195 23.054 1.00 94.44 731 MET A N 1
ATOM 5991 C CA . MET A 1 731 ? 13.337 11.600 23.152 1.00 94.44 731 MET A CA 1
ATOM 5992 C C . MET A 1 731 ? 13.904 11.981 24.524 1.00 94.44 731 MET A C 1
ATOM 5994 O O . MET A 1 731 ? 14.821 12.801 24.580 1.00 94.44 731 MET A O 1
ATOM 5998 N N . LEU A 1 732 ? 13.459 11.357 25.620 1.00 95.31 732 LEU A N 1
ATOM 5999 C CA . LEU A 1 732 ? 14.123 11.465 26.926 1.00 95.31 732 LEU A CA 1
ATOM 6000 C C . LEU A 1 732 ? 15.557 10.933 26.852 1.00 95.31 732 LEU A C 1
ATOM 6002 O O . LEU A 1 732 ? 16.481 11.643 27.249 1.00 95.31 732 LEU A O 1
ATOM 6006 N N . GLY A 1 733 ? 15.753 9.738 26.285 1.00 93.69 733 GLY A N 1
ATOM 6007 C CA . GLY A 1 733 ? 17.082 9.152 26.097 1.00 93.69 733 GLY A CA 1
ATOM 6008 C C . GLY A 1 733 ? 17.997 10.035 25.239 1.00 93.69 733 GLY A C 1
ATOM 6009 O O . GLY A 1 733 ? 19.105 10.374 25.656 1.00 93.69 733 GLY A O 1
ATOM 6010 N N . ASN A 1 734 ? 17.494 10.519 24.097 1.00 92.44 734 ASN A N 1
ATOM 6011 C CA . ASN A 1 734 ? 18.201 11.477 23.238 1.00 92.44 734 ASN A CA 1
ATOM 6012 C C . ASN A 1 734 ? 18.551 12.782 23.982 1.00 92.44 734 ASN A C 1
ATOM 6014 O O . ASN A 1 734 ? 19.669 13.275 23.852 1.00 92.44 734 ASN A O 1
ATOM 6018 N N . SER A 1 735 ? 17.638 13.321 24.800 1.00 93.81 735 SER A N 1
ATOM 6019 C CA . SER A 1 735 ? 17.864 14.560 25.567 1.00 93.81 735 SER A CA 1
ATOM 6020 C C . SER A 1 735 ? 18.949 14.403 26.635 1.00 93.81 735 SER A C 1
ATOM 6022 O O . SER A 1 735 ? 19.708 15.334 26.879 1.00 93.81 735 SER A O 1
ATOM 6024 N N . TYR A 1 736 ? 19.044 13.237 27.284 1.00 94.12 736 TYR A N 1
ATOM 6025 C CA . TYR A 1 736 ? 20.152 12.944 28.198 1.00 94.12 736 TYR A CA 1
ATOM 6026 C C . TYR A 1 736 ? 21.474 12.712 27.457 1.00 94.12 736 TYR A C 1
ATOM 6028 O O . TYR A 1 736 ? 22.507 13.174 27.941 1.00 94.12 736 TYR A O 1
ATOM 6036 N N . LYS A 1 737 ? 21.453 12.085 26.268 1.00 93.38 737 LYS A N 1
ATOM 6037 C CA . LYS A 1 737 ? 22.655 11.923 25.430 1.00 93.38 737 LYS A CA 1
ATOM 6038 C C . LYS A 1 737 ? 23.271 13.277 25.062 1.00 93.38 737 LYS A C 1
ATOM 6040 O O . LYS A 1 737 ? 24.478 13.431 25.185 1.00 93.38 737 LYS A O 1
ATOM 6045 N N . MET A 1 738 ? 22.456 14.254 24.658 1.00 90.56 738 MET A N 1
ATOM 6046 C CA . MET A 1 738 ? 22.941 15.586 24.260 1.00 90.56 738 MET A CA 1
ATOM 6047 C C . MET A 1 738 ? 23.530 16.420 25.413 1.00 90.56 738 MET A C 1
ATOM 6049 O O . MET A 1 738 ? 24.211 17.409 25.164 1.00 90.56 738 MET A O 1
ATOM 6053 N N . GLU A 1 739 ? 23.308 16.017 26.667 1.00 90.88 739 GLU A N 1
ATOM 6054 C CA . GLU A 1 739 ? 23.963 16.584 27.857 1.00 90.88 739 GLU A CA 1
ATOM 6055 C C . GLU A 1 739 ? 25.085 15.668 28.399 1.00 90.88 739 GLU A C 1
ATOM 6057 O O . GLU A 1 739 ? 25.473 15.781 29.561 1.00 90.88 739 GLU A O 1
ATOM 6062 N N . ASN A 1 740 ? 25.582 14.723 27.589 1.00 90.19 740 ASN A N 1
ATOM 6063 C CA . ASN A 1 740 ? 26.595 13.719 27.950 1.00 90.19 740 ASN A CA 1
ATOM 6064 C C . ASN A 1 740 ? 26.227 12.825 29.158 1.00 90.19 740 ASN A C 1
ATOM 6066 O O . ASN A 1 740 ? 27.086 12.176 29.754 1.00 90.19 740 ASN A O 1
ATOM 6070 N N . ASN A 1 741 ? 24.941 12.731 29.513 1.00 92.88 741 ASN A N 1
ATOM 6071 C CA . ASN A 1 741 ? 24.455 11.861 30.584 1.00 92.88 741 ASN A CA 1
ATOM 6072 C C . ASN A 1 741 ? 24.078 10.478 30.028 1.00 92.88 741 ASN A C 1
ATOM 6074 O O . ASN A 1 741 ? 22.905 10.104 29.918 1.00 92.88 741 ASN A O 1
ATOM 6078 N N . THR A 1 742 ? 25.109 9.719 29.660 1.00 93.06 742 THR A N 1
ATOM 6079 C CA . THR A 1 742 ? 25.003 8.387 29.047 1.00 93.06 742 THR A CA 1
ATOM 6080 C C . THR A 1 742 ? 24.211 7.397 29.907 1.00 93.06 742 THR A C 1
ATOM 6082 O O . THR A 1 742 ? 23.418 6.623 29.374 1.00 93.06 742 THR A O 1
ATOM 6085 N N . GLU A 1 743 ? 24.352 7.449 31.237 1.00 93.88 743 GLU A N 1
ATOM 6086 C CA . GLU A 1 743 ? 23.648 6.546 32.160 1.00 93.88 743 GLU A CA 1
ATOM 6087 C C . GLU A 1 743 ? 22.122 6.727 32.088 1.00 93.88 743 GLU A C 1
ATOM 6089 O O . GLU A 1 743 ? 21.385 5.756 31.889 1.00 93.88 743 GLU A O 1
ATOM 6094 N N . GLN A 1 744 ? 21.625 7.969 32.194 1.00 92.88 744 GLN A N 1
ATOM 6095 C CA . GLN A 1 744 ? 20.188 8.215 32.061 1.00 92.88 744 GLN A CA 1
ATOM 6096 C C . GLN A 1 744 ? 19.709 7.985 30.620 1.00 92.88 744 GLN A C 1
ATOM 6098 O O . GLN A 1 744 ? 18.600 7.483 30.438 1.00 92.88 744 GLN A O 1
ATOM 6103 N N . ALA A 1 745 ? 20.532 8.271 29.605 1.00 94.06 745 ALA A N 1
ATOM 6104 C CA . ALA A 1 745 ? 20.186 7.993 28.212 1.00 94.06 745 ALA A CA 1
ATOM 6105 C C . ALA A 1 745 ? 19.880 6.497 27.991 1.00 94.06 745 ALA A C 1
ATOM 6107 O O . ALA A 1 745 ? 18.776 6.139 27.570 1.00 94.06 745 ALA A O 1
ATOM 6108 N N . VAL A 1 746 ? 20.807 5.622 28.400 1.00 95.81 746 VAL A N 1
ATOM 6109 C CA . VAL A 1 746 ? 20.660 4.157 28.350 1.00 95.81 746 VAL A CA 1
ATOM 6110 C C . VAL A 1 746 ? 19.468 3.677 29.181 1.00 95.81 746 VAL A C 1
ATOM 6112 O O . VAL A 1 746 ? 18.710 2.823 28.725 1.00 95.81 746 VAL A O 1
ATOM 6115 N N . LYS A 1 747 ? 19.237 4.250 30.367 1.00 96.75 747 LYS A N 1
ATOM 6116 C CA . LYS A 1 747 ? 18.089 3.906 31.222 1.00 96.75 747 LYS A CA 1
ATOM 6117 C C . LYS A 1 747 ? 16.738 4.156 30.539 1.00 96.75 747 LYS A C 1
ATOM 6119 O O . LYS A 1 747 ? 15.852 3.310 30.645 1.00 96.75 747 LYS A O 1
ATOM 6124 N N . PHE A 1 748 ? 16.557 5.288 29.854 1.00 95.44 748 PHE A N 1
ATOM 6125 C CA . PHE A 1 748 ? 15.292 5.592 29.171 1.00 95.44 748 PHE A CA 1
ATOM 6126 C C . PHE A 1 748 ? 15.099 4.783 27.881 1.00 95.44 748 PHE A C 1
ATOM 6128 O O . PHE A 1 748 ? 13.969 4.387 27.595 1.00 95.44 748 PHE A O 1
ATOM 6135 N N . TRP A 1 749 ? 16.174 4.461 27.155 1.00 97.31 749 TRP A N 1
ATOM 6136 C CA . TRP A 1 749 ? 16.107 3.556 26.003 1.00 97.31 749 TRP A CA 1
ATOM 6137 C C . TRP A 1 749 ? 15.828 2.101 26.402 1.00 97.31 749 TRP A C 1
ATOM 6139 O O . TRP A 1 749 ? 14.935 1.498 25.819 1.00 97.31 749 TRP A O 1
ATOM 6149 N N . ASN A 1 750 ? 16.474 1.560 27.443 1.00 97.00 750 ASN A N 1
ATOM 6150 C CA . ASN A 1 750 ? 16.122 0.237 27.987 1.00 97.00 750 ASN A CA 1
ATOM 6151 C C . ASN A 1 750 ? 14.646 0.186 28.396 1.00 97.00 750 ASN A C 1
ATOM 6153 O O . ASN A 1 750 ? 13.932 -0.746 28.055 1.00 97.00 750 ASN A O 1
ATOM 6157 N N . ARG A 1 751 ? 14.152 1.246 29.043 1.00 97.06 751 ARG A N 1
ATOM 6158 C CA . ARG A 1 751 ? 12.748 1.340 29.446 1.00 97.06 751 ARG A CA 1
ATOM 6159 C C . ARG A 1 751 ? 11.769 1.371 28.262 1.00 97.06 751 ARG A C 1
ATOM 6161 O O . ARG A 1 751 ? 10.635 0.929 28.417 1.00 97.06 751 ARG A O 1
ATOM 6168 N N . LEU A 1 752 ? 12.185 1.865 27.092 1.00 95.19 752 LEU A N 1
ATOM 6169 C CA . LEU A 1 752 ? 11.416 1.747 25.846 1.00 95.19 752 LEU A CA 1
ATOM 6170 C C . LEU A 1 752 ? 11.342 0.286 25.398 1.00 95.19 752 LEU A C 1
ATOM 6172 O O . LEU A 1 752 ? 10.249 -0.194 25.109 1.00 95.19 752 LEU A O 1
ATOM 6176 N N . ILE A 1 753 ? 12.481 -0.409 25.392 1.00 95.81 753 ILE A N 1
ATOM 6177 C CA . ILE A 1 753 ? 12.595 -1.826 25.019 1.00 95.81 753 ILE A CA 1
ATOM 6178 C C . ILE A 1 753 ? 11.738 -2.701 25.954 1.00 95.81 753 ILE A C 1
ATOM 6180 O O . ILE A 1 753 ? 10.968 -3.533 25.479 1.00 95.81 753 ILE A O 1
ATOM 6184 N N . ASP A 1 754 ? 11.799 -2.454 27.266 1.00 95.38 754 ASP A N 1
ATOM 6185 C CA . ASP A 1 754 ? 11.064 -3.207 28.289 1.00 95.38 754 ASP A CA 1
ATOM 6186 C C . ASP A 1 754 ? 9.543 -2.942 28.269 1.00 95.38 754 ASP A C 1
ATOM 6188 O O . ASP A 1 754 ? 8.748 -3.878 28.380 1.00 95.38 754 ASP A O 1
ATOM 6192 N N . GLU A 1 755 ? 9.107 -1.676 28.160 1.00 93.12 755 GLU A N 1
ATOM 6193 C CA . GLU A 1 755 ? 7.674 -1.321 28.193 1.00 93.12 755 GLU A CA 1
ATOM 6194 C C . GLU A 1 755 ? 6.976 -1.482 26.824 1.00 93.12 755 GLU A C 1
ATOM 6196 O O . GLU A 1 755 ? 5.752 -1.637 26.786 1.00 93.12 755 GLU A O 1
ATOM 6201 N N . PHE A 1 756 ? 7.716 -1.451 25.706 1.00 92.88 756 PHE A N 1
ATOM 6202 C CA . PHE A 1 756 ? 7.169 -1.441 24.338 1.00 92.88 756 PHE A CA 1
ATOM 6203 C C . PHE A 1 756 ? 7.962 -2.320 23.337 1.00 92.88 756 PHE A C 1
ATOM 6205 O O . PHE A 1 756 ? 8.359 -1.823 22.281 1.00 92.88 756 PHE A O 1
ATOM 6212 N N . PRO A 1 757 ? 8.142 -3.632 23.591 1.00 91.31 757 PRO A N 1
ATOM 6213 C CA . PRO A 1 757 ? 9.042 -4.504 22.816 1.00 91.31 757 PRO A CA 1
ATOM 6214 C C . PRO A 1 757 ? 8.656 -4.730 21.341 1.00 91.31 757 PRO A C 1
ATOM 6216 O O . PRO A 1 757 ? 9.486 -5.181 20.562 1.00 91.31 757 PRO A O 1
ATOM 6219 N N . GLU A 1 758 ? 7.417 -4.429 20.934 1.00 88.94 758 GLU A N 1
ATOM 6220 C CA . GLU A 1 758 ? 6.958 -4.524 19.532 1.00 88.94 758 GLU A CA 1
ATOM 6221 C C . GLU A 1 758 ? 7.011 -3.173 18.779 1.00 88.94 758 GLU A C 1
ATOM 6223 O O . GLU A 1 758 ? 6.463 -3.048 17.682 1.00 88.94 758 GLU A O 1
ATOM 6228 N N . ASN A 1 759 ? 7.601 -2.125 19.366 1.00 92.19 759 ASN A N 1
ATOM 6229 C CA . ASN A 1 759 ? 7.640 -0.788 18.770 1.00 92.19 759 ASN A CA 1
ATOM 6230 C C . ASN A 1 759 ? 8.852 -0.591 17.839 1.00 92.19 759 ASN A C 1
ATOM 6232 O O . ASN A 1 759 ? 9.960 -1.004 18.154 1.00 92.19 759 ASN A O 1
ATOM 6236 N N . GLU A 1 760 ? 8.668 0.122 16.724 1.00 86.56 760 GLU A N 1
ATOM 6237 C CA . GLU A 1 760 ? 9.731 0.389 15.736 1.00 86.56 760 GLU A CA 1
ATOM 6238 C C . GLU A 1 760 ? 10.944 1.162 16.296 1.00 86.56 760 GLU A C 1
ATOM 6240 O O . GLU A 1 760 ? 12.050 1.054 15.772 1.00 86.56 760 GLU A O 1
ATOM 6245 N N . LEU A 1 761 ? 10.780 1.890 17.407 1.00 85.06 761 LEU A N 1
ATOM 6246 C CA . LEU A 1 761 ? 11.875 2.589 18.085 1.00 85.06 761 LEU A CA 1
ATOM 6247 C C . LEU A 1 761 ? 12.789 1.660 18.912 1.00 85.06 761 LEU A C 1
ATOM 6249 O O . LEU A 1 761 ? 13.820 2.130 19.395 1.00 85.06 761 LEU A O 1
ATOM 6253 N N . VAL A 1 762 ? 12.446 0.374 19.076 1.00 89.31 762 VAL A N 1
ATOM 6254 C CA . VAL A 1 762 ? 13.252 -0.625 19.808 1.00 89.31 762 VAL A CA 1
ATOM 6255 C C . VAL A 1 762 ? 14.603 -0.847 19.131 1.00 89.31 762 VAL A C 1
ATOM 6257 O O . VAL A 1 762 ? 15.631 -0.682 19.780 1.00 89.31 762 VAL A O 1
ATOM 6260 N N . GLU A 1 763 ? 14.628 -1.110 17.821 1.00 84.88 763 GLU A N 1
ATOM 6261 C CA . GLU A 1 763 ? 15.879 -1.342 17.075 1.00 84.88 763 GLU A CA 1
ATOM 6262 C C . GLU A 1 763 ? 16.803 -0.107 17.128 1.00 84.88 763 GLU A C 1
ATOM 6264 O O . GLU A 1 763 ? 18.018 -0.215 17.311 1.00 84.88 763 GLU A O 1
ATOM 6269 N N . ILE A 1 764 ? 16.215 1.093 17.065 1.00 84.00 764 ILE A N 1
ATOM 6270 C CA . ILE A 1 764 ? 16.929 2.374 17.184 1.00 84.00 764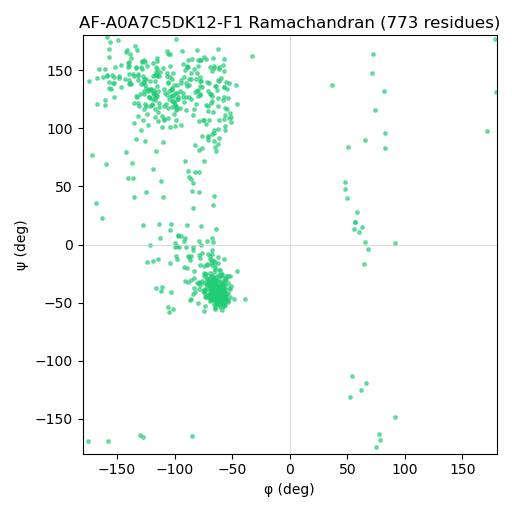 ILE A CA 1
ATOM 6271 C C . ILE A 1 764 ? 17.483 2.571 18.606 1.00 84.00 764 ILE A C 1
ATOM 6273 O O . ILE A 1 764 ? 18.587 3.097 18.774 1.00 84.00 764 ILE A O 1
ATOM 6277 N N . ALA A 1 765 ? 16.735 2.167 19.636 1.00 87.44 765 ALA A N 1
ATOM 6278 C CA . ALA A 1 765 ? 17.159 2.226 21.033 1.00 87.44 765 ALA A CA 1
ATOM 6279 C C . ALA A 1 765 ? 18.328 1.262 21.297 1.00 87.44 765 ALA A C 1
ATOM 6281 O O . ALA A 1 765 ? 19.344 1.677 21.860 1.00 87.44 765 ALA A O 1
ATOM 6282 N N . GLU A 1 766 ? 18.231 0.017 20.825 1.00 90.12 766 GLU A N 1
ATOM 6283 C CA . GLU A 1 766 ? 19.299 -0.986 20.911 1.00 90.12 766 GLU A CA 1
ATOM 6284 C C . GLU A 1 766 ? 20.578 -0.523 20.201 1.00 90.12 766 GLU A C 1
ATOM 6286 O O . GLU A 1 766 ? 21.661 -0.576 20.792 1.00 90.12 766 GLU A O 1
ATOM 6291 N N . TYR A 1 767 ? 20.459 0.012 18.980 1.00 89.00 767 TYR A N 1
ATOM 6292 C CA . TYR A 1 767 ? 21.586 0.580 18.236 1.00 89.00 767 TYR A CA 1
ATOM 6293 C C . TYR A 1 767 ? 22.266 1.726 19.003 1.00 89.00 767 TYR A C 1
ATOM 6295 O O . TYR A 1 767 ? 23.486 1.719 19.179 1.00 89.00 767 TYR A O 1
ATOM 6303 N N . LYS A 1 768 ? 21.485 2.678 19.538 1.00 89.38 768 LYS A N 1
ATOM 6304 C CA . LYS A 1 768 ? 22.007 3.796 20.347 1.00 89.38 768 LYS A CA 1
ATOM 6305 C C . LYS A 1 768 ? 22.725 3.315 21.609 1.00 89.38 768 LYS A C 1
ATOM 6307 O O . LYS A 1 768 ? 23.772 3.865 21.941 1.00 89.38 768 LYS A O 1
ATOM 6312 N N . ILE A 1 769 ? 22.203 2.292 22.291 1.00 92.12 769 ILE A N 1
ATOM 6313 C CA . ILE A 1 769 ? 22.849 1.685 23.467 1.00 92.12 769 ILE A CA 1
ATOM 6314 C C . ILE A 1 769 ? 24.149 0.968 23.075 1.00 92.12 769 ILE A C 1
ATOM 6316 O O . ILE A 1 769 ? 25.125 1.041 23.821 1.00 92.12 769 ILE A O 1
ATOM 6320 N N . LYS A 1 770 ? 24.183 0.276 21.928 1.00 91.06 770 LYS A N 1
ATOM 6321 C CA . LYS A 1 770 ? 25.375 -0.432 21.437 1.00 91.06 770 LYS A CA 1
ATOM 6322 C C . LYS A 1 770 ? 26.504 0.539 21.074 1.00 91.06 770 LYS A C 1
ATOM 6324 O O . LYS A 1 770 ? 27.615 0.366 21.564 1.00 91.06 770 LYS A O 1
ATOM 6329 N N . ALA A 1 771 ? 26.198 1.606 20.336 1.00 86.25 771 ALA A N 1
ATOM 6330 C CA . ALA A 1 771 ? 27.165 2.636 19.937 1.00 86.25 771 ALA A CA 1
ATOM 6331 C C . ALA A 1 771 ? 27.808 3.403 21.120 1.00 86.25 771 ALA A C 1
ATOM 6333 O O . ALA A 1 771 ? 28.826 4.067 20.948 1.00 86.25 771 ALA A O 1
ATOM 6334 N N . LEU A 1 772 ? 27.224 3.317 22.322 1.00 85.50 772 LEU A N 1
ATOM 6335 C CA . LEU A 1 772 ? 27.749 3.888 23.575 1.00 85.50 772 LEU A CA 1
ATOM 6336 C C . LEU A 1 772 ? 28.523 2.875 24.441 1.00 85.50 772 LEU A C 1
ATOM 6338 O O . LEU A 1 772 ? 28.830 3.163 25.594 1.00 85.50 772 LEU A O 1
ATOM 6342 N N . LYS A 1 773 ? 28.763 1.667 23.918 1.00 77.31 773 LYS A N 1
ATOM 6343 C CA . LYS A 1 773 ? 29.652 0.646 24.502 1.00 77.31 773 LYS A CA 1
ATOM 6344 C C . LYS A 1 773 ? 30.874 0.360 23.627 1.00 77.31 773 LYS A C 1
ATOM 6346 O O . LYS A 1 773 ? 31.762 -0.370 24.054 1.00 77.31 773 LYS A O 1
ATOM 6351 N N . GLU A 1 774 ? 30.852 0.848 22.388 1.00 68.00 774 GLU A N 1
ATOM 6352 C CA . GLU A 1 774 ? 31.924 0.708 21.394 1.00 68.00 774 GLU A CA 1
ATOM 6353 C C . GLU A 1 774 ? 32.816 1.966 21.337 1.00 68.00 774 GLU A C 1
ATOM 6355 O O . GLU A 1 774 ? 33.917 1.892 20.800 1.00 68.00 774 GLU A O 1
ATOM 6360 N N . ASN A 1 775 ? 32.358 3.061 21.963 1.00 49.53 775 ASN A N 1
ATOM 6361 C CA . ASN A 1 775 ? 33.124 4.242 22.380 1.00 49.53 775 ASN A CA 1
ATOM 6362 C C . ASN A 1 775 ? 33.233 4.263 23.914 1.00 49.53 775 ASN A C 1
ATOM 6364 O O . ASN A 1 775 ? 34.247 4.780 24.424 1.00 49.53 775 ASN A O 1
#